Protein AF-0000000068012328 (afdb_homodimer)

Foldseek 3Di:
DDDDDPDDLLLVLLVLLLVCLLVLDDQVRSLVVLVVVCVVNVHNSDDNHSVVSCVSPDFQWDKFKWKAFPPPRHTPGRDDDDQQDAHPDPVGRTDDMDTWMFTQPLSLVLQLCVVCVVQLVVVVVVVVPFACFFQCNFPLVVVVPVVDDFAAWEKEWEWDWDDLDDDDAQWTKIWIWMFTRSHDLLVRLDLLSIDTGIMGTGHDDHQQLSRCVVVLVSLLVQQFQSDRPHGGYGYAYEAYFYAQVVLCSQLQFAGLQAQLHALFFLQGFDDDPPRGTFGAQDDGGTDFQVVSQVQQPVLQVVQHHDSGHNHHGSCVSRPSYRSRLRYAHACLCLPQVNPLVLLVCCQAPPVNVVALQHQVVVVVQLQVQQLQFFAFPVQPDGRDGPVCVVVDHSSRSLCCLQPRVCVSCPVRGDPLSVVLSVLSSQLLVQLQAPRHHLVSLVVSLVSLSVSLNVCCVRRHRVSRGSSSVSSNCSSVSCNRRRRSLRSHCLSVVVSVVSLSSQADDPPPRSVSSVSSSSSSNVSPRCVSVDDPVSVVVSCCSNQPDDQPQDAFDPVQWDQDDPQEAEDPVDDFHIKGWDAWHDDPNGIAGAPVVCVPPSHHRQWKDADHWIWGFHIWIAGNVSFIKTWTFTWAWDDPGPFKIKTDTDPHIYIGTDDPRMFTKTKGWDDDDPDIIIMMGTDDPPNNSD/DDDDDPDDLLLVLLVLLLVCLLVLDDQVRSLVVLVVVCVVNVHNSDDNHSVVSCVSPDFQWDKFKWKAFPPPRHTPGRDDDDQQDAHPDPVGRTDDMDTWMFTQVLSLVLQLCVVCVPQLVVVVVVVVPFACFAQCSFPLVVVVPVVDPFAAWEKEWEWDWDDLDDDDAQWTKIWIWMFTRSHDLLVRLDLLSIDTGIMGTGHDDHQQLSRCVVVLVSLLVQQFQSDRPHGGYGYAYEAYFYAQVVLCSQLQFAGLQAQLHALFFLQGFDDDPPRGTFGAQDDGGTDFQVVSQVQQPVLQVVQHHDSGHNHHGSCVSRPSYRSRLRYAHACLCLPQVNPLVLLVCCQAPPVNVVALQHQVVVVVQLQVQQLQFFAFPVQPDGRDGPVCVVVDHSSRSLCCLQPRVCVSCPVRGDPLSVVLSVLSSQLLVQLQAPRHHLVSLVVSLVSLSVSLNVCCVRRHRVSRGPSSVSSNCSSVSCNRRRRSLRSHCLSVVVSVVSLSSQADDPPPRSVSSVSSSSSSNVSPRCVSVDDPVSVVVSCCSNQPDDQDQDAFDPVQWDQDDPQEAEDPVDDFHIKGWDAWHDDPNGIAGAPVVCVPPSHHRQWKDADHWIWGFHIWIAGNVSFIKTWTFTWAWDDPGPFKIKTDTDPHIYIGTDDPRMFTKTKGWDDDDPDIIIMMGTDDPSNNSD

Nearest PDB structures (foldseek):
  6oes-assembly1_A  TM=6.282E-01  e=2.162E-11  Mus musculus
  6dbx-assembly1_A  TM=6.025E-01  e=3.538E-10  Escherichia coli K-12
  6dbv-assembly1_A  TM=6.307E-01  e=1.190E-09  Escherichia coli K-12
  6dbo-assembly1_A  TM=6.033E-01  e=1.633E-09  Escherichia coli K-12
  6oes-assembly1_A  TM=6.282E-01  e=2.297E-11  Mus musculus

Secondary structure (DSSP, 8-state):
-EEE----HHHHHHHHHHHHHHTT--HHHHHHHHHHHHHHHTS--S-SSHHHHHHTS--SS--EEEEEETTT--EEESSPPPTT---SSTT-----EEEEEE--HHHHHHHHHHHTHHHHHHHHHHHHHS-S-SGGGSHHHHHHHHHS-SEEEEEEEEE--EE-SSSS---EEEEEEEEETTS-HHHHTSGGG-EEEEEEESSSPPPHHHHHHHHHHHHHHHTS-EEETTEEEEEEEEEE---TTTHHHHHTB--TTSTT--SSB-PPPEEETTTEEE--S---PBP-HHHHHHHHHHHHHHSS-BTTB-S--GGGGSTT--TTTTSPPPHIIIIIIIIIHHHHHHHH-GGGTTSTT--GGGHHHHHHHHHT----TTSSS----GGGGGG--HHHHHHIIIIIHHHHHTTTS-HHHHHHHHHHHHHHHHHT-TT--HHHHHHHHHHHHHHHHHHHHHH-GGG--HHHHHGGGHHHHHHHHSSGGGG-SHHHHHHHHHHHTT---SSSHHHHHHHHHHHHHHHT-GGG--SHHHHHHHHHHH-SS--------GGGEEPPPTT-EE-TT-----EEEESEEEETTEEEE-HHHHTTSSS---EEEETTEEEEEEEEEEETT--EEEEEEEEEEEEEETTEEEEEEEEEEEEEE--TTEEEEEEEEEEETTEEEEEEEEPPTTTT--/-EEE-S--HHHHHHHHHHHHHHTT--HHHHHHHHHHHHHHHTS--S-SSHHHHHHTS--SS--EEEEEETTT--EEESSPPPTT---SSTT-----EEEEEE--HHHHHHHHHHHTHHHHHHHHHHHHHS-S-SGGGSHHHHHHHHHS-SEEEEEEEEE--EE-SSSS---EEEEEEEEETTS-HHHHTSGGG-EEEEEEESSSPPPHHHHHHHHHHHHHHHTS-EEETTEEEEEEEEEE---TTTHHHHHTB--TTSTT--SSB-PPPEEETTTEEE--S---PBP-HHHHHHHHHHHHHHSS-BTTB-S--GGGGSTT--TTTTSPPPHIIIIIIIIIHHHHHHHH-GGGTTSTT--GGGHHHHHHHHHT----TTSSS----GGGGGG--HHHHHHIIIIIHHHHHTTTS-HHHHHHHHHHHHHHHHHT-TT--HHHHHHHHHHHHHHHHHHHHHH-GGG--HHHHHGGGHHHHHHHHSSGGGG-SHHHHHHHHHHHTT---SSSHHHHHHHHHHHHHHHT-GGG--SHHHHHHHHHHH-SS--------GGGEEPPPTT-EE-TT-----EEEESEEEETTEEEE-HHHHTTSSS---EEEETTEEEEEEEEEE-TT--EEEEEEEEEEEEEETTEEEEEEEEEEEEEE--TTEEEEEEEEEEETTEEEEEEEEPPTTTT--

Organism: Aedes aegypti (NCBI:txid7159)

Radius of gyration: 36.07 Å; Cα contacts (8 Å, |Δi|>4): 2491; chains: 2; bounding box: 78×104×90 Å

Sequence (1372 aa):
MKFESDLTAEEIRFMILNYYIRHRLTQRALVDLLKMINLMVGSKILPECFEAFKAYFPEPYEISRIYYCTECQCRMGKSTPVKGAVCSIPECSGNKFDFFITIPVAQQLRETMIKYRKQIADYEDLVRSEGISDINKGAIVQELSTKIDGKTITLSVNTDGAAAYRWSINKPCYPIFVVVNNLPPRIRFDKKNLLMAAIWLNKGEPNIPLFFQEFCEEMMRLSKDFIIQSDVYNVVVVQNCLDSVARPKLQNSTQFNGRFGCSVCNHEGKVVNGNQIRYPFKTTDNRDHSETRQLMIEAHNTGTSIKGIKGLSVFLSIPHFDIVRGFPPDYMHSVLLGVVKQLWELFTASSNHTKPYYIGTQMSEVETRMLNIRTPSLFSRYPGKIEDMKKNKASDWENMLFHYFYPIVIGILPKTYLDNFMLLSTCIFQLLDTNLTEKTIDMVDIQLKNFVRKFQKLYGEENMYFNVHVLTHLPSSAKNFGALWNSSLYPYENGNGMILGFRNGNNHPVVQIAHKFMLNRICHNDAYLNNSSIITWHSNLWSSKPVQRITFDRELIFELSETLQIDETITEREFSHHNKFTYDGVQYCTRESCKELGYDDSFIKIGSHFYHIEHVLVDRNDRAHIIGRKLNTTQIFNNMFSYKNSSEYHLKQITHNVRPCVSISIQKEKNTVHYISACKPNTQINMKFESDLTAEEIRFMILNYYIRHRLTQRALVDLLKMINLMVGSKILPECFEAFKAYFPEPYEISRIYYCTECQCRMGKSTPVKGAVCSIPECSGNKFDFFITIPVAQQLRETMIKYRKQIADYEDLVRSEGISDINKGAIVQELSTKIDGKTITLSVNTDGAAAYRWSINKPCYPIFVVVNNLPPRIRFDKKNLLMAAIWLNKGEPNIPLFFQEFCEEMMRLSKDFIIQSDVYNVVVVQNCLDSVARPKLQNSTQFNGRFGCSVCNHEGKVVNGNQIRYPFKTTDNRDHSETRQLMIEAHNTGTSIKGIKGLSVFLSIPHFDIVRGFPPDYMHSVLLGVVKQLWELFTASSNHTKPYYIGTQMSEVETRMLNIRTPSLFSRYPGKIEDMKKNKASDWENMLFHYFYPIVIGILPKTYLDNFMLLSTCIFQLLDTNLTEKTIDMVDIQLKNFVRKFQKLYGEENMYFNVHVLTHLPSSAKNFGALWNSSLYPYENGNGMILGFRNGNNHPVVQIAHKFMLNRICHNDAYLNNSSIITWHSNLWSSKPVQRITFDRELIFELSETLQIDETITEREFSHHNKFTYDGVQYCTRESCKELGYDDSFIKIGSHFYHIEHVLVDRNDRAHIIGRKLNTTQIFNNMFSYKNSSEYHLKQITHNVRPCVSISIQKEKNTVHYISACKPNTQIN

Structure (mmCIF, N/CA/C/O backbone):
data_AF-0000000068012328-model_v1
#
loop_
_entity.id
_entity.type
_entity.pdbx_description
1 polymer 'Uncharacterized protein'
#
loop_
_atom_site.group_PDB
_atom_site.id
_atom_site.type_symbol
_atom_site.label_atom_id
_atom_site.label_alt_id
_atom_site.label_comp_id
_atom_site.label_asym_id
_atom_site.label_entity_id
_atom_site.label_seq_id
_atom_site.pdbx_PDB_ins_code
_atom_site.Cartn_x
_atom_site.Cartn_y
_atom_site.Cartn_z
_atom_site.occupancy
_atom_site.B_iso_or_equiv
_atom_site.auth_seq_id
_atom_site.auth_comp_id
_atom_site.auth_asym_id
_atom_site.auth_atom_id
_atom_site.pdbx_PDB_model_num
ATOM 1 N N . MET A 1 1 ? 33.594 -3.629 22.984 1 80.44 1 MET A N 1
ATOM 2 C CA . MET A 1 1 ? 33.344 -5.027 22.641 1 80.44 1 MET A CA 1
ATOM 3 C C . MET A 1 1 ? 34.25 -5.469 21.5 1 80.44 1 MET A C 1
ATOM 5 O O . MET A 1 1 ? 34.5 -4.703 20.562 1 80.44 1 MET A O 1
ATOM 9 N N . LYS A 1 2 ? 34.906 -6.617 21.625 1 80.88 2 LYS A N 1
ATOM 10 C CA . LYS A 1 2 ? 35.75 -7.199 20.594 1 80.88 2 LYS A CA 1
ATOM 11 C C . LYS A 1 2 ? 35.094 -8.398 19.938 1 80.88 2 LYS A C 1
ATOM 13 O O . LYS A 1 2 ? 34.5 -9.242 20.609 1 80.88 2 LYS A O 1
ATOM 18 N N . PHE A 1 3 ? 34.938 -8.211 18.484 1 81.25 3 PHE A N 1
ATOM 19 C CA . PHE A 1 3 ? 34.281 -9.266 17.719 1 81.25 3 PHE A CA 1
ATOM 20 C C . PHE A 1 3 ? 35.25 -9.906 16.734 1 81.25 3 PHE A C 1
ATOM 22 O O . PHE A 1 3 ? 36.156 -9.242 16.234 1 81.25 3 PHE A O 1
ATOM 29 N N . GLU A 1 4 ? 35.219 -11.211 16.734 1 82.44 4 GLU A N 1
ATOM 30 C CA . GLU A 1 4 ? 36 -11.953 15.742 1 82.44 4 GLU A CA 1
ATOM 31 C C . GLU A 1 4 ? 35.094 -12.727 14.797 1 82.44 4 GLU A C 1
ATOM 33 O O . GLU A 1 4 ? 34.25 -13.508 15.242 1 82.44 4 GLU A O 1
ATOM 38 N N . SER A 1 5 ? 35.188 -12.344 13.547 1 84 5 SER A N 1
ATOM 39 C CA . SER A 1 5 ? 34.312 -12.984 12.547 1 84 5 SER A CA 1
ATOM 40 C C . SER A 1 5 ? 35.156 -13.68 11.477 1 84 5 SER A C 1
ATOM 42 O O . SER A 1 5 ? 36.25 -13.211 11.125 1 84 5 SER A O 1
ATOM 44 N N . ASP A 1 6 ? 34.719 -14.805 11.086 1 85.12 6 ASP A N 1
ATOM 45 C CA . ASP A 1 6 ? 35.375 -15.555 10.023 1 85.12 6 ASP A CA 1
ATOM 46 C C . ASP A 1 6 ? 34.906 -15.109 8.648 1 85.12 6 ASP A C 1
ATOM 48 O O . ASP A 1 6 ? 35.281 -15.68 7.629 1 85.12 6 ASP A O 1
ATOM 52 N N . LEU A 1 7 ? 34.188 -14.055 8.625 1 89.88 7 LEU A N 1
ATOM 53 C CA . LEU A 1 7 ? 33.625 -13.586 7.367 1 89.88 7 LEU A CA 1
ATOM 54 C C . LEU A 1 7 ? 34.5 -12.5 6.75 1 89.88 7 LEU A C 1
ATOM 56 O O . LEU A 1 7 ? 35.156 -11.727 7.469 1 89.88 7 LEU A O 1
ATOM 60 N N . THR A 1 8 ? 34.531 -12.484 5.438 1 89.69 8 THR A N 1
ATOM 61 C CA . THR A 1 8 ? 35.219 -11.43 4.707 1 89.69 8 THR A CA 1
ATOM 62 C C . THR A 1 8 ? 34.312 -10.234 4.473 1 89.69 8 THR A C 1
ATOM 64 O O . THR A 1 8 ? 33.094 -10.336 4.664 1 89.69 8 THR A O 1
ATOM 67 N N . ALA A 1 9 ? 34.875 -9.125 4.066 1 89.5 9 ALA A N 1
ATOM 68 C CA . ALA A 1 9 ? 34.094 -7.93 3.762 1 89.5 9 ALA A CA 1
ATOM 69 C C . ALA A 1 9 ? 33.125 -8.188 2.611 1 89.5 9 ALA A C 1
ATOM 71 O O . ALA A 1 9 ? 32 -7.66 2.598 1 89.5 9 ALA A O 1
ATOM 72 N N . GLU A 1 10 ? 33.594 -8.969 1.708 1 92.06 10 GLU A N 1
ATOM 73 C CA . GLU A 1 10 ? 32.75 -9.305 0.556 1 92.06 10 GLU A CA 1
ATOM 74 C C . GLU A 1 10 ? 31.547 -10.125 0.971 1 92.06 10 GLU A C 1
ATOM 76 O O . GLU A 1 10 ? 30.438 -9.914 0.463 1 92.06 10 GLU A O 1
ATOM 81 N N . GLU A 1 11 ? 31.812 -11 1.828 1 93.62 11 GLU A N 1
ATOM 82 C CA . GLU A 1 11 ? 30.734 -11.852 2.318 1 93.62 11 GLU A CA 1
ATOM 83 C C . GLU A 1 11 ? 29.703 -11.039 3.111 1 93.62 11 GLU A C 1
ATOM 85 O O . GLU A 1 11 ? 28.5 -11.266 3.004 1 93.62 11 GLU A O 1
ATOM 90 N N . ILE A 1 12 ? 30.172 -10.133 3.861 1 93.62 12 ILE A N 1
ATOM 91 C CA . ILE A 1 12 ? 29.297 -9.266 4.633 1 93.62 12 ILE A CA 1
ATOM 92 C C . ILE A 1 12 ? 28.438 -8.422 3.686 1 93.62 12 ILE A C 1
ATOM 94 O O . ILE A 1 12 ? 27.234 -8.289 3.883 1 93.62 12 ILE A O 1
ATOM 98 N N . ARG A 1 13 ? 29.062 -7.891 2.674 1 95.56 13 ARG A N 1
ATOM 99 C CA . ARG A 1 13 ? 28.328 -7.109 1.685 1 95.56 13 ARG A CA 1
ATOM 100 C C . ARG A 1 13 ? 27.266 -7.957 0.992 1 95.56 13 ARG A C 1
ATOM 102 O O . ARG A 1 13 ? 26.156 -7.484 0.727 1 95.56 13 ARG A O 1
ATOM 109 N N . PHE A 1 14 ? 27.625 -9.172 0.724 1 96.56 14 PHE A N 1
ATOM 110 C CA . PHE A 1 14 ? 26.688 -10.094 0.085 1 96.56 14 PHE A CA 1
ATOM 111 C C . PHE A 1 14 ? 25.484 -10.367 0.989 1 96.56 14 PHE A C 1
ATOM 113 O O . PHE A 1 14 ? 24.344 -10.406 0.523 1 96.56 14 PHE A O 1
ATOM 120 N N . MET A 1 15 ? 25.75 -10.555 2.25 1 96.44 15 MET A N 1
ATOM 121 C CA . MET A 1 15 ? 24.656 -10.773 3.207 1 96.44 15 MET A CA 1
ATOM 122 C C . MET A 1 15 ? 23.734 -9.57 3.254 1 96.44 15 MET A C 1
ATOM 124 O O . MET A 1 15 ? 22.5 -9.727 3.258 1 96.44 15 MET A O 1
ATOM 128 N N . ILE A 1 16 ? 24.25 -8.383 3.264 1 97.56 16 ILE A N 1
ATOM 129 C CA . ILE A 1 16 ? 23.469 -7.156 3.332 1 97.56 16 ILE A CA 1
ATOM 130 C C . ILE A 1 16 ? 22.625 -7.004 2.061 1 97.56 16 ILE A C 1
ATOM 132 O O . ILE A 1 16 ? 21.469 -6.59 2.117 1 97.56 16 ILE A O 1
ATOM 136 N N . LEU A 1 17 ? 23.25 -7.359 0.93 1 97.69 17 LEU A N 1
ATOM 137 C CA . LEU A 1 17 ? 22.516 -7.309 -0.33 1 97.69 17 LEU A CA 1
ATOM 138 C C . LEU A 1 17 ? 21.281 -8.203 -0.275 1 97.69 17 LEU A C 1
ATOM 140 O O . LEU A 1 17 ? 20.203 -7.793 -0.703 1 97.69 17 LEU A O 1
ATOM 144 N N . ASN A 1 18 ? 21.469 -9.43 0.228 1 97.69 18 ASN A N 1
ATOM 145 C CA . ASN A 1 18 ? 20.359 -10.359 0.34 1 97.69 18 ASN A CA 1
ATOM 146 C C . ASN A 1 18 ? 19.266 -9.812 1.252 1 97.69 18 ASN A C 1
ATOM 148 O O . ASN A 1 18 ? 18.078 -9.922 0.935 1 97.69 18 ASN A O 1
ATOM 152 N N . TYR A 1 19 ? 19.656 -9.234 2.346 1 97.56 19 TYR A N 1
ATOM 153 C CA . TYR A 1 19 ? 18.703 -8.641 3.279 1 97.56 19 TYR A CA 1
ATOM 154 C C . TYR A 1 19 ? 17.953 -7.492 2.629 1 97.56 19 TYR A C 1
ATOM 156 O O . TYR A 1 19 ? 16.734 -7.367 2.803 1 97.56 19 TYR A O 1
ATOM 164 N N . TYR A 1 20 ? 18.672 -6.68 1.857 1 97 20 TYR A N 1
ATOM 165 C CA . TYR A 1 20 ? 18.125 -5.527 1.148 1 97 20 TYR A CA 1
ATOM 166 C C . TYR A 1 20 ? 17.047 -5.953 0.171 1 97 20 TYR A C 1
ATOM 168 O O . TYR A 1 20 ? 15.961 -5.355 0.138 1 97 20 TYR A O 1
ATOM 176 N N . ILE A 1 21 ? 17.203 -6.984 -0.55 1 96.19 21 ILE A N 1
ATOM 177 C CA . ILE A 1 21 ? 16.297 -7.426 -1.604 1 96.19 21 ILE A CA 1
ATOM 178 C C . ILE A 1 21 ? 15.156 -8.242 -0.996 1 96.19 21 ILE A C 1
ATOM 180 O O . ILE A 1 21 ? 13.984 -8.016 -1.315 1 96.19 21 ILE A O 1
ATOM 184 N N . ARG A 1 22 ? 15.484 -9.133 -0.094 1 95.62 22 ARG A N 1
ATOM 185 C CA . ARG A 1 22 ? 14.5 -10.031 0.489 1 95.62 22 ARG A CA 1
ATOM 186 C C . ARG A 1 22 ? 13.406 -9.25 1.213 1 95.62 22 ARG A C 1
ATOM 188 O O . ARG A 1 22 ? 12.227 -9.617 1.146 1 95.62 22 ARG A O 1
ATOM 195 N N . HIS A 1 23 ? 13.805 -8.289 1.912 1 94.88 23 HIS A N 1
ATOM 196 C CA . HIS A 1 23 ? 12.852 -7.574 2.752 1 94.88 23 HIS A CA 1
ATOM 197 C C . HIS A 1 23 ? 12.43 -6.258 2.105 1 94.88 23 HIS A C 1
ATOM 199 O O . HIS A 1 23 ? 11.828 -5.406 2.762 1 94.88 23 HIS A O 1
ATOM 205 N N . ARG A 1 24 ? 12.828 -6.023 0.873 1 92.81 24 ARG A N 1
ATOM 206 C CA . ARG A 1 24 ? 12.359 -4.906 0.06 1 92.81 24 ARG A CA 1
ATOM 207 C C . ARG A 1 24 ? 12.641 -3.572 0.748 1 92.81 24 ARG A C 1
ATOM 209 O O . ARG A 1 24 ? 11.742 -2.732 0.869 1 92.81 24 ARG A O 1
ATOM 216 N N . LEU A 1 25 ? 13.836 -3.381 1.188 1 95.31 25 LEU A N 1
ATOM 217 C CA . LEU A 1 25 ? 14.211 -2.143 1.862 1 95.31 25 LEU A CA 1
ATOM 218 C C . LEU A 1 25 ? 14.297 -0.987 0.87 1 95.31 25 LEU A C 1
ATOM 220 O O . LEU A 1 25 ? 14.578 -1.197 -0.311 1 95.31 25 LEU A O 1
ATOM 224 N N . THR A 1 26 ? 14.047 0.171 1.336 1 92.62 26 THR A N 1
ATOM 225 C CA . THR A 1 26 ? 14.305 1.369 0.545 1 92.62 26 THR A CA 1
ATOM 226 C C . THR A 1 26 ? 15.805 1.66 0.479 1 92.62 26 THR A C 1
ATOM 228 O O . THR A 1 26 ? 16.594 1.092 1.243 1 92.62 26 THR A O 1
ATOM 231 N N . GLN A 1 27 ? 16.203 2.512 -0.413 1 92 27 GLN A N 1
ATOM 232 C CA . GLN A 1 27 ? 17.594 2.92 -0.506 1 92 27 GLN A CA 1
ATOM 233 C C . GLN A 1 27 ? 18.062 3.605 0.777 1 92 27 GLN A C 1
ATOM 235 O O . GLN A 1 27 ? 19.172 3.367 1.252 1 92 27 GLN A O 1
ATOM 240 N N . ARG A 1 28 ? 17.234 4.414 1.298 1 92.19 28 ARG A N 1
ATOM 241 C CA . ARG A 1 28 ? 17.562 5.09 2.551 1 92.19 28 ARG A CA 1
ATOM 242 C C . ARG A 1 28 ? 17.75 4.082 3.678 1 92.19 28 ARG A C 1
ATOM 244 O O . ARG A 1 28 ? 18.688 4.219 4.48 1 92.19 28 ARG A O 1
ATOM 251 N N . ALA A 1 29 ? 16.875 3.113 3.783 1 95.56 29 ALA A N 1
ATOM 252 C CA . ALA A 1 29 ? 17 2.086 4.812 1 95.56 29 ALA A CA 1
ATOM 253 C C . ALA A 1 29 ? 18.312 1.325 4.68 1 95.56 29 ALA A C 1
ATOM 255 O O . ALA A 1 29 ? 18.953 0.985 5.68 1 95.56 29 ALA A O 1
ATOM 256 N N . LEU A 1 30 ? 18.703 1.051 3.439 1 96.62 30 LEU A N 1
ATOM 257 C CA . LEU A 1 30 ? 19.969 0.359 3.213 1 96.62 30 LEU A CA 1
ATOM 258 C C . LEU A 1 30 ? 21.141 1.207 3.686 1 96.62 30 LEU A C 1
ATOM 260 O O . LEU A 1 30 ? 22.031 0.715 4.391 1 96.62 30 LEU A O 1
ATOM 264 N N . VAL A 1 31 ? 21.172 2.461 3.305 1 96.06 31 VAL A N 1
ATOM 265 C CA . VAL A 1 31 ? 22.25 3.354 3.686 1 96.06 31 VAL A CA 1
ATOM 266 C C . VAL A 1 31 ? 22.328 3.461 5.207 1 96.06 31 VAL A C 1
ATOM 268 O O . VAL A 1 31 ? 23.422 3.408 5.789 1 96.06 31 VAL A O 1
ATOM 271 N N . ASP A 1 32 ? 21.172 3.615 5.828 1 96.38 32 ASP A N 1
ATOM 272 C CA . ASP A 1 32 ? 21.125 3.686 7.285 1 96.38 32 ASP A CA 1
ATOM 273 C C . ASP A 1 32 ? 21.641 2.395 7.914 1 96.38 32 ASP A C 1
ATOM 275 O O . ASP A 1 32 ? 22.281 2.422 8.969 1 96.38 32 ASP A O 1
ATOM 279 N N . LEU A 1 33 ? 21.312 1.287 7.297 1 97.5 33 LEU A N 1
ATOM 280 C CA . LEU A 1 33 ? 21.812 -0.001 7.77 1 97.5 33 LEU A CA 1
ATOM 281 C C . LEU A 1 33 ? 23.328 -0.067 7.676 1 97.5 33 LEU A C 1
ATOM 283 O O . LEU A 1 33 ? 24 -0.515 8.617 1 97.5 33 LEU A O 1
ATOM 287 N N . LEU A 1 34 ? 23.891 0.387 6.539 1 97 34 LEU A N 1
ATOM 288 C CA . LEU A 1 34 ? 25.344 0.395 6.344 1 97 34 LEU A CA 1
ATOM 289 C C . LEU A 1 34 ? 26.031 1.25 7.402 1 97 34 LEU A C 1
ATOM 291 O O . LEU A 1 34 ? 27.016 0.822 8.008 1 97 34 LEU A O 1
ATOM 295 N N . LYS A 1 35 ? 25.484 2.408 7.656 1 95.44 35 LYS A N 1
ATOM 296 C CA . LYS A 1 35 ? 26.047 3.311 8.656 1 95.44 35 LYS A CA 1
ATOM 297 C C . LYS A 1 35 ? 25.953 2.703 10.055 1 95.44 35 LYS A C 1
ATOM 299 O O . LYS A 1 35 ? 26.859 2.865 10.867 1 95.44 35 LYS A O 1
ATOM 304 N N . MET A 1 36 ? 24.844 2.076 10.344 1 95.81 36 MET A N 1
ATOM 305 C CA . MET A 1 36 ? 24.641 1.438 11.641 1 95.81 36 MET A CA 1
ATOM 306 C C . MET A 1 36 ? 25.672 0.334 11.875 1 95.81 36 MET A C 1
ATOM 308 O O . MET A 1 36 ? 26.281 0.26 12.938 1 95.81 36 MET A O 1
ATOM 312 N N . ILE A 1 37 ? 25.906 -0.505 10.859 1 94.44 37 ILE A N 1
ATOM 313 C CA . ILE A 1 37 ? 26.859 -1.604 10.977 1 94.44 37 ILE A CA 1
ATOM 314 C C . ILE A 1 37 ? 28.266 -1.05 11.148 1 94.44 37 ILE A C 1
ATOM 316 O O . ILE A 1 37 ? 29.031 -1.539 11.977 1 94.44 37 ILE A O 1
ATOM 320 N N . ASN A 1 38 ? 28.641 -0.031 10.383 1 93.56 38 ASN A N 1
ATOM 321 C CA . ASN A 1 38 ? 29.953 0.601 10.523 1 93.56 38 ASN A CA 1
ATOM 322 C C . ASN A 1 38 ? 30.172 1.109 11.945 1 93.56 38 ASN A C 1
ATOM 324 O O . ASN A 1 38 ? 31.25 0.941 12.516 1 93.56 38 ASN A O 1
ATOM 328 N N . LEU A 1 39 ? 29.156 1.704 12.43 1 93 39 LEU A N 1
ATOM 329 C CA . LEU A 1 39 ? 29.266 2.223 13.789 1 93 39 LEU A CA 1
ATOM 330 C C . LEU A 1 39 ? 29.391 1.085 14.797 1 93 39 LEU A C 1
ATOM 332 O O . LEU A 1 39 ? 30.172 1.185 15.758 1 93 39 LEU A O 1
ATOM 336 N N . MET A 1 40 ? 28.703 0.024 14.633 1 90.44 40 MET A N 1
ATOM 337 C CA . MET A 1 40 ? 28.719 -1.134 15.523 1 90.44 40 MET A CA 1
ATOM 338 C C . MET A 1 40 ? 30.078 -1.794 15.539 1 90.44 40 MET A C 1
ATOM 340 O O . MET A 1 40 ? 30.562 -2.227 16.594 1 90.44 40 MET A O 1
ATOM 344 N N . VAL A 1 41 ? 30.656 -1.83 14.344 1 87.81 41 VAL A N 1
ATOM 345 C CA . VAL A 1 41 ? 31.938 -2.523 14.227 1 87.81 41 VAL A CA 1
ATOM 346 C C . VAL A 1 41 ? 33.062 -1.561 14.555 1 87.81 41 VAL A C 1
ATOM 348 O O . VAL A 1 41 ? 34.188 -1.989 14.828 1 87.81 41 VAL A O 1
ATOM 351 N N . GLY A 1 42 ? 32.812 -0.27 14.578 1 86 42 GLY A N 1
ATOM 352 C CA . GLY A 1 42 ? 33.812 0.731 14.953 1 86 42 GLY A CA 1
ATOM 353 C C . GLY A 1 42 ? 34.75 1.087 13.828 1 86 42 GLY A C 1
ATOM 354 O O . GLY A 1 42 ? 35.844 1.659 14.07 1 86 42 GLY A O 1
ATOM 355 N N . SER A 1 43 ? 34.469 0.573 12.656 1 85.81 43 SER A N 1
ATOM 356 C CA . SER A 1 43 ? 35.281 0.848 11.477 1 85.81 43 SER A CA 1
ATOM 357 C C . SER A 1 43 ? 34.438 0.983 10.227 1 85.81 43 SER A C 1
ATOM 359 O O . SER A 1 43 ? 33.344 0.414 10.148 1 85.81 43 SER A O 1
ATOM 361 N N . LYS A 1 44 ? 34.875 1.712 9.281 1 89.06 44 LYS A N 1
ATOM 362 C CA . LYS A 1 44 ? 34.156 1.912 8.023 1 89.06 44 LYS A CA 1
ATOM 363 C C . LYS A 1 44 ? 34.5 0.816 7.02 1 89.06 44 LYS A C 1
ATOM 365 O O . LYS A 1 44 ? 35.125 1.077 6 1 89.06 44 LYS A O 1
ATOM 370 N N . ILE A 1 45 ? 34 -0.319 7.266 1 89.12 45 ILE A N 1
ATOM 371 C CA . ILE A 1 45 ? 34.25 -1.455 6.387 1 89.12 45 ILE A CA 1
ATOM 372 C C . ILE A 1 45 ? 33.281 -1.435 5.219 1 89.12 45 ILE A C 1
ATOM 374 O O . ILE A 1 45 ? 33.5 -2.078 4.191 1 89.12 45 ILE A O 1
ATOM 378 N N . LEU A 1 46 ? 32.125 -0.751 5.414 1 94.62 46 LEU A N 1
ATOM 379 C CA . LEU A 1 46 ? 31.094 -0.688 4.395 1 94.62 46 LEU A CA 1
ATOM 380 C C . LEU A 1 46 ? 30.969 0.727 3.842 1 94.62 46 LEU A C 1
ATOM 382 O O . LEU A 1 46 ? 31.188 1.703 4.559 1 94.62 46 LEU A O 1
ATOM 386 N N . PRO A 1 47 ? 30.578 0.79 2.584 1 94.56 47 PRO A N 1
ATOM 387 C CA . PRO A 1 47 ? 30.344 2.125 2.029 1 94.56 47 PRO A CA 1
ATOM 388 C C . PRO A 1 47 ? 29.125 2.814 2.643 1 94.56 47 PRO A C 1
ATOM 390 O O . PRO A 1 47 ? 28.156 2.15 2.992 1 94.56 47 PRO A O 1
ATOM 393 N N . GLU A 1 48 ? 29.156 4.094 2.723 1 91.19 48 GLU A N 1
ATOM 394 C CA . GLU A 1 48 ? 28.062 4.82 3.369 1 91.19 48 GLU A CA 1
ATOM 395 C C . GLU A 1 48 ? 27.188 5.531 2.344 1 91.19 48 GLU A C 1
ATOM 397 O O . GLU A 1 48 ? 26.547 6.535 2.658 1 91.19 48 GLU A O 1
ATOM 402 N N . CYS A 1 49 ? 27.234 5.156 1.145 1 92.62 49 CYS A N 1
ATOM 403 C CA . CYS A 1 49 ? 26.312 5.617 0.113 1 92.62 49 CYS A CA 1
ATOM 404 C C . CYS A 1 49 ? 25.844 4.457 -0.761 1 92.62 49 CYS A C 1
ATOM 406 O O . CYS A 1 49 ? 26.531 3.443 -0.873 1 92.62 49 CYS A O 1
ATOM 408 N N . PHE A 1 50 ? 24.734 4.574 -1.324 1 92.81 50 PHE A N 1
ATOM 409 C CA . PHE A 1 50 ? 24.078 3.496 -2.053 1 92.81 50 PHE A CA 1
ATOM 410 C C . PHE A 1 50 ? 24.844 3.141 -3.312 1 92.81 50 PHE A C 1
ATOM 412 O O . PHE A 1 50 ? 25.047 1.962 -3.617 1 92.81 50 PHE A O 1
ATOM 419 N N . GLU A 1 51 ? 25.359 4.156 -4.039 1 92.25 51 GLU A N 1
ATOM 420 C CA . GLU A 1 51 ? 26.047 3.949 -5.301 1 92.25 51 GLU A CA 1
ATOM 421 C C . GLU A 1 51 ? 27.344 3.166 -5.098 1 92.25 51 GLU A C 1
ATOM 423 O O . GLU A 1 51 ? 27.672 2.285 -5.895 1 92.25 51 GLU A O 1
ATOM 428 N N . ALA A 1 52 ? 27.984 3.537 -4.039 1 95.31 52 ALA A N 1
ATOM 429 C CA . ALA A 1 52 ? 29.219 2.826 -3.732 1 95.31 52 ALA A CA 1
ATOM 430 C C . ALA A 1 52 ? 28.938 1.371 -3.369 1 95.31 52 ALA A C 1
ATOM 432 O O . ALA A 1 52 ? 29.703 0.477 -3.734 1 95.31 52 ALA A O 1
ATOM 433 N N . PHE A 1 53 ? 27.922 1.14 -2.623 1 96.38 53 PHE A N 1
ATOM 434 C CA . PHE A 1 53 ? 27.531 -0.22 -2.26 1 96.38 53 PHE A CA 1
ATOM 435 C C . PHE A 1 53 ? 27.156 -1.026 -3.496 1 96.38 53 PHE A C 1
ATOM 437 O O . PHE A 1 53 ? 27.609 -2.162 -3.664 1 96.38 53 PHE A O 1
ATOM 444 N N . LYS A 1 54 ? 26.359 -0.462 -4.367 1 93.75 54 LYS A N 1
ATOM 445 C CA . LYS A 1 54 ? 25.875 -1.111 -5.582 1 93.75 54 LYS A CA 1
ATOM 446 C C . LYS A 1 54 ? 27.031 -1.448 -6.52 1 93.75 54 LYS A C 1
ATOM 448 O O . LYS A 1 54 ? 26.984 -2.443 -7.242 1 93.75 54 LYS A O 1
ATOM 453 N N . ALA A 1 55 ? 28.078 -0.622 -6.48 1 94.62 55 ALA A N 1
ATOM 454 C CA . ALA A 1 55 ? 29.219 -0.777 -7.367 1 94.62 55 ALA A CA 1
ATOM 455 C C . ALA A 1 55 ? 29.938 -2.105 -7.125 1 94.62 55 ALA A C 1
ATOM 457 O O . ALA A 1 55 ? 30.609 -2.629 -8.008 1 94.62 55 ALA A O 1
ATOM 458 N N . TYR A 1 56 ? 29.781 -2.695 -5.977 1 94.94 56 TYR A N 1
ATOM 459 C CA . TYR A 1 56 ? 30.406 -3.975 -5.66 1 94.94 56 TYR A CA 1
ATOM 460 C C . TYR A 1 56 ? 29.688 -5.121 -6.363 1 94.94 56 TYR A C 1
ATOM 462 O O . TYR A 1 56 ? 30.203 -6.238 -6.426 1 94.94 56 TYR A O 1
ATOM 470 N N . PHE A 1 57 ? 28.484 -4.867 -6.871 1 94.75 57 PHE A N 1
ATOM 471 C CA . PHE A 1 57 ? 27.688 -5.887 -7.539 1 94.75 57 PHE A CA 1
ATOM 472 C C . PHE A 1 57 ? 27.359 -5.465 -8.969 1 94.75 57 PHE A C 1
ATOM 474 O O . PHE A 1 57 ? 26.234 -5.016 -9.242 1 94.75 57 PHE A O 1
ATOM 481 N N . PRO A 1 58 ? 28.219 -5.688 -9.766 1 90.69 58 PRO A N 1
ATOM 482 C CA . PRO A 1 58 ? 27.984 -5.281 -11.156 1 90.69 58 PRO A CA 1
ATOM 483 C C . PRO A 1 58 ? 26.766 -5.965 -11.773 1 90.69 58 PRO A C 1
ATOM 485 O O . PRO A 1 58 ? 26.516 -7.141 -11.5 1 90.69 58 PRO A O 1
ATOM 488 N N . GLU A 1 59 ? 26.109 -5.266 -12.609 1 88.94 59 GLU A N 1
ATOM 489 C CA . GLU A 1 59 ? 24.906 -5.789 -13.273 1 88.94 59 GLU A CA 1
ATOM 490 C C . GLU A 1 59 ? 25.266 -6.961 -14.188 1 88.94 59 GLU A C 1
ATOM 492 O O . GLU A 1 59 ? 26.141 -6.852 -15.039 1 88.94 59 GLU A O 1
ATOM 497 N N . PRO A 1 60 ? 24.562 -7.977 -13.984 1 91.44 60 PRO A N 1
ATOM 498 C CA . PRO A 1 60 ? 24.891 -9.188 -14.734 1 91.44 60 PRO A CA 1
ATOM 499 C C . PRO A 1 60 ? 24.453 -9.117 -16.188 1 91.44 60 PRO A C 1
ATOM 501 O O . PRO A 1 60 ? 24.969 -9.852 -17.031 1 91.44 60 PRO A O 1
ATOM 504 N N . TYR A 1 61 ? 23.516 -8.305 -16.484 1 94.19 61 TYR A N 1
ATOM 505 C CA . TYR A 1 61 ? 22.969 -8.227 -17.844 1 94.19 61 TYR A CA 1
ATOM 506 C C . TYR A 1 61 ? 23.031 -6.805 -18.375 1 94.19 61 TYR A C 1
ATOM 508 O O . TYR A 1 61 ? 23.031 -5.84 -17.609 1 94.19 61 TYR A O 1
ATOM 516 N N . GLU A 1 62 ? 23.109 -6.691 -19.656 1 92.25 62 GLU A N 1
ATOM 517 C CA . GLU A 1 62 ? 23.094 -5.383 -20.312 1 92.25 62 GLU A CA 1
ATOM 518 C C . GLU A 1 62 ? 21.672 -4.93 -20.594 1 92.25 62 GLU A C 1
ATOM 520 O O . GLU A 1 62 ? 21.047 -5.371 -21.562 1 92.25 62 GLU A O 1
ATOM 525 N N . ILE A 1 63 ? 21.203 -4.016 -19.859 1 93 63 ILE A N 1
ATOM 526 C CA . ILE A 1 63 ? 19.828 -3.545 -20.062 1 93 63 ILE A CA 1
ATOM 527 C C . ILE A 1 63 ? 19.828 -2.426 -21.094 1 93 63 ILE A C 1
ATOM 529 O O . ILE A 1 63 ? 20.828 -1.729 -21.281 1 93 63 ILE A O 1
ATOM 533 N N . SER A 1 64 ? 18.797 -2.355 -21.844 1 95.38 64 SER A N 1
ATOM 534 C CA . SER A 1 64 ? 18.625 -1.312 -22.844 1 95.38 64 SER A CA 1
ATOM 535 C C . SER A 1 64 ? 17.312 -0.557 -22.656 1 95.38 64 SER A C 1
ATOM 537 O O . SER A 1 64 ? 16.297 -1.15 -22.281 1 95.38 64 SER A O 1
ATOM 539 N N . ARG A 1 65 ? 17.391 0.741 -22.875 1 95.75 65 ARG A N 1
ATOM 540 C CA . ARG A 1 65 ? 16.188 1.568 -22.922 1 95.75 65 ARG A CA 1
ATOM 541 C C . ARG A 1 65 ? 15.664 1.709 -24.344 1 95.75 65 ARG A C 1
ATOM 543 O O . ARG A 1 65 ? 16.438 1.97 -25.266 1 95.75 65 ARG A O 1
ATOM 550 N N . ILE A 1 66 ? 14.453 1.422 -24.484 1 96.56 66 ILE A N 1
ATOM 551 C CA . ILE A 1 66 ? 13.805 1.636 -25.781 1 96.56 66 ILE A CA 1
ATOM 552 C C . ILE A 1 66 ? 12.875 2.842 -25.688 1 96.56 66 ILE A C 1
ATOM 554 O O . ILE A 1 66 ? 11.844 2.791 -25.016 1 96.56 66 ILE A O 1
ATOM 558 N N . TYR A 1 67 ? 13.195 3.859 -26.453 1 95.06 67 TYR A N 1
ATOM 559 C CA . TYR A 1 67 ? 12.414 5.094 -26.422 1 95.06 67 TYR A CA 1
ATOM 560 C C . TYR A 1 67 ? 11.289 5.059 -27.438 1 95.06 67 TYR A C 1
ATOM 562 O O . TYR A 1 67 ? 11.43 4.469 -28.516 1 95.06 67 TYR A O 1
ATOM 570 N N . TYR A 1 68 ? 10.148 5.633 -27.047 1 93.75 68 TYR A N 1
ATOM 571 C CA . TYR A 1 68 ? 8.984 5.699 -27.922 1 93.75 68 TYR A CA 1
ATOM 572 C C . TYR A 1 68 ? 8.234 7.008 -27.734 1 93.75 68 TYR A C 1
ATOM 574 O O . TYR A 1 68 ? 8.43 7.707 -26.734 1 93.75 68 TYR A O 1
ATOM 582 N N . CYS A 1 69 ? 7.457 7.32 -28.719 1 92.5 69 CYS A N 1
ATOM 583 C CA . CYS A 1 69 ? 6.605 8.5 -28.656 1 92.5 69 CYS A CA 1
ATOM 584 C C . CYS A 1 69 ? 5.406 8.266 -27.734 1 92.5 69 CYS A C 1
ATOM 586 O O . CYS A 1 69 ? 4.691 7.273 -27.891 1 92.5 69 CYS A O 1
ATOM 588 N N . THR A 1 70 ? 5.152 9.086 -26.797 1 87.81 70 THR A N 1
ATOM 589 C CA . THR A 1 70 ? 4.098 8.875 -25.812 1 87.81 70 THR A CA 1
ATOM 590 C C . THR A 1 70 ? 2.721 9.016 -26.453 1 87.81 70 THR A C 1
ATOM 592 O O . THR A 1 70 ? 1.732 8.492 -25.938 1 87.81 70 THR A O 1
ATOM 595 N N . GLU A 1 71 ? 2.652 9.672 -27.562 1 86 71 GLU A N 1
ATOM 596 C CA . GLU A 1 71 ? 1.374 9.906 -28.219 1 86 71 GLU A CA 1
ATOM 597 C C . GLU A 1 71 ? 0.986 8.734 -29.109 1 86 71 GLU A C 1
ATOM 599 O O . GLU A 1 71 ? -0.115 8.188 -28.984 1 86 71 GLU A O 1
ATOM 604 N N . CYS A 1 72 ? 1.84 8.336 -29.953 1 88.25 72 CYS A N 1
ATOM 605 C CA . CYS A 1 72 ? 1.497 7.289 -30.906 1 88.25 72 CYS A CA 1
ATOM 606 C C . CYS A 1 72 ? 2.209 5.984 -30.562 1 88.25 72 CYS A C 1
ATOM 608 O O . CYS A 1 72 ? 1.936 4.945 -31.172 1 88.25 72 CYS A O 1
ATOM 610 N N . GLN A 1 73 ? 3.182 5.938 -29.703 1 90.62 73 GLN A N 1
ATOM 611 C CA . GLN A 1 73 ? 3.965 4.789 -29.266 1 90.62 73 GLN A CA 1
ATOM 612 C C . GLN A 1 73 ? 4.809 4.227 -30.406 1 90.62 73 GLN A C 1
ATOM 614 O O . GLN A 1 73 ? 4.996 3.014 -30.516 1 90.62 73 GLN A O 1
ATOM 619 N N . CYS A 1 74 ? 5.168 5.188 -31.266 1 90.81 74 CYS A N 1
ATOM 620 C CA . CYS A 1 74 ? 6.121 4.801 -32.312 1 90.81 74 CYS A CA 1
ATOM 621 C C . CYS A 1 74 ? 7.52 4.645 -31.734 1 90.81 74 CYS A C 1
ATOM 623 O O . CYS A 1 74 ? 7.926 5.418 -30.859 1 90.81 74 CYS A O 1
ATOM 625 N N . ARG A 1 75 ? 8.25 3.676 -32.344 1 92.69 75 ARG A N 1
ATOM 626 C CA . ARG A 1 75 ? 9.602 3.393 -31.844 1 92.69 75 ARG A CA 1
ATOM 627 C C . ARG A 1 75 ? 10.57 4.492 -32.25 1 92.69 75 ARG A C 1
ATOM 629 O O . ARG A 1 75 ? 10.648 4.855 -33.438 1 92.69 75 ARG A O 1
ATOM 636 N N . MET A 1 76 ? 11.352 5.02 -31.266 1 91.06 76 MET A N 1
ATOM 637 C CA . MET A 1 76 ? 12.328 6.07 -31.531 1 91.06 76 MET A CA 1
ATOM 638 C C . MET A 1 76 ? 13.75 5.52 -31.453 1 91.06 76 MET A C 1
ATOM 640 O O . MET A 1 76 ? 14.711 6.203 -31.828 1 91.06 76 MET A O 1
ATOM 644 N N . GLY A 1 77 ? 13.898 4.312 -30.891 1 90.38 77 GLY A N 1
ATOM 645 C CA . GLY A 1 77 ? 15.211 3.682 -30.875 1 90.38 77 GLY A CA 1
ATOM 646 C C . GLY A 1 77 ? 15.789 3.562 -29.484 1 90.38 77 GLY A C 1
ATOM 647 O O . GLY A 1 77 ? 15.078 3.711 -28.484 1 90.38 77 GLY A O 1
ATOM 648 N N . LYS A 1 78 ? 17.078 3.217 -29.406 1 92.94 78 LYS A N 1
ATOM 649 C CA . LYS A 1 78 ? 17.75 2.928 -28.141 1 92.94 78 LYS A CA 1
ATOM 650 C C . LYS A 1 78 ? 18.5 4.148 -27.625 1 92.94 78 LYS A C 1
ATOM 652 O O . LYS A 1 78 ? 18.891 4.195 -26.453 1 92.94 78 LYS A O 1
ATOM 657 N N . SER A 1 79 ? 18.609 5.098 -28.422 1 90.38 79 SER A N 1
ATOM 658 C CA . SER A 1 79 ? 19.344 6.293 -28.031 1 90.38 79 SER A CA 1
ATOM 659 C C . SER A 1 79 ? 18.391 7.344 -27.438 1 90.38 79 SER A C 1
ATOM 661 O O . SER A 1 79 ? 17.266 7.496 -27.906 1 90.38 79 SER A O 1
ATOM 663 N N . THR A 1 80 ? 18.859 8.008 -26.438 1 89.31 80 THR A N 1
ATOM 664 C CA . THR A 1 80 ? 18.062 9.078 -25.844 1 89.31 80 THR A CA 1
ATOM 665 C C . THR A 1 80 ? 17.719 10.141 -26.875 1 89.31 80 THR A C 1
ATOM 667 O O . THR A 1 80 ? 18.594 10.656 -27.562 1 89.31 80 THR A O 1
ATOM 670 N N . PRO A 1 81 ? 16.453 10.352 -26.891 1 87.38 81 PRO A N 1
ATOM 671 C CA . PRO A 1 81 ? 16.062 11.383 -27.859 1 87.38 81 PRO A CA 1
ATOM 672 C C . PRO A 1 81 ? 16.656 12.75 -27.516 1 87.38 81 PRO A C 1
ATOM 674 O O . PRO A 1 81 ? 16.734 13.117 -26.344 1 87.38 81 PRO A O 1
ATOM 677 N N . VAL A 1 82 ? 17.016 13.5 -28.516 1 81.12 82 VAL A N 1
ATOM 678 C CA . VAL A 1 82 ? 17.594 14.828 -28.344 1 81.12 82 VAL A CA 1
ATOM 679 C C . VAL A 1 82 ? 16.516 15.828 -27.938 1 81.12 82 VAL A C 1
ATOM 681 O O . VAL A 1 82 ? 15.328 15.617 -28.234 1 81.12 82 VAL A O 1
ATOM 684 N N . LYS A 1 83 ? 17 16.859 -27.219 1 76.62 83 LYS A N 1
ATOM 685 C CA . LYS A 1 83 ? 16.062 17.906 -26.812 1 76.62 83 LYS A CA 1
ATOM 686 C C . LYS A 1 83 ? 15.391 18.547 -28.031 1 76.62 83 LYS A C 1
ATOM 688 O O . LYS A 1 83 ? 16.062 18.906 -29 1 76.62 83 LYS A O 1
ATOM 693 N N . GLY A 1 84 ? 14.062 18.562 -28.094 1 75.75 84 GLY A N 1
ATOM 694 C CA . GLY A 1 84 ? 13.312 19.125 -29.219 1 75.75 84 GLY A CA 1
ATOM 695 C C . GLY A 1 84 ? 13 18.109 -30.297 1 75.75 84 GLY A C 1
ATOM 696 O O . GLY A 1 84 ? 12.492 18.453 -31.359 1 75.75 84 GLY A O 1
ATOM 697 N N . ALA A 1 85 ? 13.367 16.906 -30.047 1 82 85 ALA A N 1
ATOM 698 C CA . ALA A 1 85 ? 13.086 15.859 -31.031 1 82 85 ALA A CA 1
ATOM 699 C C . ALA A 1 85 ? 11.586 15.719 -31.266 1 82 85 ALA A C 1
ATOM 701 O O . ALA A 1 85 ? 10.781 16.031 -30.391 1 82 85 ALA A O 1
ATOM 702 N N . VAL A 1 86 ? 11.227 15.477 -32.562 1 84.31 86 VAL A N 1
ATOM 703 C CA . VAL A 1 86 ? 9.828 15.258 -32.938 1 84.31 86 VAL A CA 1
ATOM 704 C C . VAL A 1 86 ? 9.625 13.812 -33.344 1 84.31 86 VAL A C 1
ATOM 706 O O . VAL A 1 86 ? 10.578 13.125 -33.75 1 84.31 86 VAL A O 1
ATOM 709 N N . CYS A 1 87 ? 8.461 13.367 -33.188 1 88.62 87 CYS A N 1
ATOM 710 C CA . CYS A 1 87 ? 8.102 11.992 -33.531 1 88.62 87 CYS A CA 1
ATOM 711 C C . CYS A 1 87 ? 8.414 11.711 -35 1 88.62 87 CYS A C 1
ATOM 713 O O . CYS A 1 87 ? 8.258 12.594 -35.844 1 88.62 87 CYS A O 1
ATOM 715 N N . SER A 1 88 ? 8.883 10.562 -35.344 1 79.75 88 SER A N 1
ATOM 716 C CA . SER A 1 88 ? 9.297 10.172 -36.688 1 79.75 88 SER A CA 1
ATOM 717 C C . SER A 1 88 ? 8.086 9.969 -37.594 1 79.75 88 SER A C 1
ATOM 719 O O . SER A 1 88 ? 8.227 9.969 -38.812 1 79.75 88 SER A O 1
ATOM 721 N N . ILE A 1 89 ? 6.922 9.781 -36.969 1 83.69 89 ILE A N 1
ATOM 722 C CA . ILE A 1 89 ? 5.711 9.594 -37.75 1 83.69 89 ILE A CA 1
ATOM 723 C C . ILE A 1 89 ? 5.148 10.953 -38.156 1 83.69 89 ILE A C 1
ATOM 725 O O . ILE A 1 89 ? 4.844 11.797 -37.312 1 83.69 89 ILE A O 1
ATOM 729 N N . PRO A 1 90 ? 5.051 11.242 -39.344 1 79.06 90 PRO A N 1
ATOM 730 C CA . PRO A 1 90 ? 4.625 12.555 -39.812 1 79.06 90 PRO A CA 1
ATOM 731 C C . PRO A 1 90 ? 3.26 12.977 -39.281 1 79.06 90 PRO A C 1
ATOM 733 O O . PRO A 1 90 ? 3.037 14.156 -39 1 79.06 90 PRO A O 1
ATOM 736 N N . GLU A 1 91 ? 2.424 12.008 -39.062 1 81.44 91 GLU A N 1
ATOM 737 C CA . GLU A 1 91 ? 1.067 12.32 -38.625 1 81.44 91 GLU A CA 1
ATOM 738 C C . GLU A 1 91 ? 1.026 12.609 -37.125 1 81.44 91 GLU A C 1
ATOM 740 O O . GLU A 1 91 ? 0.011 13.078 -36.594 1 81.44 91 GLU A O 1
ATOM 745 N N . CYS A 1 92 ? 2.184 12.328 -36.562 1 83.88 92 CYS A N 1
ATOM 746 C CA . CYS A 1 92 ? 2.205 12.5 -35.125 1 83.88 92 CYS A CA 1
ATOM 747 C C . CYS A 1 92 ? 2.996 13.742 -34.719 1 83.88 92 CYS A C 1
ATOM 749 O O . CYS A 1 92 ? 4.125 13.938 -35.188 1 83.88 92 CYS A O 1
ATOM 751 N N . SER A 1 93 ? 2.357 14.656 -34.062 1 77.06 93 SER A N 1
ATOM 752 C CA . SER A 1 93 ? 3.021 15.875 -33.594 1 77.06 93 SER A CA 1
ATOM 753 C C . SER A 1 93 ? 3.527 15.734 -32.188 1 77.06 93 SER A C 1
ATOM 755 O O . SER A 1 93 ? 3.729 16.734 -31.484 1 77.06 93 SER A O 1
ATOM 757 N N . GLY A 1 94 ? 3.684 14.43 -31.906 1 77.75 94 GLY A N 1
ATOM 758 C CA . GLY A 1 94 ? 4.133 14.227 -30.547 1 77.75 94 GLY A CA 1
ATOM 759 C C . GLY A 1 94 ? 5.566 14.664 -30.312 1 77.75 94 GLY A C 1
ATOM 760 O O . GLY A 1 94 ? 6.422 14.5 -31.188 1 77.75 94 GLY A O 1
ATOM 761 N N . ASN A 1 95 ? 5.879 15.328 -29.094 1 80.88 95 ASN A N 1
ATOM 762 C CA . ASN A 1 95 ? 7.223 15.781 -28.75 1 80.88 95 ASN A CA 1
ATOM 763 C C . ASN A 1 95 ? 7.652 15.273 -27.375 1 80.88 95 ASN A C 1
ATOM 765 O O . ASN A 1 95 ? 8.664 15.719 -26.828 1 80.88 95 ASN A O 1
ATOM 769 N N . LYS A 1 96 ? 6.902 14.398 -26.844 1 85.12 96 LYS A N 1
ATOM 770 C CA . LYS A 1 96 ? 7.246 13.781 -25.562 1 85.12 96 LYS A CA 1
ATOM 771 C C . LYS A 1 96 ? 7.586 12.305 -25.734 1 85.12 96 LYS A C 1
ATOM 773 O O . LYS A 1 96 ? 6.914 11.594 -26.484 1 85.12 96 LYS A O 1
ATOM 778 N N . PHE A 1 97 ? 8.688 11.922 -25.094 1 89.62 97 PHE A N 1
ATOM 779 C CA . PHE A 1 97 ? 9.164 10.555 -25.266 1 89.62 97 PHE A CA 1
ATOM 780 C C . PHE A 1 97 ? 9.344 9.883 -23.906 1 89.62 97 PHE A C 1
ATOM 782 O O . PHE A 1 97 ? 9.648 10.547 -22.906 1 89.62 97 PHE A O 1
ATOM 789 N N . ASP A 1 98 ? 9.023 8.656 -23.891 1 91.56 98 ASP A N 1
ATOM 790 C CA . ASP A 1 98 ? 9.25 7.797 -22.719 1 91.56 98 ASP A CA 1
ATOM 791 C C . ASP A 1 98 ? 9.969 6.508 -23.125 1 91.56 98 ASP A C 1
ATOM 793 O O . ASP A 1 98 ? 10.305 6.32 -24.297 1 91.56 98 ASP A O 1
ATOM 797 N N . PHE A 1 99 ? 10.273 5.727 -22.203 1 94.75 99 PHE A N 1
ATOM 798 C CA . PHE A 1 99 ? 11.023 4.523 -22.547 1 94.75 99 PHE A CA 1
ATOM 799 C C . PHE A 1 99 ? 10.562 3.344 -21.688 1 94.75 99 PHE A C 1
ATOM 801 O O . PHE A 1 99 ? 9.891 3.531 -20.672 1 94.75 99 PHE A O 1
ATOM 808 N N . PHE A 1 100 ? 10.727 2.16 -22.172 1 96 100 PHE A N 1
ATOM 809 C CA . PHE A 1 100 ? 10.648 0.924 -21.391 1 96 100 PHE A CA 1
ATOM 810 C C . PHE A 1 100 ? 11.969 0.167 -21.453 1 96 100 PHE A C 1
ATOM 812 O O . PHE A 1 100 ? 12.883 0.552 -22.203 1 96 100 PHE A O 1
ATOM 819 N N . ILE A 1 101 ? 12.133 -0.824 -20.609 1 97.31 101 ILE A N 1
ATOM 820 C CA . ILE A 1 101 ? 13.438 -1.465 -20.469 1 97.31 101 ILE A CA 1
ATOM 821 C C . ILE A 1 101 ? 13.375 -2.889 -21.016 1 97.31 101 ILE A C 1
ATOM 823 O O . ILE A 1 101 ? 12.398 -3.604 -20.781 1 97.31 101 ILE A O 1
ATOM 827 N N . THR A 1 102 ? 14.383 -3.277 -21.75 1 97.62 102 THR A N 1
ATOM 828 C CA . THR A 1 102 ? 14.547 -4.648 -22.203 1 97.62 102 THR A CA 1
ATOM 829 C C . THR A 1 102 ? 15.781 -5.289 -21.578 1 97.62 102 THR A C 1
ATOM 831 O O . THR A 1 102 ? 16.797 -4.617 -21.359 1 97.62 102 THR A O 1
ATOM 834 N N . ILE A 1 103 ? 15.703 -6.492 -21.25 1 97.44 103 ILE A N 1
ATOM 835 C CA . ILE A 1 103 ? 16.781 -7.305 -20.688 1 97.44 103 ILE A CA 1
ATOM 836 C C . ILE A 1 103 ? 17.031 -8.508 -21.594 1 97.44 103 ILE A C 1
ATOM 838 O O . ILE A 1 103 ? 16.109 -9.281 -21.891 1 97.44 103 ILE A O 1
ATOM 842 N N . PRO A 1 104 ? 18.234 -8.703 -22.016 1 97.12 104 PRO A N 1
ATOM 843 C CA . PRO A 1 104 ? 18.516 -9.805 -22.938 1 97.12 104 PRO A CA 1
ATOM 844 C C . PRO A 1 104 ? 18.219 -11.172 -22.328 1 97.12 104 PRO A C 1
ATOM 846 O O . PRO A 1 104 ? 18.797 -11.531 -21.297 1 97.12 104 PRO A O 1
ATOM 849 N N . VAL A 1 105 ? 17.438 -11.938 -23 1 97.75 105 VAL A N 1
ATOM 850 C CA . VAL A 1 105 ? 17.062 -13.266 -22.547 1 97.75 105 VAL A CA 1
ATOM 851 C C . VAL A 1 105 ? 18.234 -14.227 -22.703 1 97.75 105 VAL A C 1
ATOM 853 O O . VAL A 1 105 ? 18.422 -15.125 -21.875 1 97.75 105 VAL A O 1
ATOM 856 N N . ALA A 1 106 ? 19.047 -14.023 -23.703 1 97.38 106 ALA A N 1
ATOM 857 C CA . ALA A 1 106 ? 20.172 -14.898 -24.016 1 97.38 106 ALA A CA 1
ATOM 858 C C . ALA A 1 106 ? 21.125 -15.016 -22.828 1 97.38 106 ALA A C 1
ATOM 860 O O . ALA A 1 106 ? 21.562 -16.125 -22.484 1 97.38 106 ALA A O 1
ATOM 861 N N . GLN A 1 107 ? 21.406 -13.922 -22.281 1 96 107 GLN A N 1
ATOM 862 C CA . GLN A 1 107 ? 22.328 -13.906 -21.141 1 96 107 GLN A CA 1
ATOM 863 C C . GLN A 1 107 ? 21.734 -14.633 -19.938 1 96 107 GLN A C 1
ATOM 865 O O . GLN A 1 107 ? 22.422 -15.398 -19.266 1 96 107 GLN A O 1
ATOM 870 N N . GLN A 1 108 ? 20.5 -14.391 -19.672 1 96.88 108 GLN A N 1
ATOM 871 C CA . GLN A 1 108 ? 19.812 -15.031 -18.562 1 96.88 108 GLN A CA 1
ATOM 872 C C . GLN A 1 108 ? 19.703 -16.547 -18.766 1 96.88 108 GLN A C 1
ATOM 874 O O . GLN A 1 108 ? 19.906 -17.312 -17.828 1 96.88 108 GLN A O 1
ATOM 879 N N . LEU A 1 109 ? 19.406 -16.891 -19.984 1 97.12 109 LEU A N 1
ATOM 880 C CA . LEU A 1 109 ? 19.266 -18.281 -20.359 1 97.12 109 LEU A CA 1
ATOM 881 C C . LEU A 1 109 ? 20.578 -19.031 -20.172 1 97.12 109 LEU A C 1
ATOM 883 O O . LEU A 1 109 ? 20.594 -20.156 -19.641 1 97.12 109 LEU A O 1
ATOM 887 N N . ARG A 1 110 ? 21.656 -18.469 -20.594 1 95.88 110 ARG A N 1
ATOM 888 C CA . ARG A 1 110 ? 22.984 -19.078 -20.422 1 95.88 110 ARG A CA 1
ATOM 889 C C . ARG A 1 110 ? 23.281 -19.328 -18.953 1 95.88 110 ARG A C 1
ATOM 891 O O . ARG A 1 110 ? 23.719 -20.422 -18.578 1 95.88 110 ARG A O 1
ATOM 898 N N . GLU A 1 111 ? 23 -18.344 -18.188 1 94.38 111 GLU A N 1
ATOM 899 C CA . GLU A 1 111 ? 23.234 -18.469 -16.75 1 94.38 111 GLU A CA 1
ATOM 900 C C . GLU A 1 111 ? 22.391 -19.578 -16.141 1 94.38 111 GLU A C 1
ATOM 902 O O . GLU A 1 111 ? 22.906 -20.391 -15.352 1 94.38 111 GLU A O 1
ATOM 907 N N . THR A 1 112 ? 21.156 -19.656 -16.484 1 95.88 112 THR A N 1
ATOM 908 C CA . THR A 1 112 ? 20.219 -20.625 -15.93 1 95.88 112 THR A CA 1
ATOM 909 C C . THR A 1 112 ? 20.609 -22.047 -16.344 1 95.88 112 THR A C 1
ATOM 911 O O . THR A 1 112 ? 20.609 -22.969 -15.531 1 95.88 112 THR A O 1
ATOM 914 N N . MET A 1 113 ? 21 -22.219 -17.594 1 96.06 113 MET A N 1
ATOM 915 C CA . MET A 1 113 ? 21.344 -23.531 -18.141 1 96.06 113 MET A CA 1
ATOM 916 C C . MET A 1 113 ? 22.625 -24.062 -17.484 1 96.06 113 MET A C 1
ATOM 918 O O . MET A 1 113 ? 22.75 -25.25 -17.25 1 96.06 113 MET A O 1
ATOM 922 N N . ILE A 1 114 ? 23.484 -23.188 -17.234 1 94.69 114 ILE A N 1
ATOM 923 C CA . ILE A 1 114 ? 24.734 -23.578 -16.594 1 94.69 114 ILE A CA 1
ATOM 924 C C . ILE A 1 114 ? 24.484 -23.938 -15.133 1 94.69 114 ILE A C 1
ATOM 926 O O . ILE A 1 114 ? 24.953 -24.984 -14.648 1 94.69 114 ILE A O 1
ATOM 930 N N . LYS A 1 115 ? 23.734 -23.188 -14.453 1 93.88 115 LYS A N 1
ATOM 931 C CA . LYS A 1 115 ? 23.469 -23.359 -13.031 1 93.88 115 LYS A CA 1
ATOM 932 C C . LYS A 1 115 ? 22.766 -24.688 -12.758 1 93.88 115 LYS A C 1
ATOM 934 O O . LYS A 1 115 ? 23.094 -25.375 -11.789 1 93.88 115 LYS A O 1
ATOM 939 N N . TYR A 1 116 ? 21.828 -25.047 -13.602 1 95.38 116 TYR A N 1
ATOM 940 C CA . TYR A 1 116 ? 20.984 -26.203 -13.32 1 95.38 116 TYR A CA 1
ATOM 941 C C . TYR A 1 116 ? 21.312 -27.344 -14.266 1 95.38 116 TYR A C 1
ATOM 943 O O . TYR A 1 116 ? 20.438 -28.172 -14.578 1 95.38 116 TYR A O 1
ATOM 951 N N . ARG A 1 117 ? 22.469 -27.438 -14.75 1 94.44 117 ARG A N 1
ATOM 952 C CA . ARG A 1 117 ? 22.859 -28.438 -15.734 1 94.44 117 ARG A CA 1
ATOM 953 C C . ARG A 1 117 ? 22.594 -29.844 -15.227 1 94.44 117 ARG A C 1
ATOM 955 O O . ARG A 1 117 ? 22.031 -30.672 -15.938 1 94.44 117 ARG A O 1
ATOM 962 N N . LYS A 1 118 ? 22.938 -30.094 -14.031 1 94.19 118 LYS A N 1
ATOM 963 C CA . LYS A 1 118 ? 22.766 -31.422 -13.453 1 94.19 118 LYS A CA 1
ATOM 964 C C . LYS A 1 118 ? 21.297 -31.75 -13.281 1 94.19 118 LYS A C 1
ATOM 966 O O . LYS A 1 118 ? 20.844 -32.844 -13.617 1 94.19 118 LYS A O 1
ATOM 971 N N . GLN A 1 119 ? 20.562 -30.844 -12.797 1 93.31 119 GLN A N 1
ATOM 972 C CA . GLN A 1 119 ? 19.141 -31.047 -12.57 1 93.31 119 GLN A CA 1
ATOM 973 C C . GLN A 1 119 ? 18.391 -31.266 -13.883 1 93.31 119 GLN A C 1
ATOM 975 O O . GLN A 1 119 ? 17.438 -32.031 -13.945 1 93.31 119 GLN A O 1
ATOM 980 N N . ILE A 1 120 ? 18.812 -30.562 -14.914 1 95.12 120 ILE A N 1
ATOM 981 C CA . ILE A 1 120 ? 18.203 -30.688 -16.234 1 95.12 120 ILE A CA 1
ATOM 982 C C . ILE A 1 120 ? 18.469 -32.094 -16.781 1 95.12 120 ILE A C 1
ATOM 984 O O . ILE A 1 120 ? 17.547 -32.75 -17.281 1 95.12 120 ILE A O 1
ATOM 988 N N . ALA A 1 121 ? 19.656 -32.594 -16.609 1 93.12 121 ALA A N 1
ATOM 989 C CA . ALA A 1 121 ? 20.016 -33.906 -17.078 1 93.12 121 ALA A CA 1
ATOM 990 C C . ALA A 1 121 ? 19.219 -35 -16.344 1 93.12 121 ALA A C 1
ATOM 992 O O . ALA A 1 121 ? 18.672 -35.906 -16.953 1 93.12 121 ALA A O 1
ATOM 993 N N . ASP A 1 122 ? 19.141 -34.812 -15.086 1 92.44 122 ASP A N 1
ATOM 994 C CA . ASP A 1 122 ? 18.406 -35.75 -14.258 1 92.44 122 ASP A CA 1
ATOM 995 C C . ASP A 1 122 ? 16.922 -35.75 -14.625 1 92.44 122 ASP A C 1
ATOM 997 O O . ASP A 1 122 ? 16.281 -36.812 -14.664 1 92.44 122 ASP A O 1
ATOM 1001 N N . TYR A 1 123 ? 16.453 -34.688 -14.883 1 91.44 123 TYR A N 1
ATOM 1002 C CA . TYR A 1 123 ? 15.031 -34.531 -15.164 1 91.44 123 TYR A CA 1
ATOM 1003 C C . TYR A 1 123 ? 14.695 -35.062 -16.547 1 91.44 123 TYR A C 1
ATOM 1005 O O . TYR A 1 123 ? 13.625 -35.656 -16.75 1 91.44 123 TYR A O 1
ATOM 1013 N N . GLU A 1 124 ? 15.516 -34.844 -17.469 1 90.19 124 GLU A N 1
ATOM 1014 C CA . GLU A 1 124 ? 15.32 -35.406 -18.797 1 90.19 124 GLU A CA 1
ATOM 1015 C C . GLU A 1 124 ? 15.203 -36.938 -18.766 1 90.19 124 GLU A C 1
ATOM 1017 O O . GLU A 1 124 ? 14.383 -37.5 -19.484 1 90.19 124 GLU A O 1
ATOM 1022 N N . ASP A 1 125 ? 15.906 -37.5 -17.938 1 88.94 125 ASP A N 1
ATOM 1023 C CA . ASP A 1 125 ? 15.859 -38.938 -17.797 1 88.94 125 ASP A CA 1
ATOM 1024 C C . ASP A 1 125 ? 14.547 -39.375 -17.141 1 88.94 125 ASP A C 1
ATOM 1026 O O . ASP A 1 125 ? 13.969 -40.406 -17.547 1 88.94 125 ASP A O 1
ATOM 1030 N N . LEU A 1 126 ? 14.18 -38.594 -16.312 1 84.5 126 LEU A N 1
ATOM 1031 C CA . LEU A 1 126 ? 12.938 -38.906 -15.602 1 84.5 126 LEU A CA 1
ATOM 1032 C C . LEU A 1 126 ? 11.734 -38.781 -16.531 1 84.5 126 LEU A C 1
ATOM 1034 O O . LEU A 1 126 ? 10.852 -39.625 -16.531 1 84.5 126 LEU A O 1
ATOM 1038 N N . VAL A 1 127 ? 11.648 -37.75 -17.234 1 85.5 127 VAL A N 1
ATOM 1039 C CA . VAL A 1 127 ? 10.523 -37.438 -18.109 1 85.5 127 VAL A CA 1
ATOM 1040 C C . VAL A 1 127 ? 10.422 -38.5 -19.203 1 85.5 127 VAL A C 1
ATOM 1042 O O . VAL A 1 127 ? 9.32 -38.844 -19.656 1 85.5 127 VAL A O 1
ATOM 1045 N N . ARG A 1 128 ? 11.461 -39.094 -19.656 1 82 128 ARG A N 1
ATOM 1046 C CA . ARG A 1 128 ? 11.461 -40.125 -20.703 1 82 128 ARG A CA 1
ATOM 1047 C C . ARG A 1 128 ? 10.672 -41.344 -20.266 1 82 128 ARG A C 1
ATOM 1049 O O . ARG A 1 128 ? 10.047 -42 -21.094 1 82 128 ARG A O 1
ATOM 1056 N N . SER A 1 129 ? 10.539 -41.5 -19 1 78.38 129 SER A N 1
ATOM 1057 C CA . SER A 1 129 ? 9.906 -42.719 -18.484 1 78.38 129 SER A CA 1
ATOM 1058 C C . SER A 1 129 ? 8.492 -42.438 -17.984 1 78.38 129 SER A C 1
ATOM 1060 O O . SER A 1 129 ? 7.734 -43.375 -17.688 1 78.38 129 SER A O 1
ATOM 1062 N N . GLU A 1 130 ? 8.109 -41.25 -18 1 76.69 130 GLU A N 1
ATOM 1063 C CA . GLU A 1 130 ? 6.836 -40.875 -17.391 1 76.69 130 GLU A CA 1
ATOM 1064 C C . GLU A 1 130 ? 5.781 -40.594 -18.469 1 76.69 130 GLU A C 1
ATOM 1066 O O . GLU A 1 130 ? 6.051 -40.719 -19.656 1 76.69 130 GLU A O 1
ATOM 1071 N N . GLY A 1 131 ? 4.605 -40.312 -18.016 1 81.44 131 GLY A N 1
ATOM 1072 C CA . GLY A 1 131 ? 3.473 -40 -18.875 1 81.44 131 GLY A CA 1
ATOM 1073 C C . GLY A 1 131 ? 3.607 -38.688 -19.594 1 81.44 131 GLY A C 1
ATOM 1074 O O . GLY A 1 131 ? 4.711 -38.156 -19.719 1 81.44 131 GLY A O 1
ATOM 1075 N N . ILE A 1 132 ? 2.604 -38.156 -20.219 1 91.88 132 ILE A N 1
ATOM 1076 C CA . ILE A 1 132 ? 2.645 -36.969 -21.094 1 91.88 132 ILE A CA 1
ATOM 1077 C C . ILE A 1 132 ? 2.314 -35.719 -20.297 1 91.88 132 ILE A C 1
ATOM 1079 O O . ILE A 1 132 ? 1.793 -34.75 -20.844 1 91.88 132 ILE A O 1
ATOM 1083 N N . SER A 1 133 ? 2.582 -35.719 -19 1 91.69 133 SER A N 1
ATOM 1084 C CA . SER A 1 133 ? 2.176 -34.594 -18.141 1 91.69 133 SER A CA 1
ATOM 1085 C C . SER A 1 133 ? 3.066 -33.375 -18.344 1 91.69 133 SER A C 1
ATOM 1087 O O . SER A 1 133 ? 2.602 -32.25 -18.25 1 91.69 133 SER A O 1
ATOM 1089 N N . ASP A 1 134 ? 4.273 -33.594 -18.625 1 93.62 134 ASP A N 1
ATOM 1090 C CA . ASP A 1 134 ? 5.203 -32.469 -18.781 1 93.62 134 ASP A CA 1
ATOM 1091 C C . ASP A 1 134 ? 5.156 -31.906 -20.188 1 93.62 134 ASP A C 1
ATOM 1093 O O . ASP A 1 134 ? 4.867 -32.625 -21.141 1 93.62 134 ASP A O 1
ATOM 1097 N N . ILE A 1 135 ? 5.465 -30.688 -20.312 1 95.25 135 ILE A N 1
ATOM 1098 C CA . ILE A 1 135 ? 5.379 -29.953 -21.578 1 95.25 135 ILE A CA 1
ATOM 1099 C C . ILE A 1 135 ? 6.332 -30.578 -22.594 1 95.25 135 ILE A C 1
ATOM 1101 O O . ILE A 1 135 ? 6.059 -30.578 -23.797 1 95.25 135 ILE A O 1
ATOM 1105 N N . ASN A 1 136 ? 7.43 -31.109 -22.188 1 92.94 136 ASN A N 1
ATOM 1106 C CA . ASN A 1 136 ? 8.422 -31.703 -23.078 1 92.94 136 ASN A CA 1
ATOM 1107 C C . ASN A 1 136 ? 7.91 -32.969 -23.734 1 92.94 136 ASN A C 1
ATOM 1109 O O . ASN A 1 136 ? 8.477 -33.469 -24.719 1 92.94 136 ASN A O 1
ATOM 1113 N N . LYS A 1 137 ? 6.891 -33.469 -23.234 1 93.44 137 LYS A N 1
ATOM 1114 C CA . LYS A 1 137 ? 6.285 -34.656 -23.781 1 93.44 137 LYS A CA 1
ATOM 1115 C C . LYS A 1 137 ? 5.016 -34.344 -24.562 1 93.44 137 LYS A C 1
ATOM 1117 O O . LYS A 1 137 ? 4.359 -35.219 -25.109 1 93.44 137 LYS A O 1
ATOM 1122 N N . GLY A 1 138 ? 4.699 -33.125 -24.578 1 93.75 138 GLY A N 1
ATOM 1123 C CA . GLY A 1 138 ? 3.541 -32.688 -25.344 1 93.75 138 GLY A CA 1
ATOM 1124 C C . GLY A 1 138 ? 3.721 -32.875 -26.828 1 93.75 138 GLY A C 1
ATOM 1125 O O . GLY A 1 138 ? 4.848 -32.969 -27.328 1 93.75 138 GLY A O 1
ATOM 1126 N N . ALA A 1 139 ? 2.662 -32.812 -27.5 1 94.94 139 ALA A N 1
ATOM 1127 C CA . ALA A 1 139 ? 2.664 -33.062 -28.938 1 94.94 139 ALA A CA 1
ATOM 1128 C C . ALA A 1 139 ? 3.475 -32 -29.672 1 94.94 139 ALA A C 1
ATOM 1130 O O . ALA A 1 139 ? 4.195 -32.312 -30.625 1 94.94 139 ALA A O 1
ATOM 1131 N N . ILE A 1 140 ? 3.393 -30.812 -29.281 1 95.31 140 ILE A N 1
ATOM 1132 C CA . ILE A 1 140 ? 4.055 -29.719 -29.984 1 95.31 140 ILE A CA 1
ATOM 1133 C C . ILE A 1 140 ? 5.57 -29.891 -29.875 1 95.31 140 ILE A C 1
ATOM 1135 O O . ILE A 1 140 ? 6.277 -29.812 -30.891 1 95.31 140 ILE A O 1
ATOM 1139 N N . VAL A 1 141 ? 6.031 -30.125 -28.703 1 94.88 141 VAL A N 1
ATOM 1140 C CA . VAL A 1 141 ? 7.469 -30.266 -28.516 1 94.88 141 VAL A CA 1
ATOM 1141 C C . VAL A 1 141 ? 7.965 -31.516 -29.219 1 94.88 141 VAL A C 1
ATOM 1143 O O . VAL A 1 141 ? 9.055 -31.531 -29.797 1 94.88 141 VAL A O 1
ATOM 1146 N N . GLN A 1 142 ? 7.176 -32.562 -29.234 1 92.94 142 GLN A N 1
ATOM 1147 C CA . GLN A 1 142 ? 7.551 -33.781 -29.922 1 92.94 142 GLN A CA 1
ATOM 1148 C C . GLN A 1 142 ? 7.641 -33.562 -31.422 1 92.94 142 GLN A C 1
ATOM 1150 O O . GLN A 1 142 ? 8.547 -34.094 -32.094 1 92.94 142 GLN A O 1
ATOM 1155 N N . GLU A 1 143 ? 6.727 -32.812 -31.922 1 94.44 143 GLU A N 1
ATOM 1156 C CA . GLU A 1 143 ? 6.754 -32.5 -33.344 1 94.44 143 GLU A CA 1
ATOM 1157 C C . GLU A 1 143 ? 7.992 -31.672 -33.688 1 94.44 143 GLU A C 1
ATOM 1159 O O . GLU A 1 143 ? 8.617 -31.891 -34.719 1 94.44 143 GLU A O 1
ATOM 1164 N N . LEU A 1 144 ? 8.312 -30.812 -32.875 1 93.38 144 LEU A N 1
ATOM 1165 C CA . LEU A 1 144 ? 9.453 -29.938 -33.094 1 93.38 144 LEU A CA 1
ATOM 1166 C C . LEU A 1 144 ? 10.766 -30.719 -33 1 93.38 144 LEU A C 1
ATOM 1168 O O . LEU A 1 144 ? 11.719 -30.438 -33.719 1 93.38 144 LEU A O 1
ATOM 1172 N N . SER A 1 145 ? 10.805 -31.672 -32.094 1 89.62 145 SER A N 1
ATOM 1173 C CA . SER A 1 145 ? 12.008 -32.469 -31.891 1 89.62 145 SER A CA 1
ATOM 1174 C C . SER A 1 145 ? 12.336 -33.281 -33.156 1 89.62 145 SER A C 1
ATOM 1176 O O . SER A 1 145 ? 13.492 -33.594 -33.406 1 89.62 145 SER A O 1
ATOM 1178 N N . THR A 1 146 ? 11.359 -33.531 -33.906 1 90.5 146 THR A N 1
ATOM 1179 C CA . THR A 1 146 ? 11.562 -34.281 -35.125 1 90.5 146 THR A CA 1
ATOM 1180 C C . THR A 1 146 ? 12 -33.344 -36.25 1 90.5 146 THR A C 1
ATOM 1182 O O . THR A 1 146 ? 12.727 -33.75 -37.156 1 90.5 146 THR A O 1
ATOM 1185 N N . LYS A 1 147 ? 11.617 -32.188 -36.125 1 89.88 147 LYS A N 1
ATOM 1186 C CA . LYS A 1 147 ? 11.875 -31.219 -37.188 1 89.88 147 LYS A CA 1
ATOM 1187 C C . LYS A 1 147 ? 13.227 -30.547 -37 1 89.88 147 LYS A C 1
ATOM 1189 O O . LYS A 1 147 ? 13.812 -30.047 -37.969 1 89.88 147 LYS A O 1
ATOM 1194 N N . ILE A 1 148 ? 13.547 -30.391 -35.812 1 91.38 148 ILE A N 1
ATOM 1195 C CA . ILE A 1 148 ? 14.758 -29.641 -35.5 1 91.38 148 ILE A CA 1
ATOM 1196 C C . ILE A 1 148 ? 15.867 -30.609 -35.094 1 91.38 148 ILE A C 1
ATOM 1198 O O . ILE A 1 148 ? 15.68 -31.422 -34.188 1 91.38 148 ILE A O 1
ATOM 1202 N N . ASP A 1 149 ? 17 -30.469 -35.719 1 87.94 149 ASP A N 1
ATOM 1203 C CA . ASP A 1 149 ? 18.141 -31.328 -35.406 1 87.94 149 ASP A CA 1
ATOM 1204 C C . ASP A 1 149 ? 18.953 -30.734 -34.25 1 87.94 149 ASP A C 1
ATOM 1206 O O . ASP A 1 149 ? 19.125 -29.516 -34.156 1 87.94 149 ASP A O 1
ATOM 1210 N N . GLY A 1 150 ? 19.297 -31.578 -33.344 1 88.25 150 GLY A N 1
ATOM 1211 C CA . GLY A 1 150 ? 20.156 -31.141 -32.281 1 88.25 150 GLY A CA 1
ATOM 1212 C C . GLY A 1 150 ? 19.422 -30.938 -30.953 1 88.25 150 GLY A C 1
ATOM 1213 O O . GLY A 1 150 ? 18.219 -31.203 -30.859 1 88.25 150 GLY A O 1
ATOM 1214 N N . LYS A 1 151 ? 20.141 -30.375 -29.938 1 91.69 151 LYS A N 1
ATOM 1215 C CA . LYS A 1 151 ? 19.562 -30.094 -28.625 1 91.69 151 LYS A CA 1
ATOM 1216 C C . LYS A 1 151 ? 18.672 -28.859 -28.672 1 91.69 151 LYS A C 1
ATOM 1218 O O . LYS A 1 151 ? 18.969 -27.891 -29.375 1 91.69 151 LYS A O 1
ATOM 1223 N N . THR A 1 152 ? 17.609 -28.953 -28 1 94.44 152 THR A N 1
ATOM 1224 C CA . THR A 1 152 ? 16.656 -27.859 -28.047 1 94.44 152 THR A CA 1
ATOM 1225 C C . THR A 1 152 ? 16.344 -27.328 -26.641 1 94.44 152 THR A C 1
ATOM 1227 O O . THR A 1 152 ? 16.25 -28.109 -25.688 1 94.44 152 THR A O 1
ATOM 1230 N N . ILE A 1 153 ? 16.281 -26.047 -26.484 1 96.12 153 ILE A N 1
ATOM 1231 C CA . ILE A 1 153 ? 15.758 -25.375 -25.312 1 96.12 153 ILE A CA 1
ATOM 1232 C C . ILE A 1 153 ? 14.375 -24.812 -25.609 1 96.12 153 ILE A C 1
ATOM 1234 O O . ILE A 1 153 ? 14.219 -24 -26.531 1 96.12 153 ILE A O 1
ATOM 1238 N N . THR A 1 154 ? 13.398 -25.281 -24.906 1 97 154 THR A N 1
ATOM 1239 C CA . THR A 1 154 ? 12.039 -24.797 -25.141 1 97 154 THR A CA 1
ATOM 1240 C C . THR A 1 154 ? 11.648 -23.75 -24.109 1 97 154 THR A C 1
ATOM 1242 O O . THR A 1 154 ? 12 -23.859 -22.938 1 97 154 THR A O 1
ATOM 1245 N N . LEU A 1 155 ? 10.922 -22.688 -24.578 1 98.06 155 LEU A N 1
ATOM 1246 C CA . LEU A 1 155 ? 10.555 -21.578 -23.734 1 98.06 155 LEU A CA 1
ATOM 1247 C C . LEU A 1 155 ? 9.047 -21.344 -23.734 1 98.06 155 LEU A C 1
ATOM 1249 O O . LEU A 1 155 ? 8.391 -21.578 -24.75 1 98.06 155 LEU A O 1
ATOM 1253 N N . SER A 1 156 ? 8.531 -20.938 -22.641 1 97.94 156 SER A N 1
ATOM 1254 C CA . SER A 1 156 ? 7.188 -20.375 -22.516 1 97.94 156 SER A CA 1
ATOM 1255 C C . SER A 1 156 ? 7.242 -18.891 -22.156 1 97.94 156 SER A C 1
ATOM 1257 O O . SER A 1 156 ? 8.109 -18.469 -21.391 1 97.94 156 SER A O 1
ATOM 1259 N N . VAL A 1 157 ? 6.312 -18.125 -22.703 1 98 157 VAL A N 1
ATOM 1260 C CA . VAL A 1 157 ? 6.34 -16.672 -22.531 1 98 157 VAL A CA 1
ATOM 1261 C C . VAL A 1 157 ? 5.004 -16.203 -21.953 1 98 157 VAL A C 1
ATOM 1263 O O . VAL A 1 157 ? 3.977 -16.859 -22.141 1 98 157 VAL A O 1
ATOM 1266 N N . ASN A 1 158 ? 5.055 -15.117 -21.234 1 97 158 ASN A N 1
ATOM 1267 C CA . ASN A 1 158 ? 3.854 -14.531 -20.656 1 97 158 ASN A CA 1
ATOM 1268 C C . ASN A 1 158 ? 3.996 -13.016 -20.484 1 97 158 ASN A C 1
ATOM 1270 O O . ASN A 1 158 ? 5.094 -12.516 -20.25 1 97 158 ASN A O 1
ATOM 1274 N N . THR A 1 159 ? 2.879 -12.289 -20.688 1 95.81 159 THR A N 1
ATOM 1275 C CA . THR A 1 159 ? 2.793 -10.875 -20.328 1 95.81 159 THR A CA 1
ATOM 1276 C C . THR A 1 159 ? 1.417 -10.547 -19.766 1 95.81 159 THR A C 1
ATOM 1278 O O . THR A 1 159 ? 0.401 -11.055 -20.25 1 95.81 159 THR A O 1
ATOM 1281 N N . ASP A 1 160 ? 1.468 -9.914 -18.688 1 90.12 160 ASP A N 1
ATOM 1282 C CA . ASP A 1 160 ? 0.22 -9.484 -18.047 1 90.12 160 ASP A CA 1
ATOM 1283 C C . ASP A 1 160 ? 0.416 -8.188 -17.266 1 90.12 160 ASP A C 1
ATOM 1285 O O . ASP A 1 160 ? 1.484 -7.957 -16.703 1 90.12 160 ASP A O 1
ATOM 1289 N N . GLY A 1 161 ? -0.684 -7.375 -17.344 1 85.81 161 GLY A N 1
ATOM 1290 C CA . GLY A 1 161 ? -0.615 -6.102 -16.656 1 85.81 161 GLY A CA 1
ATOM 1291 C C . GLY A 1 161 ? -0.872 -6.223 -15.156 1 85.81 161 GLY A C 1
ATOM 1292 O O . GLY A 1 161 ? -1.73 -7 -14.734 1 85.81 161 GLY A O 1
ATOM 1293 N N . ALA A 1 162 ? -0.06 -5.562 -14.398 1 84.31 162 ALA A N 1
ATOM 1294 C CA . ALA A 1 162 ? -0.27 -5.48 -12.953 1 84.31 162 ALA A CA 1
ATOM 1295 C C . ALA A 1 162 ? -0.386 -4.031 -12.492 1 84.31 162 ALA A C 1
ATOM 1297 O O . ALA A 1 162 ? 0.314 -3.154 -13.008 1 84.31 162 ALA A O 1
ATOM 1298 N N . ALA A 1 163 ? -1.366 -3.805 -11.617 1 73.94 163 ALA A N 1
ATOM 1299 C CA . ALA A 1 163 ? -1.542 -2.455 -11.086 1 73.94 163 ALA A CA 1
ATOM 1300 C C . ALA A 1 163 ? -0.377 -2.068 -10.18 1 73.94 163 ALA A C 1
ATOM 1302 O O . ALA A 1 163 ? -0.164 -2.688 -9.133 1 73.94 163 ALA A O 1
ATOM 1303 N N . ALA A 1 164 ? 0.335 -1.146 -10.594 1 70.06 164 ALA A N 1
ATOM 1304 C CA . ALA A 1 164 ? 1.496 -0.714 -9.82 1 70.06 164 ALA A CA 1
ATOM 1305 C C . ALA A 1 164 ? 1.095 0.289 -8.742 1 70.06 164 ALA A C 1
ATOM 1307 O O . ALA A 1 164 ? 1.769 0.411 -7.715 1 70.06 164 ALA A O 1
ATOM 1308 N N . TYR A 1 165 ? 0.05 1.054 -9.031 1 57.38 165 TYR A N 1
ATOM 1309 C CA . TYR A 1 165 ? -0.364 2.092 -8.094 1 57.38 165 TYR A CA 1
ATOM 1310 C C . TYR A 1 165 ? -1.812 1.894 -7.668 1 57.38 165 TYR A C 1
ATOM 1312 O O . TYR A 1 165 ? -2.611 1.313 -8.406 1 57.38 165 TYR A O 1
ATOM 1320 N N . ARG A 1 166 ? -2.035 1.986 -6.43 1 54.06 166 ARG A N 1
ATOM 1321 C CA . ARG A 1 166 ? -3.373 1.793 -5.879 1 54.06 166 ARG A CA 1
ATOM 1322 C C . ARG A 1 166 ? -4.391 2.67 -6.598 1 54.06 166 ARG A C 1
ATOM 1324 O O . ARG A 1 166 ? -5.516 2.236 -6.863 1 54.06 166 ARG A O 1
ATOM 1331 N N . TRP A 1 167 ? -4.242 3.873 -6.48 1 49.94 167 TRP A N 1
ATOM 1332 C CA . TRP A 1 167 ? -5.352 4.754 -6.832 1 49.94 167 TRP A CA 1
ATOM 1333 C C . TRP A 1 167 ? -5.207 5.27 -8.258 1 49.94 167 TRP A C 1
ATOM 1335 O O . TRP A 1 167 ? -4.844 4.516 -9.164 1 49.94 167 TRP A O 1
ATOM 1345 N N . SER A 1 168 ? -5.02 6.473 -8.414 1 50.41 168 SER A N 1
ATOM 1346 C CA . SER A 1 168 ? -5.398 7.52 -9.359 1 50.41 168 SER A CA 1
ATOM 1347 C C . SER A 1 168 ? -4.531 7.469 -10.609 1 50.41 168 SER A C 1
ATOM 1349 O O . SER A 1 168 ? -4.863 8.094 -11.625 1 50.41 168 SER A O 1
ATOM 1351 N N . ILE A 1 169 ? -3.371 6.754 -10.508 1 58.62 169 ILE A N 1
ATOM 1352 C CA . ILE A 1 169 ? -2.523 6.926 -11.68 1 58.62 169 ILE A CA 1
ATOM 1353 C C . ILE A 1 169 ? -2.543 5.652 -12.523 1 58.62 169 ILE A C 1
ATOM 1355 O O . ILE A 1 169 ? -2.244 4.566 -12.023 1 58.62 169 ILE A O 1
ATOM 1359 N N . ASN A 1 170 ? -3.205 5.578 -13.508 1 67.31 170 ASN A N 1
ATOM 1360 C CA . ASN A 1 170 ? -3.281 4.449 -14.43 1 67.31 170 ASN A CA 1
ATOM 1361 C C . ASN A 1 170 ? -1.93 4.16 -15.078 1 67.31 170 ASN A C 1
ATOM 1363 O O . ASN A 1 170 ? -1.744 4.398 -16.266 1 67.31 170 ASN A O 1
ATOM 1367 N N . LYS A 1 171 ? -0.96 3.695 -14.328 1 81.38 171 LYS A N 1
ATOM 1368 C CA . LYS A 1 171 ? 0.346 3.27 -14.82 1 81.38 171 LYS A CA 1
ATOM 1369 C C . LYS A 1 171 ? 0.575 1.784 -14.555 1 81.38 171 LYS A C 1
ATOM 1371 O O . LYS A 1 171 ? 1.285 1.416 -13.617 1 81.38 171 LYS A O 1
ATOM 1376 N N . PRO A 1 172 ? 0.028 0.969 -15.484 1 88 172 PRO A N 1
ATOM 1377 C CA . PRO A 1 172 ? 0.203 -0.473 -15.297 1 88 172 PRO A CA 1
ATOM 1378 C C . PRO A 1 172 ? 1.633 -0.935 -15.57 1 88 172 PRO A C 1
ATOM 1380 O O . PRO A 1 172 ? 2.352 -0.302 -16.344 1 88 172 PRO A O 1
ATOM 1383 N N . CYS A 1 173 ? 2.031 -1.981 -14.922 1 92.81 173 CYS A N 1
ATOM 1384 C CA . CYS A 1 173 ? 3.32 -2.633 -15.125 1 92.81 173 CYS A CA 1
ATOM 1385 C C . CYS A 1 173 ? 3.168 -3.912 -15.938 1 92.81 173 CYS A C 1
ATOM 1387 O O . CYS A 1 173 ? 2.402 -4.801 -15.57 1 92.81 173 CYS A O 1
ATOM 1389 N N . TYR A 1 174 ? 3.836 -3.957 -17.078 1 94.69 174 TYR A N 1
ATOM 1390 C CA . TYR A 1 174 ? 3.811 -5.133 -17.953 1 94.69 174 TYR A CA 1
ATOM 1391 C C . TYR A 1 174 ? 5.199 -5.746 -18.062 1 94.69 174 TYR A C 1
ATOM 1393 O O . TYR A 1 174 ? 6.082 -5.176 -18.719 1 94.69 174 TYR A O 1
ATOM 1401 N N . PRO A 1 175 ? 5.395 -6.875 -17.484 1 96.62 175 PRO A N 1
ATOM 1402 C CA . PRO A 1 175 ? 6.625 -7.621 -17.766 1 96.62 175 PRO A CA 1
ATOM 1403 C C . PRO A 1 175 ? 6.445 -8.664 -18.859 1 96.62 175 PRO A C 1
ATOM 1405 O O . PRO A 1 175 ? 5.32 -9.078 -19.156 1 96.62 175 PRO A O 1
ATOM 1408 N N . ILE A 1 176 ? 7.48 -8.961 -19.562 1 98 176 ILE A N 1
ATOM 1409 C CA . ILE A 1 176 ? 7.547 -10.164 -20.375 1 98 176 ILE A CA 1
ATOM 1410 C C . ILE A 1 176 ? 8.367 -11.234 -19.656 1 98 176 ILE A C 1
ATOM 1412 O O . ILE A 1 176 ? 9.594 -11.141 -19.594 1 98 176 ILE A O 1
ATOM 1416 N N . PHE A 1 177 ? 7.652 -12.211 -19.188 1 97.88 177 PHE A N 1
ATOM 1417 C CA . PHE A 1 177 ? 8.328 -13.297 -18.484 1 97.88 177 PHE A CA 1
ATOM 1418 C C . PHE A 1 177 ? 8.617 -14.453 -19.422 1 97.88 177 PHE A C 1
ATOM 1420 O O . PHE A 1 177 ? 7.867 -14.688 -20.375 1 97.88 177 PHE A O 1
ATOM 1427 N N . VAL A 1 178 ? 9.688 -15.102 -19.141 1 98.38 178 VAL A N 1
ATOM 1428 C CA . VAL A 1 178 ? 10.094 -16.281 -19.906 1 98.38 178 VAL A CA 1
ATOM 1429 C C . VAL A 1 178 ? 10.445 -17.422 -18.953 1 98.38 178 VAL A C 1
ATOM 1431 O O . VAL A 1 178 ? 11.141 -17.203 -17.953 1 98.38 178 VAL A O 1
ATOM 1434 N N . VAL A 1 179 ? 9.93 -18.547 -19.266 1 97.5 179 VAL A N 1
ATOM 1435 C CA . VAL A 1 179 ? 10.203 -19.734 -18.469 1 97.5 179 VAL A CA 1
ATOM 1436 C C . VAL A 1 179 ? 10.938 -20.766 -19.312 1 97.5 179 VAL A C 1
ATOM 1438 O O . VAL A 1 179 ? 10.633 -20.953 -20.5 1 97.5 179 VAL A O 1
ATOM 1441 N N . VAL A 1 180 ? 11.914 -21.406 -18.672 1 98 180 VAL A N 1
ATOM 1442 C CA . VAL A 1 180 ? 12.68 -22.453 -19.344 1 98 180 VAL A CA 1
ATOM 1443 C C . VAL A 1 180 ? 12.055 -23.812 -19.047 1 98 180 VAL A C 1
ATOM 1445 O O . VAL A 1 180 ? 12.164 -24.328 -17.922 1 98 180 VAL A O 1
ATOM 1448 N N . ASN A 1 181 ? 11.578 -24.469 -20.062 1 96.88 181 ASN A N 1
ATOM 1449 C CA . ASN A 1 181 ? 10.773 -25.672 -19.875 1 96.88 181 ASN A CA 1
ATOM 1450 C C . ASN A 1 181 ? 11.641 -26.891 -19.609 1 96.88 181 ASN A C 1
ATOM 1452 O O . ASN A 1 181 ? 11.141 -27.938 -19.172 1 96.88 181 ASN A O 1
ATOM 1456 N N . ASN A 1 182 ? 12.922 -26.797 -19.875 1 95.75 182 ASN A N 1
ATOM 1457 C CA . ASN A 1 182 ? 13.828 -27.906 -19.641 1 95.75 182 ASN A CA 1
ATOM 1458 C C . ASN A 1 182 ? 14.031 -28.156 -18.141 1 95.75 182 ASN A C 1
ATOM 1460 O O . ASN A 1 182 ? 14.484 -29.234 -17.75 1 95.75 182 ASN A O 1
ATOM 1464 N N . LEU A 1 183 ? 13.703 -27.188 -17.375 1 95.88 183 LEU A N 1
ATOM 1465 C CA . LEU A 1 183 ? 13.844 -27.312 -15.922 1 95.88 183 LEU A CA 1
ATOM 1466 C C . LEU A 1 183 ? 12.688 -28.109 -15.328 1 95.88 183 LEU A C 1
ATOM 1468 O O . LEU A 1 183 ? 11.586 -28.109 -15.867 1 95.88 183 LEU A O 1
ATOM 1472 N N . PRO A 1 184 ? 12.984 -28.812 -14.211 1 92.25 184 PRO A N 1
ATOM 1473 C CA . PRO A 1 184 ? 11.859 -29.422 -13.5 1 92.25 184 PRO A CA 1
ATOM 1474 C C . PRO A 1 184 ? 10.82 -28.391 -13.055 1 92.25 184 PRO A C 1
ATOM 1476 O O . PRO A 1 184 ? 11.164 -27.25 -12.734 1 92.25 184 PRO A O 1
ATOM 1479 N N . PRO A 1 185 ? 9.586 -28.797 -13 1 89.69 185 PRO A N 1
ATOM 1480 C CA . PRO A 1 185 ? 8.5 -27.844 -12.75 1 89.69 185 PRO A CA 1
ATOM 1481 C C . PRO A 1 185 ? 8.703 -27.047 -11.461 1 89.69 185 PRO A C 1
ATOM 1483 O O . PRO A 1 185 ? 8.461 -25.844 -11.43 1 89.69 185 PRO A O 1
ATOM 1486 N N . ARG A 1 186 ? 9.164 -27.641 -10.414 1 83.88 186 ARG A N 1
ATOM 1487 C CA . ARG A 1 186 ? 9.344 -26.953 -9.133 1 83.88 186 ARG A CA 1
ATOM 1488 C C . ARG A 1 186 ? 10.383 -25.844 -9.258 1 83.88 186 ARG A C 1
ATOM 1490 O O . ARG A 1 186 ? 10.266 -24.812 -8.594 1 83.88 186 ARG A O 1
ATOM 1497 N N . ILE A 1 187 ? 11.391 -26.078 -10.125 1 91.12 187 ILE A N 1
ATOM 1498 C CA . ILE A 1 187 ? 12.469 -25.109 -10.312 1 91.12 187 ILE A CA 1
ATOM 1499 C C . ILE A 1 187 ? 12.062 -24.078 -11.375 1 91.12 187 ILE A C 1
ATOM 1501 O O . ILE A 1 187 ? 12.281 -22.891 -11.195 1 91.12 187 ILE A O 1
ATOM 1505 N N . ARG A 1 188 ? 11.43 -24.594 -12.398 1 93.19 188 ARG A N 1
ATOM 1506 C CA . ARG A 1 188 ? 11.141 -23.75 -13.547 1 93.19 188 ARG A CA 1
ATOM 1507 C C . ARG A 1 188 ? 10.18 -22.625 -13.172 1 93.19 188 ARG A C 1
ATOM 1509 O O . ARG A 1 188 ? 10.289 -21.5 -13.688 1 93.19 188 ARG A O 1
ATOM 1516 N N . PHE A 1 189 ? 9.211 -22.938 -12.234 1 92.62 189 PHE A N 1
ATOM 1517 C CA . PHE A 1 189 ? 8.156 -21.969 -11.953 1 92.62 189 PHE A CA 1
ATOM 1518 C C . PHE A 1 189 ? 8.477 -21.172 -10.695 1 92.62 189 PHE A C 1
ATOM 1520 O O . PHE A 1 189 ? 7.699 -20.297 -10.289 1 92.62 189 PHE A O 1
ATOM 1527 N N . ASP A 1 190 ? 9.633 -21.391 -10.164 1 90.75 190 ASP A N 1
ATOM 1528 C CA . ASP A 1 190 ? 10.062 -20.578 -9.031 1 90.75 190 ASP A CA 1
ATOM 1529 C C . ASP A 1 190 ? 10.305 -19.125 -9.461 1 90.75 190 ASP A C 1
ATOM 1531 O O . ASP A 1 190 ? 10.867 -18.875 -10.523 1 90.75 190 ASP A O 1
ATOM 1535 N N . LYS A 1 191 ? 9.969 -18.25 -8.648 1 90.88 191 LYS A N 1
ATOM 1536 C CA . LYS A 1 191 ? 10.07 -16.828 -8.961 1 90.88 191 LYS A CA 1
ATOM 1537 C C . LYS A 1 191 ? 11.508 -16.438 -9.273 1 90.88 191 LYS A C 1
ATOM 1539 O O . LYS A 1 191 ? 11.75 -15.57 -10.109 1 90.88 191 LYS A O 1
ATOM 1544 N N . LYS A 1 192 ? 12.445 -17.094 -8.625 1 91.75 192 LYS A N 1
ATOM 1545 C CA . LYS A 1 192 ? 13.844 -16.719 -8.797 1 91.75 192 LYS A CA 1
ATOM 1546 C C . LYS A 1 192 ? 14.375 -17.172 -10.148 1 91.75 192 LYS A C 1
ATOM 1548 O O . LYS A 1 192 ? 15.43 -16.719 -10.602 1 91.75 192 LYS A O 1
ATOM 1553 N N . ASN A 1 193 ? 13.633 -18.047 -10.789 1 94.75 193 ASN A N 1
ATOM 1554 C CA . ASN A 1 193 ? 14.125 -18.594 -12.047 1 94.75 193 ASN A CA 1
ATOM 1555 C C . ASN A 1 193 ? 13.32 -18.062 -13.234 1 94.75 193 ASN A C 1
ATOM 1557 O O . ASN A 1 193 ? 13.555 -18.469 -14.375 1 94.75 193 ASN A O 1
ATOM 1561 N N . LEU A 1 194 ? 12.359 -17.203 -12.969 1 96.44 194 LEU A N 1
ATOM 1562 C CA . LEU A 1 194 ? 11.664 -16.531 -14.062 1 96.44 194 LEU A CA 1
ATOM 1563 C C . LEU A 1 194 ? 12.594 -15.539 -14.766 1 96.44 194 LEU A C 1
ATOM 1565 O O . LEU A 1 194 ? 13.234 -14.719 -14.109 1 96.44 194 LEU A O 1
ATOM 1569 N N . LEU A 1 195 ? 12.672 -15.695 -16.016 1 98.06 195 LEU A N 1
ATOM 1570 C CA . LEU A 1 195 ? 13.414 -14.711 -16.797 1 98.06 195 LEU A CA 1
ATOM 1571 C C . LEU A 1 195 ? 12.523 -13.523 -17.172 1 98.06 195 LEU A C 1
ATOM 1573 O O . LEU A 1 195 ? 11.297 -13.648 -17.172 1 98.06 195 LEU A O 1
ATOM 1577 N N . MET A 1 196 ? 13.125 -12.422 -17.359 1 97.81 196 MET A N 1
ATOM 1578 C CA . MET A 1 196 ? 12.391 -11.234 -17.781 1 97.81 196 MET A CA 1
ATOM 1579 C C . MET A 1 196 ? 13.008 -10.617 -19.031 1 97.81 196 MET A C 1
ATOM 1581 O O . MET A 1 196 ? 14.195 -10.281 -19.047 1 97.81 196 MET A O 1
ATOM 1585 N N . ALA A 1 197 ? 12.234 -10.438 -20.016 1 98.31 197 ALA A N 1
ATOM 1586 C CA . ALA A 1 197 ? 12.734 -9.938 -21.297 1 98.31 197 ALA A CA 1
ATOM 1587 C C . ALA A 1 197 ? 12.555 -8.43 -21.391 1 98.31 197 ALA A C 1
ATOM 1589 O O . ALA A 1 197 ? 13.328 -7.746 -22.078 1 98.31 197 ALA A O 1
ATOM 1590 N N . ALA A 1 198 ? 11.508 -7.965 -20.781 1 98 198 ALA A N 1
ATOM 1591 C CA . ALA A 1 198 ? 11.203 -6.539 -20.844 1 98 198 ALA A CA 1
ATOM 1592 C C . ALA A 1 198 ? 10.266 -6.133 -19.703 1 98 198 ALA A C 1
ATOM 1594 O O . ALA A 1 198 ? 9.633 -6.984 -19.078 1 98 198 ALA A O 1
ATOM 1595 N N . ILE A 1 199 ? 10.234 -4.859 -19.453 1 96.81 199 ILE A N 1
ATOM 1596 C CA . ILE A 1 199 ? 9.32 -4.34 -18.438 1 96.81 199 ILE A CA 1
ATOM 1597 C C . ILE A 1 199 ? 8.812 -2.961 -18.859 1 96.81 199 ILE A C 1
ATOM 1599 O O . ILE A 1 199 ? 9.602 -2.086 -19.219 1 96.81 199 ILE A O 1
ATOM 1603 N N . TRP A 1 200 ? 7.504 -2.846 -18.891 1 95.44 200 TRP A N 1
ATOM 1604 C CA . TRP A 1 200 ? 6.793 -1.611 -19.203 1 95.44 200 TRP A CA 1
ATOM 1605 C C . TRP A 1 200 ? 6.121 -1.044 -17.969 1 95.44 200 TRP A C 1
ATOM 1607 O O . TRP A 1 200 ? 5.445 -1.77 -17.234 1 95.44 200 TRP A O 1
ATOM 1617 N N . LEU A 1 201 ? 6.363 0.167 -17.656 1 91.5 201 LEU A N 1
ATOM 1618 C CA . LEU A 1 201 ? 5.664 0.864 -16.578 1 91.5 201 LEU A CA 1
ATOM 1619 C C . LEU A 1 201 ? 5.387 2.312 -16.969 1 91.5 201 LEU A C 1
ATOM 1621 O O . LEU A 1 201 ? 6.164 3.209 -16.641 1 91.5 201 LEU A O 1
ATOM 1625 N N . ASN A 1 202 ? 4.344 2.557 -17.531 1 87.31 202 ASN A N 1
ATOM 1626 C CA . ASN A 1 202 ? 3.959 3.881 -18 1 87.31 202 ASN A CA 1
ATOM 1627 C C . ASN A 1 202 ? 2.441 4.027 -18.094 1 87.31 202 ASN A C 1
ATOM 1629 O O . ASN A 1 202 ? 1.705 3.096 -17.766 1 87.31 202 ASN A O 1
ATOM 1633 N N . LYS A 1 203 ? 2.107 5.215 -18.531 1 81.31 203 LYS A N 1
ATOM 1634 C CA . LYS A 1 203 ? 0.675 5.469 -18.656 1 81.31 203 LYS A CA 1
ATOM 1635 C C . LYS A 1 203 ? 0.066 4.637 -19.781 1 81.31 203 LYS A C 1
ATOM 1637 O O . LYS A 1 203 ? 0.58 4.629 -20.906 1 81.31 203 LYS A O 1
ATOM 1642 N N . GLY A 1 204 ? -0.907 3.93 -19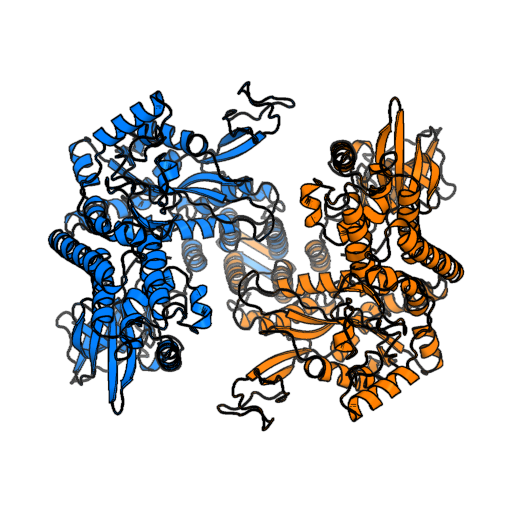.469 1 83.75 204 GLY A N 1
ATOM 1643 C CA . GLY A 1 204 ? -1.626 3.15 -20.453 1 83.75 204 GLY A CA 1
ATOM 1644 C C . GLY A 1 204 ? -0.955 1.829 -20.781 1 83.75 204 GLY A C 1
ATOM 1645 O O . GLY A 1 204 ? 0.151 1.557 -20.312 1 83.75 204 GLY A O 1
ATOM 1646 N N . GLU A 1 205 ? -1.534 1.061 -21.641 1 88.88 205 GLU A N 1
ATOM 1647 C CA . GLU A 1 205 ? -1.031 -0.24 -22.078 1 88.88 205 GLU A CA 1
ATOM 1648 C C . GLU A 1 205 ? -0.026 -0.092 -23.203 1 88.88 205 GLU A C 1
ATOM 1650 O O . GLU A 1 205 ? -0.157 0.803 -24.047 1 88.88 205 GLU A O 1
ATOM 1655 N N . PRO A 1 206 ? 0.931 -0.943 -23.203 1 92.31 206 PRO A N 1
ATOM 1656 C CA . PRO A 1 206 ? 1.906 -0.88 -24.297 1 92.31 206 PRO A CA 1
ATOM 1657 C C . PRO A 1 206 ? 1.343 -1.387 -25.625 1 92.31 206 PRO A C 1
ATOM 1659 O O . PRO A 1 206 ? 0.525 -2.311 -25.641 1 92.31 206 PRO A O 1
ATOM 1662 N N . ASN A 1 207 ? 1.86 -0.714 -26.641 1 92.44 207 ASN A N 1
ATOM 1663 C CA . ASN A 1 207 ? 1.665 -1.284 -27.969 1 92.44 207 ASN A CA 1
ATOM 1664 C C . ASN A 1 207 ? 2.393 -2.617 -28.125 1 92.44 207 ASN A C 1
ATOM 1666 O O . ASN A 1 207 ? 3.615 -2.682 -27.969 1 92.44 207 ASN A O 1
ATOM 1670 N N . ILE A 1 208 ? 1.673 -3.658 -28.5 1 92.75 208 ILE A N 1
ATOM 1671 C CA . ILE A 1 208 ? 2.176 -5.027 -28.438 1 92.75 208 ILE A CA 1
ATOM 1672 C C . ILE A 1 208 ? 3.314 -5.203 -29.438 1 92.75 208 ILE A C 1
ATOM 1674 O O . ILE A 1 208 ? 4.375 -5.727 -29.094 1 92.75 208 ILE A O 1
ATOM 1678 N N . PRO A 1 209 ? 3.164 -4.734 -30.656 1 92.06 209 PRO A N 1
ATOM 1679 C CA . PRO A 1 209 ? 4.266 -4.891 -31.609 1 92.06 209 PRO A CA 1
ATOM 1680 C C . PRO A 1 209 ? 5.539 -4.172 -31.156 1 92.06 209 PRO A C 1
ATOM 1682 O O . PRO A 1 209 ? 6.641 -4.707 -31.297 1 92.06 209 PRO A O 1
ATOM 1685 N N . LEU A 1 210 ? 5.328 -3.041 -30.578 1 93.94 210 LEU A N 1
ATOM 1686 C CA . LEU A 1 210 ? 6.473 -2.301 -30.047 1 93.94 210 LEU A CA 1
ATOM 1687 C C . LEU A 1 210 ? 7.102 -3.029 -28.875 1 93.94 210 LEU A C 1
ATOM 1689 O O . LEU A 1 210 ? 8.32 -3.191 -28.812 1 93.94 210 LEU A O 1
ATOM 1693 N N . PHE A 1 211 ? 6.32 -3.459 -28.031 1 95.94 211 PHE A N 1
ATOM 1694 C CA . PHE A 1 211 ? 6.75 -4.012 -26.75 1 95.94 211 PHE A CA 1
ATOM 1695 C C . PHE A 1 211 ? 7.465 -5.34 -26.953 1 95.94 211 PHE A C 1
ATOM 1697 O O . PHE A 1 211 ? 8.398 -5.664 -26.203 1 95.94 211 PHE A O 1
ATOM 1704 N N . PHE A 1 212 ? 7.117 -6.121 -28.031 1 97.12 212 PHE A N 1
ATOM 1705 C CA . PHE A 1 212 ? 7.645 -7.469 -28.219 1 97.12 212 PHE A CA 1
ATOM 1706 C C . PHE A 1 212 ? 8.703 -7.484 -29.312 1 97.12 212 PHE A C 1
ATOM 1708 O O . PHE A 1 212 ? 9.305 -8.523 -29.578 1 97.12 212 PHE A O 1
ATOM 1715 N N . GLN A 1 213 ? 8.953 -6.418 -29.875 1 95.12 213 GLN A N 1
ATOM 1716 C CA . GLN A 1 213 ? 9.836 -6.379 -31.047 1 95.12 213 GLN A CA 1
ATOM 1717 C C . GLN A 1 213 ? 11.227 -6.906 -30.688 1 95.12 213 GLN A C 1
ATOM 1719 O O . GLN A 1 213 ? 11.75 -7.797 -31.359 1 95.12 213 GLN A O 1
ATOM 1724 N N . GLU A 1 214 ? 11.797 -6.348 -29.672 1 95.5 214 GLU A N 1
ATOM 1725 C CA . GLU A 1 214 ? 13.141 -6.754 -29.281 1 95.5 214 GLU A CA 1
ATOM 1726 C C . GLU A 1 214 ? 13.18 -8.234 -28.891 1 95.5 214 GLU A C 1
ATOM 1728 O O . GLU A 1 214 ? 14.156 -8.93 -29.172 1 95.5 214 GLU A O 1
ATOM 1733 N N . PHE A 1 215 ? 12.203 -8.664 -28.234 1 97.25 215 PHE A N 1
ATOM 1734 C CA . PHE A 1 215 ? 12.117 -10.055 -27.812 1 97.25 215 PHE A CA 1
ATOM 1735 C C . PHE A 1 215 ? 12.07 -10.984 -29.016 1 97.25 215 PHE A C 1
ATOM 1737 O O . PHE A 1 215 ? 12.805 -11.977 -29.078 1 97.25 215 PHE A O 1
ATOM 1744 N N . CYS A 1 216 ? 11.211 -10.672 -29.984 1 97.25 216 CYS A N 1
ATOM 1745 C CA . CYS A 1 216 ? 11.039 -11.508 -31.172 1 97.25 216 CYS A CA 1
ATOM 1746 C C . CYS A 1 216 ? 12.328 -11.555 -31.984 1 97.25 216 CYS A C 1
ATOM 1748 O O . CYS A 1 216 ? 12.711 -12.617 -32.5 1 97.25 216 CYS A O 1
ATOM 1750 N N . GLU A 1 217 ? 12.984 -10.445 -32.094 1 96 217 GLU A N 1
ATOM 1751 C CA . GLU A 1 217 ? 14.25 -10.398 -32.812 1 96 217 GLU A CA 1
ATOM 1752 C C . GLU A 1 217 ? 15.305 -11.258 -32.125 1 96 217 GLU A C 1
ATOM 1754 O O . GLU A 1 217 ? 16.078 -11.961 -32.781 1 96 217 GLU A O 1
ATOM 1759 N N . GLU A 1 218 ? 15.297 -11.188 -30.859 1 96.88 218 GLU A N 1
ATOM 1760 C CA . GLU A 1 218 ? 16.25 -12 -30.109 1 96.88 218 GLU A CA 1
ATOM 1761 C C . GLU A 1 218 ? 15.953 -13.484 -30.266 1 96.88 218 GLU A C 1
ATOM 1763 O O . GLU A 1 218 ? 16.875 -14.289 -30.422 1 96.88 218 GLU A O 1
ATOM 1768 N N . MET A 1 219 ? 14.711 -13.852 -30.234 1 97.31 219 MET A N 1
ATOM 1769 C CA . MET A 1 219 ? 14.336 -15.258 -30.375 1 97.31 219 MET A CA 1
ATOM 1770 C C . MET A 1 219 ? 14.688 -15.773 -31.766 1 97.31 219 MET A C 1
ATOM 1772 O O . MET A 1 219 ? 15.055 -16.938 -31.922 1 97.31 219 MET A O 1
ATOM 1776 N N . MET A 1 220 ? 14.547 -14.914 -32.719 1 96.81 220 MET A N 1
ATOM 1777 C CA . MET A 1 220 ? 14.945 -15.281 -34.094 1 96.81 220 MET A CA 1
ATOM 1778 C C . MET A 1 220 ? 16.438 -15.578 -34.156 1 96.81 220 MET A C 1
ATOM 1780 O O . MET A 1 220 ? 16.844 -16.562 -34.75 1 96.81 220 MET A O 1
ATOM 1784 N N . ARG A 1 221 ? 17.188 -14.82 -33.5 1 95.81 221 ARG A N 1
ATOM 1785 C CA . ARG A 1 221 ? 18.641 -14.992 -33.469 1 95.81 221 ARG A CA 1
ATOM 1786 C C . ARG A 1 221 ? 19.031 -16.25 -32.719 1 95.81 221 ARG A C 1
ATOM 1788 O O . ARG A 1 221 ? 19.969 -16.953 -33.125 1 95.81 221 ARG A O 1
ATOM 1795 N N . LEU A 1 222 ? 18.328 -16.594 -31.688 1 96.69 222 LEU A N 1
ATOM 1796 C CA . LEU A 1 222 ? 18.688 -17.703 -30.812 1 96.69 222 LEU A CA 1
ATOM 1797 C C . LEU A 1 222 ? 18.141 -19.016 -31.359 1 96.69 222 LEU A C 1
ATOM 1799 O O . LEU A 1 222 ? 18.469 -20.094 -30.828 1 96.69 222 LEU A O 1
ATOM 1803 N N . SER A 1 223 ? 17.391 -18.984 -32.438 1 95.12 223 SER A N 1
ATOM 1804 C CA . SER A 1 223 ? 16.703 -20.156 -32.938 1 95.12 223 SER A CA 1
ATOM 1805 C C . SER A 1 223 ? 17.703 -21.172 -33.5 1 95.12 223 SER A C 1
ATOM 1807 O O . SER A 1 223 ? 17.391 -22.359 -33.656 1 95.12 223 SER A O 1
ATOM 1809 N N . LYS A 1 224 ? 18.891 -20.656 -33.812 1 92.44 224 LYS A N 1
ATOM 1810 C CA . LYS A 1 224 ? 19.922 -21.547 -34.312 1 92.44 224 LYS A CA 1
ATOM 1811 C C . LYS A 1 224 ? 21.281 -21.219 -33.688 1 92.44 224 LYS A C 1
ATOM 1813 O O . LYS A 1 224 ? 21.609 -20.062 -33.469 1 92.44 224 LYS A O 1
ATOM 1818 N N . ASP A 1 225 ? 22.031 -22.266 -33.344 1 90.62 225 ASP A N 1
ATOM 1819 C CA . ASP A 1 225 ? 23.438 -22.219 -33 1 90.62 225 ASP A CA 1
ATOM 1820 C C . ASP A 1 225 ? 23.656 -21.359 -31.75 1 90.62 225 ASP A C 1
ATOM 1822 O O . ASP A 1 225 ? 24.516 -20.484 -31.734 1 90.62 225 ASP A O 1
ATOM 1826 N N . PHE A 1 226 ? 22.797 -21.531 -30.781 1 95.69 226 PHE A N 1
ATOM 1827 C CA . PHE A 1 226 ? 23.016 -20.891 -29.484 1 95.69 226 PHE A CA 1
ATOM 1828 C C . PHE A 1 226 ? 24.016 -21.672 -28.656 1 95.69 226 PHE A C 1
ATOM 1830 O O . PHE A 1 226 ? 23.734 -22.797 -28.234 1 95.69 226 PHE A O 1
ATOM 1837 N N . ILE A 1 227 ? 25.141 -21.031 -28.438 1 95 227 ILE A N 1
ATOM 1838 C CA . ILE A 1 227 ? 26.25 -21.766 -27.828 1 95 227 ILE A CA 1
ATOM 1839 C C . ILE A 1 227 ? 26.281 -21.5 -26.312 1 95 227 ILE A C 1
ATOM 1841 O O . ILE A 1 227 ? 26.297 -20.344 -25.891 1 95 227 ILE A O 1
ATOM 1845 N N . ILE A 1 228 ? 26.219 -22.5 -25.562 1 94.81 228 ILE A N 1
ATOM 1846 C CA . ILE A 1 228 ? 26.438 -22.453 -24.109 1 94.81 228 ILE A CA 1
ATOM 1847 C C . ILE A 1 228 ? 27.609 -23.359 -23.734 1 94.81 228 ILE A C 1
ATOM 1849 O O . ILE A 1 228 ? 27.484 -24.594 -23.781 1 94.81 228 ILE A O 1
ATOM 1853 N N . GLN A 1 229 ? 28.688 -22.703 -23.391 1 91.75 229 GLN A N 1
ATOM 1854 C CA . GLN A 1 229 ? 29.922 -23.438 -23.125 1 91.75 229 GLN A CA 1
ATOM 1855 C C . GLN A 1 229 ? 30.328 -24.281 -24.328 1 91.75 229 GLN A C 1
ATOM 1857 O O . GLN A 1 229 ? 30.594 -23.75 -25.406 1 91.75 229 GLN A O 1
ATOM 1862 N N . SER A 1 230 ? 30.172 -25.641 -24.234 1 89.62 230 SER A N 1
ATOM 1863 C CA . SER A 1 230 ? 30.625 -26.5 -25.328 1 89.62 230 SER A CA 1
ATOM 1864 C C . SER A 1 230 ? 29.438 -27.078 -26.109 1 89.62 230 SER A C 1
ATOM 1866 O O . SER A 1 230 ? 29.625 -27.703 -27.156 1 89.62 230 SER A O 1
ATOM 1868 N N . ASP A 1 231 ? 28.328 -26.734 -25.719 1 93 231 ASP A N 1
ATOM 1869 C CA . ASP A 1 231 ? 27.141 -27.312 -26.344 1 93 231 ASP A CA 1
ATOM 1870 C C . ASP A 1 231 ? 26.438 -26.297 -27.234 1 93 231 ASP A C 1
ATOM 1872 O O . ASP A 1 231 ? 26.516 -25.094 -26.984 1 93 231 ASP A O 1
ATOM 1876 N N . VAL A 1 232 ? 25.844 -26.828 -28.297 1 95 232 VAL A N 1
ATOM 1877 C CA . VAL A 1 232 ? 25.078 -26 -29.203 1 95 232 VAL A CA 1
ATOM 1878 C C . VAL A 1 232 ? 23.594 -26.328 -29.078 1 95 232 VAL A C 1
ATOM 1880 O O . VAL A 1 232 ? 23.188 -27.484 -29.141 1 95 232 VAL A O 1
ATOM 1883 N N . TYR A 1 233 ? 22.797 -25.281 -28.938 1 95.62 233 TYR A N 1
ATOM 1884 C CA . TYR A 1 233 ? 21.359 -25.469 -28.734 1 95.62 233 TYR A CA 1
ATOM 1885 C C . TYR A 1 233 ? 20.547 -24.688 -29.766 1 95.62 233 TYR A C 1
ATOM 1887 O O . TYR A 1 233 ? 21.047 -23.703 -30.328 1 95.62 233 TYR A O 1
ATOM 1895 N N . ASN A 1 234 ? 19.344 -25.172 -30.031 1 95.81 234 ASN A N 1
ATOM 1896 C CA . ASN A 1 234 ? 18.297 -24.422 -30.688 1 95.81 234 ASN A CA 1
ATOM 1897 C C . ASN A 1 234 ? 17.234 -23.938 -29.688 1 95.81 234 ASN A C 1
ATOM 1899 O O . ASN A 1 234 ? 16.641 -24.75 -28.984 1 95.81 234 ASN A O 1
ATOM 1903 N N . VAL A 1 235 ? 17.031 -22.672 -29.641 1 97.44 235 VAL A N 1
ATOM 1904 C CA . VAL A 1 235 ? 16.047 -22.125 -28.719 1 97.44 235 VAL A CA 1
ATOM 1905 C C . VAL A 1 235 ? 14.695 -21.969 -29.422 1 97.44 235 VAL A C 1
ATOM 1907 O O . VAL A 1 235 ? 14.617 -21.344 -30.484 1 97.44 235 VAL A O 1
ATOM 1910 N N . VAL A 1 236 ? 13.641 -22.531 -28.844 1 96.94 236 VAL A N 1
ATOM 1911 C CA . VAL A 1 236 ? 12.328 -22.516 -29.469 1 96.94 236 VAL A CA 1
ATOM 1912 C C . VAL A 1 236 ? 11.273 -22.047 -28.469 1 96.94 236 VAL A C 1
ATOM 1914 O O . VAL A 1 236 ? 11.219 -22.547 -27.344 1 96.94 236 VAL A O 1
ATOM 1917 N N . VAL A 1 237 ? 10.461 -21.094 -28.875 1 97.62 237 VAL A N 1
ATOM 1918 C CA . VAL A 1 237 ? 9.297 -20.688 -28.094 1 97.62 237 VAL A CA 1
ATOM 1919 C C . VAL A 1 237 ? 8.102 -21.578 -28.453 1 97.62 237 VAL A C 1
ATOM 1921 O O . VAL A 1 237 ? 7.691 -21.641 -29.609 1 97.62 237 VAL A O 1
ATOM 1924 N N . VAL A 1 238 ? 7.516 -22.172 -27.438 1 97.31 238 VAL A N 1
ATOM 1925 C CA . VAL A 1 238 ? 6.504 -23.172 -27.75 1 97.31 238 VAL A CA 1
ATOM 1926 C C . VAL A 1 238 ? 5.117 -22.641 -27.391 1 97.31 238 VAL A C 1
ATOM 1928 O O . VAL A 1 238 ? 4.121 -23.031 -28.016 1 97.31 238 VAL A O 1
ATOM 1931 N N . GLN A 1 239 ? 5.094 -21.828 -26.391 1 97.25 239 GLN A N 1
ATOM 1932 C CA . GLN A 1 239 ? 3.77 -21.344 -26.016 1 97.25 239 GLN A CA 1
ATOM 1933 C C . GLN A 1 239 ? 3.846 -19.953 -25.391 1 97.25 239 GLN A C 1
ATOM 1935 O O . GLN A 1 239 ? 4.891 -19.562 -24.859 1 97.25 239 GLN A O 1
ATOM 1940 N N . ASN A 1 240 ? 2.785 -19.234 -25.484 1 97.25 240 ASN A N 1
ATOM 1941 C CA . ASN A 1 240 ? 2.518 -17.969 -24.797 1 97.25 240 ASN A CA 1
ATOM 1942 C C . ASN A 1 240 ? 1.283 -18.078 -23.906 1 97.25 240 ASN A C 1
ATOM 1944 O O . ASN A 1 240 ? 0.161 -18.188 -24.406 1 97.25 240 ASN A O 1
ATOM 1948 N N . CYS A 1 241 ? 1.503 -18.062 -22.625 1 96.38 241 CYS A N 1
ATOM 1949 C CA . CYS A 1 241 ? 0.436 -18.234 -21.656 1 96.38 241 CYS A CA 1
ATOM 1950 C C . CYS A 1 241 ? -0.219 -16.891 -21.312 1 96.38 241 CYS A C 1
ATOM 1952 O O . CYS A 1 241 ? 0.379 -16.062 -20.641 1 96.38 241 CYS A O 1
ATOM 1954 N N . LEU A 1 242 ? -1.469 -16.766 -21.719 1 95.75 242 LEU A N 1
ATOM 1955 C CA . LEU A 1 242 ? -2.168 -15.492 -21.547 1 95.75 242 LEU A CA 1
ATOM 1956 C C . LEU A 1 242 ? -3.611 -15.719 -21.109 1 95.75 242 LEU A C 1
ATOM 1958 O O . LEU A 1 242 ? -4.16 -16.797 -21.312 1 95.75 242 LEU A O 1
ATOM 1962 N N . ASP A 1 243 ? -4.137 -14.711 -20.531 1 92.06 243 ASP A N 1
ATOM 1963 C CA . ASP A 1 243 ? -5.57 -14.766 -20.25 1 92.06 243 ASP A CA 1
ATOM 1964 C C . ASP A 1 243 ? -6.391 -14.43 -21.484 1 92.06 243 ASP A C 1
ATOM 1966 O O . ASP A 1 243 ? -5.828 -14.133 -22.547 1 92.06 243 ASP A O 1
ATOM 1970 N N . SER A 1 244 ? -7.633 -14.43 -21.391 1 91.38 244 SER A N 1
ATOM 1971 C CA . SER A 1 244 ? -8.508 -14.281 -22.547 1 91.38 244 SER A CA 1
ATOM 1972 C C . SER A 1 244 ? -8.562 -12.836 -23.016 1 91.38 244 SER A C 1
ATOM 1974 O O . SER A 1 244 ? -8.961 -12.562 -24.156 1 91.38 244 SER A O 1
ATOM 1976 N N . VAL A 1 245 ? -8.18 -11.945 -22.219 1 88.5 245 VAL A N 1
ATOM 1977 C CA . VAL A 1 245 ? -8.195 -10.539 -22.594 1 88.5 245 VAL A CA 1
ATOM 1978 C C . VAL A 1 245 ? -6.902 -10.18 -23.312 1 88.5 245 VAL A C 1
ATOM 1980 O O . VAL A 1 245 ? -6.918 -9.43 -24.297 1 88.5 245 VAL A O 1
ATOM 1983 N N . ALA A 1 246 ? -5.828 -10.75 -22.922 1 90.31 246 ALA A N 1
ATOM 1984 C CA . ALA A 1 246 ? -4.516 -10.438 -23.469 1 90.31 246 ALA A CA 1
ATOM 1985 C C . ALA A 1 246 ? -4.25 -11.242 -24.75 1 90.31 246 ALA A C 1
ATOM 1987 O O . ALA A 1 246 ? -3.561 -10.773 -25.656 1 90.31 246 ALA A O 1
ATOM 1988 N N . ARG A 1 247 ? -4.77 -12.375 -24.844 1 92.81 247 ARG A N 1
ATOM 1989 C CA . ARG A 1 247 ? -4.48 -13.32 -25.922 1 92.81 247 ARG A CA 1
ATOM 1990 C C . ARG A 1 247 ? -4.828 -12.727 -27.281 1 92.81 247 ARG A C 1
ATOM 1992 O O . ARG A 1 247 ? -3.994 -12.703 -28.188 1 92.81 247 ARG A O 1
ATOM 1999 N N . PRO A 1 248 ? -6.012 -12.141 -27.406 1 92.38 248 PRO A N 1
ATOM 2000 C CA . PRO A 1 248 ? -6.359 -11.586 -28.719 1 92.38 248 PRO A CA 1
ATOM 2001 C C . PRO A 1 248 ? -5.469 -10.414 -29.125 1 92.38 248 PRO A C 1
ATOM 2003 O O . PRO A 1 248 ? -5.242 -10.188 -30.312 1 92.38 248 PRO A O 1
ATOM 2006 N N . LYS A 1 249 ? -4.973 -9.75 -28.188 1 91.56 249 LYS A N 1
ATOM 2007 C CA . LYS A 1 249 ? -4.09 -8.625 -28.484 1 91.56 249 LYS A CA 1
ATOM 2008 C C . LYS A 1 249 ? -2.779 -9.109 -29.109 1 91.56 249 LYS A C 1
ATOM 2010 O O . LYS A 1 249 ? -2.268 -8.492 -30.047 1 91.56 249 LYS A O 1
ATOM 2015 N N . LEU A 1 250 ? -2.301 -10.164 -28.609 1 93.69 250 LEU A N 1
ATOM 2016 C CA . LEU A 1 250 ? -1.042 -10.695 -29.109 1 93.69 250 LEU A CA 1
ATOM 2017 C C . LEU A 1 250 ? -1.256 -11.422 -30.438 1 93.69 250 LEU A C 1
ATOM 2019 O O . LEU A 1 250 ? -0.366 -11.445 -31.297 1 93.69 250 LEU A O 1
ATOM 2023 N N . GLN A 1 251 ? -2.406 -11.961 -30.547 1 93.75 251 GLN A N 1
ATOM 2024 C CA . GLN A 1 251 ? -2.734 -12.664 -31.781 1 93.75 251 GLN A CA 1
ATOM 2025 C C . GLN A 1 251 ? -3.279 -11.703 -32.844 1 93.75 251 GLN A C 1
ATOM 2027 O O . GLN A 1 251 ? -3.41 -12.062 -34 1 93.75 251 GLN A O 1
ATOM 2032 N N . ASN A 1 252 ? -3.564 -10.5 -32.406 1 93.75 252 ASN A N 1
ATOM 2033 C CA . ASN A 1 252 ? -4.191 -9.5 -33.281 1 93.75 252 ASN A CA 1
ATOM 2034 C C . ASN A 1 252 ? -5.52 -9.992 -33.844 1 93.75 252 ASN A C 1
ATOM 2036 O O . ASN A 1 252 ? -5.723 -9.992 -35.062 1 93.75 252 ASN A O 1
ATOM 2040 N N . SER A 1 253 ? -6.367 -10.477 -32.938 1 93.69 253 SER A N 1
ATOM 2041 C CA . SER A 1 253 ? -7.684 -11.016 -33.25 1 93.69 253 SER A CA 1
ATOM 2042 C C . SER A 1 253 ? -8.773 -10.336 -32.438 1 93.69 253 SER A C 1
ATOM 2044 O O . SER A 1 253 ? -8.484 -9.484 -31.594 1 93.69 253 SER A O 1
ATOM 2046 N N . THR A 1 254 ? -9.977 -10.734 -32.719 1 91.44 254 THR A N 1
ATOM 2047 C CA . THR A 1 254 ? -11.117 -10.164 -32.031 1 91.44 254 THR A CA 1
ATOM 2048 C C . THR A 1 254 ? -11.234 -10.773 -30.625 1 91.44 254 THR A C 1
ATOM 2050 O O . THR A 1 254 ? -10.93 -11.945 -30.422 1 91.44 254 THR A O 1
ATOM 2053 N N . GLN A 1 255 ? -11.719 -9.969 -29.766 1 87.5 255 GLN A N 1
ATOM 2054 C CA . GLN A 1 255 ? -11.883 -10.391 -28.375 1 87.5 255 GLN A CA 1
ATOM 2055 C C . GLN A 1 255 ? -13.102 -11.297 -28.219 1 87.5 255 GLN A C 1
ATOM 2057 O O . GLN A 1 255 ? -13.883 -11.469 -29.156 1 87.5 255 GLN A O 1
ATOM 2062 N N . PHE A 1 256 ? -13.273 -11.883 -27.094 1 79.69 256 PHE A N 1
ATOM 2063 C CA . PHE A 1 256 ? -14.281 -12.898 -26.797 1 79.69 256 PHE A CA 1
ATOM 2064 C C . PHE A 1 256 ? -15.688 -12.352 -27 1 79.69 256 PHE A C 1
ATOM 2066 O O . PHE A 1 256 ? -16.641 -13.109 -27.141 1 79.69 256 PHE A O 1
ATOM 2073 N N . ASN A 1 257 ? -15.836 -11.047 -27.078 1 78.62 257 ASN A N 1
ATOM 2074 C CA . ASN A 1 257 ? -17.156 -10.438 -27.281 1 78.62 257 ASN A CA 1
ATOM 2075 C C . ASN A 1 257 ? -17.484 -10.289 -28.75 1 78.62 257 ASN A C 1
ATOM 2077 O O . ASN A 1 257 ? -18.562 -9.797 -29.109 1 78.62 257 ASN A O 1
ATOM 2081 N N . GLY A 1 258 ? -16.641 -10.812 -29.625 1 81.31 258 GLY A N 1
ATOM 2082 C CA . GLY A 1 258 ? -16.906 -10.789 -31.062 1 81.31 258 GLY A CA 1
ATOM 2083 C C . GLY A 1 258 ? -17.484 -12.086 -31.578 1 81.31 258 GLY A C 1
ATOM 2084 O O . GLY A 1 258 ? -17.5 -13.094 -30.875 1 81.31 258 GLY A O 1
ATOM 2085 N N . ARG A 1 259 ? -17.938 -12.062 -32.812 1 86.31 259 ARG A N 1
ATOM 2086 C CA . ARG A 1 259 ? -18.578 -13.219 -33.438 1 86.31 259 ARG A CA 1
ATOM 2087 C C . ARG A 1 259 ? -17.594 -14.383 -33.562 1 86.31 259 ARG A C 1
ATOM 2089 O O . ARG A 1 259 ? -17.953 -15.531 -33.281 1 86.31 259 ARG A O 1
ATOM 2096 N N . PHE A 1 260 ? -16.406 -14.102 -33.906 1 92.06 260 PHE A N 1
ATOM 2097 C CA . PHE A 1 260 ? -15.352 -15.102 -33.969 1 92.06 260 PHE A CA 1
ATOM 2098 C C . PHE A 1 260 ? -14.289 -14.844 -32.938 1 92.06 260 PHE A C 1
ATOM 2100 O O . PHE A 1 260 ? -13.109 -14.68 -33.25 1 92.06 260 PHE A O 1
ATOM 2107 N N . GLY A 1 261 ? -14.75 -14.961 -31.703 1 91.25 261 GLY A N 1
ATOM 2108 C CA . GLY A 1 261 ? -13.891 -14.562 -30.609 1 91.25 261 GLY A CA 1
ATOM 2109 C C . GLY A 1 261 ? -12.984 -15.68 -30.125 1 91.25 261 GLY A C 1
ATOM 2110 O O . GLY A 1 261 ? -12 -15.422 -29.422 1 91.25 261 GLY A O 1
ATOM 2111 N N . CYS A 1 262 ? -13.203 -16.891 -30.5 1 92.94 262 CYS A N 1
ATOM 2112 C CA . CYS A 1 262 ? -12.359 -18 -30.078 1 92.94 262 CYS A CA 1
ATOM 2113 C C . CYS A 1 262 ? -11.133 -18.141 -30.969 1 92.94 262 CYS A C 1
ATOM 2115 O O . CYS A 1 262 ? -11.25 -18.219 -32.188 1 92.94 262 CYS A O 1
ATOM 2117 N N . SER A 1 263 ? -10 -18.156 -30.391 1 91 263 SER A N 1
ATOM 2118 C CA . SER A 1 263 ? -8.75 -18.234 -31.141 1 91 263 SER A CA 1
ATOM 2119 C C . SER A 1 263 ? -8.414 -19.688 -31.5 1 91 263 SER A C 1
ATOM 2121 O O . SER A 1 263 ? -7.523 -19.922 -32.312 1 91 263 SER A O 1
ATOM 2123 N N . VAL A 1 264 ? -9.148 -20.688 -31.016 1 93.56 264 VAL A N 1
ATOM 2124 C CA . VAL A 1 264 ? -8.805 -22.094 -31.203 1 93.56 264 VAL A CA 1
ATOM 2125 C C . VAL A 1 264 ? -9.656 -22.688 -32.312 1 93.56 264 VAL A C 1
ATOM 2127 O O . VAL A 1 264 ? -9.195 -23.562 -33.062 1 93.56 264 VAL A O 1
ATOM 2130 N N . CYS A 1 265 ? -10.867 -22.203 -32.375 1 94.56 265 CYS A N 1
ATOM 2131 C CA . CYS A 1 265 ? -11.75 -22.797 -33.375 1 94.56 265 CYS A CA 1
ATOM 2132 C C . CYS A 1 265 ? -12.531 -21.734 -34.125 1 94.56 265 CYS A C 1
ATOM 2134 O O . CYS A 1 265 ? -12.398 -20.531 -33.844 1 94.56 265 CYS A O 1
ATOM 2136 N N . ASN A 1 266 ? -13.359 -22.203 -35.094 1 93.62 266 ASN A N 1
ATOM 2137 C CA . ASN A 1 266 ? -14.102 -21.297 -35.938 1 93.62 266 ASN A CA 1
ATOM 2138 C C . ASN A 1 266 ? -15.547 -21.141 -35.5 1 93.62 266 ASN A C 1
ATOM 2140 O O . ASN A 1 266 ? -16.422 -20.766 -36.281 1 93.62 266 ASN A O 1
ATOM 2144 N N . HIS A 1 267 ? -15.797 -21.422 -34.281 1 93.56 267 HIS A N 1
ATOM 2145 C CA . HIS A 1 267 ? -17.156 -21.312 -33.75 1 93.56 267 HIS A CA 1
ATOM 2146 C C . HIS A 1 267 ? -17.625 -19.859 -33.75 1 93.56 267 HIS A C 1
ATOM 2148 O O . HIS A 1 267 ? -17.062 -19.016 -33.062 1 93.56 267 HIS A O 1
ATOM 2154 N N . GLU A 1 268 ? -18.719 -19.594 -34.438 1 92.44 268 GLU A N 1
ATOM 2155 C CA . GLU A 1 268 ? -19.297 -18.266 -34.5 1 92.44 268 GLU A CA 1
ATOM 2156 C C . GLU A 1 268 ? -20.25 -18.031 -33.312 1 92.44 268 GLU A C 1
ATOM 2158 O O . GLU A 1 268 ? -21.203 -18.797 -33.125 1 92.44 268 GLU A O 1
ATOM 2163 N N . GLY A 1 269 ? -19.969 -17.047 -32.594 1 91.25 269 GLY A N 1
ATOM 2164 C CA . GLY A 1 269 ? -20.844 -16.703 -31.484 1 91.25 269 GLY A CA 1
ATOM 2165 C C . GLY A 1 269 ? -22.203 -16.219 -31.938 1 91.25 269 GLY A C 1
ATOM 2166 O O . GLY A 1 269 ? -22.344 -15.633 -33 1 91.25 269 GLY A O 1
ATOM 2167 N N . LYS A 1 270 ? -23.203 -16.453 -31.094 1 91.31 270 LYS A N 1
ATOM 2168 C CA . LYS A 1 270 ? -24.562 -16.031 -31.359 1 91.31 270 LYS A CA 1
ATOM 2169 C C . LYS A 1 270 ? -24.953 -14.867 -30.453 1 91.31 270 LYS A C 1
ATOM 2171 O O . LYS A 1 270 ? -24.609 -14.836 -29.281 1 91.31 270 LYS A O 1
ATOM 2176 N N . VAL A 1 271 ? -25.641 -13.953 -31.062 1 91.06 271 VAL A N 1
ATOM 2177 C CA . VAL A 1 271 ? -26.141 -12.836 -30.266 1 91.06 271 VAL A CA 1
ATOM 2178 C C . VAL A 1 271 ? -27.391 -13.273 -29.5 1 91.06 271 VAL A C 1
ATOM 2180 O O . VAL A 1 271 ? -28.359 -13.773 -30.078 1 91.06 271 VAL A O 1
ATOM 2183 N N . VAL A 1 272 ? -27.172 -13.195 -28.312 1 86.06 272 VAL A N 1
ATOM 2184 C CA . VAL A 1 272 ? -28.297 -13.531 -27.438 1 86.06 272 VAL A CA 1
ATOM 2185 C C . VAL A 1 272 ? -28.719 -12.297 -26.641 1 86.06 272 VAL A C 1
ATOM 2187 O O . VAL A 1 272 ? -27.859 -11.5 -26.234 1 86.06 272 VAL A O 1
ATOM 2190 N N . ASN A 1 273 ? -30.016 -12.102 -26.281 1 79.69 273 ASN A N 1
ATOM 2191 C CA . ASN A 1 273 ? -30.594 -11.039 -25.469 1 79.69 273 ASN A CA 1
ATOM 2192 C C . ASN A 1 273 ? -30.109 -9.664 -25.906 1 79.69 273 ASN A C 1
ATOM 2194 O O . ASN A 1 273 ? -29.656 -8.867 -25.094 1 79.69 273 ASN A O 1
ATOM 2198 N N . GLY A 1 274 ? -30 -9.391 -27.297 1 69.38 274 GLY A N 1
ATOM 2199 C CA . GLY A 1 274 ? -29.797 -8.078 -27.891 1 69.38 274 GLY A CA 1
ATOM 2200 C C . GLY A 1 274 ? -28.328 -7.758 -28.141 1 69.38 274 GLY A C 1
ATOM 2201 O O . GLY A 1 274 ? -27.953 -7.461 -29.281 1 69.38 274 GLY A O 1
ATOM 2202 N N . ASN A 1 275 ? -27.484 -7.773 -27.094 1 80.88 275 ASN A N 1
ATOM 2203 C CA . ASN A 1 275 ? -26.156 -7.254 -27.391 1 80.88 275 ASN A CA 1
ATOM 2204 C C . ASN A 1 275 ? -25.062 -8.148 -26.828 1 80.88 275 ASN A C 1
ATOM 2206 O O . ASN A 1 275 ? -23.891 -7.789 -26.844 1 80.88 275 ASN A O 1
ATOM 2210 N N . GLN A 1 276 ? -25.453 -9.375 -26.406 1 87.69 276 GLN A N 1
ATOM 2211 C CA . GLN A 1 276 ? -24.422 -10.211 -25.781 1 87.69 276 GLN A CA 1
ATOM 2212 C C . GLN A 1 276 ? -24.109 -11.43 -26.641 1 87.69 276 GLN A C 1
ATOM 2214 O O . GLN A 1 276 ? -25.031 -12.078 -27.172 1 87.69 276 GLN A O 1
ATOM 2219 N N . ILE A 1 277 ? -22.859 -11.75 -26.844 1 92.44 277 ILE A N 1
ATOM 2220 C CA . ILE A 1 277 ? -22.438 -12.898 -27.641 1 92.44 277 ILE A CA 1
ATOM 2221 C C . ILE A 1 277 ? -22.281 -14.117 -26.734 1 92.44 277 ILE A C 1
ATOM 2223 O O . ILE A 1 277 ? -21.641 -14.039 -25.672 1 92.44 277 ILE A O 1
ATOM 2227 N N . ARG A 1 278 ? -22.938 -15.195 -27.094 1 94.56 278 ARG A N 1
ATOM 2228 C CA . ARG A 1 278 ? -22.828 -16.484 -26.422 1 94.56 278 ARG A CA 1
ATOM 2229 C C . ARG A 1 278 ? -22.359 -17.578 -27.375 1 94.56 278 ARG A C 1
ATOM 2231 O O . ARG A 1 278 ? -22.391 -17.391 -28.594 1 94.56 278 ARG A O 1
ATOM 2238 N N . TYR A 1 279 ? -21.859 -18.672 -26.859 1 94.5 279 TYR A N 1
ATOM 2239 C CA . TYR A 1 279 ? -21.344 -19.766 -27.656 1 94.5 279 TYR A CA 1
ATOM 2240 C C . TYR A 1 279 ? -22.109 -21.062 -27.375 1 94.5 279 TYR A C 1
ATOM 2242 O O . TYR A 1 279 ? -21.625 -21.922 -26.641 1 94.5 279 TYR A O 1
ATOM 2250 N N . PRO A 1 280 ? -23.219 -21.188 -27.984 1 94.56 280 PRO A N 1
ATOM 2251 C CA . PRO A 1 280 ? -23.953 -22.453 -27.797 1 94.56 280 PRO A CA 1
ATOM 2252 C C . PRO A 1 280 ? -23.156 -23.672 -28.266 1 94.56 280 PRO A C 1
ATOM 2254 O O . PRO A 1 280 ? -22.312 -23.562 -29.141 1 94.56 280 PRO A O 1
ATOM 2257 N N . PHE A 1 281 ? -23.531 -24.812 -27.656 1 94.38 281 PHE A N 1
ATOM 2258 C CA . PHE A 1 281 ? -22.766 -26.016 -27.938 1 94.38 281 PHE A CA 1
ATOM 2259 C C . PHE A 1 281 ? -22.891 -26.422 -29.406 1 94.38 281 PHE A C 1
ATOM 2261 O O . PHE A 1 281 ? -24.016 -26.562 -29.906 1 94.38 281 PHE A O 1
ATOM 2268 N N . LYS A 1 282 ? -21.703 -26.422 -29.984 1 90.5 282 LYS A N 1
ATOM 2269 C CA . LYS A 1 282 ? -21.594 -26.859 -31.375 1 90.5 282 LYS A CA 1
ATOM 2270 C C . LYS A 1 282 ? -20.203 -27.438 -31.656 1 90.5 282 LYS A C 1
ATOM 2272 O O . LYS A 1 282 ? -19.203 -26.984 -31.109 1 90.5 282 LYS A O 1
ATOM 2277 N N . THR A 1 283 ? -20.188 -28.453 -32.375 1 85.88 283 THR A N 1
ATOM 2278 C CA . THR A 1 283 ? -18.906 -28.984 -32.812 1 85.88 283 THR A CA 1
ATOM 2279 C C . THR A 1 283 ? -18.406 -28.281 -34.062 1 85.88 283 THR A C 1
ATOM 2281 O O . THR A 1 283 ? -19.109 -28.219 -35.062 1 85.88 283 THR A O 1
ATOM 2284 N N . THR A 1 284 ? -17.391 -27.609 -33.906 1 87.75 284 THR A N 1
ATOM 2285 C CA . THR A 1 284 ? -16.812 -26.891 -35.031 1 87.75 284 THR A CA 1
ATOM 2286 C C . THR A 1 284 ? -15.352 -27.281 -35.219 1 87.75 284 THR A C 1
ATOM 2288 O O . THR A 1 284 ? -14.719 -27.828 -34.312 1 87.75 284 THR A O 1
ATOM 2291 N N . ASP A 1 285 ? -14.883 -26.922 -36.438 1 90.81 285 ASP A N 1
ATOM 2292 C CA . ASP A 1 285 ? -13.492 -27.25 -36.75 1 90.81 285 ASP A CA 1
ATOM 2293 C C . ASP A 1 285 ? -12.531 -26.266 -36.062 1 90.81 285 ASP A C 1
ATOM 2295 O O . ASP A 1 285 ? -12.828 -25.078 -35.938 1 90.81 285 ASP A O 1
ATOM 2299 N N . ASN A 1 286 ? -11.391 -26.875 -35.812 1 93.31 286 ASN A N 1
ATOM 2300 C CA . ASN A 1 286 ? -10.352 -26.047 -35.188 1 93.31 286 ASN A CA 1
ATOM 2301 C C . ASN A 1 286 ? -9.617 -25.219 -36.25 1 93.31 286 ASN A C 1
ATOM 2303 O O . ASN A 1 286 ? -9.586 -25.578 -37.438 1 93.31 286 ASN A O 1
ATOM 2307 N N . ARG A 1 287 ? -9.148 -24.172 -35.781 1 94.75 287 ARG A N 1
ATOM 2308 C CA . ARG A 1 287 ? -8.281 -23.375 -36.656 1 94.75 287 ARG A CA 1
ATOM 2309 C C . ARG A 1 287 ? -6.945 -24.062 -36.875 1 94.75 287 ARG A C 1
ATOM 2311 O O . ARG A 1 287 ? -6.508 -24.875 -36.062 1 94.75 287 ARG A O 1
ATOM 2318 N N . ASP A 1 288 ? -6.418 -23.719 -38.031 1 94.38 288 ASP A N 1
ATOM 2319 C CA . ASP A 1 288 ? -5.109 -24.25 -38.406 1 94.38 288 ASP A CA 1
ATOM 2320 C C . ASP A 1 288 ? -4.086 -23.125 -38.562 1 94.38 288 ASP A C 1
ATOM 2322 O O . ASP A 1 288 ? -4.43 -22.031 -39.031 1 94.38 288 ASP A O 1
ATOM 2326 N N . HIS A 1 289 ? -2.818 -23.531 -38.25 1 95.25 289 HIS A N 1
ATOM 2327 C CA . HIS A 1 289 ? -1.746 -22.547 -38.312 1 95.25 289 HIS A CA 1
ATOM 2328 C C . HIS A 1 289 ? -1.621 -21.938 -39.719 1 95.25 289 HIS A C 1
ATOM 2330 O O . HIS A 1 289 ? -1.589 -20.719 -39.875 1 95.25 289 HIS A O 1
ATOM 2336 N N . SER A 1 290 ? -1.548 -22.766 -40.719 1 95.31 290 SER A N 1
ATOM 2337 C CA . SER A 1 290 ? -1.323 -22.312 -42.062 1 95.31 290 SER A CA 1
ATOM 2338 C C . SER A 1 290 ? -2.49 -21.484 -42.594 1 95.31 290 SER A C 1
ATOM 2340 O O . SER A 1 290 ? -2.285 -20.438 -43.219 1 95.31 290 SER A O 1
ATOM 2342 N N . GLU A 1 291 ? -3.619 -21.938 -42.312 1 95.19 291 GLU A N 1
ATOM 2343 C CA . GLU A 1 291 ? -4.809 -21.203 -42.719 1 95.19 291 GLU A CA 1
ATOM 2344 C C . GLU A 1 291 ? -4.902 -19.859 -42 1 95.19 291 GLU A C 1
ATOM 2346 O O . GLU A 1 291 ? -5.25 -18.859 -42.625 1 95.19 291 GLU A O 1
ATOM 2351 N N . THR A 1 292 ? -4.648 -19.891 -40.781 1 95.81 292 THR A N 1
ATOM 2352 C CA . THR A 1 292 ? -4.727 -18.672 -39.969 1 95.81 292 THR A CA 1
ATOM 2353 C C . THR A 1 292 ? -3.688 -17.656 -40.469 1 95.81 292 THR A C 1
ATOM 2355 O O . THR A 1 292 ? -3.961 -16.453 -40.5 1 95.81 292 THR A O 1
ATOM 2358 N N . ARG A 1 293 ? -2.518 -18.141 -40.781 1 95.81 293 ARG A N 1
ATOM 2359 C CA . ARG A 1 293 ? -1.473 -17.266 -41.312 1 95.81 293 ARG A CA 1
ATOM 2360 C C . ARG A 1 293 ? -1.929 -16.594 -42.594 1 95.81 293 ARG A C 1
ATOM 2362 O O . ARG A 1 293 ? -1.691 -15.398 -42.781 1 95.81 293 ARG A O 1
ATOM 2369 N N . GLN A 1 294 ? -2.576 -17.312 -43.406 1 96 294 GLN A N 1
ATOM 2370 C CA . GLN A 1 294 ? -3.09 -16.766 -44.656 1 96 294 GLN A CA 1
ATOM 2371 C C . GLN A 1 294 ? -4.172 -15.719 -44.406 1 96 294 GLN A C 1
ATOM 2373 O O . GLN A 1 294 ? -4.207 -14.68 -45.062 1 96 294 GLN A O 1
ATOM 2378 N N . LEU A 1 295 ? -4.984 -16.047 -43.5 1 96 295 LEU A N 1
ATOM 2379 C CA . LEU A 1 295 ? -6.035 -15.102 -43.125 1 96 295 LEU A CA 1
ATOM 2380 C C . LEU A 1 295 ? -5.434 -13.812 -42.594 1 96 295 LEU A C 1
ATOM 2382 O O . LEU A 1 295 ? -5.957 -12.719 -42.812 1 96 295 LEU A O 1
ATOM 2386 N N . MET A 1 296 ? -4.379 -13.93 -41.844 1 96.44 296 MET A N 1
ATOM 2387 C CA . MET A 1 296 ? -3.705 -12.766 -41.281 1 96.44 296 MET A CA 1
ATOM 2388 C C . MET A 1 296 ? -3.139 -11.867 -42.375 1 96.44 296 MET A C 1
ATOM 2390 O O . MET A 1 296 ? -3.268 -10.648 -42.312 1 96.44 296 MET A O 1
ATOM 2394 N N . ILE A 1 297 ? -2.521 -12.5 -43.344 1 95.75 297 ILE A N 1
ATOM 2395 C CA . ILE A 1 297 ? -1.946 -11.766 -44.438 1 95.75 297 ILE A CA 1
ATOM 2396 C C . ILE A 1 297 ? -3.055 -11.062 -45.219 1 95.75 297 ILE A C 1
ATOM 2398 O O . ILE A 1 297 ? -2.93 -9.883 -45.562 1 95.75 297 ILE A O 1
ATOM 2402 N N . GLU A 1 298 ? -4.113 -11.75 -45.438 1 96.06 298 GLU A N 1
ATOM 2403 C CA . GLU A 1 298 ? -5.242 -11.188 -46.188 1 96.06 298 GLU A CA 1
ATOM 2404 C C . GLU A 1 298 ? -5.859 -10.016 -45.406 1 96.06 298 GLU A C 1
ATOM 2406 O O . GLU A 1 298 ? -6.16 -8.977 -46 1 96.06 298 GLU A O 1
ATOM 2411 N N . ALA A 1 299 ? -6.09 -10.219 -44.188 1 96.25 299 ALA A N 1
ATOM 2412 C CA . ALA A 1 299 ? -6.668 -9.172 -43.344 1 96.25 299 ALA A CA 1
ATOM 2413 C C . ALA A 1 299 ? -5.766 -7.938 -43.312 1 96.25 299 ALA A C 1
ATOM 2415 O O . ALA A 1 299 ? -6.254 -6.805 -43.312 1 96.25 299 ALA A O 1
ATOM 2416 N N . HIS A 1 300 ? -4.492 -8.195 -43.188 1 94.31 300 HIS A N 1
ATOM 2417 C CA . HIS A 1 300 ? -3.518 -7.113 -43.156 1 94.31 300 HIS A CA 1
ATOM 2418 C C . HIS A 1 300 ? -3.562 -6.32 -44.469 1 94.31 300 HIS A C 1
ATOM 2420 O O . HIS A 1 300 ? -3.504 -5.09 -44.469 1 94.31 300 HIS A O 1
ATOM 2426 N N . ASN A 1 301 ? -3.715 -6.98 -45.562 1 94.5 301 ASN A N 1
ATOM 2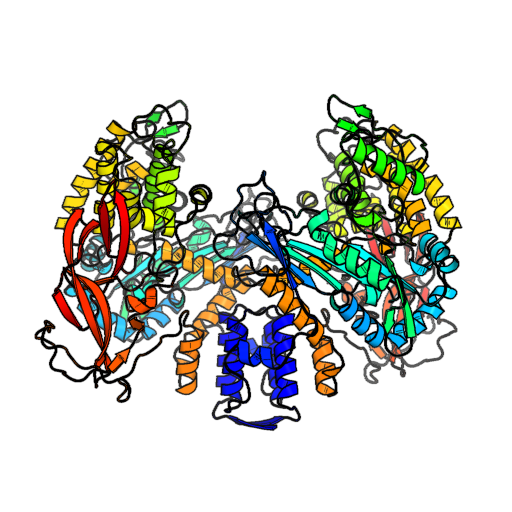427 C CA . ASN A 1 301 ? -3.709 -6.359 -46.875 1 94.5 301 ASN A CA 1
ATOM 2428 C C . ASN A 1 301 ? -5.016 -5.621 -47.156 1 94.5 301 ASN A C 1
ATOM 2430 O O . ASN A 1 301 ? -5.016 -4.562 -47.781 1 94.5 301 ASN A O 1
ATOM 2434 N N . THR A 1 302 ? -6.086 -6.141 -46.719 1 93.94 302 THR A N 1
ATOM 2435 C CA . THR A 1 302 ? -7.395 -5.566 -47 1 93.94 302 THR A CA 1
ATOM 2436 C C . THR A 1 302 ? -7.77 -4.52 -45.969 1 93.94 302 THR A C 1
ATOM 2438 O O . THR A 1 302 ? -8.633 -3.674 -46.219 1 93.94 302 THR A O 1
ATOM 2441 N N . GLY A 1 303 ? -7.23 -4.66 -44.812 1 91.38 303 GLY A N 1
ATOM 2442 C CA . GLY A 1 303 ? -7.543 -3.732 -43.719 1 91.38 303 GLY A CA 1
ATOM 2443 C C . GLY A 1 303 ? -8.844 -4.055 -43.031 1 91.38 303 GLY A C 1
ATOM 2444 O O . GLY A 1 303 ? -9.367 -3.234 -42.25 1 91.38 303 GLY A O 1
ATOM 2445 N N . THR A 1 304 ? -9.398 -5.188 -43.312 1 92.69 304 THR A N 1
ATOM 2446 C CA . THR A 1 304 ? -10.656 -5.605 -42.719 1 92.69 304 THR A CA 1
ATOM 2447 C C . THR A 1 304 ? -10.484 -6.93 -41.969 1 92.69 304 THR A C 1
ATOM 2449 O O . THR A 1 304 ? -9.711 -7.785 -42.406 1 92.69 304 THR A O 1
ATOM 2452 N N . SER A 1 305 ? -11.195 -7.059 -40.969 1 92.75 305 SER A N 1
ATOM 2453 C CA . SER A 1 305 ? -11.141 -8.289 -40.188 1 92.75 305 SER A CA 1
ATOM 2454 C C . SER A 1 305 ? -11.805 -9.445 -40.906 1 92.75 305 SER A C 1
ATOM 2456 O O . SER A 1 305 ? -12.859 -9.266 -41.531 1 92.75 305 SER A O 1
ATOM 2458 N N . ILE A 1 306 ? -11.195 -10.609 -40.906 1 94.31 306 ILE A N 1
ATOM 2459 C CA . ILE A 1 306 ? -11.727 -11.812 -41.562 1 94.31 306 ILE A CA 1
ATOM 2460 C C . ILE A 1 306 ? -11.812 -12.938 -40.531 1 94.31 306 ILE A C 1
ATOM 2462 O O . ILE A 1 306 ? -10.789 -13.406 -40 1 94.31 306 ILE A O 1
ATOM 2466 N N . LYS A 1 307 ? -12.953 -13.43 -40.219 1 92.94 307 LYS A N 1
ATOM 2467 C CA . LYS A 1 307 ? -13.211 -14.492 -39.25 1 92.94 307 LYS A CA 1
ATOM 2468 C C . LYS A 1 307 ? -12.562 -14.172 -37.906 1 92.94 307 LYS A C 1
ATOM 2470 O O . LYS A 1 307 ? -11.906 -15.023 -37.312 1 92.94 307 LYS A O 1
ATOM 2475 N N . GLY A 1 308 ? -12.586 -12.922 -37.594 1 93.44 308 GLY A N 1
ATOM 2476 C CA . GLY A 1 308 ? -12.109 -12.484 -36.281 1 93.44 308 GLY A CA 1
ATOM 2477 C C . GLY A 1 308 ? -10.641 -12.102 -36.312 1 93.44 308 GLY A C 1
ATOM 2478 O O . GLY A 1 308 ? -10.117 -11.602 -35.312 1 93.44 308 GLY A O 1
ATOM 2479 N N . ILE A 1 309 ? -9.906 -12.32 -37.375 1 95.31 309 ILE A N 1
ATOM 2480 C CA . ILE A 1 309 ? -8.492 -11.984 -37.5 1 95.31 309 ILE A CA 1
ATOM 2481 C C . ILE A 1 309 ? -8.352 -10.562 -38.031 1 95.31 309 ILE A C 1
ATOM 2483 O O . ILE A 1 309 ? -8.906 -10.227 -39.094 1 95.31 309 ILE A O 1
ATOM 2487 N N . LYS A 1 310 ? -7.555 -9.75 -37.406 1 94.25 310 LYS A N 1
ATOM 2488 C CA . LYS A 1 310 ? -7.488 -8.328 -37.719 1 94.25 310 LYS A CA 1
ATOM 2489 C C . LYS A 1 310 ? -6.234 -8 -38.531 1 94.25 310 LYS A C 1
ATOM 2491 O O . LYS A 1 310 ? -6.18 -6.98 -39.219 1 94.25 310 LYS A O 1
ATOM 2496 N N . GLY A 1 311 ? -5.211 -8.828 -38.406 1 95.19 311 GLY A N 1
ATOM 2497 C CA . GLY A 1 311 ? -3.953 -8.578 -39.094 1 95.19 311 GLY A CA 1
ATOM 2498 C C . GLY A 1 311 ? -2.828 -9.484 -38.625 1 95.19 311 GLY A C 1
ATOM 2499 O O . GLY A 1 311 ? -3.076 -10.57 -38.094 1 95.19 311 GLY A O 1
ATOM 2500 N N . LEU A 1 312 ? -1.619 -9.008 -38.844 1 94.94 312 LEU A N 1
ATOM 2501 C CA . LEU A 1 312 ? -0.449 -9.828 -38.562 1 94.94 312 LEU A CA 1
ATOM 2502 C C . LEU A 1 312 ? -0.12 -9.781 -37.062 1 94.94 312 LEU A C 1
ATOM 2504 O O . LEU A 1 312 ? -0.219 -8.734 -36.438 1 94.94 312 LEU A O 1
ATOM 2508 N N . SER A 1 313 ? 0.19 -10.93 -36.562 1 95.06 313 SER A N 1
ATOM 2509 C CA . SER A 1 313 ? 0.709 -11.023 -35.188 1 95.06 313 SER A CA 1
ATOM 2510 C C . SER A 1 313 ? 2.225 -10.852 -35.156 1 95.06 313 SER A C 1
ATOM 2512 O O . SER A 1 313 ? 2.92 -11.289 -36.094 1 95.06 313 SER A O 1
ATOM 2514 N N . VAL A 1 314 ? 2.734 -10.258 -34.094 1 93.69 314 VAL A N 1
ATOM 2515 C CA . VAL A 1 314 ? 4.172 -10.078 -33.938 1 93.69 314 VAL A CA 1
ATOM 2516 C C . VAL A 1 314 ? 4.848 -11.43 -33.75 1 93.69 314 VAL A C 1
ATOM 2518 O O . VAL A 1 314 ? 6.027 -11.594 -34.062 1 93.69 314 VAL A O 1
ATOM 2521 N N . PHE A 1 315 ? 4.145 -12.484 -33.438 1 95.5 315 PHE A N 1
ATOM 2522 C CA . PHE A 1 315 ? 4.703 -13.797 -33.125 1 95.5 315 PHE A CA 1
ATOM 2523 C C . PHE A 1 315 ? 4.938 -14.594 -34.406 1 95.5 315 PHE A C 1
ATOM 2525 O O . PHE A 1 315 ? 5.578 -15.648 -34.375 1 95.5 315 PHE A O 1
ATOM 2532 N N . LEU A 1 316 ? 4.473 -14.07 -35.469 1 94.69 316 LEU A N 1
ATOM 2533 C CA . LEU A 1 316 ? 4.727 -14.742 -36.75 1 94.69 316 LEU A CA 1
ATOM 2534 C C . LEU A 1 316 ? 6.211 -14.727 -37.094 1 94.69 316 LEU A C 1
ATOM 2536 O O . LEU A 1 316 ? 6.684 -15.547 -37.875 1 94.69 316 LEU A O 1
ATOM 2540 N N . SER A 1 317 ? 6.898 -13.797 -36.469 1 93.25 317 SER A N 1
ATOM 2541 C CA . SER A 1 317 ? 8.32 -13.664 -36.75 1 93.25 317 SER A CA 1
ATOM 2542 C C . SER A 1 317 ? 9.141 -14.703 -35.969 1 93.25 317 SER A C 1
ATOM 2544 O O . SER A 1 317 ? 10.312 -14.93 -36.281 1 93.25 317 SER A O 1
ATOM 2546 N N . ILE A 1 318 ? 8.594 -15.359 -35.031 1 95.38 318 ILE A N 1
ATOM 2547 C CA . ILE A 1 318 ? 9.305 -16.359 -34.219 1 95.38 318 ILE A CA 1
ATOM 2548 C C . ILE A 1 318 ? 9.312 -17.688 -34.969 1 95.38 318 ILE A C 1
ATOM 2550 O O . ILE A 1 318 ? 8.258 -18.25 -35.25 1 95.38 318 ILE A O 1
ATOM 2554 N N . PRO A 1 319 ? 10.469 -18.234 -35.156 1 94.44 319 PRO A N 1
ATOM 2555 C CA . PRO A 1 319 ? 10.547 -19.484 -35.906 1 94.44 319 PRO A CA 1
ATOM 2556 C C . PRO A 1 319 ? 9.836 -20.641 -35.188 1 94.44 319 PRO A C 1
ATOM 2558 O O . PRO A 1 319 ? 9.914 -20.766 -33.969 1 94.44 319 PRO A O 1
ATOM 2561 N N . HIS A 1 320 ? 9.086 -21.422 -35.969 1 93.75 320 HIS A N 1
ATOM 2562 C CA . HIS A 1 320 ? 8.484 -22.688 -35.562 1 93.75 320 HIS A CA 1
ATOM 2563 C C . HIS A 1 320 ? 7.32 -22.453 -34.594 1 93.75 320 HIS A C 1
ATOM 2565 O O . HIS A 1 320 ? 6.75 -23.406 -34.062 1 93.75 320 HIS A O 1
ATOM 2571 N N . PHE A 1 321 ? 6.965 -21.203 -34.344 1 96.44 321 PHE A N 1
ATOM 2572 C CA . PHE A 1 321 ? 5.863 -20.938 -33.438 1 96.44 321 PHE A CA 1
ATOM 2573 C C . PHE A 1 321 ? 4.52 -21.125 -34.125 1 96.44 321 PHE A C 1
ATOM 2575 O O . PHE A 1 321 ? 4.297 -20.594 -35.219 1 96.44 321 PHE A O 1
ATOM 2582 N N . ASP A 1 322 ? 3.65 -21.875 -33.5 1 96.44 322 ASP A N 1
ATOM 2583 C CA . ASP A 1 322 ? 2.295 -22.078 -34.031 1 96.44 322 ASP A CA 1
ATOM 2584 C C . ASP A 1 322 ? 1.363 -20.969 -33.531 1 96.44 322 ASP A C 1
ATOM 2586 O O . ASP A 1 322 ? 1.104 -20.859 -32.344 1 96.44 322 ASP A O 1
ATOM 2590 N N . ILE A 1 323 ? 0.733 -20.234 -34.375 1 96.06 323 ILE A N 1
ATOM 2591 C CA . ILE A 1 323 ? 0.002 -19.031 -34.031 1 96.06 323 ILE A CA 1
ATOM 2592 C C . ILE A 1 323 ? -1.362 -19.391 -33.469 1 96.06 323 ILE A C 1
ATOM 2594 O O . ILE A 1 323 ? -2.035 -18.562 -32.844 1 96.06 323 ILE A O 1
ATOM 2598 N N . VAL A 1 324 ? -1.795 -20.625 -33.594 1 95.88 324 VAL A N 1
ATOM 2599 C CA . VAL A 1 324 ? -3.078 -21.062 -33.062 1 95.88 324 VAL A CA 1
ATOM 2600 C C . VAL A 1 324 ? -2.854 -21.859 -31.781 1 95.88 324 VAL A C 1
ATOM 2602 O O . VAL A 1 324 ? -3.186 -21.406 -30.688 1 95.88 324 VAL A O 1
ATOM 2605 N N . ARG A 1 325 ? -2.062 -22.953 -31.891 1 96.12 325 ARG A N 1
ATOM 2606 C CA . ARG A 1 325 ? -1.856 -23.844 -30.766 1 96.12 325 ARG A CA 1
ATOM 2607 C C . ARG A 1 325 ? -0.928 -23.219 -29.734 1 96.12 325 ARG A C 1
ATOM 2609 O O . ARG A 1 325 ? -0.965 -23.594 -28.562 1 96.12 325 ARG A O 1
ATOM 2616 N N . GLY A 1 326 ? -0.169 -22.297 -30.125 1 96.75 326 GLY A N 1
ATOM 2617 C CA . GLY A 1 326 ? 0.824 -21.703 -29.234 1 96.75 326 GLY A CA 1
ATOM 2618 C C . GLY A 1 326 ? 0.223 -20.766 -28.203 1 96.75 326 GLY A C 1
ATOM 2619 O O . GLY A 1 326 ? 0.929 -20.281 -27.328 1 96.75 326 GLY A O 1
ATOM 2620 N N . PHE A 1 327 ? -1.059 -20.547 -28.281 1 96.56 327 PHE A N 1
ATOM 2621 C CA . PHE A 1 327 ? -1.787 -19.734 -27.312 1 96.56 327 PHE A CA 1
ATOM 2622 C C . PHE A 1 327 ? -2.854 -20.547 -26.594 1 96.56 327 PHE A C 1
ATOM 2624 O O . PHE A 1 327 ? -4.051 -20.359 -26.828 1 96.56 327 PHE A O 1
ATOM 2631 N N . PRO A 1 328 ? -2.428 -21.359 -25.641 1 96.25 328 PRO A N 1
ATOM 2632 C CA . PRO A 1 328 ? -3.387 -22.234 -24.969 1 96.25 328 PRO A CA 1
ATOM 2633 C C . PRO A 1 328 ? -4.316 -21.469 -24.031 1 96.25 328 PRO A C 1
ATOM 2635 O O . PRO A 1 328 ? -3.934 -20.438 -23.484 1 96.25 328 PRO A O 1
ATOM 2638 N N . PRO A 1 329 ? -5.535 -21.984 -23.844 1 94.62 329 PRO A N 1
ATOM 2639 C CA . PRO A 1 329 ? -6.383 -21.422 -22.797 1 94.62 329 PRO A CA 1
ATOM 2640 C C . PRO A 1 329 ? -5.859 -21.719 -21.391 1 94.62 329 PRO A C 1
ATOM 2642 O O . PRO A 1 329 ? -5.32 -22.797 -21.141 1 94.62 329 PRO A O 1
ATOM 2645 N N . ASP A 1 330 ? -5.988 -20.844 -20.531 1 92.62 330 ASP A N 1
ATOM 2646 C CA . ASP A 1 330 ? -5.504 -21.016 -19.156 1 92.62 330 ASP A CA 1
ATOM 2647 C C . ASP A 1 330 ? -6.633 -21.484 -18.234 1 92.62 330 ASP A C 1
ATOM 2649 O O . ASP A 1 330 ? -7.766 -21 -18.344 1 92.62 330 ASP A O 1
ATOM 2653 N N . TYR A 1 331 ? -6.332 -22.359 -17.438 1 92.56 331 TYR A N 1
ATOM 2654 C CA . TYR A 1 331 ? -7.375 -22.922 -16.594 1 92.56 331 TYR A CA 1
ATOM 2655 C C . TYR A 1 331 ? -7.711 -21.984 -15.438 1 92.56 331 TYR A C 1
ATOM 2657 O O . TYR A 1 331 ? -8.852 -21.953 -14.969 1 92.56 331 TYR A O 1
ATOM 2665 N N . MET A 1 332 ? -6.75 -21.172 -14.977 1 93.81 332 MET A N 1
ATOM 2666 C CA . MET A 1 332 ? -6.984 -20.266 -13.859 1 93.81 332 MET A CA 1
ATOM 2667 C C . MET A 1 332 ? -8.125 -19.312 -14.172 1 93.81 332 MET A C 1
ATOM 2669 O O . MET A 1 332 ? -9.07 -19.188 -13.383 1 93.81 332 MET A O 1
ATOM 2673 N N . HIS A 1 333 ? -8.125 -18.703 -15.305 1 94.31 333 HIS A N 1
ATOM 2674 C CA . HIS A 1 333 ? -9.117 -17.688 -15.648 1 94.31 333 HIS A CA 1
ATOM 2675 C C . HIS A 1 333 ? -10.336 -18.312 -16.297 1 94.31 333 HIS A C 1
ATOM 2677 O O . HIS A 1 333 ? -11.461 -17.828 -16.141 1 94.31 333 HIS A O 1
ATOM 2683 N N . SER A 1 334 ? -10.18 -19.359 -17.016 1 95.56 334 SER A N 1
ATOM 2684 C CA . SER A 1 334 ? -11.297 -19.953 -17.75 1 95.56 334 SER A CA 1
ATOM 2685 C C . SER A 1 334 ? -12.148 -20.844 -16.844 1 95.56 334 SER A C 1
ATOM 2687 O O . SER A 1 334 ? -13.375 -20.844 -16.938 1 95.56 334 SER A O 1
ATOM 2689 N N . VAL A 1 335 ? -11.469 -21.5 -15.945 1 97.38 335 VAL A N 1
ATOM 2690 C CA . VAL A 1 335 ? -12.195 -22.453 -15.117 1 97.38 335 VAL A CA 1
ATOM 2691 C C . VAL A 1 335 ? -12.484 -21.844 -13.742 1 97.38 335 VAL A C 1
ATOM 2693 O O . VAL A 1 335 ? -13.641 -21.656 -13.375 1 97.38 335 VAL A O 1
ATOM 2696 N N . LEU A 1 336 ? -11.445 -21.453 -13.086 1 96.69 336 LEU A N 1
ATOM 2697 C CA . LEU A 1 336 ? -11.57 -21.062 -11.688 1 96.69 336 LEU A CA 1
ATOM 2698 C C . LEU A 1 336 ? -12.273 -19.719 -11.555 1 96.69 336 LEU A C 1
ATOM 2700 O O . LEU A 1 336 ? -13.328 -19.609 -10.922 1 96.69 336 LEU A O 1
ATOM 2704 N N . LEU A 1 337 ? -11.781 -18.75 -12.242 1 96.06 337 LEU A N 1
ATOM 2705 C CA . LEU A 1 337 ? -12.375 -17.422 -12.188 1 96.06 337 LEU A CA 1
ATOM 2706 C C . LEU A 1 337 ? -13.477 -17.266 -13.234 1 96.06 337 LEU A C 1
ATOM 2708 O O . LEU A 1 337 ? -14.148 -16.25 -13.289 1 96.06 337 LEU A O 1
ATOM 2712 N N . GLY A 1 338 ? -13.656 -18.312 -13.992 1 96.5 338 GLY A N 1
ATOM 2713 C CA . GLY A 1 338 ? -14.656 -18.312 -15.047 1 96.5 338 GLY A CA 1
ATOM 2714 C C . GLY A 1 338 ? -15.883 -19.141 -14.703 1 96.5 338 GLY A C 1
ATOM 2715 O O . GLY A 1 338 ? -16.797 -18.672 -14.031 1 96.5 338 GLY A O 1
ATOM 2716 N N . VAL A 1 339 ? -15.805 -20.375 -15.039 1 98.19 339 VAL A N 1
ATOM 2717 C CA . VAL A 1 339 ? -16.984 -21.25 -15.008 1 98.19 339 VAL A CA 1
ATOM 2718 C C . VAL A 1 339 ? -17.359 -21.547 -13.562 1 98.19 339 VAL A C 1
ATOM 2720 O O . VAL A 1 339 ? -18.547 -21.531 -13.211 1 98.19 339 VAL A O 1
ATOM 2723 N N . VAL A 1 340 ? -16.438 -21.844 -12.711 1 98.12 340 VAL A N 1
ATOM 2724 C CA . VAL A 1 340 ? -16.734 -22.172 -11.32 1 98.12 340 VAL A CA 1
ATOM 2725 C C . VAL A 1 340 ? -17.422 -20.984 -10.648 1 98.12 340 VAL A C 1
ATOM 2727 O O . VAL A 1 340 ? -18.453 -21.156 -9.992 1 98.12 340 VAL A O 1
ATOM 2730 N N . LYS A 1 341 ? -16.844 -19.891 -10.797 1 97.31 341 LYS A N 1
ATOM 2731 C CA . LYS A 1 341 ? -17.438 -18.688 -10.242 1 97.31 341 LYS A CA 1
ATOM 2732 C C . LYS A 1 341 ? -18.828 -18.438 -10.82 1 97.31 341 LYS A C 1
ATOM 2734 O O . LYS A 1 341 ? -19.75 -18.078 -10.094 1 97.31 341 LYS A O 1
ATOM 2739 N N . GLN A 1 342 ? -18.984 -18.625 -12.109 1 97.44 342 GLN A N 1
ATOM 2740 C CA . GLN A 1 342 ? -20.266 -18.469 -12.773 1 97.44 342 GLN A CA 1
ATOM 2741 C C . GLN A 1 342 ? -21.312 -19.406 -12.172 1 97.44 342 GLN A C 1
ATOM 2743 O O . GLN A 1 342 ? -22.453 -18.984 -11.93 1 97.44 342 GLN A O 1
ATOM 2748 N N . LEU A 1 343 ? -20.938 -20.594 -12 1 98.19 343 LEU A N 1
ATOM 2749 C CA . LEU A 1 343 ? -21.859 -21.578 -11.445 1 98.19 343 LEU A CA 1
ATOM 2750 C C . LEU A 1 343 ? -22.281 -21.188 -10.031 1 98.19 343 LEU A C 1
ATOM 2752 O O . LEU A 1 343 ? -23.469 -21.266 -9.68 1 98.19 343 LEU A O 1
ATOM 2756 N N . TRP A 1 344 ? -21.344 -20.766 -9.273 1 97.06 344 TRP A N 1
ATOM 2757 C CA . TRP A 1 344 ? -21.672 -20.312 -7.926 1 97.06 344 TRP A CA 1
ATOM 2758 C C . TRP A 1 344 ? -22.688 -19.172 -7.973 1 97.06 344 TRP A C 1
ATOM 2760 O O . TRP A 1 344 ? -23.656 -19.156 -7.207 1 97.06 344 TRP A O 1
ATOM 2770 N N . GLU A 1 345 ? -22.484 -18.297 -8.852 1 96.5 345 GLU A N 1
ATOM 2771 C CA . GLU A 1 345 ? -23.391 -17.156 -8.992 1 96.5 345 GLU A CA 1
ATOM 2772 C C . GLU A 1 345 ? -24.781 -17.609 -9.438 1 96.5 345 GLU A C 1
ATOM 2774 O O . GLU A 1 345 ? -25.781 -17.094 -8.969 1 96.5 345 GLU A O 1
ATOM 2779 N N . LEU A 1 346 ? -24.812 -18.531 -10.344 1 97.31 346 LEU A N 1
ATOM 2780 C CA . LEU A 1 346 ? -26.078 -19.078 -10.797 1 97.31 346 LEU A CA 1
ATOM 2781 C C . LEU A 1 346 ? -26.859 -19.672 -9.625 1 97.31 346 LEU A C 1
ATOM 2783 O O . LEU A 1 346 ? -28.062 -19.453 -9.5 1 97.31 346 LEU A O 1
ATOM 2787 N N . PHE A 1 347 ? -26.172 -20.312 -8.742 1 97.19 347 PHE A N 1
ATOM 2788 C CA . PHE A 1 347 ? -26.797 -21.031 -7.645 1 97.19 347 PHE A CA 1
ATOM 2789 C C . PHE A 1 347 ? -27.25 -20.062 -6.551 1 97.19 347 PHE A C 1
ATOM 2791 O O . PHE A 1 347 ? -28.141 -20.375 -5.766 1 97.19 347 PHE A O 1
ATOM 2798 N N . THR A 1 348 ? -26.625 -18.859 -6.453 1 95.25 348 THR A N 1
ATOM 2799 C CA . THR A 1 348 ? -26.812 -18.094 -5.219 1 95.25 348 THR A CA 1
ATOM 2800 C C . THR A 1 348 ? -27.406 -16.719 -5.516 1 95.25 348 THR A C 1
ATOM 2802 O O . THR A 1 348 ? -27.938 -16.062 -4.617 1 95.25 348 THR A O 1
ATOM 2805 N N . ALA A 1 349 ? -27.312 -16.328 -6.734 1 93.94 349 ALA A N 1
ATOM 2806 C CA . ALA A 1 349 ? -27.797 -15 -7.059 1 93.94 349 ALA A CA 1
ATOM 2807 C C . ALA A 1 349 ? -29.312 -14.922 -6.918 1 93.94 349 ALA A C 1
ATOM 2809 O O . ALA A 1 349 ? -30.031 -15.789 -7.406 1 93.94 349 ALA A O 1
ATOM 2810 N N . SER A 1 350 ? -29.766 -13.812 -6.426 1 92.94 350 SER A N 1
ATOM 2811 C CA . SER A 1 350 ? -31.188 -13.633 -6.164 1 92.94 350 SER A CA 1
ATOM 2812 C C . SER A 1 350 ? -31.984 -13.531 -7.465 1 92.94 350 SER A C 1
ATOM 2814 O O . SER A 1 350 ? -33.156 -13.875 -7.504 1 92.94 350 SER A O 1
ATOM 2816 N N . SER A 1 351 ? -31.359 -13.109 -8.477 1 92.56 351 SER A N 1
ATOM 2817 C CA . SER A 1 351 ? -32 -13.008 -9.773 1 92.56 351 SER A CA 1
ATOM 2818 C C . SER A 1 351 ? -32.469 -14.367 -10.273 1 92.56 351 SER A C 1
ATOM 2820 O O . SER A 1 351 ? -33.375 -14.461 -11.125 1 92.56 351 SER A O 1
ATOM 2822 N N . ASN A 1 352 ? -31.953 -15.438 -9.711 1 94.88 352 ASN A N 1
ATOM 2823 C CA . ASN A 1 352 ? -32.281 -16.797 -10.148 1 94.88 352 ASN A CA 1
ATOM 2824 C C . ASN A 1 352 ? -33.188 -17.5 -9.133 1 94.88 352 ASN A C 1
ATOM 2826 O O . ASN A 1 352 ? -33.219 -18.734 -9.094 1 94.88 352 ASN A O 1
ATOM 2830 N N . HIS A 1 353 ? -33.906 -16.797 -8.398 1 94.19 353 HIS A N 1
ATOM 2831 C CA . HIS A 1 353 ? -34.688 -17.359 -7.293 1 94.19 353 HIS A CA 1
ATOM 2832 C C . HIS A 1 353 ? -35.781 -18.281 -7.805 1 94.19 353 HIS A C 1
ATOM 2834 O O . HIS A 1 353 ? -36.25 -19.141 -7.062 1 94.19 353 HIS A O 1
ATOM 2840 N N . THR A 1 354 ? -36.125 -18.172 -9.109 1 94.44 354 THR A N 1
ATOM 2841 C CA . THR A 1 354 ? -37.188 -19 -9.656 1 94.44 354 THR A CA 1
ATOM 2842 C C . THR A 1 354 ? -36.625 -20.234 -10.344 1 94.44 354 THR A C 1
ATOM 2844 O O . THR A 1 354 ? -37.375 -21.109 -10.766 1 94.44 354 THR A O 1
ATOM 2847 N N . LYS A 1 355 ? -35.344 -20.297 -10.453 1 96.25 355 LYS A N 1
ATOM 2848 C CA . LYS A 1 355 ? -34.719 -21.406 -11.156 1 96.25 355 LYS A CA 1
ATOM 2849 C C . LYS A 1 355 ? -34.562 -22.625 -10.25 1 96.25 355 LYS A C 1
ATOM 2851 O O . LYS A 1 355 ? -34.406 -22.484 -9.039 1 96.25 355 LYS A O 1
ATOM 2856 N N . PRO A 1 356 ? -34.531 -23.781 -10.828 1 95.31 356 PRO A N 1
ATOM 2857 C CA . PRO A 1 356 ? -34.469 -25 -10.031 1 95.31 356 PRO A CA 1
ATOM 2858 C C . PRO A 1 356 ? -33.125 -25.203 -9.344 1 95.31 356 PRO A C 1
ATOM 2860 O O . PRO A 1 356 ? -33.031 -25.938 -8.352 1 95.31 356 PRO A O 1
ATOM 2863 N N . TYR A 1 357 ? -32.219 -24.516 -9.82 1 96.75 357 TYR A N 1
ATOM 2864 C CA . TYR A 1 357 ? -30.891 -24.734 -9.258 1 96.75 357 TYR A CA 1
ATOM 2865 C C . TYR A 1 357 ? -30.594 -23.703 -8.18 1 96.75 357 TYR A C 1
ATOM 2867 O O . TYR A 1 357 ? -29.5 -23.703 -7.594 1 96.75 357 TYR A O 1
ATOM 2875 N N . TYR A 1 358 ? -31.5 -22.875 -7.875 1 96.81 358 TYR A N 1
ATOM 2876 C CA . TYR A 1 358 ? -31.281 -21.812 -6.906 1 96.81 358 TYR A CA 1
ATOM 2877 C C . TYR A 1 358 ? -31.266 -22.359 -5.484 1 96.81 358 TYR A C 1
ATOM 2879 O O . TYR A 1 358 ? -32.219 -23.016 -5.059 1 96.81 358 TYR A O 1
ATOM 2887 N N . ILE A 1 359 ? -30.219 -21.984 -4.723 1 95.62 359 ILE A N 1
ATOM 2888 C CA . ILE A 1 359 ? -30.125 -22.516 -3.363 1 95.62 359 ILE A CA 1
ATOM 2889 C C . ILE A 1 359 ? -30.031 -21.359 -2.373 1 95.62 359 ILE A C 1
ATOM 2891 O O . ILE A 1 359 ? -29.641 -21.547 -1.219 1 95.62 359 ILE A O 1
ATOM 2895 N N . GLY A 1 360 ? -30.266 -20.172 -2.746 1 92.19 360 GLY A N 1
ATOM 2896 C CA . GLY A 1 360 ? -30.141 -18.984 -1.922 1 92.19 360 GLY A CA 1
ATOM 2897 C C . GLY A 1 360 ? -30.953 -19.062 -0.637 1 92.19 360 GLY A C 1
ATOM 2898 O O . GLY A 1 360 ? -30.578 -18.438 0.367 1 92.19 360 GLY A O 1
ATOM 2899 N N . THR A 1 361 ? -31.922 -19.828 -0.617 1 91.38 361 THR A N 1
ATOM 2900 C CA . THR A 1 361 ? -32.812 -19.922 0.541 1 91.38 361 THR A CA 1
ATOM 2901 C C . THR A 1 361 ? -32.188 -20.766 1.638 1 91.38 361 THR A C 1
ATOM 2903 O O . THR A 1 361 ? -32.594 -20.719 2.797 1 91.38 361 THR A O 1
ATOM 2906 N N . GLN A 1 362 ? -31.234 -21.562 1.332 1 93.69 362 GLN A N 1
ATOM 2907 C CA . GLN A 1 362 ? -30.594 -22.453 2.303 1 93.69 362 GLN A CA 1
ATOM 2908 C C . GLN A 1 362 ? -29.141 -22.062 2.516 1 93.69 362 GLN A C 1
ATOM 2910 O O . GLN A 1 362 ? -28.297 -22.922 2.809 1 93.69 362 GLN A O 1
ATOM 2915 N N . MET A 1 363 ? -28.891 -20.844 2.354 1 92.88 363 MET A N 1
ATOM 2916 C CA . MET A 1 363 ? -27.516 -20.359 2.395 1 92.88 363 MET A CA 1
ATOM 2917 C C . MET A 1 363 ? -26.969 -20.422 3.816 1 92.88 363 MET A C 1
ATOM 2919 O O . MET A 1 363 ? -25.75 -20.547 4.012 1 92.88 363 MET A O 1
ATOM 2923 N N . SER A 1 364 ? -27.797 -20.375 4.781 1 92.06 364 SER A N 1
ATOM 2924 C CA . SER A 1 364 ? -27.344 -20.453 6.168 1 92.06 364 SER A CA 1
ATOM 2925 C C . SER A 1 364 ? -26.703 -21.812 6.457 1 92.06 364 SER A C 1
ATOM 2927 O O . SER A 1 364 ? -25.672 -21.875 7.141 1 92.06 364 SER A O 1
ATOM 2929 N N . GLU A 1 365 ? -27.297 -22.812 5.941 1 92.75 365 GLU A N 1
ATOM 2930 C CA . GLU A 1 365 ? -26.75 -24.156 6.113 1 92.75 365 GLU A CA 1
ATOM 2931 C C . GLU A 1 365 ? -25.422 -24.297 5.363 1 92.75 365 GLU A C 1
ATOM 2933 O O . GLU A 1 365 ? -24.469 -24.875 5.887 1 92.75 365 GLU A O 1
ATOM 2938 N N . VAL A 1 366 ? -25.422 -23.797 4.199 1 94.81 366 VAL A N 1
ATOM 2939 C CA . VAL A 1 366 ? -24.203 -23.859 3.381 1 94.81 366 VAL A CA 1
ATOM 2940 C C . VAL A 1 366 ? -23.062 -23.141 4.094 1 94.81 366 VAL A C 1
ATOM 2942 O O . VAL A 1 366 ? -21.938 -23.625 4.137 1 94.81 366 VAL A O 1
ATOM 2945 N N . GLU A 1 367 ? -23.344 -22 4.586 1 93.62 367 GLU A N 1
ATOM 2946 C CA . GLU A 1 367 ? -22.328 -21.219 5.277 1 93.62 367 GLU A CA 1
ATOM 2947 C C . GLU A 1 367 ? -21.828 -21.938 6.52 1 93.62 367 GLU A C 1
ATOM 2949 O O . GLU A 1 367 ? -20.625 -21.922 6.805 1 93.62 367 GLU A O 1
ATOM 2954 N N . THR A 1 368 ? -22.734 -22.516 7.266 1 91.12 368 THR A N 1
ATOM 2955 C CA . THR A 1 368 ? -22.344 -23.266 8.453 1 91.12 368 THR A CA 1
ATOM 2956 C C . THR A 1 368 ? -21.391 -24.406 8.094 1 91.12 368 THR A C 1
ATOM 2958 O O . THR A 1 368 ? -20.375 -24.609 8.766 1 91.12 368 THR A O 1
ATOM 2961 N N . ARG A 1 369 ? -21.656 -25.094 7.055 1 93.44 369 ARG A N 1
ATOM 2962 C CA . ARG A 1 369 ? -20.797 -26.172 6.594 1 93.44 369 ARG A CA 1
ATOM 2963 C C . ARG A 1 369 ? -19.422 -25.641 6.18 1 93.44 369 ARG A C 1
ATOM 2965 O O . ARG A 1 369 ? -18.391 -26.234 6.504 1 93.44 369 ARG A O 1
ATOM 2972 N N . MET A 1 370 ? -19.484 -24.578 5.492 1 93.19 370 MET A N 1
ATOM 2973 C CA . MET A 1 370 ? -18.25 -23.969 4.984 1 93.19 370 MET A CA 1
ATOM 2974 C C . MET A 1 370 ? -17.359 -23.516 6.133 1 93.19 370 MET A C 1
ATOM 2976 O O . MET A 1 370 ? -16.141 -23.734 6.098 1 93.19 370 MET A O 1
ATOM 2980 N N . LEU A 1 371 ? -17.906 -22.906 7.137 1 89.06 371 LEU A N 1
ATOM 2981 C CA . LEU A 1 371 ? -17.156 -22.359 8.258 1 89.06 371 LEU A CA 1
ATOM 2982 C C . LEU A 1 371 ? -16.562 -23.469 9.117 1 89.06 371 LEU A C 1
ATOM 2984 O O . LEU A 1 371 ? -15.617 -23.234 9.867 1 89.06 371 LEU A O 1
ATOM 2988 N N . ASN A 1 372 ? -17.062 -24.656 8.969 1 88.69 372 ASN A N 1
ATOM 2989 C CA . ASN A 1 372 ? -16.594 -25.766 9.781 1 88.69 372 ASN A CA 1
ATOM 2990 C C . ASN A 1 372 ? -15.477 -26.531 9.078 1 88.69 372 ASN A C 1
ATOM 2992 O O . ASN A 1 372 ? -14.922 -27.484 9.633 1 88.69 372 ASN A O 1
ATOM 2996 N N . ILE A 1 373 ? -15.125 -26.141 7.949 1 92.25 373 ILE A N 1
ATOM 2997 C CA . ILE A 1 373 ? -14.07 -26.812 7.199 1 92.25 373 ILE A CA 1
ATOM 2998 C C . ILE A 1 373 ? -12.711 -26.422 7.758 1 92.25 373 ILE A C 1
ATOM 3000 O O . ILE A 1 373 ? -12.414 -25.234 7.914 1 92.25 373 ILE A O 1
ATOM 3004 N N . ARG A 1 374 ? -11.891 -27.391 8.086 1 90 374 ARG A N 1
ATOM 3005 C CA . ARG A 1 374 ? -10.484 -27.188 8.445 1 90 374 ARG A CA 1
ATOM 3006 C C . ARG A 1 374 ? -9.562 -27.578 7.293 1 90 374 ARG A C 1
ATOM 3008 O O . ARG A 1 374 ? -9.539 -28.734 6.871 1 90 374 ARG A O 1
ATOM 3015 N N . THR A 1 375 ? -8.883 -26.688 6.773 1 91.25 375 THR A N 1
ATOM 3016 C CA . THR A 1 375 ? -8.023 -26.906 5.613 1 91.25 375 THR A CA 1
ATOM 3017 C C . THR A 1 375 ? -6.594 -27.203 6.047 1 91.25 375 THR A C 1
ATOM 3019 O O . THR A 1 375 ? -6.199 -26.891 7.168 1 91.25 375 THR A O 1
ATOM 3022 N N . PRO A 1 376 ? -5.879 -27.875 5.18 1 90.19 376 PRO A N 1
ATOM 3023 C CA . PRO A 1 376 ? -4.441 -27.984 5.445 1 90.19 376 PRO A CA 1
ATOM 3024 C C . PRO A 1 376 ? -3.734 -26.625 5.449 1 90.19 376 PRO A C 1
ATOM 3026 O O . PRO A 1 376 ? -4.199 -25.688 4.812 1 90.19 376 PRO A O 1
ATOM 3029 N N . SER A 1 377 ? -2.594 -26.594 6.168 1 86.38 377 SER A N 1
ATOM 3030 C CA . SER A 1 377 ? -1.818 -25.359 6.27 1 86.38 377 SER A CA 1
ATOM 3031 C C . SER A 1 377 ? -1.211 -24.969 4.922 1 86.38 377 SER A C 1
ATOM 3033 O O . SER A 1 377 ? -0.751 -23.844 4.742 1 86.38 377 SER A O 1
ATOM 3035 N N . LEU A 1 378 ? -1.302 -25.891 4.023 1 82.56 378 LEU A N 1
ATOM 3036 C CA . LEU A 1 378 ? -0.833 -25.656 2.66 1 82.56 378 LEU A CA 1
ATOM 3037 C C . LEU A 1 378 ? -1.633 -24.547 1.99 1 82.56 378 LEU A C 1
ATOM 3039 O O . LEU A 1 378 ? -1.114 -23.844 1.123 1 82.56 378 LEU A O 1
ATOM 3043 N N . PHE A 1 379 ? -2.916 -24.453 2.414 1 86.25 379 PHE A N 1
ATOM 3044 C CA . PHE A 1 379 ? -3.787 -23.453 1.822 1 86.25 379 PHE A CA 1
ATOM 3045 C C . PHE A 1 379 ? -3.516 -22.078 2.428 1 86.25 379 PHE A C 1
ATOM 3047 O O . PHE A 1 379 ? -3.289 -21.953 3.633 1 86.25 379 PHE A O 1
ATOM 3054 N N . SER A 1 380 ? -3.52 -21.094 1.602 1 75.94 380 SER A N 1
ATOM 3055 C CA . SER A 1 380 ? -3.18 -19.75 2.049 1 75.94 380 SER A CA 1
ATOM 3056 C C . SER A 1 380 ? -4.34 -19.094 2.799 1 75.94 380 SER A C 1
ATOM 3058 O O . SER A 1 380 ? -4.133 -18.234 3.646 1 75.94 380 SER A O 1
ATOM 3060 N N . ARG A 1 381 ? -5.562 -19.484 2.508 1 79.44 381 ARG A N 1
ATOM 3061 C CA . ARG A 1 381 ? -6.73 -18.859 3.117 1 79.44 381 ARG A CA 1
ATOM 3062 C C . ARG A 1 381 ? -7.742 -19.906 3.568 1 79.44 381 ARG A C 1
ATOM 3064 O O . ARG A 1 381 ? -7.898 -20.938 2.922 1 79.44 381 ARG A O 1
ATOM 3071 N N . TYR A 1 382 ? -8.398 -19.547 4.555 1 83.88 382 TYR A N 1
ATOM 3072 C CA . TYR A 1 382 ? -9.5 -20.375 5.055 1 83.88 382 TYR A CA 1
ATOM 3073 C C . TYR A 1 382 ? -10.82 -19.953 4.43 1 83.88 382 TYR A C 1
ATOM 3075 O O . TYR A 1 382 ? -10.984 -18.812 4.008 1 83.88 382 TYR A O 1
ATOM 3083 N N . PRO A 1 383 ? -11.633 -21.016 4.391 1 86.31 383 PRO A N 1
ATOM 3084 C CA . PRO A 1 383 ? -12.953 -20.609 3.912 1 86.31 383 PRO A CA 1
ATOM 3085 C C . PRO A 1 383 ? -13.617 -19.578 4.809 1 86.31 383 PRO A C 1
ATOM 3087 O O . PRO A 1 383 ? -13.484 -19.625 6.035 1 86.31 383 PRO A O 1
ATOM 3090 N N . GLY A 1 384 ? -14.18 -18.594 4.258 1 77.81 384 GLY A N 1
ATOM 3091 C CA . GLY A 1 384 ? -14.805 -17.516 5.012 1 77.81 384 GLY A CA 1
ATOM 3092 C C . GLY A 1 384 ? -16.312 -17.453 4.82 1 77.81 384 GLY A C 1
ATOM 3093 O O . GLY A 1 384 ? -16.938 -18.422 4.395 1 77.81 384 GLY A O 1
ATOM 3094 N N . LYS A 1 385 ? -16.828 -16.328 5.184 1 82.69 385 LYS A N 1
ATOM 3095 C CA . LYS A 1 385 ? -18.266 -16.078 5.059 1 82.69 385 LYS A CA 1
ATOM 3096 C C . LYS A 1 385 ? -18.672 -15.938 3.594 1 82.69 385 LYS A C 1
ATOM 3098 O O . LYS A 1 385 ? -17.859 -15.555 2.752 1 82.69 385 LYS A O 1
ATOM 3103 N N . ILE A 1 386 ? -19.859 -16.297 3.369 1 86.81 386 ILE A N 1
ATOM 3104 C CA . ILE A 1 386 ? -20.391 -16.25 2.014 1 86.81 386 ILE A CA 1
ATOM 3105 C C . ILE A 1 386 ? -20.344 -14.828 1.478 1 86.81 386 ILE A C 1
ATOM 3107 O O . ILE A 1 386 ? -20.109 -14.609 0.288 1 86.81 386 ILE A O 1
ATOM 3111 N N . GLU A 1 387 ? -20.516 -13.852 2.34 1 81.12 387 GLU A N 1
ATOM 3112 C CA . GLU A 1 387 ? -20.516 -12.453 1.941 1 81.12 387 GLU A CA 1
ATOM 3113 C C . GLU A 1 387 ? -19.156 -12.055 1.361 1 81.12 387 GLU A C 1
ATOM 3115 O O . GLU A 1 387 ? -19.062 -11.141 0.538 1 81.12 387 GLU A O 1
ATOM 3120 N N . ASP A 1 388 ? -18.156 -12.805 1.703 1 81.25 388 ASP A N 1
ATOM 3121 C CA . ASP A 1 388 ? -16.797 -12.461 1.297 1 81.25 388 ASP A CA 1
ATOM 3122 C C . ASP A 1 388 ? -16.375 -13.227 0.045 1 81.25 388 ASP A C 1
ATOM 3124 O O . ASP A 1 388 ? -15.281 -13.039 -0.475 1 81.25 388 ASP A O 1
ATOM 3128 N N . MET A 1 389 ? -17.234 -13.992 -0.473 1 87.38 389 MET A N 1
ATOM 3129 C CA . MET A 1 389 ? -16.891 -14.859 -1.6 1 87.38 389 MET A CA 1
ATOM 3130 C C . MET A 1 389 ? -16.578 -14.039 -2.844 1 87.38 389 MET A C 1
ATOM 3132 O O . MET A 1 389 ? -15.836 -14.492 -3.721 1 87.38 389 MET A O 1
ATOM 3136 N N . LYS A 1 390 ? -17.172 -12.844 -2.854 1 82.94 390 LYS A N 1
ATOM 3137 C CA . LYS A 1 390 ? -16.906 -11.969 -3.99 1 82.94 390 LYS A CA 1
ATOM 3138 C C . LYS A 1 390 ? -15.438 -11.578 -4.062 1 82.94 390 LYS A C 1
ATOM 3140 O O . LYS A 1 390 ? -14.93 -11.242 -5.133 1 82.94 390 LYS A O 1
ATOM 3145 N N . LYS A 1 391 ? -14.742 -11.758 -3.051 1 83.31 391 LYS A N 1
ATOM 3146 C CA . LYS A 1 391 ? -13.344 -11.359 -2.971 1 83.31 391 LYS A CA 1
ATOM 3147 C C . LYS A 1 391 ? -12.414 -12.555 -3.156 1 83.31 391 LYS A C 1
ATOM 3149 O O . LYS A 1 391 ? -11.188 -12.414 -3.111 1 83.31 391 LYS A O 1
ATOM 3154 N N . ASN A 1 392 ? -12.938 -13.664 -3.449 1 89.88 392 ASN A N 1
ATOM 3155 C CA . ASN A 1 392 ? -12.141 -14.875 -3.588 1 89.88 392 ASN A CA 1
ATOM 3156 C C . ASN A 1 392 ? -11.164 -14.773 -4.758 1 89.88 392 ASN A C 1
ATOM 3158 O O . ASN A 1 392 ? -11.5 -14.211 -5.805 1 89.88 392 ASN A O 1
ATOM 3162 N N . LYS A 1 393 ? -10.031 -15.297 -4.527 1 89.5 393 LYS A N 1
ATOM 3163 C CA . LYS A 1 393 ? -9.016 -15.406 -5.574 1 89.5 393 LYS A CA 1
ATOM 3164 C C . LYS A 1 393 ? -9.117 -16.75 -6.293 1 89.5 393 LYS A C 1
ATOM 3166 O O . LYS A 1 393 ? -9.961 -17.578 -5.953 1 89.5 393 LYS A O 1
ATOM 3171 N N . ALA A 1 394 ? -8.328 -16.922 -7.293 1 92.81 394 ALA A N 1
ATOM 3172 C CA . ALA A 1 394 ? -8.352 -18.141 -8.078 1 92.81 394 ALA A CA 1
ATOM 3173 C C . ALA A 1 394 ? -8.055 -19.359 -7.207 1 92.81 394 ALA A C 1
ATOM 3175 O O . ALA A 1 394 ? -8.695 -20.406 -7.359 1 92.81 394 ALA A O 1
ATOM 3176 N N . SER A 1 395 ? -7.176 -19.203 -6.273 1 91.62 395 SER A N 1
ATOM 3177 C CA . SER A 1 395 ? -6.812 -20.312 -5.406 1 91.62 395 SER A CA 1
ATOM 3178 C C . SER A 1 395 ? -7.988 -20.75 -4.535 1 91.62 395 SER A C 1
ATOM 3180 O O . SER A 1 395 ? -8.156 -21.938 -4.25 1 91.62 395 SER A O 1
ATOM 3182 N N . ASP A 1 396 ? -8.82 -19.828 -4.117 1 92.25 396 ASP A N 1
ATOM 3183 C CA . ASP A 1 396 ? -10.008 -20.141 -3.332 1 92.25 396 ASP A CA 1
ATOM 3184 C C . ASP A 1 396 ? -11.023 -20.922 -4.16 1 92.25 396 ASP A C 1
ATOM 3186 O O . ASP A 1 396 ? -11.617 -21.875 -3.67 1 92.25 396 ASP A O 1
ATOM 3190 N N . TRP A 1 397 ? -11.094 -20.5 -5.367 1 95 397 TRP A N 1
ATOM 3191 C CA . TRP A 1 397 ? -12.047 -21.188 -6.242 1 95 397 TRP A CA 1
ATOM 3192 C C . TRP A 1 397 ? -11.555 -22.578 -6.605 1 95 397 TRP A C 1
ATOM 3194 O O . TRP A 1 397 ? -12.359 -23.484 -6.848 1 95 397 TRP A O 1
ATOM 3204 N N . GLU A 1 398 ? -10.281 -22.719 -6.645 1 95.12 398 GLU A N 1
ATOM 3205 C CA . GLU A 1 398 ? -9.734 -24.062 -6.867 1 95.12 398 GLU A CA 1
ATOM 3206 C C . GLU A 1 398 ? -10.109 -25 -5.727 1 95.12 398 GLU A C 1
ATOM 3208 O O . GLU A 1 398 ? -10.516 -26.141 -5.965 1 95.12 398 GLU A O 1
ATOM 3213 N N . ASN A 1 399 ? -9.969 -24.484 -4.551 1 93.81 399 ASN A N 1
ATOM 3214 C CA . ASN A 1 399 ? -10.352 -25.281 -3.393 1 93.81 399 ASN A CA 1
ATOM 3215 C C . ASN A 1 399 ? -11.852 -25.594 -3.393 1 93.81 399 ASN A C 1
ATOM 3217 O O . ASN A 1 399 ? -12.266 -26.688 -3.01 1 93.81 399 ASN A O 1
ATOM 3221 N N . MET A 1 400 ? -12.578 -24.641 -3.828 1 95.06 400 MET A N 1
ATOM 3222 C CA . MET A 1 400 ? -14.023 -24.844 -3.957 1 95.06 400 MET A CA 1
ATOM 3223 C C . MET A 1 400 ? -14.328 -25.938 -4.973 1 95.06 400 MET A C 1
ATOM 3225 O O . MET A 1 400 ? -15.148 -26.828 -4.707 1 95.06 400 MET A O 1
ATOM 3229 N N . LEU A 1 401 ? -13.656 -25.922 -6.02 1 96.81 401 LEU A N 1
ATOM 3230 C CA . LEU A 1 401 ? -13.891 -26.844 -7.117 1 96.81 401 LEU A CA 1
ATOM 3231 C C . LEU A 1 401 ? -13.57 -28.281 -6.703 1 96.81 401 LEU A C 1
ATOM 3233 O O . LEU A 1 401 ? -14.375 -29.188 -6.93 1 96.81 401 LEU A O 1
ATOM 3237 N N . PHE A 1 402 ? -12.539 -28.422 -6.008 1 95.94 402 PHE A N 1
ATOM 3238 C CA . PHE A 1 402 ? -12.016 -29.766 -5.84 1 95.94 402 PHE A CA 1
ATOM 3239 C C . PHE A 1 402 ? -12.438 -30.344 -4.492 1 95.94 402 PHE A C 1
ATOM 3241 O O . PHE A 1 402 ? -12.578 -31.562 -4.348 1 95.94 402 PHE A O 1
ATOM 3248 N N . HIS A 1 403 ? -12.609 -29.453 -3.506 1 95.38 403 HIS A N 1
ATOM 3249 C CA . HIS A 1 403 ? -12.656 -30 -2.158 1 95.38 403 HIS A CA 1
ATOM 3250 C C . HIS A 1 403 ? -13.938 -29.594 -1.438 1 95.38 403 HIS A C 1
ATOM 3252 O O . HIS A 1 403 ? -14.523 -30.391 -0.703 1 95.38 403 HIS A O 1
ATOM 3258 N N . TYR A 1 404 ? -14.406 -28.438 -1.608 1 95.94 404 TYR A N 1
ATOM 3259 C CA . TYR A 1 404 ? -15.422 -27.875 -0.718 1 95.94 404 TYR A CA 1
ATOM 3260 C C . TYR A 1 404 ? -16.828 -28.109 -1.276 1 95.94 404 TYR A C 1
ATOM 3262 O O . TYR A 1 404 ? -17.766 -28.391 -0.525 1 95.94 404 TYR A O 1
ATOM 3270 N N . PHE A 1 405 ? -16.953 -28.016 -2.568 1 96.94 405 PHE A N 1
ATOM 3271 C CA . PHE A 1 405 ? -18.281 -27.797 -3.158 1 96.94 405 PHE A CA 1
ATOM 3272 C C . PHE A 1 405 ? -19.219 -28.969 -2.826 1 96.94 405 PHE A C 1
ATOM 3274 O O . PHE A 1 405 ? -20.312 -28.75 -2.312 1 96.94 405 PHE A O 1
ATOM 3281 N N . TYR A 1 406 ? -18.844 -30.141 -3.041 1 97.25 406 TYR A N 1
ATOM 3282 C CA . TYR A 1 406 ? -19.703 -31.312 -2.869 1 97.25 406 TYR A CA 1
ATOM 3283 C C . TYR A 1 406 ? -20.188 -31.422 -1.427 1 97.25 406 TYR A C 1
ATOM 3285 O O . TYR A 1 406 ? -21.391 -31.469 -1.17 1 97.25 406 TYR A O 1
ATOM 3293 N N . PRO A 1 407 ? -19.266 -31.359 -0.489 1 96.31 407 PRO A N 1
ATOM 3294 C CA . PRO A 1 407 ? -19.719 -31.516 0.898 1 96.31 407 PRO A CA 1
ATOM 3295 C C . PRO A 1 407 ? -20.641 -30.375 1.351 1 96.31 407 PRO A C 1
ATOM 3297 O O . PRO A 1 407 ? -21.547 -30.594 2.164 1 96.31 407 PRO A O 1
ATOM 3300 N N . ILE A 1 408 ? -20.531 -29.266 0.833 1 95.81 408 ILE A N 1
ATOM 3301 C CA . ILE A 1 408 ? -21.266 -28.141 1.402 1 95.81 408 ILE A CA 1
ATOM 3302 C C . ILE A 1 408 ? -22.656 -28.062 0.779 1 95.81 408 ILE A C 1
ATOM 3304 O O . ILE A 1 408 ? -23.562 -27.438 1.345 1 95.81 408 ILE A O 1
ATOM 3308 N N . VAL A 1 409 ? -22.859 -28.734 -0.413 1 96.44 409 VAL A N 1
ATOM 3309 C CA . VAL A 1 409 ? -24.141 -28.516 -1.087 1 96.44 409 VAL A CA 1
ATOM 3310 C C . VAL A 1 409 ? -24.906 -29.828 -1.179 1 96.44 409 VAL A C 1
ATOM 3312 O O . VAL A 1 409 ? -26.047 -29.859 -1.648 1 96.44 409 VAL A O 1
ATOM 3315 N N . ILE A 1 410 ? -24.297 -30.891 -0.781 1 95.56 410 ILE A N 1
ATOM 3316 C CA . ILE A 1 410 ? -24.984 -32.188 -0.861 1 95.56 410 ILE A CA 1
ATOM 3317 C C . ILE A 1 410 ? -26.281 -32.125 -0.06 1 95.56 410 ILE A C 1
ATOM 3319 O O . ILE A 1 410 ? -26.297 -31.625 1.062 1 95.56 410 ILE A O 1
ATOM 3323 N N . GLY A 1 411 ? -27.359 -32.562 -0.677 1 92.88 411 GLY A N 1
ATOM 3324 C CA . GLY A 1 411 ? -28.672 -32.562 -0.034 1 92.88 411 GLY A CA 1
ATOM 3325 C C . GLY A 1 411 ? -29.391 -31.234 -0.216 1 92.88 411 GLY A C 1
ATOM 3326 O O . GLY A 1 411 ? -30.578 -31.125 0.114 1 92.88 411 GLY A O 1
ATOM 3327 N N . ILE A 1 412 ? -28.75 -30.266 -0.746 1 95.5 412 ILE A N 1
ATOM 3328 C CA . ILE A 1 412 ? -29.328 -28.953 -0.941 1 95.5 412 ILE A CA 1
ATOM 3329 C C . ILE A 1 412 ? -29.516 -28.688 -2.434 1 95.5 412 ILE A C 1
ATOM 3331 O O . ILE A 1 412 ? -30.625 -28.375 -2.883 1 95.5 412 ILE A O 1
ATOM 3335 N N . LEU A 1 413 ? -28.469 -28.891 -3.168 1 97.19 413 LEU A N 1
ATOM 3336 C CA . LEU A 1 413 ? -28.531 -28.75 -4.617 1 97.19 413 LEU A CA 1
ATOM 3337 C C . LEU A 1 413 ? -29.062 -30.016 -5.266 1 97.19 413 LEU A C 1
ATOM 3339 O O . LEU A 1 413 ? -28.609 -31.125 -4.949 1 97.19 413 LEU A O 1
ATOM 3343 N N . PRO A 1 414 ? -30 -29.844 -6.156 1 97.12 414 PRO A N 1
ATOM 3344 C CA . PRO A 1 414 ? -30.516 -31.031 -6.828 1 97.12 414 PRO A CA 1
ATOM 3345 C C . PRO A 1 414 ? -29.422 -31.844 -7.516 1 97.12 414 PRO A C 1
ATOM 3347 O O . PRO A 1 414 ? -28.484 -31.266 -8.07 1 97.12 414 PRO A O 1
ATOM 3350 N N . LYS A 1 415 ? -29.594 -33.094 -7.555 1 96.94 415 LYS A N 1
ATOM 3351 C CA . LYS A 1 415 ? -28.594 -34.062 -7.988 1 96.94 415 LYS A CA 1
ATOM 3352 C C . LYS A 1 415 ? -28.141 -33.781 -9.422 1 96.94 415 LYS A C 1
ATOM 3354 O O . LYS A 1 415 ? -26.953 -33.906 -9.742 1 96.94 415 LYS A O 1
ATOM 3359 N N . THR A 1 416 ? -29.062 -33.438 -10.211 1 97.38 416 THR A N 1
ATOM 3360 C CA . THR A 1 416 ? -28.75 -33.188 -11.617 1 97.38 416 THR A CA 1
ATOM 3361 C C . THR A 1 416 ? -27.703 -32.094 -11.758 1 97.38 416 THR A C 1
ATOM 3363 O O . THR A 1 416 ? -26.781 -32.219 -12.562 1 97.38 416 THR A O 1
ATOM 3366 N N . TYR A 1 417 ? -27.859 -31.078 -11 1 98.12 417 TYR A N 1
ATOM 3367 C CA . TYR A 1 417 ? -26.953 -29.938 -11.062 1 98.12 417 TYR A CA 1
ATOM 3368 C C . TYR A 1 417 ? -25.641 -30.25 -10.336 1 98.12 417 TYR A C 1
ATOM 3370 O O . TYR A 1 417 ? -24.562 -29.844 -10.781 1 98.12 417 TYR A O 1
ATOM 3378 N N . LEU A 1 418 ? -25.75 -30.969 -9.281 1 97.88 418 LEU A N 1
ATOM 3379 C CA . LEU A 1 418 ? -24.578 -31.406 -8.547 1 97.88 418 LEU A CA 1
ATOM 3380 C C . LEU A 1 418 ? -23.703 -32.312 -9.406 1 97.88 418 LEU A C 1
ATOM 3382 O O . LEU A 1 418 ? -22.469 -32.156 -9.43 1 97.88 418 LEU A O 1
ATOM 3386 N N . ASP A 1 419 ? -24.297 -33.156 -10.055 1 97.44 419 ASP A N 1
ATOM 3387 C CA . ASP A 1 419 ? -23.578 -34.094 -10.922 1 97.44 419 ASP A CA 1
ATOM 3388 C C . ASP A 1 419 ? -22.875 -33.344 -12.055 1 97.44 419 ASP A C 1
ATOM 3390 O O . ASP A 1 419 ? -21.766 -33.688 -12.445 1 97.44 419 ASP A O 1
ATOM 3394 N N . ASN A 1 420 ? -23.547 -32.406 -12.539 1 98.25 420 ASN A N 1
ATOM 3395 C CA . ASN A 1 420 ? -22.938 -31.609 -13.594 1 98.25 420 ASN A CA 1
ATOM 3396 C C . ASN A 1 420 ? -21.688 -30.875 -13.086 1 98.25 420 ASN A C 1
ATOM 3398 O O . ASN A 1 420 ? -20.656 -30.859 -13.75 1 98.25 420 ASN A O 1
ATOM 3402 N N . PHE A 1 421 ? -21.828 -30.281 -11.938 1 98.44 421 PHE A N 1
ATOM 3403 C CA . PHE A 1 421 ? -20.703 -29.594 -11.344 1 98.44 421 PHE A CA 1
ATOM 3404 C C . PHE A 1 421 ? -19.547 -30.562 -11.086 1 98.44 421 PHE A C 1
ATOM 3406 O O . PHE A 1 421 ? -18.391 -30.25 -11.375 1 98.44 421 PHE A O 1
ATOM 3413 N N . MET A 1 422 ? -19.844 -31.656 -10.594 1 98.06 422 MET A N 1
ATOM 3414 C CA . MET A 1 422 ? -18.812 -32.625 -10.219 1 98.06 422 MET A CA 1
ATOM 3415 C C . MET A 1 422 ? -18.156 -33.25 -11.453 1 98.06 422 MET A C 1
ATOM 3417 O O . MET A 1 422 ? -17.016 -33.656 -11.406 1 98.06 422 MET A O 1
ATOM 3421 N N . LEU A 1 423 ? -18.922 -33.281 -12.5 1 98.12 423 LEU A N 1
ATOM 3422 C CA . LEU A 1 423 ? -18.312 -33.688 -13.758 1 98.12 423 LEU A CA 1
ATOM 3423 C C . LEU A 1 423 ? -17.172 -32.75 -14.156 1 98.12 423 LEU A C 1
ATOM 3425 O O . LEU A 1 423 ? -16.094 -33.219 -14.547 1 98.12 423 LEU A O 1
ATOM 3429 N N . LEU A 1 424 ? -17.469 -31.5 -14.078 1 98.44 424 LEU A N 1
ATOM 3430 C CA . LEU A 1 424 ? -16.422 -30.516 -14.336 1 98.44 424 LEU A CA 1
ATOM 3431 C C . LEU A 1 424 ? -15.258 -30.703 -13.375 1 98.44 424 LEU A C 1
ATOM 3433 O O . LEU A 1 424 ? -14.102 -30.734 -13.805 1 98.44 424 LEU A O 1
ATOM 3437 N N . SER A 1 425 ? -15.57 -30.844 -12.125 1 97.75 425 SER A N 1
ATOM 3438 C CA . SER A 1 425 ? -14.57 -30.984 -11.07 1 97.75 425 SER A CA 1
ATOM 3439 C C . SER A 1 425 ? -13.648 -32.156 -11.352 1 97.75 425 SER A C 1
ATOM 3441 O O . SER A 1 425 ? -12.422 -32.031 -11.305 1 97.75 425 SER A O 1
ATOM 3443 N N . THR A 1 426 ? -14.195 -33.25 -11.727 1 96.94 426 THR A N 1
ATOM 3444 C CA . THR A 1 426 ? -13.453 -34.469 -11.969 1 96.94 426 THR A CA 1
ATOM 3445 C C . THR A 1 426 ? -12.594 -34.344 -13.219 1 96.94 426 THR A C 1
ATOM 3447 O O . THR A 1 426 ? -11.445 -34.812 -13.25 1 96.94 426 THR A O 1
ATOM 3450 N N . CYS A 1 427 ? -13.133 -33.75 -14.203 1 97.69 427 CYS A N 1
ATOM 3451 C CA . CYS A 1 427 ? -12.406 -33.594 -15.453 1 97.69 427 CYS A CA 1
ATOM 3452 C C . CYS A 1 427 ? -11.164 -32.75 -15.266 1 97.69 427 CYS A C 1
ATOM 3454 O O . CYS A 1 427 ? -10.07 -33.125 -15.68 1 97.69 427 CYS A O 1
ATOM 3456 N N . ILE A 1 428 ? -11.359 -31.625 -14.641 1 97.06 428 ILE A N 1
ATOM 3457 C CA . ILE A 1 428 ? -10.242 -30.703 -14.445 1 97.06 428 ILE A CA 1
ATOM 3458 C C . ILE A 1 428 ? -9.211 -31.344 -13.516 1 97.06 428 ILE A C 1
ATOM 3460 O O . ILE A 1 428 ? -8 -31.203 -13.727 1 97.06 428 ILE A O 1
ATOM 3464 N N . PHE A 1 429 ? -9.695 -32.031 -12.555 1 95.75 429 PHE A N 1
ATOM 3465 C CA . PHE A 1 429 ? -8.82 -32.719 -11.617 1 95.75 429 PHE A CA 1
ATOM 3466 C C . PHE A 1 429 ? -7.91 -33.719 -12.352 1 95.75 429 PHE A C 1
ATOM 3468 O O . PHE A 1 429 ? -6.715 -33.781 -12.055 1 95.75 429 PHE A O 1
ATOM 3475 N N . GLN A 1 430 ? -8.398 -34.344 -13.266 1 94.75 430 GLN A N 1
ATOM 3476 C CA . GLN A 1 430 ? -7.641 -35.344 -14.031 1 94.75 430 GLN A CA 1
ATOM 3477 C C . GLN A 1 430 ? -6.648 -34.656 -14.969 1 94.75 430 GLN A C 1
ATOM 3479 O O . GLN A 1 430 ? -5.527 -35.125 -15.148 1 94.75 430 GLN A O 1
ATOM 3484 N N . LEU A 1 431 ? -7.035 -33.594 -15.508 1 95.81 431 LEU A N 1
ATOM 3485 C CA . LEU A 1 431 ? -6.176 -32.875 -16.453 1 95.81 431 LEU A CA 1
ATOM 3486 C C . LEU A 1 431 ? -5.004 -32.219 -15.734 1 95.81 431 LEU A C 1
ATOM 3488 O O . LEU A 1 431 ? -4.051 -31.766 -16.375 1 95.81 431 LEU A O 1
ATOM 3492 N N . LEU A 1 432 ? -5.07 -32.188 -14.438 1 93.81 432 LEU A N 1
ATOM 3493 C CA . LEU A 1 432 ? -4.004 -31.578 -13.648 1 93.81 432 LEU A CA 1
ATOM 3494 C C . LEU A 1 432 ? -3.102 -32.656 -13.039 1 93.81 432 LEU A C 1
ATOM 3496 O O . LEU A 1 432 ? -2.195 -32.344 -12.266 1 93.81 432 LEU A O 1
ATOM 3500 N N . ASP A 1 433 ? -3.285 -33.812 -13.398 1 89.69 433 ASP A N 1
ATOM 3501 C CA . ASP A 1 433 ? -2.559 -34.938 -12.805 1 89.69 433 ASP A CA 1
ATOM 3502 C C . ASP A 1 433 ? -1.103 -34.969 -13.258 1 89.69 433 ASP A C 1
ATOM 3504 O O . ASP A 1 433 ? -0.804 -34.625 -14.406 1 89.69 433 ASP A O 1
ATOM 3508 N N . THR A 1 434 ? -0.224 -35.438 -12.43 1 85.5 434 THR A N 1
ATOM 3509 C CA . THR A 1 434 ? 1.195 -35.562 -12.75 1 85.5 434 THR A CA 1
ATOM 3510 C C . THR A 1 434 ? 1.475 -36.781 -13.602 1 85.5 434 THR A C 1
ATOM 3512 O O . THR A 1 434 ? 2.545 -36.906 -14.203 1 85.5 434 THR A O 1
ATOM 3515 N N . ASN A 1 435 ? 0.503 -37.625 -13.641 1 85.12 435 ASN A N 1
ATOM 3516 C CA . ASN A 1 435 ? 0.621 -38.812 -14.477 1 85.12 435 ASN A CA 1
ATOM 3517 C C . ASN A 1 435 ? -0.509 -38.906 -15.5 1 85.12 435 ASN A C 1
ATOM 3519 O O . ASN A 1 435 ? -1.229 -39.906 -15.555 1 85.12 435 ASN A O 1
ATOM 3523 N N . LEU A 1 436 ? -0.499 -38 -16.297 1 91.81 436 LEU A N 1
ATOM 3524 C CA . LEU A 1 436 ? -1.521 -37.906 -17.328 1 91.81 436 LEU A CA 1
ATOM 3525 C C . LEU A 1 436 ? -1.205 -38.844 -18.5 1 91.81 436 LEU A C 1
ATOM 3527 O O . LEU A 1 436 ? -0.049 -38.938 -18.922 1 91.81 436 LEU A O 1
ATOM 3531 N N . THR A 1 437 ? -2.236 -39.531 -18.969 1 93.06 437 THR A N 1
ATOM 3532 C CA . THR A 1 437 ? -2.088 -40.375 -20.141 1 93.06 437 THR A CA 1
ATOM 3533 C C . THR A 1 437 ? -2.986 -39.906 -21.266 1 93.06 437 THR A C 1
ATOM 3535 O O . THR A 1 437 ? -3.959 -39.188 -21.047 1 93.06 437 THR A O 1
ATOM 3538 N N . GLU A 1 438 ? -2.662 -40.344 -22.438 1 94.25 438 GLU A N 1
ATOM 3539 C CA . GLU A 1 438 ? -3.473 -39.969 -23.609 1 94.25 438 GLU A CA 1
ATOM 3540 C C . GLU A 1 438 ? -4.891 -40.531 -23.484 1 94.25 438 GLU A C 1
ATOM 3542 O O . GLU A 1 438 ? -5.852 -39.875 -23.891 1 94.25 438 GLU A O 1
ATOM 3547 N N . LYS A 1 439 ? -4.949 -41.594 -22.922 1 95.19 439 LYS A N 1
ATOM 3548 C CA . LYS A 1 439 ? -6.254 -42.219 -22.719 1 95.19 439 LYS A CA 1
ATOM 3549 C C . LYS A 1 439 ? -7.137 -41.375 -21.812 1 95.19 439 LYS A C 1
ATOM 3551 O O . LYS A 1 439 ? -8.32 -41.188 -22.078 1 95.19 439 LYS A O 1
ATOM 3556 N N . THR A 1 440 ? -6.52 -41.031 -20.781 1 95.62 440 THR A N 1
ATOM 3557 C CA . THR A 1 440 ? -7.262 -40.188 -19.844 1 95.62 440 THR A CA 1
ATOM 3558 C C . THR A 1 440 ? -7.723 -38.906 -20.531 1 95.62 440 THR A C 1
ATOM 3560 O O . THR A 1 440 ? -8.844 -38.438 -20.312 1 95.62 440 THR A O 1
ATOM 3563 N N . ILE A 1 441 ? -6.906 -38.312 -21.359 1 97.69 441 ILE A N 1
ATOM 3564 C CA . ILE A 1 441 ? -7.227 -37.062 -22.047 1 97.69 441 ILE A CA 1
ATOM 3565 C C . ILE A 1 441 ? -8.406 -37.312 -23 1 97.69 441 ILE A C 1
ATOM 3567 O O . ILE A 1 441 ? -9.328 -36.469 -23.047 1 97.69 441 ILE A O 1
ATOM 3571 N N . ASP A 1 442 ? -8.383 -38.375 -23.656 1 97.31 442 ASP A N 1
ATOM 3572 C CA . ASP A 1 442 ? -9.453 -38.688 -24.594 1 97.31 442 ASP A CA 1
ATOM 3573 C C . ASP A 1 442 ? -10.781 -38.875 -23.859 1 97.31 442 ASP A C 1
ATOM 3575 O O . ASP A 1 442 ? -11.828 -38.438 -24.328 1 97.31 442 ASP A O 1
ATOM 3579 N N . MET A 1 443 ? -10.672 -39.531 -22.812 1 97.62 443 MET A N 1
ATOM 3580 C CA . MET A 1 443 ? -11.867 -39.719 -22.016 1 97.62 443 MET A CA 1
ATOM 3581 C C . MET A 1 443 ? -12.422 -38.406 -21.5 1 97.62 443 MET A C 1
ATOM 3583 O O . MET A 1 443 ? -13.633 -38.156 -21.547 1 97.62 443 MET A O 1
ATOM 3587 N N . VAL A 1 444 ? -11.562 -37.625 -21.016 1 98.06 444 VAL A N 1
ATOM 3588 C CA . VAL A 1 444 ? -11.969 -36.312 -20.469 1 98.06 444 VAL A CA 1
ATOM 3589 C C . VAL A 1 444 ? -12.531 -35.438 -21.594 1 98.06 444 VAL A C 1
ATOM 3591 O O . VAL A 1 444 ? -13.445 -34.656 -21.359 1 98.06 444 VAL A O 1
ATOM 3594 N N . ASP A 1 445 ? -12 -35.562 -22.781 1 97.81 445 ASP A N 1
ATOM 3595 C CA . ASP A 1 445 ? -12.508 -34.812 -23.922 1 97.81 445 ASP A CA 1
ATOM 3596 C C . ASP A 1 445 ? -13.992 -35.094 -24.141 1 97.81 445 ASP A C 1
ATOM 3598 O O . ASP A 1 445 ? -14.781 -34.156 -24.328 1 97.81 445 ASP A O 1
ATOM 3602 N N . ILE A 1 446 ? -14.328 -36.312 -24.031 1 97.62 446 ILE A N 1
ATOM 3603 C CA . ILE A 1 446 ? -15.719 -36.719 -24.188 1 97.62 446 ILE A CA 1
ATOM 3604 C C . ILE A 1 446 ? -16.547 -36.188 -23.031 1 97.62 446 ILE A C 1
ATOM 3606 O O . ILE A 1 446 ? -17.641 -35.656 -23.234 1 97.62 446 ILE A O 1
ATOM 3610 N N . GLN A 1 447 ? -16.016 -36.312 -21.938 1 98 447 GLN A N 1
ATOM 3611 C CA . GLN A 1 447 ? -16.75 -35.938 -20.734 1 98 447 GLN A CA 1
ATOM 3612 C C . GLN A 1 447 ? -16.969 -34.438 -20.688 1 98 447 GLN A C 1
ATOM 3614 O O . GLN A 1 447 ? -18.047 -33.969 -20.281 1 98 447 GLN A O 1
ATOM 3619 N N . LEU A 1 448 ? -15.992 -33.656 -21.047 1 97.62 448 LEU A N 1
ATOM 3620 C CA . LEU A 1 448 ? -16.125 -32.219 -21.016 1 97.62 448 LEU A CA 1
ATOM 3621 C C . LEU A 1 448 ? -17.109 -31.734 -22.078 1 97.62 448 LEU A C 1
ATOM 3623 O O . LEU A 1 448 ? -17.859 -30.766 -21.859 1 97.62 448 LEU A O 1
ATOM 3627 N N . LYS A 1 449 ? -17.125 -32.344 -23.172 1 97.19 449 LYS A N 1
ATOM 3628 C CA . LYS A 1 449 ? -18.125 -32.031 -24.188 1 97.19 449 LYS A CA 1
ATOM 3629 C C . LYS A 1 449 ? -19.531 -32.344 -23.688 1 97.19 449 LYS A C 1
ATOM 3631 O O . LYS A 1 449 ? -20.469 -31.562 -23.906 1 97.19 449 LYS A O 1
ATOM 3636 N N . ASN A 1 450 ? -19.625 -33.438 -23 1 97.38 450 ASN A N 1
ATOM 3637 C CA . ASN A 1 450 ? -20.891 -33.781 -22.391 1 97.38 450 ASN A CA 1
ATOM 3638 C C . ASN A 1 450 ? -21.281 -32.75 -21.312 1 97.38 450 ASN A C 1
ATOM 3640 O O . ASN A 1 450 ? -22.469 -32.406 -21.188 1 97.38 450 ASN A O 1
ATOM 3644 N N . PHE A 1 451 ? -20.344 -32.375 -20.578 1 98.06 451 PHE A N 1
ATOM 3645 C CA . PHE A 1 451 ? -20.609 -31.359 -19.578 1 98.06 451 PHE A CA 1
ATOM 3646 C C . PHE A 1 451 ? -21.188 -30.109 -20.219 1 98.06 451 PHE A C 1
ATOM 3648 O O . PHE A 1 451 ? -22.188 -29.562 -19.734 1 98.06 451 PHE A O 1
ATOM 3655 N N . VAL A 1 452 ? -20.547 -29.594 -21.266 1 98.19 452 VAL A N 1
ATOM 3656 C CA . VAL A 1 452 ? -20.953 -28.344 -21.906 1 98.19 452 VAL A CA 1
ATOM 3657 C C . VAL A 1 452 ? -22.344 -28.5 -22.531 1 98.19 452 VAL A C 1
ATOM 3659 O O . VAL A 1 452 ? -23.172 -27.594 -22.438 1 98.19 452 VAL A O 1
ATOM 3662 N N . ARG A 1 453 ? -22.547 -29.625 -23.094 1 97.5 453 ARG A N 1
ATOM 3663 C CA . ARG A 1 453 ? -23.859 -29.906 -23.656 1 97.5 453 ARG A CA 1
ATOM 3664 C C . ARG A 1 453 ? -24.938 -29.875 -22.578 1 97.5 453 ARG A C 1
ATOM 3666 O O . ARG A 1 453 ? -25.984 -29.25 -22.75 1 97.5 453 ARG A O 1
ATOM 3673 N N . LYS A 1 454 ? -24.703 -30.547 -21.562 1 98.06 454 LYS A N 1
ATOM 3674 C CA . LYS A 1 454 ? -25.656 -30.609 -20.453 1 98.06 454 LYS A CA 1
ATOM 3675 C C . LYS A 1 454 ? -25.797 -29.234 -19.797 1 98.06 454 LYS A C 1
ATOM 3677 O O . LYS A 1 454 ? -26.891 -28.875 -19.328 1 98.06 454 LYS A O 1
ATOM 3682 N N . PHE A 1 455 ? -24.734 -28.531 -19.734 1 98.56 455 PHE A N 1
ATOM 3683 C CA . PHE A 1 455 ? -24.75 -27.188 -19.172 1 98.56 455 PHE A CA 1
ATOM 3684 C C . PHE A 1 455 ? -25.781 -26.312 -19.891 1 98.56 455 PHE A C 1
ATOM 3686 O O . PHE A 1 455 ? -26.578 -25.625 -19.25 1 98.56 455 PHE A O 1
ATOM 3693 N N . GLN A 1 456 ? -25.734 -26.359 -21.156 1 97.44 456 GLN A N 1
ATOM 3694 C CA . GLN A 1 456 ? -26.672 -25.578 -21.953 1 97.44 456 GLN A CA 1
ATOM 3695 C C . GLN A 1 456 ? -28.125 -25.969 -21.656 1 97.44 456 GLN A C 1
ATOM 3697 O O . GLN A 1 456 ? -29 -25.109 -21.547 1 97.44 456 GLN A O 1
ATOM 3702 N N . LYS A 1 457 ? -28.344 -27.234 -21.5 1 97.44 457 LYS A N 1
ATOM 3703 C CA . LYS A 1 457 ? -29.672 -27.734 -21.203 1 97.44 457 LYS A CA 1
ATOM 3704 C C . LYS A 1 457 ? -30.141 -27.328 -19.812 1 97.44 457 LYS A C 1
ATOM 3706 O O . LYS A 1 457 ? -31.297 -26.969 -19.609 1 97.44 457 LYS A O 1
ATOM 3711 N N . LEU A 1 458 ? -29.25 -27.375 -18.953 1 98.06 458 LEU A N 1
ATOM 3712 C CA . LEU A 1 458 ? -29.594 -27.188 -17.547 1 98.06 458 LEU A CA 1
ATOM 3713 C C . LEU A 1 458 ? -29.719 -25.703 -17.203 1 98.06 458 LEU A C 1
ATOM 3715 O O . LEU A 1 458 ? -30.578 -25.312 -16.422 1 98.06 458 LEU A O 1
ATOM 3719 N N . TYR A 1 459 ? -28.859 -24.875 -17.766 1 97.69 459 TYR A N 1
ATOM 3720 C CA . TYR A 1 459 ? -28.766 -23.5 -17.297 1 97.69 459 TYR A CA 1
ATOM 3721 C C . TYR A 1 459 ? -29.219 -22.516 -18.375 1 97.69 459 TYR A C 1
ATOM 3723 O O . TYR A 1 459 ? -29.344 -21.328 -18.109 1 97.69 459 TYR A O 1
ATOM 3731 N N . GLY A 1 460 ? -29.312 -22.938 -19.594 1 95.06 460 GLY A N 1
ATOM 3732 C CA . GLY A 1 460 ? -29.828 -22.094 -20.641 1 95.06 460 GLY A CA 1
ATOM 3733 C C . GLY A 1 460 ? -28.766 -21.547 -21.562 1 95.06 460 GLY A C 1
ATOM 3734 O O . GLY A 1 460 ? -27.609 -21.359 -21.141 1 95.06 460 GLY A O 1
ATOM 3735 N N . GLU A 1 461 ? -29.141 -21.172 -22.688 1 93.94 461 GLU A N 1
ATOM 3736 C CA . GLU A 1 461 ? -28.234 -20.656 -23.719 1 93.94 461 GLU A CA 1
ATOM 3737 C C . GLU A 1 461 ? -27.688 -19.297 -23.344 1 93.94 461 GLU A C 1
ATOM 3739 O O . GLU A 1 461 ? -26.578 -18.922 -23.75 1 93.94 461 GLU A O 1
ATOM 3744 N N . GLU A 1 462 ? -28.375 -18.594 -22.578 1 93.12 462 GLU A N 1
ATOM 3745 C CA . GLU A 1 462 ? -27.969 -17.25 -22.172 1 93.12 462 GLU A CA 1
ATOM 3746 C C . GLU A 1 462 ? -26.75 -17.297 -21.266 1 93.12 462 GLU A C 1
ATOM 3748 O O . GLU A 1 462 ? -26.047 -16.297 -21.109 1 93.12 462 GLU A O 1
ATOM 3753 N N . ASN A 1 463 ? -26.516 -18.484 -20.719 1 95.94 463 ASN A N 1
ATOM 3754 C CA . ASN A 1 463 ? -25.406 -18.609 -19.766 1 95.94 463 ASN A CA 1
ATOM 3755 C C . ASN A 1 463 ? -24.188 -19.266 -20.406 1 95.94 463 ASN A C 1
ATOM 3757 O O . ASN A 1 463 ? -23.203 -19.562 -19.734 1 95.94 463 ASN A O 1
ATOM 3761 N N . MET A 1 464 ? -24.266 -19.453 -21.734 1 96.19 464 MET A N 1
ATOM 3762 C CA . MET A 1 464 ? -23.156 -20.062 -22.469 1 96.19 464 MET A CA 1
ATOM 3763 C C . MET A 1 464 ? -22.078 -19.031 -22.797 1 96.19 464 MET A C 1
ATOM 3765 O O . MET A 1 464 ? -21.797 -18.797 -23.969 1 96.19 464 MET A O 1
ATOM 3769 N N . TYR A 1 465 ? -21.469 -18.562 -21.719 1 94.75 465 TYR A N 1
ATOM 3770 C CA . TYR A 1 465 ? -20.406 -17.594 -21.859 1 94.75 465 TYR A CA 1
ATOM 3771 C C . TYR A 1 465 ? -19.203 -18.203 -22.578 1 94.75 465 TYR A C 1
ATOM 3773 O O . TYR A 1 465 ? -19.109 -19.422 -22.703 1 94.75 465 TYR A O 1
ATOM 3781 N N . PHE A 1 466 ? -18.281 -17.391 -22.969 1 95 466 PHE A N 1
ATOM 3782 C CA . PHE A 1 466 ? -17.062 -17.781 -23.672 1 95 466 PHE A CA 1
ATOM 3783 C C . PHE A 1 466 ? -16.297 -18.812 -22.875 1 95 466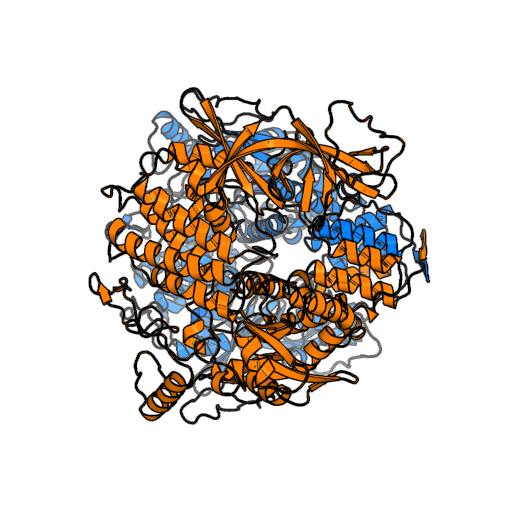 PHE A C 1
ATOM 3785 O O . PHE A 1 466 ? -15.789 -19.797 -23.438 1 95 466 PHE A O 1
ATOM 3792 N N . ASN A 1 467 ? -16.203 -18.688 -21.594 1 96 467 ASN A N 1
ATOM 3793 C CA . ASN A 1 467 ? -15.438 -19.578 -20.75 1 96 467 ASN A CA 1
ATOM 3794 C C . ASN A 1 467 ? -16.016 -21 -20.734 1 96 467 ASN A C 1
ATOM 3796 O O . ASN A 1 467 ? -15.281 -21.969 -20.594 1 96 467 ASN A O 1
ATOM 3800 N N . VAL A 1 468 ? -17.281 -21.109 -20.922 1 97.44 468 VAL A N 1
ATOM 3801 C CA . VAL A 1 468 ? -17.906 -22.422 -21 1 97.44 468 VAL A CA 1
ATOM 3802 C C . VAL A 1 468 ? -17.469 -23.125 -22.281 1 97.44 468 VAL A C 1
ATOM 3804 O O . VAL A 1 468 ? -17.109 -24.312 -22.266 1 97.44 468 VAL A O 1
ATOM 3807 N N . HIS A 1 469 ? -17.469 -22.359 -23.281 1 95.44 469 HIS A N 1
ATOM 3808 C CA . HIS A 1 469 ? -17.047 -22.875 -24.578 1 95.44 469 HIS A CA 1
ATOM 3809 C C . HIS A 1 469 ? -15.602 -23.344 -24.547 1 95.44 469 HIS A C 1
ATOM 3811 O O . HIS A 1 469 ? -15.281 -24.422 -25.062 1 95.44 469 HIS A O 1
ATOM 3817 N N . VAL A 1 470 ? -14.773 -22.609 -23.922 1 95.56 470 VAL A N 1
ATOM 3818 C CA . VAL A 1 470 ? -13.336 -22.812 -23.906 1 95.56 470 VAL A CA 1
ATOM 3819 C C . VAL A 1 470 ? -13.023 -24.156 -23.234 1 95.56 470 VAL A C 1
ATOM 3821 O O . VAL A 1 470 ? -11.977 -24.766 -23.5 1 95.56 470 VAL A O 1
ATOM 3824 N N . LEU A 1 471 ? -13.906 -24.688 -22.438 1 97.25 471 LEU A N 1
ATOM 3825 C CA . LEU A 1 471 ? -13.695 -25.953 -21.75 1 97.25 471 LEU A CA 1
ATOM 3826 C C . LEU A 1 471 ? -13.469 -27.078 -22.734 1 97.25 471 LEU A C 1
ATOM 3828 O O . LEU A 1 471 ? -12.727 -28.031 -22.453 1 97.25 471 LEU A O 1
ATOM 3832 N N . THR A 1 472 ? -14.047 -26.953 -23.844 1 96.44 472 THR A N 1
ATOM 3833 C CA . THR A 1 472 ? -13.969 -28.016 -24.859 1 96.44 472 THR A CA 1
ATOM 3834 C C . THR A 1 472 ? -12.578 -28.062 -25.469 1 96.44 472 THR A C 1
ATOM 3836 O O . THR A 1 472 ? -12.234 -29.031 -26.156 1 96.44 472 THR A O 1
ATOM 3839 N N . HIS A 1 473 ? -11.812 -27.078 -25.203 1 96.38 473 HIS A N 1
ATOM 3840 C CA . HIS A 1 473 ? -10.492 -27.016 -25.828 1 96.38 473 HIS A CA 1
ATOM 3841 C C . HIS A 1 473 ? -9.398 -27.391 -24.828 1 96.38 473 HIS A C 1
ATOM 3843 O O . HIS A 1 473 ? -8.234 -27.547 -25.203 1 96.38 473 HIS A O 1
ATOM 3849 N N . LEU A 1 474 ? -9.711 -27.594 -23.562 1 97.38 474 LEU A N 1
ATOM 3850 C CA . LEU A 1 474 ? -8.711 -27.875 -22.531 1 97.38 474 LEU A CA 1
ATOM 3851 C C . LEU A 1 474 ? -8.039 -29.219 -22.781 1 97.38 474 LEU A C 1
ATOM 3853 O O . LEU A 1 474 ? -6.82 -29.344 -22.641 1 97.38 474 LEU A O 1
ATOM 3857 N N . PRO A 1 475 ? -8.789 -30.234 -23.172 1 97.38 475 PRO A N 1
ATOM 3858 C CA . PRO A 1 475 ? -8.125 -31.516 -23.422 1 97.38 475 PRO A CA 1
ATOM 3859 C C . PRO A 1 475 ? -7.109 -31.438 -24.562 1 97.38 475 PRO A C 1
ATOM 3861 O O . PRO A 1 475 ? -6.02 -32 -24.469 1 97.38 475 PRO A O 1
ATOM 3864 N N . SER A 1 476 ? -7.48 -30.719 -25.594 1 95.94 476 SER A N 1
ATOM 3865 C CA . SER A 1 476 ? -6.539 -30.547 -26.703 1 95.94 476 SER A CA 1
ATOM 3866 C C . SER A 1 476 ? -5.293 -29.797 -26.25 1 95.94 476 SER A C 1
ATOM 3868 O O . SER A 1 476 ? -4.184 -30.094 -26.703 1 95.94 476 SER A O 1
ATOM 3870 N N . SER A 1 477 ? -5.484 -28.859 -25.469 1 96.12 477 SER A N 1
ATOM 3871 C CA . SER A 1 477 ? -4.352 -28.125 -24.906 1 96.12 477 SER A CA 1
ATOM 3872 C C . SER A 1 477 ? -3.459 -29.047 -24.094 1 96.12 477 SER A C 1
ATOM 3874 O O . SER A 1 477 ? -2.23 -28.969 -24.156 1 96.12 477 SER A O 1
ATOM 3876 N N . ALA A 1 478 ? -4.066 -29.906 -23.312 1 96.88 478 ALA A N 1
ATOM 3877 C CA . ALA A 1 478 ? -3.311 -30.859 -22.516 1 96.88 478 ALA A CA 1
ATOM 3878 C C . ALA A 1 478 ? -2.533 -31.828 -23.406 1 96.88 478 ALA A C 1
ATOM 3880 O O . ALA A 1 478 ? -1.42 -32.219 -23.062 1 96.88 478 ALA A O 1
ATOM 3881 N N . LYS A 1 479 ? -3.113 -32.156 -24.453 1 96.44 479 LYS A N 1
ATOM 3882 C CA . LYS A 1 479 ? -2.414 -33.031 -25.406 1 96.44 479 LYS A CA 1
ATOM 3883 C C . LYS A 1 479 ? -1.19 -32.312 -25.984 1 96.44 479 LYS A C 1
ATOM 3885 O O . LYS A 1 479 ? -0.139 -32.938 -26.172 1 96.44 479 LYS A O 1
ATOM 3890 N N . ASN A 1 480 ? -1.359 -31.125 -26.234 1 96.75 480 ASN A N 1
ATOM 3891 C CA . ASN A 1 480 ? -0.312 -30.328 -26.875 1 96.75 480 ASN A CA 1
ATOM 3892 C C . ASN A 1 480 ? 0.81 -29.984 -25.891 1 96.75 480 ASN A C 1
ATOM 3894 O O . ASN A 1 480 ? 1.98 -29.953 -26.281 1 96.75 480 ASN A O 1
ATOM 3898 N N . PHE A 1 481 ? 0.518 -29.75 -24.641 1 96.69 481 PHE A N 1
ATOM 3899 C CA . PHE A 1 481 ? 1.507 -29.125 -23.75 1 96.69 481 PHE A CA 1
ATOM 3900 C C . PHE A 1 481 ? 1.64 -29.922 -22.453 1 96.69 481 PHE A C 1
ATOM 3902 O O . PHE A 1 481 ? 2.424 -29.547 -21.578 1 96.69 481 PHE A O 1
ATOM 3909 N N . GLY A 1 482 ? 0.918 -30.969 -22.312 1 95 482 GLY A N 1
ATOM 3910 C CA . GLY A 1 482 ? 0.894 -31.688 -21.047 1 95 482 GLY A CA 1
ATOM 3911 C C . GLY A 1 482 ? -0.163 -31.188 -20.094 1 95 482 GLY A C 1
ATOM 3912 O O . GLY A 1 482 ? -1.069 -30.453 -20.484 1 95 482 GLY A O 1
ATOM 3913 N N . ALA A 1 483 ? -0.058 -31.562 -18.875 1 94.44 483 ALA A N 1
ATOM 3914 C CA . ALA A 1 483 ? -1.068 -31.219 -17.875 1 94.44 483 ALA A CA 1
ATOM 3915 C C . ALA A 1 483 ? -1.312 -29.719 -17.844 1 94.44 483 ALA A C 1
ATOM 3917 O O . ALA A 1 483 ? -0.445 -28.938 -18.234 1 94.44 483 ALA A O 1
ATOM 3918 N N . LEU A 1 484 ? -2.408 -29.297 -17.281 1 95.12 484 LEU A N 1
ATOM 3919 C CA . LEU A 1 484 ? -2.867 -27.922 -17.375 1 95.12 484 LEU A CA 1
ATOM 3920 C C . LEU A 1 484 ? -1.975 -26.984 -16.547 1 95.12 484 LEU A C 1
ATOM 3922 O O . LEU A 1 484 ? -1.972 -25.781 -16.766 1 95.12 484 LEU A O 1
ATOM 3926 N N . TRP A 1 485 ? -1.238 -27.516 -15.625 1 92.62 485 TRP A N 1
ATOM 3927 C CA . TRP A 1 485 ? -0.394 -26.656 -14.805 1 92.62 485 TRP A CA 1
ATOM 3928 C C . TRP A 1 485 ? 0.774 -26.109 -15.617 1 92.62 485 TRP A C 1
ATOM 3930 O O . TRP A 1 485 ? 1.407 -25.125 -15.227 1 92.62 485 TRP A O 1
ATOM 3940 N N . ASN A 1 486 ? 1.083 -26.656 -16.781 1 94.25 486 ASN A N 1
ATOM 3941 C CA . ASN A 1 486 ? 2.146 -26.156 -17.641 1 94.25 486 ASN A CA 1
ATOM 3942 C C . ASN A 1 486 ? 1.788 -24.797 -18.25 1 94.25 486 ASN A C 1
ATOM 3944 O O . ASN A 1 486 ? 2.674 -24.016 -18.578 1 94.25 486 ASN A O 1
ATOM 3948 N N . SER A 1 487 ? 0.495 -24.562 -18.391 1 93.94 487 SER A N 1
ATOM 3949 C CA . SER A 1 487 ? 0.037 -23.312 -19 1 93.94 487 SER A CA 1
ATOM 3950 C C . SER A 1 487 ? -0.677 -22.438 -17.984 1 93.94 487 SER A C 1
ATOM 3952 O O . SER A 1 487 ? -1.412 -21.516 -18.359 1 93.94 487 SER A O 1
ATOM 3954 N N . SER A 1 488 ? -0.437 -22.781 -16.766 1 91.5 488 SER A N 1
ATOM 3955 C CA . SER A 1 488 ? -1.088 -22.031 -15.711 1 91.5 488 SER A CA 1
ATOM 3956 C C . SER A 1 488 ? -0.466 -20.641 -15.562 1 91.5 488 SER A C 1
ATOM 3958 O O . SER A 1 488 ? 0.738 -20.469 -15.758 1 91.5 488 SER A O 1
ATOM 3960 N N . LEU A 1 489 ? -1.253 -19.703 -15.141 1 94.56 489 LEU A N 1
ATOM 3961 C CA . LEU A 1 489 ? -0.756 -18.328 -15.023 1 94.56 489 LEU A CA 1
ATOM 3962 C C . LEU A 1 489 ? -0.313 -18.031 -13.602 1 94.56 489 LEU A C 1
ATOM 3964 O O . LEU A 1 489 ? 0.182 -16.938 -13.32 1 94.56 489 LEU A O 1
ATOM 3968 N N . TYR A 1 490 ? -0.354 -18.969 -12.672 1 92.12 490 TYR A N 1
ATOM 3969 C CA . TYR A 1 490 ? 0.013 -18.781 -11.273 1 92.12 490 TYR A CA 1
ATOM 3970 C C . TYR A 1 490 ? 1.458 -18.312 -11.148 1 92.12 490 TYR A C 1
ATOM 3972 O O . TYR A 1 490 ? 1.743 -17.328 -10.453 1 92.12 490 TYR A O 1
ATOM 3980 N N . PRO A 1 491 ? 2.379 -18.984 -11.891 1 92.62 491 PRO A N 1
ATOM 3981 C CA . PRO A 1 491 ? 3.779 -18.578 -11.758 1 92.62 491 PRO A CA 1
ATOM 3982 C C . PRO A 1 491 ? 4.008 -17.125 -12.18 1 92.62 491 PRO A C 1
ATOM 3984 O O . PRO A 1 491 ? 4.805 -16.406 -11.555 1 92.62 491 PRO A O 1
ATOM 3987 N N . TYR A 1 492 ? 3.291 -16.719 -13.164 1 94.56 492 TYR A N 1
ATOM 3988 C CA . TYR A 1 492 ? 3.5 -15.383 -13.703 1 94.56 492 TYR A CA 1
ATOM 3989 C C . TYR A 1 492 ? 2.871 -14.328 -12.805 1 94.56 492 TYR A C 1
ATOM 3991 O O . TYR A 1 492 ? 3.396 -13.219 -12.68 1 94.56 492 TYR A O 1
ATOM 3999 N N . GLU A 1 493 ? 1.744 -14.703 -12.211 1 91.62 493 GLU A N 1
ATOM 4000 C CA . GLU A 1 493 ? 1.16 -13.812 -11.211 1 91.62 493 GLU A CA 1
ATOM 4001 C C . GLU A 1 493 ? 2.094 -13.633 -10.016 1 91.62 493 GLU A C 1
ATOM 4003 O O . GLU A 1 493 ? 2.199 -12.539 -9.461 1 91.62 493 GLU A O 1
ATOM 4008 N N . ASN A 1 494 ? 2.699 -14.703 -9.672 1 91.06 494 ASN A N 1
ATOM 4009 C CA . ASN A 1 494 ? 3.707 -14.625 -8.617 1 91.06 494 ASN A CA 1
ATOM 4010 C C . ASN A 1 494 ? 4.883 -13.742 -9.031 1 91.06 494 ASN A C 1
ATOM 4012 O O . ASN A 1 494 ? 5.422 -13 -8.211 1 91.06 494 ASN A O 1
ATOM 4016 N N . GLY A 1 495 ? 5.281 -13.906 -10.227 1 93.75 495 GLY A N 1
ATOM 4017 C CA . GLY A 1 495 ? 6.32 -13.047 -10.758 1 93.75 495 GLY A CA 1
ATOM 4018 C C . GLY A 1 495 ? 5.961 -11.57 -10.703 1 93.75 495 GLY A C 1
ATOM 4019 O O . GLY A 1 495 ? 6.801 -10.734 -10.359 1 93.75 495 GLY A O 1
ATOM 4020 N N . ASN A 1 496 ? 4.691 -11.305 -11.016 1 93.69 496 ASN A N 1
ATOM 4021 C CA . ASN A 1 496 ? 4.203 -9.93 -10.922 1 93.69 496 ASN A CA 1
ATOM 4022 C C . ASN A 1 496 ? 4.289 -9.398 -9.492 1 93.69 496 ASN A C 1
ATOM 4024 O O . ASN A 1 496 ? 4.699 -8.258 -9.273 1 93.69 496 ASN A O 1
ATOM 4028 N N . GLY A 1 497 ? 3.871 -10.25 -8.578 1 91.44 497 GLY A N 1
ATOM 4029 C CA . GLY A 1 497 ? 3.992 -9.867 -7.184 1 91.44 497 GLY A CA 1
ATOM 4030 C C . GLY A 1 497 ? 5.418 -9.539 -6.777 1 91.44 497 GLY A C 1
ATOM 4031 O O . GLY A 1 497 ? 5.652 -8.562 -6.055 1 91.44 497 GLY A O 1
ATOM 4032 N N . MET A 1 498 ? 6.293 -10.273 -7.277 1 92.31 498 MET A N 1
ATOM 4033 C CA . MET A 1 498 ? 7.707 -10.078 -6.969 1 92.31 498 MET A CA 1
ATOM 4034 C C . MET A 1 498 ? 8.211 -8.75 -7.52 1 92.31 498 MET A C 1
ATOM 4036 O O . MET A 1 498 ? 8.812 -7.961 -6.789 1 92.31 498 MET A O 1
ATOM 4040 N N . ILE A 1 499 ? 7.953 -8.516 -8.773 1 93.44 499 ILE A N 1
ATOM 4041 C CA . ILE A 1 499 ? 8.531 -7.34 -9.414 1 93.44 499 ILE A CA 1
ATOM 4042 C C . ILE A 1 499 ? 7.895 -6.074 -8.844 1 93.44 499 ILE A C 1
ATOM 4044 O O . ILE A 1 499 ? 8.547 -5.035 -8.734 1 93.44 499 ILE A O 1
ATOM 4048 N N . LEU A 1 500 ? 6.629 -6.137 -8.516 1 91.12 500 LEU A N 1
ATOM 4049 C CA . LEU A 1 500 ? 5.977 -4.984 -7.902 1 91.12 500 LEU A CA 1
ATOM 4050 C C . LEU A 1 500 ? 6.59 -4.676 -6.539 1 91.12 500 LEU A C 1
ATOM 4052 O O . LEU A 1 500 ? 6.609 -3.52 -6.109 1 91.12 500 LEU A O 1
ATOM 4056 N N . GLY A 1 501 ? 7.047 -5.695 -5.887 1 90.5 501 GLY A N 1
ATOM 4057 C CA . GLY A 1 501 ? 7.719 -5.516 -4.609 1 90.5 501 GLY A CA 1
ATOM 4058 C C . GLY A 1 501 ? 9.047 -4.797 -4.734 1 90.5 501 GLY A C 1
ATOM 4059 O O . GLY A 1 501 ? 9.586 -4.305 -3.74 1 90.5 501 GLY A O 1
ATOM 4060 N N . PHE A 1 502 ? 9.531 -4.719 -5.941 1 92.69 502 PHE A N 1
ATOM 4061 C CA . PHE A 1 502 ? 10.828 -4.094 -6.176 1 92.69 502 PHE A CA 1
ATOM 4062 C C . PHE A 1 502 ? 10.68 -2.584 -6.324 1 92.69 502 PHE A C 1
ATOM 4064 O O . PHE A 1 502 ? 11.68 -1.861 -6.363 1 92.69 502 PHE A O 1
ATOM 4071 N N . ARG A 1 503 ? 9.484 -2.129 -6.273 1 88.25 503 ARG A N 1
ATOM 4072 C CA . ARG A 1 503 ? 9.234 -0.696 -6.383 1 88.25 503 ARG A CA 1
ATOM 4073 C C . ARG A 1 503 ? 9.148 -0.049 -5.004 1 88.25 503 ARG A C 1
ATOM 4075 O O . ARG A 1 503 ? 8.328 -0.446 -4.176 1 88.25 503 ARG A O 1
ATOM 4082 N N . ASN A 1 504 ? 9.922 0.921 -4.66 1 80.81 504 ASN A N 1
ATOM 4083 C CA . ASN A 1 504 ? 9.859 1.619 -3.381 1 80.81 504 ASN A CA 1
ATOM 4084 C C . ASN A 1 504 ? 9.523 3.098 -3.562 1 80.81 504 ASN A C 1
ATOM 4086 O O . ASN A 1 504 ? 9.078 3.756 -2.625 1 80.81 504 ASN A O 1
ATOM 4090 N N . GLY A 1 505 ? 9.898 3.666 -4.715 1 73.62 505 GLY A N 1
ATOM 4091 C CA . GLY A 1 505 ? 9.672 5.09 -4.898 1 73.62 505 GLY A CA 1
ATOM 4092 C C . GLY A 1 505 ? 9.023 5.422 -6.23 1 73.62 505 GLY A C 1
ATOM 4093 O O . GLY A 1 505 ? 8.82 4.539 -7.066 1 73.62 505 GLY A O 1
ATOM 4094 N N . ASN A 1 506 ? 8.703 6.617 -6.285 1 69.62 506 ASN A N 1
ATOM 4095 C CA . ASN A 1 506 ? 7.988 7.066 -7.477 1 69.62 506 ASN A CA 1
ATOM 4096 C C . ASN A 1 506 ? 8.953 7.559 -8.555 1 69.62 506 ASN A C 1
ATOM 4098 O O . ASN A 1 506 ? 8.555 7.75 -9.703 1 69.62 506 ASN A O 1
ATOM 4102 N N . ASN A 1 507 ? 10.219 7.598 -8.094 1 73.12 507 ASN A N 1
ATOM 4103 C CA . ASN A 1 507 ? 11.188 8.094 -9.062 1 73.12 507 ASN A CA 1
ATOM 4104 C C . ASN A 1 507 ? 11.695 6.977 -9.977 1 73.12 507 ASN A C 1
ATOM 4106 O O . ASN A 1 507 ? 12.375 6.059 -9.516 1 73.12 507 ASN A O 1
ATOM 4110 N N . HIS A 1 508 ? 11.406 7.078 -11.195 1 82.31 508 HIS A N 1
ATOM 4111 C CA . HIS A 1 508 ? 11.805 6.121 -12.219 1 82.31 508 HIS A CA 1
ATOM 4112 C C . HIS A 1 508 ? 11.57 4.688 -11.75 1 82.31 508 HIS A C 1
ATOM 4114 O O . HIS A 1 508 ? 12.508 3.891 -11.68 1 82.31 508 HIS A O 1
ATOM 4120 N N . PRO A 1 509 ? 10.422 4.387 -11.562 1 87.62 509 PRO A N 1
ATOM 4121 C CA . PRO A 1 509 ? 10.094 3.08 -10.977 1 87.62 509 PRO A CA 1
ATOM 4122 C C . PRO A 1 509 ? 10.508 1.915 -11.875 1 87.62 509 PRO A C 1
ATOM 4124 O O . PRO A 1 509 ? 10.898 0.855 -11.383 1 87.62 509 PRO A O 1
ATOM 4127 N N . VAL A 1 510 ? 10.484 2.104 -13.18 1 92.81 510 VAL A N 1
ATOM 4128 C CA . VAL A 1 510 ? 10.805 1.018 -14.102 1 92.81 510 VAL A CA 1
ATOM 4129 C C . VAL A 1 510 ? 12.281 0.658 -13.977 1 92.81 510 VAL A C 1
ATOM 4131 O O . VAL A 1 510 ? 12.648 -0.519 -14.031 1 92.81 510 VAL A O 1
ATOM 4134 N N . VAL A 1 511 ? 13.102 1.632 -13.82 1 92.5 511 VAL A N 1
ATOM 4135 C CA . VAL A 1 511 ? 14.539 1.427 -13.672 1 92.5 511 VAL A CA 1
ATOM 4136 C C . VAL A 1 511 ? 14.828 0.737 -12.344 1 92.5 511 VAL A C 1
ATOM 4138 O O . VAL A 1 511 ? 15.664 -0.162 -12.273 1 92.5 511 VAL A O 1
ATOM 4141 N N . GLN A 1 512 ? 14.109 1.165 -11.32 1 91.38 512 GLN A N 1
ATOM 4142 C CA . GLN A 1 512 ? 14.258 0.542 -10.008 1 91.38 512 GLN A CA 1
ATOM 4143 C C . GLN A 1 512 ? 13.945 -0.949 -10.07 1 91.38 512 GLN A C 1
ATOM 4145 O O . GLN A 1 512 ? 14.688 -1.77 -9.531 1 91.38 512 GLN A O 1
ATOM 4150 N N . ILE A 1 513 ? 12.891 -1.272 -10.75 1 94.12 513 ILE A N 1
ATOM 4151 C CA . ILE A 1 513 ? 12.445 -2.658 -10.852 1 94.12 513 ILE A CA 1
ATOM 4152 C C . ILE A 1 513 ? 13.484 -3.479 -11.617 1 94.12 513 ILE A C 1
ATOM 4154 O O . ILE A 1 513 ? 13.867 -4.562 -11.18 1 94.12 513 ILE A O 1
ATOM 4158 N N . ALA A 1 514 ? 13.938 -2.91 -12.703 1 94.94 514 ALA A N 1
ATOM 4159 C CA . ALA A 1 514 ? 14.922 -3.615 -13.516 1 94.94 514 ALA A CA 1
ATOM 4160 C C . ALA A 1 514 ? 16.203 -3.859 -12.719 1 94.94 514 ALA A C 1
ATOM 4162 O O . ALA A 1 514 ? 16.75 -4.965 -12.742 1 94.94 514 ALA A O 1
ATOM 4163 N N . HIS A 1 515 ? 16.609 -2.916 -12.031 1 93.38 515 HIS A N 1
ATOM 4164 C CA . HIS A 1 515 ? 17.844 -3.029 -11.25 1 93.38 515 HIS A CA 1
ATOM 4165 C C . HIS A 1 515 ? 17.688 -4.039 -10.117 1 93.38 515 HIS A C 1
ATOM 4167 O O . HIS A 1 515 ? 18.578 -4.855 -9.883 1 93.38 515 HIS A O 1
ATOM 4173 N N . LYS A 1 516 ? 16.641 -3.947 -9.43 1 94.44 516 LYS A N 1
ATOM 4174 C CA . LYS A 1 516 ? 16.406 -4.871 -8.32 1 94.44 516 LYS A CA 1
ATOM 4175 C C . LYS A 1 516 ? 16.219 -6.301 -8.828 1 94.44 516 LYS A C 1
ATOM 4177 O O . LYS A 1 516 ? 16.594 -7.258 -8.148 1 94.44 516 LYS A O 1
ATOM 4182 N N . PHE A 1 517 ? 15.617 -6.406 -9.969 1 96 517 PHE A N 1
ATOM 4183 C CA . PHE A 1 517 ? 15.523 -7.723 -10.586 1 96 517 PHE A CA 1
ATOM 4184 C C . PHE A 1 517 ? 16.922 -8.32 -10.789 1 96 517 PHE A C 1
ATOM 4186 O O . PHE A 1 517 ? 17.141 -9.492 -10.469 1 96 517 PHE A O 1
ATOM 4193 N N . MET A 1 518 ? 17.844 -7.516 -11.297 1 95.31 518 MET A N 1
ATOM 4194 C CA . MET A 1 518 ? 19.219 -7.965 -11.523 1 95.31 518 MET A CA 1
ATOM 4195 C C . MET A 1 518 ? 19.906 -8.289 -10.203 1 95.31 518 MET A C 1
ATOM 4197 O O . MET A 1 518 ? 20.625 -9.297 -10.102 1 95.31 518 MET A O 1
ATOM 4201 N N . LEU A 1 519 ? 19.672 -7.457 -9.227 1 95.75 519 LEU A N 1
ATOM 4202 C CA . LEU A 1 519 ? 20.25 -7.719 -7.914 1 95.75 519 LEU A CA 1
ATOM 4203 C C . LEU A 1 519 ? 19.703 -9.008 -7.324 1 95.75 519 LEU A C 1
ATOM 4205 O O . LEU A 1 519 ? 20.422 -9.75 -6.656 1 95.75 519 LEU A O 1
ATOM 4209 N N . ASN A 1 520 ? 18.422 -9.227 -7.531 1 95.94 520 ASN A N 1
ATOM 4210 C CA . ASN A 1 520 ? 17.812 -10.469 -7.074 1 95.94 520 ASN A CA 1
ATOM 4211 C C . ASN A 1 520 ? 18.469 -11.695 -7.703 1 95.94 520 ASN A C 1
ATOM 4213 O O . ASN A 1 520 ? 18.641 -12.727 -7.051 1 95.94 520 ASN A O 1
ATOM 4217 N N . ARG A 1 521 ? 18.828 -11.547 -8.953 1 94.38 521 ARG A N 1
ATOM 4218 C CA . ARG A 1 521 ? 19.531 -12.633 -9.625 1 94.38 521 ARG A CA 1
ATOM 4219 C C . ARG A 1 521 ? 20.891 -12.883 -8.984 1 94.38 521 ARG A C 1
ATOM 4221 O O . ARG A 1 521 ? 21.328 -14.039 -8.852 1 94.38 521 ARG A O 1
ATOM 4228 N N . ILE A 1 522 ? 21.547 -11.867 -8.586 1 94.75 522 ILE A N 1
ATOM 4229 C CA . ILE A 1 522 ? 22.859 -11.977 -7.941 1 94.75 522 ILE A CA 1
ATOM 4230 C C . ILE A 1 522 ? 22.703 -12.672 -6.59 1 94.75 522 ILE A C 1
ATOM 4232 O O . ILE A 1 522 ? 23.547 -13.492 -6.215 1 94.75 522 ILE A O 1
ATOM 4236 N N . CYS A 1 523 ? 21.625 -12.391 -5.867 1 95.5 523 CYS A N 1
ATOM 4237 C CA . CYS A 1 523 ? 21.391 -12.992 -4.562 1 95.5 523 CYS A CA 1
ATOM 4238 C C . CYS A 1 523 ? 21.344 -14.508 -4.664 1 95.5 523 CYS A C 1
ATOM 4240 O O . CYS A 1 523 ? 21.703 -15.211 -3.719 1 95.5 523 CYS A O 1
ATOM 4242 N N . HIS A 1 524 ? 20.969 -14.977 -5.801 1 92.56 524 HIS A N 1
ATOM 4243 C CA . HIS A 1 524 ? 20.766 -16.422 -5.934 1 92.56 524 HIS A CA 1
ATOM 4244 C C . HIS A 1 524 ? 21.859 -17.047 -6.809 1 92.56 524 HIS A C 1
ATOM 4246 O O . HIS A 1 524 ? 21.688 -18.156 -7.297 1 92.56 524 HIS A O 1
ATOM 4252 N N . ASN A 1 525 ? 22.875 -16.297 -7.031 1 90 525 ASN A N 1
ATOM 4253 C CA . ASN A 1 525 ? 24.031 -16.797 -7.762 1 90 525 ASN A CA 1
ATOM 4254 C C . ASN A 1 525 ? 24.953 -17.609 -6.859 1 90 525 ASN A C 1
ATOM 4256 O O . ASN A 1 525 ? 25.453 -17.094 -5.859 1 90 525 ASN A O 1
ATOM 4260 N N . ASP A 1 526 ? 25.312 -18.734 -7.223 1 87.38 526 ASP A N 1
ATOM 4261 C CA . ASP A 1 526 ? 26.094 -19.672 -6.422 1 87.38 526 ASP A CA 1
ATOM 4262 C C . ASP A 1 526 ? 27.547 -19.203 -6.281 1 87.38 526 ASP A C 1
ATOM 4264 O O . ASP A 1 526 ? 28.25 -19.625 -5.367 1 87.38 526 ASP A O 1
ATOM 4268 N N . ALA A 1 527 ? 27.922 -18.359 -7.156 1 84.19 527 ALA A N 1
ATOM 4269 C CA . ALA A 1 527 ? 29.297 -17.875 -7.133 1 84.19 527 ALA A CA 1
ATOM 4270 C C . ALA A 1 527 ? 29.594 -17.141 -5.828 1 84.19 527 ALA A C 1
ATOM 4272 O O . ALA A 1 527 ? 30.75 -17.078 -5.398 1 84.19 527 ALA A O 1
ATOM 4273 N N . TYR A 1 528 ? 28.562 -16.703 -5.152 1 86.31 528 TYR A N 1
ATOM 4274 C CA . TYR A 1 528 ? 28.75 -15.922 -3.932 1 86.31 528 TYR A CA 1
ATOM 4275 C C . TYR A 1 528 ? 28.562 -16.797 -2.697 1 86.31 528 TYR A C 1
ATOM 4277 O O . TYR A 1 528 ? 28.703 -16.328 -1.567 1 86.31 528 TYR A O 1
ATOM 4285 N N . LEU A 1 529 ? 28.281 -18.031 -2.887 1 88.06 529 LEU A N 1
ATOM 4286 C CA . LEU A 1 529 ? 27.953 -18.938 -1.789 1 88.06 529 LEU A CA 1
ATOM 4287 C C . LEU A 1 529 ? 29.062 -19.953 -1.572 1 88.06 529 LEU A C 1
ATOM 4289 O O . LEU A 1 529 ? 28.875 -21.156 -1.825 1 88.06 529 LEU A O 1
ATOM 4293 N N . ASN A 1 530 ? 30.141 -19.578 -1.043 1 84.62 530 ASN A N 1
ATOM 4294 C CA . ASN A 1 530 ? 31.297 -20.453 -0.851 1 84.62 530 ASN A CA 1
ATOM 4295 C C . ASN A 1 530 ? 31.453 -20.859 0.612 1 84.62 530 ASN A C 1
ATOM 4297 O O . ASN A 1 530 ? 31.969 -21.938 0.912 1 84.62 530 ASN A O 1
ATOM 4301 N N . ASN A 1 531 ? 31.062 -20.031 1.535 1 89.69 531 ASN A N 1
ATOM 4302 C CA . ASN A 1 531 ? 31.172 -20.234 2.975 1 89.69 531 ASN A CA 1
ATOM 4303 C C . ASN A 1 531 ? 29.953 -20.984 3.52 1 89.69 531 ASN A C 1
ATOM 4305 O O . ASN A 1 531 ? 28.812 -20.594 3.252 1 89.69 531 ASN A O 1
ATOM 4309 N N . SER A 1 532 ? 30.203 -22.062 4.23 1 89 532 SER A N 1
ATOM 4310 C CA . SER A 1 532 ? 29.141 -22.922 4.723 1 89 532 SER A CA 1
ATOM 4311 C C . SER A 1 532 ? 28.172 -22.156 5.621 1 89 532 SER A C 1
ATOM 4313 O O . SER A 1 532 ? 26.953 -22.391 5.574 1 89 532 SER A O 1
ATOM 4315 N N . SER A 1 533 ? 28.672 -21.328 6.449 1 88.75 533 SER A N 1
ATOM 4316 C CA . SER A 1 533 ? 27.812 -20.547 7.336 1 88.75 533 SER A CA 1
ATOM 4317 C C . SER A 1 533 ? 26.891 -19.625 6.547 1 88.75 533 SER A C 1
ATOM 4319 O O . SER A 1 533 ? 25.734 -19.438 6.914 1 88.75 533 SER A O 1
ATOM 4321 N N . ILE A 1 534 ? 27.422 -19.156 5.477 1 91.81 534 ILE A N 1
ATOM 4322 C CA . ILE A 1 534 ? 26.641 -18.219 4.652 1 91.81 534 ILE A CA 1
ATOM 4323 C C . ILE A 1 534 ? 25.578 -19 3.877 1 91.81 534 ILE A C 1
ATOM 4325 O O . ILE A 1 534 ? 24.469 -18.5 3.688 1 91.81 534 ILE A O 1
ATOM 4329 N N . ILE A 1 535 ? 25.984 -20.156 3.461 1 92.56 535 ILE A N 1
ATOM 4330 C CA . ILE A 1 535 ? 25.047 -20.984 2.717 1 92.56 535 ILE A CA 1
ATOM 4331 C C . ILE A 1 535 ? 23.844 -21.312 3.594 1 92.56 535 ILE A C 1
ATOM 4333 O O . ILE A 1 535 ? 22.688 -21.188 3.152 1 92.56 535 ILE A O 1
ATOM 4337 N N . THR A 1 536 ? 24.062 -21.672 4.777 1 88.44 536 THR A N 1
ATOM 4338 C CA . THR A 1 536 ? 22.984 -22 5.711 1 88.44 536 THR A CA 1
ATOM 4339 C C . THR A 1 536 ? 22.141 -20.766 6.004 1 88.44 536 THR A C 1
ATOM 4341 O O . THR A 1 536 ? 20.906 -20.844 6.016 1 88.44 536 THR A O 1
ATOM 4344 N N . TRP A 1 537 ? 22.797 -19.719 6.238 1 92.44 537 TRP A N 1
ATOM 4345 C CA . TRP A 1 537 ? 22.094 -18.469 6.52 1 92.44 537 TRP A CA 1
ATOM 4346 C C . TRP A 1 537 ? 21.234 -18.047 5.336 1 92.44 537 TRP A C 1
ATOM 4348 O O . TRP A 1 537 ? 20.078 -17.656 5.516 1 92.44 537 TRP A O 1
ATOM 4358 N N . HIS A 1 538 ? 21.828 -18.156 4.176 1 94.06 538 HIS A N 1
ATOM 4359 C CA . HIS A 1 538 ? 21.141 -17.797 2.945 1 94.06 538 HIS A CA 1
ATOM 4360 C C . HIS A 1 538 ? 19.875 -18.641 2.754 1 94.06 538 HIS A C 1
ATOM 4362 O O . HIS A 1 538 ? 18.812 -18.094 2.426 1 94.06 538 HIS A O 1
ATOM 4368 N N . SER A 1 539 ? 19.969 -19.844 2.965 1 88.5 539 SER A N 1
ATOM 4369 C CA . SER A 1 539 ? 18.844 -20.766 2.82 1 88.5 539 SER A CA 1
ATOM 4370 C C . SER A 1 539 ? 17.734 -20.422 3.807 1 88.5 539 SER A C 1
ATOM 4372 O O . SER A 1 539 ? 16.547 -20.438 3.447 1 88.5 539 SER A O 1
ATOM 4374 N N . ASN A 1 540 ? 18.109 -20.094 4.977 1 87.12 540 ASN A N 1
ATOM 4375 C CA . ASN A 1 540 ? 17.125 -19.75 6.004 1 87.12 540 ASN A CA 1
ATOM 4376 C C . ASN A 1 540 ? 16.438 -18.422 5.695 1 87.12 540 ASN A C 1
ATOM 4378 O O . ASN A 1 540 ? 15.258 -18.25 5.988 1 87.12 540 ASN A O 1
ATOM 4382 N N . LEU A 1 541 ? 17.188 -17.516 5.176 1 92.75 541 LEU A N 1
ATOM 4383 C CA . LEU A 1 541 ? 16.656 -16.188 4.859 1 92.75 541 LEU A CA 1
ATOM 4384 C C . LEU A 1 541 ? 15.555 -16.281 3.812 1 92.75 541 LEU A C 1
ATOM 4386 O O . LEU A 1 541 ? 14.508 -15.648 3.947 1 92.75 541 LEU A O 1
ATOM 4390 N N . TRP A 1 542 ? 15.758 -17.078 2.807 1 90.06 542 TRP A N 1
ATOM 4391 C CA . TRP A 1 542 ? 14.852 -17.109 1.657 1 90.06 542 TRP A CA 1
ATOM 4392 C C . TRP A 1 542 ? 13.797 -18.188 1.814 1 90.06 542 TRP A C 1
ATOM 4394 O O . TRP A 1 542 ? 12.875 -18.297 0.997 1 90.06 542 TRP A O 1
ATOM 4404 N N . SER A 1 543 ? 13.867 -18.844 2.91 1 81.44 543 SER A N 1
ATOM 4405 C CA . SER A 1 543 ? 12.844 -19.859 3.146 1 81.44 543 SER A CA 1
ATOM 4406 C C . SER A 1 543 ? 11.617 -19.266 3.816 1 81.44 543 SER A C 1
ATOM 4408 O O . SER A 1 543 ? 11.727 -18.359 4.648 1 81.44 543 SER A O 1
ATOM 4410 N N . SER A 1 544 ? 10.383 -19.484 3.332 1 66.12 544 SER A N 1
ATOM 4411 C CA . SER A 1 544 ? 9.148 -18.969 3.914 1 66.12 544 SER A CA 1
ATOM 4412 C C . SER A 1 544 ? 8.852 -19.641 5.254 1 66.12 544 SER A C 1
ATOM 4414 O O . SER A 1 544 ? 8.336 -19 6.172 1 66.12 544 SER A O 1
ATOM 4416 N N . LYS A 1 545 ? 8.891 -21.031 5.359 1 61.72 545 LYS A N 1
ATOM 4417 C CA . LYS A 1 545 ? 8.586 -21.75 6.594 1 61.72 545 LYS A CA 1
ATOM 4418 C C . LYS A 1 545 ? 9.836 -22.438 7.152 1 61.72 545 LYS A C 1
ATOM 4420 O O . LYS A 1 545 ? 10.688 -22.906 6.395 1 61.72 545 LYS A O 1
ATOM 4425 N N . PRO A 1 546 ? 9.969 -22.156 8.438 1 56.28 546 PRO A N 1
ATOM 4426 C CA . PRO A 1 546 ? 11.125 -22.844 9 1 56.28 546 PRO A CA 1
ATOM 4427 C C . PRO A 1 546 ? 11.094 -24.359 8.734 1 56.28 546 PRO A C 1
ATOM 4429 O O . PRO A 1 546 ? 10.062 -25 8.945 1 56.28 546 PRO A O 1
ATOM 4432 N N . VAL A 1 547 ? 11.93 -24.891 7.852 1 57.28 547 VAL A N 1
ATOM 4433 C CA . VAL A 1 547 ? 12.062 -26.328 7.609 1 57.28 547 VAL A CA 1
ATOM 4434 C C . VAL A 1 547 ? 12.555 -27.031 8.867 1 57.28 547 VAL A C 1
ATOM 4436 O O . VAL A 1 547 ? 13.656 -26.75 9.344 1 57.28 547 VAL A O 1
ATOM 4439 N N . GLN A 1 548 ? 11.531 -27.469 9.656 1 60.44 548 GLN A N 1
ATOM 4440 C CA . GLN A 1 548 ? 12 -28.219 10.812 1 60.44 548 GLN A CA 1
ATOM 4441 C C . GLN A 1 548 ? 12.492 -29.609 10.398 1 60.44 548 GLN A C 1
ATOM 4443 O O . GLN A 1 548 ? 11.695 -30.469 10.016 1 60.44 548 GLN A O 1
ATOM 4448 N N . ARG A 1 549 ? 13.773 -29.797 10.156 1 66.44 549 ARG A N 1
ATOM 4449 C CA . ARG A 1 549 ? 14.328 -31.141 9.945 1 66.44 549 ARG A CA 1
ATOM 4450 C C . ARG A 1 549 ? 14.305 -31.953 11.242 1 66.44 549 ARG A C 1
ATOM 4452 O O . ARG A 1 549 ? 14.789 -31.484 12.273 1 66.44 549 ARG A O 1
ATOM 4459 N N . ILE A 1 550 ? 13.344 -32.969 11.18 1 79.25 550 ILE A N 1
ATOM 4460 C CA . ILE A 1 550 ? 13.297 -33.812 12.359 1 79.25 550 ILE A CA 1
ATOM 4461 C C . ILE A 1 550 ? 14.383 -34.906 12.266 1 79.25 550 ILE A C 1
ATOM 4463 O O . ILE A 1 550 ? 14.672 -35.406 11.18 1 79.25 550 ILE A O 1
ATOM 4467 N N . THR A 1 551 ? 15.133 -35 13.336 1 86.81 551 THR A N 1
ATOM 4468 C CA . THR A 1 551 ? 16.172 -36.031 13.438 1 86.81 551 THR A CA 1
ATOM 4469 C C . THR A 1 551 ? 15.859 -37 14.555 1 86.81 551 THR A C 1
ATOM 4471 O O . THR A 1 551 ? 15.07 -36.719 15.453 1 86.81 551 THR A O 1
ATOM 4474 N N . PHE A 1 552 ? 16.453 -38.188 14.328 1 91.06 552 PHE A N 1
ATOM 4475 C CA . PHE A 1 552 ? 16.281 -39.25 15.336 1 91.06 552 PHE A CA 1
ATOM 4476 C C . PHE A 1 552 ? 16.781 -38.781 16.688 1 91.06 552 PHE A C 1
ATOM 4478 O O . PHE A 1 552 ? 17.875 -38.219 16.797 1 91.06 552 PHE A O 1
ATOM 4485 N N . ASP A 1 553 ? 15.945 -38.938 17.688 1 90.56 553 ASP A N 1
ATOM 4486 C CA . ASP A 1 553 ? 16.281 -38.562 19.062 1 90.56 553 ASP A CA 1
ATOM 4487 C C . ASP A 1 553 ? 16.141 -39.75 20 1 90.56 553 ASP A C 1
ATOM 4489 O O . ASP A 1 553 ? 15.031 -40.25 20.234 1 90.56 553 ASP A O 1
ATOM 4493 N N . ARG A 1 554 ? 17.156 -40.156 20.688 1 88.5 554 ARG A N 1
ATOM 4494 C CA . ARG A 1 554 ? 17.188 -41.344 21.547 1 88.5 554 ARG A CA 1
ATOM 4495 C C . ARG A 1 554 ? 16.344 -41.125 22.812 1 88.5 554 ARG A C 1
ATOM 4497 O O . ARG A 1 554 ? 15.914 -42.094 23.438 1 88.5 554 ARG A O 1
ATOM 4504 N N . GLU A 1 555 ? 16.062 -39.875 23.109 1 89.38 555 GLU A N 1
ATOM 4505 C CA . GLU A 1 555 ? 15.289 -39.594 24.312 1 89.38 555 GLU A CA 1
ATOM 4506 C C . GLU A 1 555 ? 13.797 -39.75 24.062 1 89.38 555 GLU A C 1
ATOM 4508 O O . GLU A 1 555 ? 13.008 -39.844 25 1 89.38 555 GLU A O 1
ATOM 4513 N N . LEU A 1 556 ? 13.406 -39.844 22.859 1 92.25 556 LEU A N 1
ATOM 4514 C CA . LEU A 1 556 ? 11.992 -39.938 22.5 1 92.25 556 LEU A CA 1
ATOM 4515 C C . LEU A 1 556 ? 11.68 -41.25 21.812 1 92.25 556 LEU A C 1
ATOM 4517 O O . LEU A 1 556 ? 11 -41.281 20.781 1 92.25 556 LEU A O 1
ATOM 4521 N N . ILE A 1 557 ? 12.211 -42.312 22.359 1 92.06 557 ILE A N 1
ATOM 4522 C CA . ILE A 1 557 ? 12.055 -43.625 21.75 1 92.06 557 ILE A CA 1
ATOM 4523 C C . ILE A 1 557 ? 10.586 -44.031 21.797 1 92.06 557 ILE A C 1
ATOM 4525 O O . ILE A 1 557 ? 9.922 -43.875 22.828 1 92.06 557 ILE A O 1
ATOM 4529 N N . PHE A 1 558 ? 10.109 -44.531 20.656 1 92.56 558 PHE A N 1
ATOM 4530 C CA . PHE A 1 558 ? 8.734 -45 20.516 1 92.56 558 PHE A CA 1
ATOM 4531 C C . PHE A 1 558 ? 8.672 -46.531 20.484 1 92.56 558 PHE A C 1
ATOM 4533 O O . PHE A 1 558 ? 9.422 -47.156 19.734 1 92.56 558 PHE A O 1
ATOM 4540 N N . GLU A 1 559 ? 7.766 -47.094 21.234 1 88.31 559 GLU A N 1
ATOM 4541 C CA . GLU A 1 559 ? 7.578 -48.531 21.266 1 88.31 559 GLU A CA 1
ATOM 4542 C C . GLU A 1 559 ? 6.477 -48.969 20.312 1 88.31 559 GLU A C 1
ATOM 4544 O O . GLU A 1 559 ? 5.328 -48.531 20.438 1 88.31 559 GLU A O 1
ATOM 4549 N N . LEU A 1 560 ? 6.855 -49.844 19.344 1 88.56 560 LEU A N 1
ATOM 4550 C CA . LEU A 1 560 ? 5.898 -50.312 18.359 1 88.56 560 LEU A CA 1
ATOM 4551 C C . LEU A 1 560 ? 4.914 -51.312 18.969 1 88.56 560 LEU A C 1
ATOM 4553 O O . LEU A 1 560 ? 5.305 -52.156 19.766 1 88.56 560 LEU A O 1
ATOM 4557 N N . SER A 1 561 ? 3.668 -51.062 18.688 1 82.31 561 SER A N 1
ATOM 4558 C CA . SER A 1 561 ? 2.641 -52 19.156 1 82.31 561 SER A CA 1
ATOM 4559 C C . SER A 1 561 ? 2.605 -53.25 18.281 1 82.31 561 SER A C 1
ATOM 4561 O O . SER A 1 561 ? 2.916 -53.188 17.094 1 82.31 561 SER A O 1
ATOM 4563 N N . GLU A 1 562 ? 2.125 -54.312 18.875 1 75.56 562 GLU A N 1
ATOM 4564 C CA . GLU A 1 562 ? 2.029 -55.594 18.188 1 75.56 562 GLU A CA 1
ATOM 4565 C C . GLU A 1 562 ? 0.899 -55.594 17.156 1 75.56 562 GLU A C 1
ATOM 4567 O O . GLU A 1 562 ? 0.919 -56.375 16.203 1 75.56 562 GLU A O 1
ATOM 4572 N N . THR A 1 563 ? -0.038 -54.75 17.266 1 81.88 563 THR A N 1
ATOM 4573 C CA . THR A 1 563 ? -1.216 -54.75 16.406 1 81.88 563 THR A CA 1
ATOM 4574 C C . THR A 1 563 ? -0.98 -53.875 15.172 1 81.88 563 THR A C 1
ATOM 4576 O O . THR A 1 563 ? -1.845 -53.781 14.297 1 81.88 563 THR A O 1
ATOM 4579 N N . LEU A 1 564 ? 0.157 -53.375 15.07 1 88.25 564 LEU A N 1
ATOM 4580 C CA . LEU A 1 564 ? 0.507 -52.469 13.977 1 88.25 564 LEU A CA 1
ATOM 4581 C C . LEU A 1 564 ? 0.869 -53.25 12.719 1 88.25 564 LEU A C 1
ATOM 4583 O O . LEU A 1 564 ? 1.607 -54.25 12.789 1 88.25 564 LEU A O 1
ATOM 4587 N N . GLN A 1 565 ? 0.242 -52.938 11.625 1 90.06 565 GLN A N 1
ATOM 4588 C CA . GLN A 1 565 ? 0.647 -53.5 10.336 1 90.06 565 GLN A CA 1
ATOM 4589 C C . GLN A 1 565 ? 1.836 -52.75 9.758 1 90.06 565 GLN A C 1
ATOM 4591 O O . GLN A 1 565 ? 1.749 -51.531 9.508 1 90.06 565 GLN A O 1
ATOM 4596 N N . ILE A 1 566 ? 2.842 -53.438 9.562 1 88.88 566 ILE A N 1
ATOM 4597 C CA . ILE A 1 566 ? 4.078 -52.781 9.117 1 88.88 566 ILE A CA 1
ATOM 4598 C C . ILE A 1 566 ? 4.332 -53.125 7.652 1 88.88 566 ILE A C 1
ATOM 4600 O O . ILE A 1 566 ? 4.258 -54.281 7.254 1 88.88 566 ILE A O 1
ATOM 4604 N N . ASP A 1 567 ? 4.551 -52.094 6.895 1 85.06 567 ASP A N 1
ATOM 4605 C CA . ASP A 1 567 ? 4.914 -52.281 5.492 1 85.06 567 ASP A CA 1
ATOM 4606 C C . ASP A 1 567 ? 6.168 -53.156 5.355 1 85.06 567 ASP A C 1
ATOM 4608 O O . ASP A 1 567 ? 7.105 -53 6.145 1 85.06 567 ASP A O 1
ATOM 4612 N N . GLU A 1 568 ? 6.215 -53.906 4.402 1 80.38 568 GLU A N 1
ATOM 4613 C CA . GLU A 1 568 ? 7.293 -54.875 4.203 1 80.38 568 GLU A CA 1
ATOM 4614 C C . GLU A 1 568 ? 8.617 -54.188 3.938 1 80.38 568 GLU A C 1
ATOM 4616 O O . GLU A 1 568 ? 9.688 -54.719 4.219 1 80.38 568 GLU A O 1
ATOM 4621 N N . THR A 1 569 ? 8.547 -53 3.463 1 83.12 569 THR A N 1
ATOM 4622 C CA . THR A 1 569 ? 9.758 -52.312 3.07 1 83.12 569 THR A CA 1
ATOM 4623 C C . THR A 1 569 ? 10.453 -51.688 4.289 1 83.12 569 THR A C 1
ATOM 4625 O O . THR A 1 569 ? 11.602 -51.25 4.203 1 83.12 569 THR A O 1
ATOM 4628 N N . ILE A 1 570 ? 9.836 -51.781 5.387 1 89.88 570 ILE A N 1
ATOM 4629 C CA . ILE A 1 570 ? 10.391 -51.156 6.586 1 89.88 570 ILE A CA 1
ATOM 4630 C C . ILE A 1 570 ? 11.117 -52.188 7.422 1 89.88 570 ILE A C 1
ATOM 4632 O O . ILE A 1 570 ? 10.492 -53.094 7.988 1 89.88 570 ILE A O 1
ATOM 4636 N N . THR A 1 571 ? 12.398 -52.031 7.555 1 86.06 571 THR A N 1
ATOM 4637 C CA . THR A 1 571 ? 13.227 -53 8.289 1 86.06 571 THR A CA 1
ATOM 4638 C C . THR A 1 571 ? 13.586 -52.438 9.672 1 86.06 571 THR A C 1
ATOM 4640 O O . THR A 1 571 ? 13.914 -53.219 10.578 1 86.06 571 THR A O 1
ATOM 4643 N N . GLU A 1 572 ? 13.555 -51.188 9.758 1 85.25 572 GLU A N 1
ATOM 4644 C CA . GLU A 1 572 ? 13.914 -50.562 11.023 1 85.25 572 GLU A CA 1
ATOM 4645 C C . GLU A 1 572 ? 12.867 -50.875 12.102 1 85.25 572 GLU A C 1
ATOM 4647 O O . GLU A 1 572 ? 11.68 -50.969 11.797 1 85.25 572 GLU A O 1
ATOM 4652 N N . ARG A 1 573 ? 13.438 -50.969 13.328 1 86.56 573 ARG A N 1
ATOM 4653 C CA . ARG A 1 573 ? 12.508 -51.281 14.398 1 86.56 573 ARG A CA 1
ATOM 4654 C C . ARG A 1 573 ? 12.625 -50.281 15.539 1 86.56 573 ARG A C 1
ATOM 4656 O O . ARG A 1 573 ? 11.859 -50.312 16.5 1 86.56 573 ARG A O 1
ATOM 4663 N N . GLU A 1 574 ? 13.539 -49.312 15.445 1 91.69 574 GLU A N 1
ATOM 4664 C CA . GLU A 1 574 ? 13.68 -48.25 16.438 1 91.69 574 GLU A CA 1
ATOM 4665 C C . GLU A 1 574 ? 13.336 -46.875 15.852 1 91.69 574 GLU A C 1
ATOM 4667 O O . GLU A 1 574 ? 13.906 -46.5 14.836 1 91.69 574 GLU A O 1
ATOM 4672 N N . PHE A 1 575 ? 12.398 -46.25 16.562 1 94.81 575 PHE A N 1
ATOM 4673 C CA . PHE A 1 575 ? 11.922 -44.969 16.078 1 94.81 575 PHE A CA 1
ATOM 4674 C C . PHE A 1 575 ? 11.844 -43.969 17.219 1 94.81 575 PHE A C 1
ATOM 4676 O O . PHE A 1 575 ? 11.719 -44.344 18.375 1 94.81 575 PHE A O 1
ATOM 4683 N N . SER A 1 576 ? 12.07 -42.75 16.875 1 95.31 576 SER A N 1
ATOM 4684 C CA . SER A 1 576 ? 11.742 -41.656 17.781 1 95.31 576 SER A CA 1
ATOM 4685 C C . SER A 1 576 ? 10.414 -41 17.422 1 95.31 576 SER A C 1
ATOM 4687 O O . SER A 1 576 ? 10.047 -40.969 16.25 1 95.31 576 SER A O 1
ATOM 4689 N N . HIS A 1 577 ? 9.703 -40.5 18.422 1 94.25 577 HIS A N 1
ATOM 4690 C CA . HIS A 1 577 ? 8.375 -39.938 18.234 1 94.25 577 HIS A CA 1
ATOM 4691 C C . HIS A 1 577 ? 8.438 -38.406 18.109 1 94.25 577 HIS A C 1
ATOM 4693 O O . HIS A 1 577 ? 9.18 -37.75 18.844 1 94.25 577 HIS A O 1
ATOM 4699 N N . HIS A 1 578 ? 7.648 -37.906 17.109 1 92.62 578 HIS A N 1
ATOM 4700 C CA . HIS A 1 578 ? 7.512 -36.469 16.875 1 92.62 578 HIS A CA 1
ATOM 4701 C C . HIS A 1 578 ? 6.062 -36.094 16.594 1 92.62 578 HIS A C 1
ATOM 4703 O O . HIS A 1 578 ? 5.242 -36.938 16.281 1 92.62 578 HIS A O 1
ATOM 4709 N N . ASN A 1 579 ? 5.727 -34.781 16.75 1 91 579 ASN A N 1
ATOM 4710 C CA . ASN A 1 579 ? 4.352 -34.344 16.562 1 91 579 ASN A CA 1
ATOM 4711 C C . ASN A 1 579 ? 4.148 -33.719 15.172 1 91 579 ASN A C 1
ATOM 4713 O O . ASN A 1 579 ? 3.029 -33.719 14.656 1 91 579 ASN A O 1
ATOM 4717 N N . LYS A 1 580 ? 5.203 -33.156 14.672 1 89.56 580 LYS A N 1
ATOM 4718 C CA . LYS A 1 580 ? 5.109 -32.469 13.391 1 89.56 580 LYS A CA 1
ATOM 4719 C C . LYS A 1 580 ? 6.395 -32.625 12.586 1 89.56 580 LYS A C 1
ATOM 4721 O O . LYS A 1 580 ? 7.469 -32.844 13.148 1 89.56 580 LYS A O 1
ATOM 4726 N N . PHE A 1 581 ? 6.262 -32.594 11.281 1 86.88 581 PHE A N 1
ATOM 4727 C CA . PHE A 1 581 ? 7.43 -32.625 10.414 1 86.88 581 PHE A CA 1
ATOM 4728 C C . PHE A 1 581 ? 7.105 -31.984 9.062 1 86.88 581 PHE A C 1
ATOM 4730 O O . PHE A 1 581 ? 5.934 -31.812 8.719 1 86.88 581 PHE A O 1
ATOM 4737 N N . THR A 1 582 ? 8.148 -31.609 8.359 1 83.44 582 THR A N 1
ATOM 4738 C CA . THR A 1 582 ? 7.992 -31.047 7.02 1 83.44 582 THR A CA 1
ATOM 4739 C C . THR A 1 582 ? 8.656 -31.938 5.977 1 83.44 582 THR A C 1
ATOM 4741 O O . THR A 1 582 ? 9.75 -32.469 6.203 1 83.44 582 THR A O 1
ATOM 4744 N N . TYR A 1 583 ? 7.953 -32.188 5.004 1 81.06 583 TYR A N 1
ATOM 4745 C CA . TYR A 1 583 ? 8.477 -32.938 3.875 1 81.06 583 TYR A CA 1
ATOM 4746 C C . TYR A 1 583 ? 8.203 -32.25 2.561 1 81.06 583 TYR A C 1
ATOM 4748 O O . TYR A 1 583 ? 7.043 -31.953 2.23 1 81.06 583 TYR A O 1
ATOM 4756 N N . ASP A 1 584 ? 9.219 -31.938 1.817 1 73.56 584 ASP A N 1
ATOM 4757 C CA . ASP A 1 584 ? 9.125 -31.25 0.533 1 73.56 584 ASP A CA 1
ATOM 4758 C C . ASP A 1 584 ? 8.336 -29.953 0.664 1 73.56 584 ASP A C 1
ATOM 4760 O O . ASP A 1 584 ? 7.434 -29.672 -0.13 1 73.56 584 ASP A O 1
ATOM 4764 N N . GLY A 1 585 ? 8.547 -29.312 1.713 1 73.19 585 GLY A N 1
ATOM 4765 C CA . GLY A 1 585 ? 7.969 -28 1.917 1 73.19 585 GLY A CA 1
ATOM 4766 C C . GLY A 1 585 ? 6.559 -28.047 2.471 1 73.19 585 GLY A C 1
ATOM 4767 O O . GLY A 1 585 ? 5.938 -27 2.688 1 73.19 585 GLY A O 1
ATOM 4768 N N . VAL A 1 586 ? 6.051 -29.266 2.691 1 81.19 586 VAL A N 1
ATOM 4769 C CA . VAL A 1 586 ? 4.691 -29.406 3.205 1 81.19 586 VAL A CA 1
ATOM 4770 C C . VAL A 1 586 ? 4.734 -29.891 4.652 1 81.19 586 VAL A C 1
ATOM 4772 O O . VAL A 1 586 ? 5.523 -30.766 4.996 1 81.19 586 VAL A O 1
ATOM 4775 N N . GLN A 1 587 ? 3.902 -29.297 5.41 1 85.75 587 GLN A N 1
ATOM 4776 C CA . GLN A 1 587 ? 3.838 -29.641 6.828 1 85.75 587 GLN A CA 1
ATOM 4777 C C . GLN A 1 587 ? 2.836 -30.766 7.07 1 85.75 587 GLN A C 1
ATOM 4779 O O . GLN A 1 587 ? 1.75 -30.781 6.488 1 85.75 587 GLN A O 1
ATOM 4784 N N . TYR A 1 588 ? 3.225 -31.703 7.914 1 90.06 588 TYR A N 1
ATOM 4785 C CA . TYR A 1 588 ? 2.367 -32.781 8.383 1 90.06 588 TYR A CA 1
ATOM 4786 C C . TYR A 1 588 ? 2.383 -32.875 9.906 1 90.06 588 TYR A C 1
ATOM 4788 O O . TYR A 1 588 ? 3.389 -32.562 10.539 1 90.06 588 TYR A O 1
ATOM 4796 N N . CYS A 1 589 ? 1.258 -33.25 10.469 1 93.19 589 CYS A N 1
ATOM 4797 C CA . CYS A 1 589 ? 1.174 -33.312 11.922 1 93.19 589 CYS A CA 1
ATOM 4798 C C . CYS A 1 589 ? 0.264 -34.469 12.352 1 93.19 589 CYS A C 1
ATOM 4800 O O . CYS A 1 589 ? -0.464 -35.031 11.523 1 93.19 589 CYS A O 1
ATOM 4802 N N . THR A 1 590 ? 0.393 -34.812 13.617 1 95.38 590 THR A N 1
ATOM 4803 C CA . THR A 1 590 ? -0.456 -35.875 14.18 1 95.38 590 THR A CA 1
ATOM 4804 C C . THR A 1 590 ? -1.859 -35.344 14.453 1 95.38 590 THR A C 1
ATOM 4806 O O . THR A 1 590 ? -2.057 -34.125 14.586 1 95.38 590 THR A O 1
ATOM 4809 N N . ARG A 1 591 ? -2.75 -36.25 14.539 1 94.81 591 ARG A N 1
ATOM 4810 C CA . ARG A 1 591 ? -4.137 -35.906 14.859 1 94.81 591 ARG A CA 1
ATOM 4811 C C . ARG A 1 591 ? -4.227 -35.125 16.156 1 94.81 591 ARG A C 1
ATOM 4813 O O . ARG A 1 591 ? -4.93 -34.125 16.234 1 94.81 591 ARG A O 1
ATOM 4820 N N . GLU A 1 592 ? -3.488 -35.469 17.109 1 92.94 592 GLU A N 1
ATOM 4821 C CA . GLU A 1 592 ? -3.541 -34.844 18.422 1 92.94 592 GLU A CA 1
ATOM 4822 C C . GLU A 1 592 ? -2.984 -33.438 18.391 1 92.94 592 GLU A C 1
ATOM 4824 O O . GLU A 1 592 ? -3.51 -32.531 19.062 1 92.94 592 GLU A O 1
ATOM 4829 N N . SER A 1 593 ? -1.949 -33.344 17.625 1 91.69 593 SER A N 1
ATOM 4830 C CA . SER A 1 593 ? -1.292 -32.031 17.594 1 91.69 593 SER A CA 1
ATOM 4831 C C . SER A 1 593 ? -2.137 -31.016 16.828 1 91.69 593 SER A C 1
ATOM 4833 O O . SER A 1 593 ? -1.996 -29.812 17.047 1 91.69 593 SER A O 1
ATOM 4835 N N . CYS A 1 594 ? -3.002 -31.438 15.93 1 91.31 594 CYS A N 1
ATOM 4836 C CA . CYS A 1 594 ? -3.793 -30.531 15.102 1 91.31 594 CYS A CA 1
ATOM 4837 C C . CYS A 1 594 ? -5.137 -30.234 15.758 1 91.31 594 CYS A C 1
ATOM 4839 O O . CYS A 1 594 ? -5.891 -29.391 15.273 1 91.31 594 CYS A O 1
ATOM 4841 N N . LYS A 1 595 ? -5.426 -30.812 16.797 1 87.38 595 LYS A N 1
ATOM 4842 C CA . LYS A 1 595 ? -6.762 -30.781 17.375 1 87.38 595 LYS A CA 1
ATOM 4843 C C . LYS A 1 595 ? -7.164 -29.359 17.734 1 87.38 595 LYS A C 1
ATOM 4845 O O . LYS A 1 595 ? -8.312 -28.953 17.547 1 87.38 595 LYS A O 1
ATOM 4850 N N . GLU A 1 596 ? -6.234 -28.562 18.188 1 82.75 596 GLU A N 1
ATOM 4851 C CA . GLU A 1 596 ? -6.586 -27.234 18.688 1 82.75 596 GLU A CA 1
ATOM 4852 C C . GLU A 1 596 ? -6.195 -26.156 17.672 1 82.75 596 GLU A C 1
ATOM 4854 O O . GLU A 1 596 ? -6.309 -24.969 17.969 1 82.75 596 GLU A O 1
ATOM 4859 N N . LEU A 1 597 ? -5.863 -26.656 16.484 1 84.56 597 LEU A N 1
ATOM 4860 C CA . LEU A 1 597 ? -5.418 -25.688 15.5 1 84.56 597 LEU A CA 1
ATOM 4861 C C . LEU A 1 597 ? -6.523 -25.391 14.492 1 84.56 597 LEU A C 1
ATOM 4863 O O . LEU A 1 597 ? -7.488 -26.141 14.383 1 84.56 597 LEU A O 1
ATOM 4867 N N . GLY A 1 598 ? -6.465 -24.25 13.812 1 82.06 598 GLY A N 1
ATOM 4868 C CA . GLY A 1 598 ? -7.418 -23.875 12.781 1 82.06 598 GLY A CA 1
ATOM 4869 C C . GLY A 1 598 ? -7.238 -24.656 11.492 1 82.06 598 GLY A C 1
ATOM 4870 O O . GLY A 1 598 ? -8.148 -24.719 10.664 1 82.06 598 GLY A O 1
ATOM 4871 N N . TYR A 1 599 ? -6.039 -25.281 11.344 1 89.5 599 TYR A N 1
ATOM 4872 C CA . TYR A 1 599 ? -5.766 -26.109 10.18 1 89.5 599 TYR A CA 1
ATOM 4873 C C . TYR A 1 599 ? -5.621 -27.578 10.586 1 89.5 599 TYR A C 1
ATOM 4875 O O . TYR A 1 599 ? -5.523 -27.891 11.773 1 89.5 599 TYR A O 1
ATOM 4883 N N . ASP A 1 600 ? -5.719 -28.469 9.617 1 93.69 600 ASP A N 1
ATOM 4884 C CA . ASP A 1 600 ? -5.562 -29.891 9.875 1 93.69 600 ASP A CA 1
ATOM 4885 C C . ASP A 1 600 ? -4.625 -30.547 8.859 1 93.69 600 ASP A C 1
ATOM 4887 O O . ASP A 1 600 ? -5.035 -30.844 7.734 1 93.69 600 ASP A O 1
ATOM 4891 N N . ASP A 1 601 ? -3.449 -30.844 9.25 1 93.38 601 ASP A N 1
ATOM 4892 C CA . ASP A 1 601 ? -2.432 -31.453 8.398 1 93.38 601 ASP A CA 1
ATOM 4893 C C . ASP A 1 601 ? -2.295 -32.938 8.688 1 93.38 601 ASP A C 1
ATOM 4895 O O . ASP A 1 601 ? -1.276 -33.562 8.367 1 93.38 601 ASP A O 1
ATOM 4899 N N . SER A 1 602 ? -3.291 -33.562 9.32 1 96.19 602 SER A N 1
ATOM 4900 C CA . SER A 1 602 ? -3.152 -34.906 9.828 1 96.19 602 SER A CA 1
ATOM 4901 C C . SER A 1 602 ? -3.688 -35.938 8.828 1 96.19 602 SER A C 1
ATOM 4903 O O . SER A 1 602 ? -3.547 -37.156 9.023 1 96.19 602 SER A O 1
ATOM 4905 N N . PHE A 1 603 ? -4.344 -35.531 7.781 1 96.5 603 PHE A N 1
ATOM 4906 C CA . PHE A 1 603 ? -4.883 -36.438 6.789 1 96.5 603 PHE A CA 1
ATOM 4907 C C . PHE A 1 603 ? -3.982 -36.5 5.562 1 96.5 603 PHE A C 1
ATOM 4909 O O . PHE A 1 603 ? -3.615 -35.469 5.004 1 96.5 603 PHE A O 1
ATOM 4916 N N . ILE A 1 604 ? -3.701 -37.781 5.141 1 95.5 604 ILE A N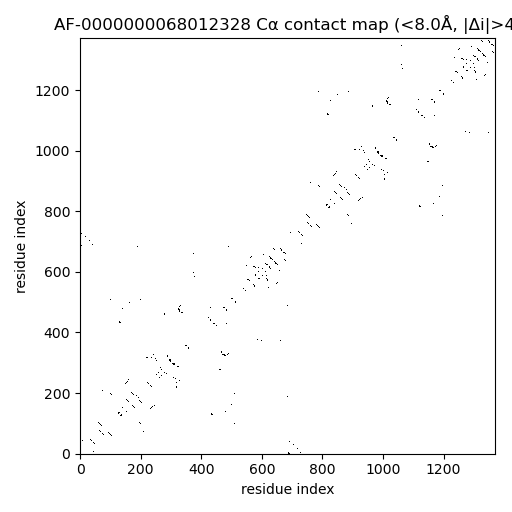 1
ATOM 4917 C CA . ILE A 1 604 ? -2.779 -37.906 4.02 1 95.5 604 ILE A CA 1
ATOM 4918 C C . ILE A 1 604 ? -3.227 -39.062 3.125 1 95.5 604 ILE A C 1
ATOM 4920 O O . ILE A 1 604 ? -4.074 -39.875 3.518 1 95.5 604 ILE A O 1
ATOM 4924 N N . LYS A 1 605 ? -2.744 -39.031 1.972 1 95.06 605 LYS A N 1
ATOM 4925 C CA . LYS A 1 605 ? -2.898 -40.125 1.031 1 95.06 605 LYS A CA 1
ATOM 4926 C C . LYS A 1 605 ? -1.542 -40.688 0.601 1 95.06 605 LYS A C 1
ATOM 4928 O O . LYS A 1 605 ? -0.649 -39.906 0.223 1 95.06 605 LYS A O 1
ATOM 4933 N N . ILE A 1 606 ? -1.343 -41.938 0.741 1 92.44 606 ILE A N 1
ATOM 4934 C CA . ILE A 1 606 ? -0.16 -42.625 0.261 1 92.44 606 ILE A CA 1
ATOM 4935 C C . ILE A 1 606 ? -0.577 -43.75 -0.687 1 92.44 606 ILE A C 1
ATOM 4937 O O . ILE A 1 606 ? -1.278 -44.688 -0.284 1 92.44 606 ILE A O 1
ATOM 4941 N N . GLY A 1 607 ? -0.139 -43.625 -1.854 1 87.44 607 GLY A N 1
ATOM 4942 C CA . GLY A 1 607 ? -0.613 -44.562 -2.832 1 87.44 607 GLY A CA 1
ATOM 4943 C C . GLY A 1 607 ? -2.105 -44.5 -3.086 1 87.44 607 GLY A C 1
ATOM 4944 O O . GLY A 1 607 ? -2.619 -43.406 -3.422 1 87.44 607 GLY A O 1
ATOM 4945 N N . SER A 1 608 ? -2.781 -45.594 -2.82 1 89.31 608 SER A N 1
ATOM 4946 C CA . SER A 1 608 ? -4.211 -45.625 -3.104 1 89.31 608 SER A CA 1
ATOM 4947 C C . SER A 1 608 ? -5.031 -45.5 -1.823 1 89.31 608 SER A C 1
ATOM 4949 O O . SER A 1 608 ? -6.262 -45.469 -1.868 1 89.31 608 SER A O 1
ATOM 4951 N N . HIS A 1 609 ? -4.328 -45.312 -0.735 1 93.88 609 HIS A N 1
ATOM 4952 C CA . HIS A 1 609 ? -5.059 -45.344 0.527 1 93.88 609 HIS A CA 1
ATOM 4953 C C . HIS A 1 609 ? -4.922 -44.031 1.268 1 93.88 609 HIS A C 1
ATOM 4955 O O . HIS A 1 609 ? -3.918 -43.312 1.118 1 93.88 609 HIS A O 1
ATOM 4961 N N . PHE A 1 610 ? -5.988 -43.75 2.02 1 96.75 610 PHE A N 1
ATOM 4962 C CA . PHE A 1 610 ? -6.008 -42.594 2.877 1 96.75 610 PHE A CA 1
ATOM 4963 C C . PHE A 1 610 ? -5.707 -42.969 4.324 1 96.75 610 PHE A C 1
ATOM 4965 O O . PHE A 1 610 ? -6.109 -44.031 4.789 1 96.75 610 PHE A O 1
ATOM 4972 N N . TYR A 1 611 ? -4.953 -42.094 4.992 1 96.5 611 TYR A N 1
ATOM 4973 C CA . TYR A 1 611 ? -4.586 -42.344 6.383 1 96.5 611 TYR A CA 1
ATOM 4974 C C . TYR A 1 611 ? -4.809 -41.094 7.242 1 96.5 611 TYR A C 1
ATOM 4976 O O . TYR A 1 611 ? -4.707 -39.969 6.754 1 96.5 611 TYR A O 1
ATOM 4984 N N . HIS A 1 612 ? -5.184 -41.344 8.438 1 97 612 HIS A N 1
ATOM 4985 C CA . HIS A 1 612 ? -5.18 -40.344 9.5 1 97 612 HIS A CA 1
ATOM 4986 C C . HIS A 1 612 ? -3.971 -40.531 10.414 1 97 612 HIS A C 1
ATOM 4988 O O . HIS A 1 612 ? -3.852 -41.531 11.109 1 97 612 HIS A O 1
ATOM 4994 N N . ILE A 1 613 ? -3.109 -39.531 10.484 1 96.56 613 ILE A N 1
ATOM 4995 C CA . ILE A 1 613 ? -1.821 -39.688 11.156 1 96.56 613 ILE A CA 1
ATOM 4996 C C . ILE A 1 613 ? -2.027 -39.688 12.664 1 96.56 613 ILE A C 1
ATOM 4998 O O . ILE A 1 613 ? -2.512 -38.719 13.242 1 96.56 613 ILE A O 1
ATOM 5002 N N . GLU A 1 614 ? -1.548 -40.719 13.289 1 95.06 614 GLU A N 1
ATOM 5003 C CA . GLU A 1 614 ? -1.598 -40.812 14.742 1 95.06 614 GLU A CA 1
ATOM 5004 C C . GLU A 1 614 ? -0.244 -40.469 15.367 1 95.06 614 GLU A C 1
ATOM 5006 O O . GLU A 1 614 ? -0.178 -39.875 16.438 1 95.06 614 GLU A O 1
ATOM 5011 N N . HIS A 1 615 ? 0.777 -40.969 14.68 1 94.56 615 HIS A N 1
ATOM 5012 C CA . HIS A 1 615 ? 2.133 -40.75 15.156 1 94.56 615 HIS A CA 1
ATOM 5013 C C . HIS A 1 615 ? 3.078 -40.438 14 1 94.56 615 HIS A C 1
ATOM 5015 O O . HIS A 1 615 ? 2.91 -40.938 12.898 1 94.56 615 HIS A O 1
ATOM 5021 N N . VAL A 1 616 ? 3.979 -39.594 14.305 1 94.69 616 VAL A N 1
ATOM 5022 C CA . VAL A 1 616 ? 5.09 -39.312 13.398 1 94.69 616 VAL A CA 1
ATOM 5023 C C . VAL A 1 616 ? 6.383 -39.875 13.977 1 94.69 616 VAL A C 1
ATOM 5025 O O . VAL A 1 616 ? 6.758 -39.562 15.102 1 94.69 616 VAL A O 1
ATOM 5028 N N . LEU A 1 617 ? 7.016 -40.719 13.203 1 94.31 617 LEU A N 1
ATOM 5029 C CA . LEU A 1 617 ? 8.195 -41.406 13.688 1 94.31 617 LEU A CA 1
ATOM 5030 C C . LEU A 1 617 ? 9.398 -41.125 12.789 1 94.31 617 LEU A C 1
ATOM 5032 O O . LEU A 1 617 ? 9.242 -40.875 11.602 1 94.31 617 LEU A O 1
ATOM 5036 N N . VAL A 1 618 ? 10.516 -41.188 13.406 1 94.56 618 VAL A N 1
ATOM 5037 C CA . VAL A 1 618 ? 11.781 -41.062 12.688 1 94.56 618 VAL A CA 1
ATOM 5038 C C . VAL A 1 618 ? 12.695 -42.219 13.055 1 94.56 618 VAL A C 1
ATOM 5040 O O . VAL A 1 618 ? 12.844 -42.562 14.227 1 94.56 618 VAL A O 1
ATOM 5043 N N . ASP A 1 619 ? 13.297 -42.75 12.062 1 93 619 ASP A N 1
ATOM 5044 C CA . ASP A 1 619 ? 14.172 -43.906 12.32 1 93 619 ASP A CA 1
ATOM 5045 C C . ASP A 1 619 ? 15.617 -43.438 12.531 1 93 619 ASP A C 1
ATOM 5047 O O . ASP A 1 619 ? 15.891 -42.25 12.547 1 93 619 ASP A O 1
ATOM 5051 N N . ARG A 1 620 ? 16.578 -44.312 12.641 1 91.12 620 ARG A N 1
ATOM 5052 C CA . ARG A 1 620 ? 17.969 -44 12.969 1 91.12 620 ARG A CA 1
ATOM 5053 C C . ARG A 1 620 ? 18.672 -43.344 11.781 1 91.12 620 ARG A C 1
ATOM 5055 O O . ARG A 1 620 ? 19.672 -42.656 11.961 1 91.12 620 ARG A O 1
ATOM 5062 N N . ASN A 1 621 ? 18.094 -43.594 10.594 1 89.62 621 ASN A N 1
ATOM 5063 C CA . ASN A 1 621 ? 18.656 -43 9.398 1 89.62 621 ASN A CA 1
ATOM 5064 C C . ASN A 1 621 ? 18 -41.656 9.086 1 89.62 621 ASN A C 1
ATOM 5066 O O . ASN A 1 621 ? 18.125 -41.125 7.977 1 89.62 621 ASN A O 1
ATOM 5070 N N . ASP A 1 622 ? 17.172 -41.219 9.938 1 89.31 622 ASP A N 1
ATOM 5071 C CA . ASP A 1 622 ? 16.484 -39.938 9.867 1 89.31 622 ASP A CA 1
ATOM 5072 C C . ASP A 1 622 ? 15.422 -39.938 8.766 1 89.31 622 ASP A C 1
ATOM 5074 O O . ASP A 1 622 ? 15.203 -38.906 8.102 1 89.31 622 ASP A O 1
ATOM 5078 N N . ARG A 1 623 ? 14.883 -41.062 8.438 1 89.38 623 ARG A N 1
ATOM 5079 C CA . ARG A 1 623 ? 13.742 -41.156 7.527 1 89.38 623 ARG A CA 1
ATOM 5080 C C . ARG A 1 623 ? 12.422 -41 8.273 1 89.38 623 ARG A C 1
ATOM 5082 O O . ARG A 1 623 ? 12.258 -41.594 9.359 1 89.38 623 ARG A O 1
ATOM 5089 N N . ALA A 1 624 ? 11.586 -40.375 7.664 1 92.06 624 ALA A N 1
ATOM 5090 C CA . ALA A 1 624 ? 10.305 -40.094 8.297 1 92.06 624 ALA A CA 1
ATOM 5091 C C . ALA A 1 624 ? 9.297 -41.188 8.016 1 92.06 624 ALA A C 1
ATOM 5093 O O . ALA A 1 624 ? 9.227 -41.719 6.902 1 92.06 624 ALA A O 1
ATOM 5094 N N . HIS A 1 625 ? 8.625 -41.625 9.07 1 93.12 625 HIS A N 1
ATOM 5095 C CA . HIS A 1 625 ? 7.551 -42.594 9.008 1 93.12 625 HIS A CA 1
ATOM 5096 C C . HIS A 1 625 ? 6.305 -42.094 9.734 1 93.12 625 HIS A C 1
ATOM 5098 O O . HIS A 1 625 ? 6.383 -41.188 10.539 1 93.12 625 HIS A O 1
ATOM 5104 N N . ILE A 1 626 ? 5.199 -42.688 9.383 1 94 626 ILE A N 1
ATOM 5105 C CA . ILE A 1 626 ? 3.98 -42.344 10.109 1 94 626 ILE A CA 1
ATOM 5106 C C . ILE A 1 626 ? 3.252 -43.625 10.523 1 94 626 ILE A C 1
ATOM 5108 O O . ILE A 1 626 ? 3.336 -44.656 9.836 1 94 626 ILE A O 1
ATOM 5112 N N . ILE A 1 627 ? 2.627 -43.594 11.672 1 93.94 627 ILE A N 1
ATOM 5113 C CA . ILE A 1 627 ? 1.559 -44.531 12 1 93.94 627 ILE A CA 1
ATOM 5114 C C . ILE A 1 627 ? 0.202 -43.875 11.734 1 93.94 627 ILE A C 1
ATOM 5116 O O . ILE A 1 627 ? -0.151 -42.906 12.367 1 93.94 627 ILE A O 1
ATOM 5120 N N . GLY A 1 628 ? -0.416 -44.438 10.742 1 94.94 628 GLY A N 1
ATOM 5121 C CA . GLY A 1 628 ? -1.701 -43.875 10.367 1 94.94 628 GLY A CA 1
ATOM 5122 C C . GLY A 1 628 ? -2.844 -44.875 10.461 1 94.94 628 GLY A C 1
ATOM 5123 O O . GLY A 1 628 ? -2.666 -46.062 10.172 1 94.94 628 GLY A O 1
ATOM 5124 N N . ARG A 1 629 ? -3.953 -44.375 10.945 1 95.94 629 ARG A N 1
ATOM 5125 C CA . ARG A 1 629 ? -5.188 -45.156 10.859 1 95.94 629 ARG A CA 1
ATOM 5126 C C . ARG A 1 629 ? -5.715 -45.188 9.43 1 95.94 629 ARG A C 1
ATOM 5128 O O . ARG A 1 629 ? -6.023 -44.156 8.852 1 95.94 629 ARG A O 1
ATOM 5135 N N . LYS A 1 630 ? -5.785 -46.344 8.906 1 96 630 LYS A N 1
ATOM 5136 C CA . LYS A 1 630 ? -6.297 -46.469 7.543 1 96 630 LYS A CA 1
ATOM 5137 C C . LYS A 1 630 ? -7.789 -46.156 7.484 1 96 630 LYS A C 1
ATOM 5139 O O . LYS A 1 630 ? -8.57 -46.625 8.312 1 96 630 LYS A O 1
ATOM 5144 N N . LEU A 1 631 ? -8.195 -45.406 6.52 1 97.19 631 LEU A N 1
ATOM 5145 C CA . LEU A 1 631 ? -9.594 -45.062 6.34 1 97.19 631 LEU A CA 1
ATOM 5146 C C . LEU A 1 631 ? -10.258 -45.969 5.324 1 97.19 631 LEU A C 1
ATOM 5148 O O . LEU A 1 631 ? -9.656 -46.344 4.309 1 97.19 631 LEU A O 1
ATOM 5152 N N . ASN A 1 632 ? -11.422 -46.406 5.668 1 96.81 632 ASN A N 1
ATOM 5153 C CA . ASN A 1 632 ? -12.234 -47.156 4.695 1 96.81 632 ASN A CA 1
ATOM 5154 C C . ASN A 1 632 ? -13.016 -46.188 3.795 1 96.81 632 ASN A C 1
ATOM 5156 O O . ASN A 1 632 ? -14.031 -45.625 4.207 1 96.81 632 ASN A O 1
ATOM 5160 N N . THR A 1 633 ? -12.492 -46.156 2.617 1 96.44 633 THR A N 1
ATOM 5161 C CA . THR A 1 633 ? -13.039 -45.094 1.765 1 96.44 633 THR A CA 1
ATOM 5162 C C . THR A 1 633 ? -13.906 -45.688 0.664 1 96.44 633 THR A C 1
ATOM 5164 O O . THR A 1 633 ? -13.703 -46.844 0.255 1 96.44 633 THR A O 1
ATOM 5167 N N . THR A 1 634 ? -14.922 -45 0.276 1 96.31 634 THR A N 1
ATOM 5168 C CA . THR A 1 634 ? -15.75 -45.281 -0.898 1 96.31 634 THR A CA 1
ATOM 5169 C C . THR A 1 634 ? -15.664 -44.125 -1.885 1 96.31 634 THR A C 1
ATOM 5171 O O . THR A 1 634 ? -15.961 -42.969 -1.532 1 96.31 634 THR A O 1
ATOM 5174 N N . GLN A 1 635 ? -15.305 -44.469 -3.072 1 96.25 635 GLN A N 1
ATOM 5175 C CA . GLN A 1 635 ? -15.141 -43.438 -4.086 1 96.25 635 GLN A CA 1
ATOM 5176 C C . GLN A 1 635 ? -16.484 -42.938 -4.598 1 96.25 635 GLN A C 1
ATOM 5178 O O . GLN A 1 635 ? -17.312 -43.75 -5.051 1 96.25 635 GLN A O 1
ATOM 5183 N N . ILE A 1 636 ? -16.766 -41.688 -4.492 1 95.81 636 ILE A N 1
ATOM 5184 C CA . ILE A 1 636 ? -17.953 -41.062 -5.055 1 95.81 636 ILE A CA 1
ATOM 5185 C C . ILE A 1 636 ? -17.641 -40.5 -6.438 1 95.81 636 ILE A C 1
ATOM 5187 O O . ILE A 1 636 ? -18.312 -40.812 -7.418 1 95.81 636 ILE A O 1
ATOM 5191 N N . PHE A 1 637 ? -16.672 -39.688 -6.477 1 95.12 637 PHE A N 1
ATOM 5192 C CA . PHE A 1 637 ? -16.078 -39.156 -7.691 1 95.12 637 PHE A CA 1
ATOM 5193 C C . PHE A 1 637 ? -14.562 -39.375 -7.703 1 95.12 637 PHE A C 1
ATOM 5195 O O . PHE A 1 637 ? -13.984 -39.781 -6.699 1 95.12 637 PHE A O 1
ATOM 5202 N N . ASN A 1 638 ? -13.906 -39.094 -8.781 1 89.62 638 ASN A N 1
ATOM 5203 C CA . ASN A 1 638 ? -12.469 -39.312 -8.891 1 89.62 638 ASN A CA 1
ATOM 5204 C C . ASN A 1 638 ? -11.703 -38.5 -7.828 1 89.62 638 ASN A C 1
ATOM 5206 O O . ASN A 1 638 ? -10.648 -38.938 -7.363 1 89.62 638 ASN A O 1
ATOM 5210 N N . ASN A 1 639 ? -12.234 -37.406 -7.453 1 92.38 639 ASN A N 1
ATOM 5211 C CA . ASN A 1 639 ? -11.508 -36.562 -6.52 1 92.38 639 ASN A CA 1
ATOM 5212 C C . ASN A 1 639 ? -12.227 -36.469 -5.176 1 92.38 639 ASN A C 1
ATOM 5214 O O . ASN A 1 639 ? -11.875 -35.625 -4.332 1 92.38 639 ASN A O 1
ATOM 5218 N N . MET A 1 640 ? -13.258 -37.219 -4.977 1 95.62 640 MET A N 1
ATOM 5219 C CA . MET A 1 640 ? -14.047 -37.156 -3.75 1 95.62 640 MET A CA 1
ATOM 5220 C C . MET A 1 640 ? -14.398 -38.531 -3.232 1 95.62 640 MET A C 1
ATOM 5222 O O . MET A 1 640 ? -14.914 -39.375 -3.984 1 95.62 640 MET A O 1
ATOM 5226 N N . PHE A 1 641 ? -14.141 -38.719 -1.901 1 97.25 641 PHE A N 1
ATOM 5227 C CA . PHE A 1 641 ? -14.414 -40 -1.25 1 97.25 641 PHE A CA 1
ATOM 5228 C C . PHE A 1 641 ? -15.188 -39.781 0.045 1 97.25 641 PHE A C 1
ATOM 5230 O O . PHE A 1 641 ? -15.047 -38.75 0.698 1 97.25 641 PHE A O 1
ATOM 5237 N N . SER A 1 642 ? -16 -40.688 0.33 1 96.75 642 SER A N 1
ATOM 5238 C CA . SER A 1 642 ? -16.516 -40.781 1.689 1 96.75 642 SER A CA 1
ATOM 5239 C C . SER A 1 642 ? -15.727 -41.812 2.502 1 96.75 642 SER A C 1
ATOM 5241 O O . SER A 1 642 ? -15.102 -42.719 1.938 1 96.75 642 SER A O 1
ATOM 5243 N N . TYR A 1 643 ? -15.648 -41.562 3.811 1 96.75 643 TYR A N 1
ATOM 5244 C CA . TYR A 1 643 ? -14.844 -42.531 4.543 1 96.75 643 TYR A CA 1
ATOM 5245 C C . TYR A 1 643 ? -15.445 -42.812 5.914 1 96.75 643 TYR A C 1
ATOM 5247 O O . TYR A 1 643 ? -16.266 -42.031 6.41 1 96.75 643 TYR A O 1
ATOM 5255 N N . LYS A 1 644 ? -15.102 -44 6.426 1 95.5 644 LYS A N 1
ATOM 5256 C CA . LYS A 1 644 ? -15.32 -44.406 7.805 1 95.5 644 LYS A CA 1
ATOM 5257 C C . LYS A 1 644 ? -14.008 -44.812 8.469 1 95.5 644 LYS A C 1
ATOM 5259 O O . LYS A 1 644 ? -13.078 -45.281 7.805 1 95.5 644 LYS A O 1
ATOM 5264 N N . ASN A 1 645 ? -13.969 -44.562 9.688 1 91.69 645 ASN A N 1
ATOM 5265 C CA . ASN A 1 645 ? -12.758 -44.906 10.422 1 91.69 645 ASN A CA 1
ATOM 5266 C C . ASN A 1 645 ? -12.625 -46.438 10.562 1 91.69 645 ASN A C 1
ATOM 5268 O O . ASN A 1 645 ? -13.617 -47.125 10.758 1 91.69 645 ASN A O 1
ATOM 5272 N N . SER A 1 646 ? -11.391 -46.781 10.352 1 92.31 646 SER A N 1
ATOM 5273 C CA . SER A 1 646 ? -11.102 -48.188 10.594 1 92.31 646 SER A CA 1
ATOM 5274 C C . SER A 1 646 ? -10.328 -48.375 11.891 1 92.31 646 SER A C 1
ATOM 5276 O O . SER A 1 646 ? -9.891 -47.406 12.516 1 92.31 646 SER A O 1
ATOM 5278 N N . SER A 1 647 ? -10.188 -49.719 12.297 1 90.31 647 SER A N 1
ATOM 5279 C CA . SER A 1 647 ? -9.398 -50.031 13.477 1 90.31 647 SER A CA 1
ATOM 5280 C C . SER A 1 647 ? -7.988 -50.469 13.102 1 90.31 647 SER A C 1
ATOM 5282 O O . SER A 1 647 ? -7.191 -50.844 13.969 1 90.31 647 SER A O 1
ATOM 5284 N N . GLU A 1 648 ? -7.715 -50.312 11.828 1 92.88 648 GLU A N 1
ATOM 5285 C CA . GLU A 1 648 ? -6.402 -50.75 11.352 1 92.88 648 GLU A CA 1
ATOM 5286 C C . GLU A 1 648 ? -5.398 -49.594 11.383 1 92.88 648 GLU A C 1
ATOM 5288 O O . GLU A 1 648 ? -5.676 -48.5 10.883 1 92.88 648 GLU A O 1
ATOM 5293 N N . TYR A 1 649 ? -4.289 -49.938 11.961 1 94.44 649 TYR A N 1
ATOM 5294 C CA . TYR A 1 649 ? -3.178 -49 11.992 1 94.44 649 TYR A CA 1
ATOM 5295 C C . TYR A 1 649 ? -2.002 -49.531 11.172 1 94.44 649 TYR A C 1
ATOM 5297 O O . TYR A 1 649 ? -1.652 -50.688 11.25 1 94.44 649 TYR A O 1
ATOM 5305 N N . HIS A 1 650 ? -1.45 -48.625 10.344 1 95 650 HIS A N 1
ATOM 5306 C CA . HIS A 1 650 ? -0.353 -49 9.461 1 95 650 HIS A CA 1
ATOM 5307 C C . HIS A 1 650 ? 0.876 -48.125 9.703 1 95 650 HIS A C 1
ATOM 5309 O O . HIS A 1 650 ? 0.754 -46.938 9.938 1 95 650 HIS A O 1
ATOM 5315 N N . LEU A 1 651 ? 1.989 -48.781 9.703 1 94.81 651 LEU A N 1
ATOM 5316 C CA . LEU A 1 651 ? 3.258 -48.062 9.664 1 94.81 651 LEU A CA 1
ATOM 5317 C C . LEU A 1 651 ? 3.742 -47.875 8.227 1 94.81 651 LEU A C 1
ATOM 5319 O O . LEU A 1 651 ? 3.969 -48.875 7.52 1 94.81 651 LEU A O 1
ATOM 5323 N N . LYS A 1 652 ? 3.805 -46.656 7.809 1 93.19 652 LYS A N 1
ATOM 5324 C CA . LYS A 1 652 ? 4.191 -46.344 6.434 1 93.19 652 LYS A CA 1
ATOM 5325 C C . LYS A 1 652 ? 5.375 -45.375 6.395 1 93.19 652 LYS A C 1
ATOM 5327 O O . LYS A 1 652 ? 5.457 -44.438 7.203 1 93.19 652 LYS A O 1
ATOM 5332 N N . GLN A 1 653 ? 6.234 -45.625 5.492 1 92.56 653 GLN A N 1
ATOM 5333 C CA . GLN A 1 653 ? 7.316 -44.688 5.25 1 92.56 653 GLN A CA 1
ATOM 5334 C C . GLN A 1 653 ? 6.859 -43.562 4.344 1 92.56 653 GLN A C 1
ATOM 5336 O O . GLN A 1 653 ? 6.121 -43.781 3.381 1 92.56 653 GLN A O 1
ATOM 5341 N N . ILE A 1 654 ? 7.219 -42.375 4.703 1 90.38 654 ILE A N 1
ATOM 5342 C CA . ILE A 1 654 ? 6.871 -41.219 3.893 1 90.38 654 ILE A CA 1
ATOM 5343 C C . ILE A 1 654 ? 7.82 -41.125 2.703 1 90.38 654 ILE A C 1
ATOM 5345 O O . ILE A 1 654 ? 9.039 -41.094 2.873 1 90.38 654 ILE A O 1
ATOM 5349 N N . THR A 1 655 ? 7.266 -41.156 1.562 1 83.62 655 THR A N 1
ATOM 5350 C CA . THR A 1 655 ? 8.016 -40.969 0.326 1 83.62 655 THR A CA 1
ATOM 5351 C C . THR A 1 655 ? 7.398 -39.875 -0.524 1 83.62 655 THR A C 1
ATOM 5353 O O . THR A 1 655 ? 6.48 -39.188 -0.08 1 83.62 655 THR A O 1
ATOM 5356 N N . HIS A 1 656 ? 7.93 -39.719 -1.739 1 76.19 656 HIS A N 1
ATOM 5357 C CA . HIS A 1 656 ? 7.535 -38.656 -2.633 1 76.19 656 HIS A CA 1
ATOM 5358 C C . HIS A 1 656 ? 6.074 -38.781 -3.045 1 76.19 656 HIS A C 1
ATOM 5360 O O . HIS A 1 656 ? 5.473 -37.812 -3.521 1 76.19 656 HIS A O 1
ATOM 5366 N N . ASN A 1 657 ? 5.473 -39.781 -2.631 1 78.44 657 ASN A N 1
ATOM 5367 C CA . ASN A 1 657 ? 4.109 -40.031 -3.084 1 78.44 657 ASN A CA 1
ATOM 5368 C C . ASN A 1 657 ? 3.086 -39.594 -2.045 1 78.44 657 ASN A C 1
ATOM 5370 O O . ASN A 1 657 ? 1.88 -39.719 -2.248 1 78.44 657 ASN A O 1
ATOM 5374 N N . VAL A 1 658 ? 3.545 -39 -1.012 1 88.94 658 VAL A N 1
ATOM 5375 C CA . VAL A 1 658 ? 2.619 -38.562 0.03 1 88.94 658 VAL A CA 1
ATOM 5376 C C . VAL A 1 658 ? 1.904 -37.281 -0.414 1 88.94 658 VAL A C 1
ATOM 5378 O O . VAL A 1 658 ? 2.514 -36.406 -1.025 1 88.94 658 VAL A O 1
ATOM 5381 N N . ARG A 1 659 ? 0.565 -37.219 -0.16 1 90.25 659 ARG A N 1
ATOM 5382 C CA . ARG A 1 659 ? -0.232 -36.031 -0.483 1 90.25 659 ARG A CA 1
ATOM 5383 C C . ARG A 1 659 ? -1.086 -35.594 0.707 1 90.25 659 ARG A C 1
ATOM 5385 O O . ARG A 1 659 ? -1.669 -36.438 1.393 1 90.25 659 ARG A O 1
ATOM 5392 N N . PRO A 1 660 ? -1.057 -34.312 0.942 1 92.38 660 PRO A N 1
ATOM 5393 C CA . PRO A 1 660 ? -2.002 -33.844 1.957 1 92.38 660 PRO A CA 1
ATOM 5394 C C . PRO A 1 660 ? -3.457 -33.969 1.511 1 92.38 660 PRO A C 1
ATOM 5396 O O . PRO A 1 660 ? -3.738 -34 0.31 1 92.38 660 PRO A O 1
ATOM 5399 N N . CYS A 1 661 ? -4.352 -34.062 2.463 1 95.06 661 CYS A N 1
ATOM 5400 C CA . CYS A 1 661 ? -5.762 -34.25 2.143 1 95.06 661 CYS A CA 1
ATOM 5401 C C . CYS A 1 661 ? -6.633 -33.25 2.904 1 95.06 661 CYS A C 1
ATOM 5403 O O . CYS A 1 661 ? -6.199 -32.688 3.906 1 95.06 661 CYS A O 1
ATOM 5405 N N . VAL A 1 662 ? -7.777 -33 2.373 1 95.12 662 VAL A N 1
ATOM 5406 C CA . VAL A 1 662 ? -8.812 -32.219 3.033 1 95.12 662 VAL A CA 1
ATOM 5407 C C . VAL A 1 662 ? -9.93 -33.156 3.52 1 95.12 662 VAL A C 1
ATOM 5409 O O . VAL A 1 662 ? -10.5 -33.906 2.734 1 95.12 662 VAL A O 1
ATOM 5412 N N . SER A 1 663 ? -10.164 -33.094 4.77 1 95.44 663 SER A N 1
ATOM 5413 C CA . SER A 1 663 ? -11.273 -33.844 5.355 1 95.44 663 SER A CA 1
ATOM 5414 C C . SER A 1 663 ? -12.391 -32.906 5.812 1 95.44 663 SER A C 1
ATOM 5416 O O . SER A 1 663 ? -12.133 -31.922 6.508 1 95.44 663 SER A O 1
ATOM 5418 N N . ILE A 1 664 ? -13.617 -33.219 5.383 1 95.69 664 ILE A N 1
ATOM 5419 C CA . ILE A 1 664 ? -14.758 -32.406 5.75 1 95.69 664 ILE A CA 1
ATOM 5420 C C . ILE A 1 664 ? -15.867 -33.281 6.328 1 95.69 664 ILE A C 1
ATOM 5422 O O . ILE A 1 664 ? -16.25 -34.281 5.711 1 95.69 664 ILE A O 1
ATOM 5426 N N . SER A 1 665 ? -16.328 -32.906 7.5 1 93.06 665 SER A N 1
ATOM 5427 C CA . SER A 1 665 ? -17.406 -33.656 8.156 1 93.06 665 SER A CA 1
ATOM 5428 C C . SER A 1 665 ? -18.703 -32.812 8.156 1 93.06 665 SER A C 1
ATOM 5430 O O . SER A 1 665 ? -18.688 -31.641 8.492 1 93.06 665 SER A O 1
ATOM 5432 N N . ILE A 1 666 ? -19.719 -33.5 7.742 1 91.44 666 ILE A N 1
ATOM 5433 C CA . ILE A 1 666 ? -21.031 -32.844 7.719 1 91.44 666 ILE A CA 1
ATOM 5434 C C . ILE A 1 666 ? -22.016 -33.625 8.578 1 91.44 666 ILE A C 1
ATOM 5436 O O . ILE A 1 666 ? -21.984 -34.844 8.609 1 91.44 666 ILE A O 1
ATOM 5440 N N . GLN A 1 667 ? -22.906 -32.812 9.266 1 85.62 667 GLN A N 1
ATOM 5441 C CA . GLN A 1 667 ? -23.953 -33.438 10.062 1 85.62 667 GLN A CA 1
ATOM 5442 C C . GLN A 1 667 ? -25.234 -33.625 9.25 1 85.62 667 GLN A C 1
ATOM 5444 O O . GLN A 1 667 ? -25.781 -32.688 8.711 1 85.62 667 GLN A O 1
ATOM 5449 N N . LYS A 1 668 ? -25.625 -34.812 8.922 1 78.56 668 LYS A N 1
ATOM 5450 C CA . LYS A 1 668 ? -26.875 -35.156 8.234 1 78.56 668 LYS A CA 1
ATOM 5451 C C . LYS A 1 668 ? -27.844 -35.844 9.172 1 78.56 668 LYS A C 1
ATOM 5453 O O . LYS A 1 668 ? -27.688 -37.031 9.453 1 78.56 668 LYS A O 1
ATOM 5458 N N . GLU A 1 669 ? -28.875 -35.062 9.594 1 74.31 669 GLU A N 1
ATOM 5459 C CA . GLU A 1 669 ? -29.859 -35.594 10.523 1 74.31 669 GLU A CA 1
ATOM 5460 C C . GLU A 1 669 ? -29.203 -36.094 11.797 1 74.31 669 GLU A C 1
ATOM 5462 O O . GLU A 1 669 ? -28.531 -35.344 12.5 1 74.31 669 GLU A O 1
ATOM 5467 N N . LYS A 1 670 ? -29.188 -37.594 11.945 1 68.5 670 LYS A N 1
ATOM 5468 C CA . LYS A 1 670 ? -28.688 -38.125 13.203 1 68.5 670 LYS A CA 1
ATOM 5469 C C . LYS A 1 670 ? -27.297 -38.719 13.039 1 68.5 670 LYS A C 1
ATOM 5471 O O . LYS A 1 670 ? -26.703 -39.188 14.008 1 68.5 670 LYS A O 1
ATOM 5476 N N . ASN A 1 671 ? -26.734 -38.5 11.75 1 85.12 671 ASN A N 1
ATOM 5477 C CA . ASN A 1 671 ? -25.422 -39.125 11.531 1 85.12 671 ASN A CA 1
ATOM 5478 C C . ASN A 1 671 ? -24.438 -38.125 10.922 1 85.12 671 ASN A C 1
ATOM 5480 O O . ASN A 1 671 ? -24.844 -37.219 10.195 1 85.12 671 ASN A O 1
ATOM 5484 N N . THR A 1 672 ? -23.156 -38.344 11.289 1 90.12 672 THR A N 1
ATOM 5485 C CA . THR A 1 672 ? -22.094 -37.562 10.703 1 90.12 672 THR A CA 1
ATOM 5486 C C . THR A 1 672 ? -21.453 -38.281 9.516 1 90.12 672 THR A C 1
ATOM 5488 O O . THR A 1 672 ? -21.078 -39.438 9.617 1 90.12 672 THR A O 1
ATOM 5491 N N . VAL A 1 673 ? -21.438 -37.656 8.375 1 93.31 673 VAL A N 1
ATOM 5492 C CA . VAL A 1 673 ? -20.797 -38.188 7.188 1 93.31 673 VAL A CA 1
ATOM 5493 C C . VAL A 1 673 ? -19.484 -37.469 6.934 1 93.31 673 VAL A C 1
ATOM 5495 O O . VAL A 1 673 ? -19.406 -36.25 7.051 1 93.31 673 VAL A O 1
ATOM 5498 N N . HIS A 1 674 ? -18.469 -38.344 6.57 1 96.06 674 HIS A N 1
ATOM 5499 C CA . HIS A 1 674 ? -17.141 -37.781 6.359 1 96.06 674 HIS A CA 1
ATOM 5500 C C . HIS A 1 674 ? -16.719 -37.875 4.895 1 96.06 674 HIS A C 1
ATOM 5502 O O . HIS A 1 674 ? -16.938 -38.906 4.254 1 96.06 674 HIS A O 1
ATOM 5508 N N . TYR A 1 675 ? -16.203 -36.781 4.406 1 97 675 TYR A N 1
ATOM 5509 C CA . TYR A 1 675 ? -15.664 -36.75 3.051 1 97 675 TYR A CA 1
ATOM 5510 C C . TYR A 1 675 ? -14.18 -36.406 3.062 1 97 675 TYR A C 1
ATOM 5512 O O . TYR A 1 675 ? -13.695 -35.719 3.973 1 97 675 TYR A O 1
ATOM 5520 N N . ILE A 1 676 ? -13.43 -36.938 2.049 1 96.94 676 ILE A N 1
ATOM 5521 C CA . ILE A 1 676 ? -11.992 -36.688 1.992 1 96.94 676 ILE A CA 1
ATOM 5522 C C . ILE A 1 676 ? -11.547 -36.562 0.536 1 96.94 676 ILE A C 1
ATOM 5524 O O . ILE A 1 676 ? -12.125 -37.188 -0.353 1 96.94 676 ILE A O 1
ATOM 5528 N N . SER A 1 677 ? -10.68 -35.688 0.284 1 95.31 677 SER A N 1
ATOM 5529 C CA . SER A 1 677 ? -10.086 -35.469 -1.032 1 95.31 677 SER A CA 1
ATOM 5530 C C . SER A 1 677 ? -8.586 -35.188 -0.929 1 95.31 677 SER A C 1
ATOM 5532 O O . SER A 1 677 ? -8.133 -34.562 0.023 1 95.31 677 SER A O 1
ATOM 5534 N N . ALA A 1 678 ? -7.883 -35.688 -1.888 1 93.25 678 ALA A N 1
ATOM 5535 C CA . ALA A 1 678 ? -6.438 -35.469 -1.919 1 93.25 678 ALA A CA 1
ATOM 5536 C C . ALA A 1 678 ? -6.09 -34.188 -2.635 1 93.25 678 ALA A C 1
ATOM 5538 O O . ALA A 1 678 ? -6.707 -33.844 -3.646 1 93.25 678 ALA A O 1
ATOM 5539 N N . CYS A 1 679 ? -5.125 -33.5 -2.137 1 90.06 679 CYS A N 1
ATOM 5540 C CA . CYS A 1 679 ? -4.68 -32.25 -2.762 1 90.06 679 CYS A CA 1
ATOM 5541 C C . CYS A 1 679 ? -3.736 -32.531 -3.922 1 90.06 679 CYS A C 1
ATOM 5543 O O . CYS A 1 679 ? -3.008 -33.531 -3.908 1 90.06 679 CYS A O 1
ATOM 5545 N N . LYS A 1 680 ? -3.889 -31.703 -4.949 1 81.19 680 LYS A N 1
ATOM 5546 C CA . LYS A 1 680 ? -2.979 -31.844 -6.082 1 81.19 680 LYS A CA 1
ATOM 5547 C C . LYS A 1 680 ? -1.695 -31.047 -5.859 1 81.19 680 LYS A C 1
ATOM 5549 O O . LYS A 1 680 ? -1.736 -29.922 -5.355 1 81.19 680 LYS A O 1
ATOM 5554 N N . PRO A 1 681 ? -0.652 -31.766 -6.258 1 66 681 PRO A N 1
ATOM 5555 C CA . PRO A 1 681 ? 0.622 -31.062 -6.117 1 66 681 PRO A CA 1
ATOM 5556 C C . PRO A 1 681 ? 0.814 -29.984 -7.176 1 66 681 PRO A C 1
ATOM 5558 O O . PRO A 1 681 ? 0.23 -30.062 -8.258 1 66 681 PRO A O 1
ATOM 5561 N N . ASN A 1 682 ? 1.485 -28.984 -7.035 1 56.47 682 ASN A N 1
ATOM 5562 C CA . ASN A 1 682 ? 2.059 -28.047 -7.992 1 56.47 682 ASN A CA 1
ATOM 5563 C C . ASN A 1 682 ? 0.997 -27.109 -8.57 1 56.47 682 ASN A C 1
ATOM 5565 O O . ASN A 1 682 ? 1.253 -26.391 -9.539 1 56.47 682 ASN A O 1
ATOM 5569 N N . THR A 1 683 ? -0.328 -27.375 -8.07 1 57.72 683 THR A N 1
ATOM 5570 C CA . THR A 1 683 ? -1.314 -26.562 -8.773 1 57.72 683 THR A CA 1
ATOM 5571 C C . THR A 1 683 ? -1.119 -25.078 -8.453 1 57.72 683 THR A C 1
ATOM 5573 O O . THR A 1 683 ? -1.365 -24.219 -9.305 1 57.72 683 THR A O 1
ATOM 5576 N N . GLN A 1 684 ? -0.794 -24.922 -7.172 1 53.69 684 GLN A N 1
ATOM 5577 C CA . GLN A 1 684 ? -0.669 -23.531 -6.746 1 53.69 684 GLN A CA 1
ATOM 5578 C C . GLN A 1 684 ? 0.789 -23.156 -6.48 1 53.69 684 GLN A C 1
ATOM 5580 O O . GLN A 1 684 ? 1.105 -22.562 -5.457 1 53.69 684 GLN A O 1
ATOM 5585 N N . ILE A 1 685 ? 1.655 -23.828 -7.059 1 46.81 685 ILE A N 1
ATOM 5586 C CA . ILE A 1 685 ? 3.062 -23.641 -6.727 1 46.81 685 ILE A CA 1
ATOM 5587 C C . ILE A 1 685 ? 3.363 -22.156 -6.578 1 46.81 685 ILE A C 1
ATOM 5589 O O . ILE A 1 685 ? 3.174 -21.375 -7.52 1 46.81 685 ILE A O 1
ATOM 5593 N N . ASN A 1 686 ? 3.154 -21.625 -5.312 1 47.16 686 ASN A N 1
ATOM 5594 C CA . ASN A 1 686 ? 3.611 -20.312 -4.852 1 47.16 686 ASN A CA 1
ATOM 5595 C C . ASN A 1 686 ? 5.133 -20.234 -4.809 1 47.16 686 ASN A C 1
ATOM 5597 O O . ASN A 1 686 ? 5.801 -21.203 -4.434 1 47.16 686 ASN A O 1
ATOM 5601 N N . MET B 1 1 ? 37.938 -11.391 10.352 1 79.19 1 MET B N 1
ATOM 5602 C CA . MET B 1 1 ? 37.969 -9.953 10.602 1 79.19 1 MET B CA 1
ATOM 5603 C C . MET B 1 1 ? 37.781 -9.648 12.078 1 79.19 1 MET B C 1
ATOM 5605 O O . MET B 1 1 ? 37.031 -10.32 12.758 1 79.19 1 MET B O 1
ATOM 5609 N N . LYS B 1 2 ? 38.594 -8.828 12.602 1 81.44 2 LYS B N 1
ATOM 5610 C CA . LYS B 1 2 ? 38.5 -8.406 13.992 1 81.44 2 LYS B CA 1
ATOM 5611 C C . LYS B 1 2 ? 37.938 -6.988 14.109 1 81.44 2 LYS B C 1
ATOM 5613 O O . LYS B 1 2 ? 38.375 -6.098 13.359 1 81.44 2 LYS B O 1
ATOM 5618 N N . PHE B 1 3 ? 36.781 -6.906 14.961 1 80.62 3 PHE B N 1
ATOM 5619 C CA . PHE B 1 3 ? 36.156 -5.609 15.141 1 80.62 3 PHE B CA 1
ATOM 5620 C C . PHE B 1 3 ? 36.25 -5.156 16.594 1 80.62 3 PHE B C 1
ATOM 5622 O O . PHE B 1 3 ? 36.219 -5.984 17.5 1 80.62 3 PHE B O 1
ATOM 5629 N N . GLU B 1 4 ? 36.625 -3.906 16.734 1 82.69 4 GLU B N 1
ATOM 5630 C CA . GLU B 1 4 ? 36.594 -3.297 18.062 1 82.69 4 GLU B CA 1
ATOM 5631 C C . GLU B 1 4 ? 35.625 -2.133 18.125 1 82.69 4 GLU B C 1
ATOM 5633 O O . GLU B 1 4 ? 35.688 -1.204 17.312 1 82.69 4 GLU B O 1
ATOM 5638 N N . SER B 1 5 ? 34.625 -2.34 18.953 1 83.19 5 SER B N 1
ATOM 5639 C CA . SER B 1 5 ? 33.594 -1.312 19.078 1 83.19 5 SER B CA 1
ATOM 5640 C C . SER B 1 5 ? 33.531 -0.76 20.484 1 83.19 5 SER B C 1
ATOM 5642 O O . SER B 1 5 ? 33.75 -1.491 21.453 1 83.19 5 SER B O 1
ATOM 5644 N N . ASP B 1 6 ? 33.312 0.517 20.594 1 84.94 6 ASP B N 1
ATOM 5645 C CA . ASP B 1 6 ? 33.156 1.166 21.891 1 84.94 6 ASP B CA 1
ATOM 5646 C C . ASP B 1 6 ? 31.703 1.118 22.359 1 84.94 6 ASP B C 1
ATOM 5648 O O . ASP B 1 6 ? 31.359 1.69 23.391 1 84.94 6 ASP B O 1
ATOM 5652 N N . LEU B 1 7 ? 30.922 0.346 21.719 1 89.88 7 LEU B N 1
ATOM 5653 C CA . LEU B 1 7 ? 29.5 0.287 22.031 1 89.88 7 LEU B CA 1
ATOM 5654 C C . LEU B 1 7 ? 29.203 -0.916 22.922 1 89.88 7 LEU B C 1
ATOM 5656 O O . LEU B 1 7 ? 29.875 -1.944 22.844 1 89.88 7 LEU B O 1
ATOM 5660 N N . THR B 1 8 ? 28.234 -0.738 23.797 1 89.69 8 THR B N 1
ATOM 5661 C CA . THR B 1 8 ? 27.75 -1.833 24.625 1 89.69 8 THR B CA 1
ATOM 5662 C C . THR B 1 8 ? 26.656 -2.617 23.906 1 89.69 8 THR B C 1
ATOM 5664 O O . THR B 1 8 ? 26.125 -2.166 22.891 1 89.69 8 THR B O 1
ATOM 5667 N N . ALA B 1 9 ? 26.328 -3.77 24.438 1 89.44 9 ALA B N 1
ATOM 5668 C CA . ALA B 1 9 ? 25.266 -4.59 23.859 1 89.44 9 ALA B CA 1
ATOM 5669 C C . ALA B 1 9 ? 23.922 -3.867 23.922 1 89.44 9 ALA B C 1
ATOM 5671 O O . ALA B 1 9 ? 23.094 -4.004 23.016 1 89.44 9 ALA B O 1
ATOM 5672 N N . GLU B 1 10 ? 23.766 -3.145 24.984 1 92 10 GLU B N 1
ATOM 5673 C CA . GLU B 1 10 ? 22.531 -2.396 25.156 1 92 10 GLU B CA 1
ATOM 5674 C C . GLU B 1 10 ? 22.391 -1.303 24.094 1 92 10 GLU B C 1
ATOM 5676 O O . GLU B 1 10 ? 21.297 -1.071 23.578 1 92 10 GLU B O 1
ATOM 5681 N N . GLU B 1 11 ? 23.469 -0.693 23.859 1 93.56 11 GLU B N 1
ATOM 5682 C CA . GLU B 1 11 ? 23.469 0.369 22.859 1 93.56 11 GLU B CA 1
ATOM 5683 C C . GLU B 1 11 ? 23.203 -0.188 21.469 1 93.56 11 GLU B C 1
ATOM 5685 O O . GLU B 1 11 ? 22.5 0.429 20.672 1 93.56 11 GLU B O 1
ATOM 5690 N N . ILE B 1 12 ? 23.766 -1.299 21.219 1 93.62 12 ILE B N 1
ATOM 5691 C CA . ILE B 1 12 ? 23.547 -1.954 19.922 1 93.62 12 ILE B CA 1
ATOM 5692 C C . ILE B 1 12 ? 22.078 -2.326 19.781 1 93.62 12 ILE B C 1
ATOM 5694 O O . ILE B 1 12 ? 21.484 -2.094 18.719 1 93.62 12 ILE B O 1
ATOM 5698 N N . ARG B 1 13 ? 21.5 -2.863 20.797 1 95.62 13 ARG B N 1
ATOM 5699 C CA . ARG B 1 13 ? 20.094 -3.215 20.781 1 95.62 13 ARG B CA 1
ATOM 5700 C C . ARG B 1 13 ? 19.219 -1.979 20.562 1 95.62 13 ARG B C 1
ATOM 5702 O O . ARG B 1 13 ? 18.219 -2.029 19.828 1 95.62 13 ARG B O 1
ATOM 5709 N N . PHE B 1 14 ? 19.609 -0.92 21.172 1 96.56 14 PHE B N 1
ATOM 5710 C CA . PHE B 1 14 ? 18.875 0.334 21.031 1 96.56 14 PHE B CA 1
ATOM 5711 C C . PHE B 1 14 ? 18.938 0.833 19.594 1 96.56 14 PHE B C 1
ATOM 5713 O O . PHE B 1 14 ? 17.938 1.301 19.047 1 96.56 14 PHE B O 1
ATOM 5720 N N . MET B 1 15 ? 20.094 0.733 19 1 96.44 15 MET B N 1
ATOM 5721 C CA . MET B 1 15 ? 20.25 1.136 17.609 1 96.44 15 MET B CA 1
ATOM 5722 C C . MET B 1 15 ? 19.359 0.301 16.688 1 96.44 15 MET B C 1
ATOM 5724 O O . MET B 1 15 ? 18.703 0.838 15.805 1 96.44 15 MET B O 1
ATOM 5728 N N . ILE B 1 16 ? 19.297 -0.971 16.906 1 97.56 16 ILE B N 1
ATOM 5729 C CA . ILE B 1 16 ? 18.5 -1.883 16.094 1 97.56 16 ILE B CA 1
ATOM 5730 C C . ILE B 1 16 ? 17.016 -1.57 16.266 1 97.56 16 ILE B C 1
ATOM 5732 O O . ILE B 1 16 ? 16.25 -1.596 15.305 1 97.56 16 ILE B O 1
ATOM 5736 N N . LEU B 1 17 ? 16.641 -1.265 17.516 1 97.69 17 LEU B N 1
ATOM 5737 C CA . LEU B 1 17 ? 15.258 -0.89 17.766 1 97.69 17 LEU B CA 1
ATOM 5738 C C . LEU B 1 17 ? 14.859 0.33 16.953 1 97.69 17 LEU B C 1
ATOM 5740 O O . LEU B 1 17 ? 13.781 0.357 16.359 1 97.69 17 LEU B O 1
ATOM 5744 N N . ASN B 1 18 ? 15.75 1.353 16.953 1 97.69 18 ASN B N 1
ATOM 5745 C CA . ASN B 1 18 ? 15.477 2.564 16.188 1 97.69 18 ASN B CA 1
ATOM 5746 C C . ASN B 1 18 ? 15.344 2.266 14.695 1 97.69 18 ASN B C 1
ATOM 5748 O O . ASN B 1 18 ? 14.445 2.787 14.031 1 97.69 18 ASN B O 1
ATOM 5752 N N . TYR B 1 19 ? 16.203 1.422 14.203 1 97.56 19 TYR B N 1
ATOM 5753 C CA . TYR B 1 19 ? 16.172 1.034 12.805 1 97.56 19 TYR B CA 1
ATOM 5754 C C . TYR B 1 19 ? 14.867 0.301 12.477 1 97.56 19 TYR B C 1
ATOM 5756 O O . TYR B 1 19 ? 14.258 0.541 11.438 1 97.56 19 TYR B O 1
ATOM 5764 N N . TYR B 1 20 ? 14.453 -0.569 13.375 1 97.06 20 TYR B N 1
ATOM 5765 C CA . TYR B 1 20 ? 13.242 -1.368 13.25 1 97.06 20 TYR B CA 1
ATOM 5766 C C . TYR B 1 20 ? 12.008 -0.478 13.133 1 97.06 20 TYR B C 1
ATOM 5768 O O . TYR B 1 20 ? 11.172 -0.683 12.25 1 97.06 20 TYR B O 1
ATOM 5776 N N . ILE B 1 21 ? 11.906 0.543 13.891 1 96.31 21 ILE B N 1
ATOM 5777 C CA . ILE B 1 21 ? 10.727 1.4 13.961 1 96.31 21 ILE B CA 1
ATOM 5778 C C . ILE B 1 21 ? 10.773 2.436 12.836 1 96.31 21 ILE B C 1
ATOM 5780 O O . ILE B 1 21 ? 9.781 2.646 12.141 1 96.31 21 ILE B O 1
ATOM 5784 N N . ARG B 1 22 ? 11.922 3.029 12.633 1 95.69 22 ARG B N 1
ATOM 5785 C CA . ARG B 1 22 ? 12.07 4.102 11.656 1 95.69 22 ARG B CA 1
ATOM 5786 C C . ARG B 1 22 ? 11.727 3.611 10.25 1 95.69 22 ARG B C 1
ATOM 5788 O O . ARG B 1 22 ? 11.102 4.336 9.477 1 95.69 22 ARG B O 1
ATOM 5795 N N . HIS B 1 23 ? 12.18 2.475 9.953 1 95 23 HIS B N 1
ATOM 5796 C CA . HIS B 1 23 ? 12.023 1.982 8.594 1 95 23 HIS B CA 1
ATOM 5797 C C . HIS B 1 23 ? 10.875 0.988 8.492 1 95 23 HIS B C 1
ATOM 5799 O O . HIS B 1 23 ? 10.734 0.284 7.492 1 95 23 HIS B O 1
ATOM 5805 N N . ARG B 1 24 ? 10.102 0.816 9.562 1 92.94 24 ARG B N 1
ATOM 5806 C CA . ARG B 1 24 ? 8.867 0.043 9.57 1 92.94 24 ARG B CA 1
ATOM 5807 C C . ARG B 1 24 ? 9.117 -1.396 9.133 1 92.94 24 ARG B C 1
ATOM 5809 O O . ARG B 1 24 ? 8.422 -1.917 8.258 1 92.94 24 ARG B O 1
ATOM 5816 N N . LEU B 1 25 ? 10.078 -2.021 9.711 1 95.31 25 LEU B N 1
ATOM 5817 C CA . LEU B 1 25 ? 10.406 -3.402 9.367 1 95.31 25 LEU B CA 1
ATOM 5818 C C . LEU B 1 25 ? 9.344 -4.359 9.898 1 95.31 25 LEU B C 1
ATOM 5820 O O . LEU B 1 25 ? 8.695 -4.074 10.906 1 95.31 25 LEU B O 1
ATOM 5824 N N . THR B 1 26 ? 9.203 -5.449 9.234 1 92.75 26 THR B N 1
ATOM 5825 C CA . THR B 1 26 ? 8.383 -6.539 9.758 1 92.75 26 THR B CA 1
ATOM 5826 C C . THR B 1 26 ? 9.109 -7.277 10.875 1 92.75 26 THR B C 1
ATOM 5828 O O . THR B 1 26 ? 10.32 -7.113 11.047 1 92.75 26 THR B O 1
ATOM 5831 N N . GLN B 1 27 ? 8.398 -8.062 11.625 1 92 27 GLN B N 1
ATOM 5832 C CA . GLN B 1 27 ? 9.016 -8.875 12.664 1 92 27 GLN B CA 1
ATOM 5833 C C . GLN B 1 27 ? 10.023 -9.859 12.078 1 92 27 GLN B C 1
ATOM 5835 O O . GLN B 1 27 ? 11.102 -10.062 12.641 1 92 27 GLN B O 1
ATOM 5840 N N . ARG B 1 28 ? 9.664 -10.43 10.992 1 92.25 28 ARG B N 1
ATOM 5841 C CA . ARG B 1 28 ? 10.578 -11.352 10.328 1 92.25 28 ARG B CA 1
ATOM 5842 C C . ARG B 1 28 ? 11.859 -10.648 9.898 1 92.25 28 ARG B C 1
ATOM 5844 O O . ARG B 1 28 ? 12.953 -11.195 10.047 1 92.25 28 ARG B O 1
ATOM 5851 N N . ALA B 1 29 ? 11.734 -9.484 9.32 1 95.62 29 ALA B N 1
ATOM 5852 C CA . ALA B 1 29 ? 12.898 -8.719 8.898 1 95.62 29 ALA B CA 1
ATOM 5853 C C . ALA B 1 29 ? 13.812 -8.406 10.086 1 95.62 29 ALA B C 1
ATOM 5855 O O . ALA B 1 29 ? 15.039 -8.438 9.961 1 95.62 29 ALA B O 1
ATOM 5856 N N . LEU B 1 30 ? 13.203 -8.078 11.219 1 96.62 30 LEU B N 1
ATOM 5857 C CA . LEU B 1 30 ? 13.992 -7.805 12.414 1 96.62 30 LEU B CA 1
ATOM 5858 C C . LEU B 1 30 ? 14.758 -9.047 12.859 1 96.62 30 LEU B C 1
ATOM 5860 O O . LEU B 1 30 ? 15.961 -8.969 13.141 1 96.62 30 LEU B O 1
ATOM 5864 N N . VAL B 1 31 ? 14.094 -10.164 12.93 1 96.06 31 VAL B N 1
ATOM 5865 C CA . VAL B 1 31 ? 14.727 -11.398 13.359 1 96.06 31 VAL B CA 1
ATOM 5866 C C . VAL B 1 31 ? 15.875 -11.75 12.414 1 96.06 31 VAL B C 1
ATOM 5868 O O . VAL B 1 31 ? 16.953 -12.133 12.859 1 96.06 31 VAL B O 1
ATOM 5871 N N . ASP B 1 32 ? 15.609 -11.625 11.125 1 96.5 32 ASP B N 1
ATOM 5872 C CA . ASP B 1 32 ? 16.656 -11.891 10.141 1 96.5 32 ASP B CA 1
ATOM 5873 C C . ASP B 1 32 ? 17.828 -10.938 10.32 1 96.5 32 ASP B C 1
ATOM 5875 O O . ASP B 1 32 ? 18.984 -11.32 10.109 1 96.5 32 ASP B O 1
ATOM 5879 N N . LEU B 1 33 ? 17.531 -9.711 10.648 1 97.5 33 LEU B N 1
ATOM 5880 C CA . LEU B 1 33 ? 18.578 -8.727 10.906 1 97.5 33 LEU B CA 1
ATOM 5881 C C . LEU B 1 33 ? 19.422 -9.141 12.109 1 97.5 33 LEU B C 1
ATOM 5883 O O . LEU B 1 33 ? 20.656 -9.07 12.062 1 97.5 33 LEU B O 1
ATOM 5887 N N . LEU B 1 34 ? 18.766 -9.578 13.195 1 97 34 LEU B N 1
ATOM 5888 C CA . LEU B 1 34 ? 19.453 -10.008 14.398 1 97 34 LEU B CA 1
ATOM 5889 C C . LEU B 1 34 ? 20.375 -11.188 14.102 1 97 34 LEU B C 1
ATOM 5891 O O . LEU B 1 34 ? 21.547 -11.188 14.508 1 97 34 LEU B O 1
ATOM 5895 N N . LYS B 1 35 ? 19.891 -12.141 13.367 1 95.44 35 LYS B N 1
ATOM 5896 C CA . LYS B 1 35 ? 20.672 -13.312 13 1 95.44 35 LYS B CA 1
ATOM 5897 C C . LYS B 1 35 ? 21.859 -12.922 12.117 1 95.44 35 LYS B C 1
ATOM 5899 O O . LYS B 1 35 ? 22.953 -13.484 12.25 1 95.44 35 LYS B O 1
ATOM 5904 N N . MET B 1 36 ? 21.625 -12.023 11.188 1 95.81 36 MET B N 1
ATOM 5905 C CA . MET B 1 36 ? 22.672 -11.555 10.297 1 95.81 36 MET B CA 1
ATOM 5906 C C . MET B 1 36 ? 23.797 -10.883 11.078 1 95.81 36 MET B C 1
ATOM 5908 O O . MET B 1 36 ? 24.969 -11.164 10.852 1 95.81 36 MET B O 1
ATOM 5912 N N . ILE B 1 37 ? 23.438 -10.016 12.039 1 94.44 37 ILE B N 1
ATOM 5913 C CA . ILE B 1 37 ? 24.422 -9.305 12.836 1 94.44 37 ILE B CA 1
ATOM 5914 C C . ILE B 1 37 ? 25.203 -10.305 13.703 1 94.44 37 ILE B C 1
ATOM 5916 O O . ILE B 1 37 ? 26.422 -10.211 13.812 1 94.44 37 ILE B O 1
ATOM 5920 N N . ASN B 1 38 ? 24.547 -11.25 14.328 1 93.56 38 ASN B N 1
ATOM 5921 C CA . ASN B 1 38 ? 25.219 -12.281 15.109 1 93.56 38 ASN B CA 1
ATOM 5922 C C . ASN B 1 38 ? 26.234 -13.039 14.273 1 93.56 38 ASN B C 1
ATOM 5924 O O . ASN B 1 38 ? 27.344 -13.312 14.742 1 93.56 38 ASN B O 1
ATOM 5928 N N . LEU B 1 39 ? 25.812 -13.359 13.125 1 93.12 39 LEU B N 1
ATOM 5929 C CA . LEU B 1 39 ? 26.734 -14.086 12.242 1 93.12 39 LEU B CA 1
ATOM 5930 C C . LEU B 1 39 ? 27.922 -13.211 11.852 1 93.12 39 LEU B C 1
ATOM 5932 O O . LEU B 1 39 ? 29.047 -13.695 11.781 1 93.12 39 LEU B O 1
ATOM 5936 N N . MET B 1 40 ? 27.719 -11.969 11.602 1 90.56 40 MET B N 1
ATOM 5937 C CA . MET B 1 40 ? 28.766 -11.023 11.211 1 90.56 40 MET B CA 1
ATOM 5938 C C . MET B 1 40 ? 29.797 -10.852 12.32 1 90.56 40 MET B C 1
ATOM 5940 O O . MET B 1 40 ? 31 -10.766 12.062 1 90.56 40 MET B O 1
ATOM 5944 N N . VAL B 1 41 ? 29.25 -10.82 13.531 1 87.75 41 VAL B N 1
ATOM 5945 C CA . VAL B 1 41 ? 30.141 -10.562 14.656 1 87.75 41 VAL B CA 1
ATOM 5946 C C . VAL B 1 41 ? 30.734 -11.883 15.156 1 87.75 41 VAL B C 1
ATOM 5948 O O . VAL B 1 41 ? 31.734 -11.883 15.875 1 87.75 41 VAL B O 1
ATOM 5951 N N . GLY B 1 42 ? 30.172 -13.008 14.758 1 86.06 42 GLY B N 1
ATOM 5952 C CA . GLY B 1 42 ? 30.719 -14.312 15.102 1 86.06 42 GLY B CA 1
ATOM 5953 C C . GLY B 1 42 ? 30.328 -14.781 16.484 1 86.06 42 GLY B C 1
ATOM 5954 O O . GLY B 1 42 ? 30.938 -15.688 17.047 1 86.06 42 GLY B O 1
ATOM 5955 N N . SER B 1 43 ? 29.438 -14.039 17.094 1 86.12 43 SER B N 1
ATOM 5956 C CA . SER B 1 43 ? 28.953 -14.375 18.438 1 86.12 43 SER B CA 1
ATOM 5957 C C . SER B 1 43 ? 27.469 -14.047 18.594 1 86.12 43 SER B C 1
ATOM 5959 O O . SER B 1 43 ? 26.953 -13.148 17.906 1 86.12 43 SER B O 1
ATOM 5961 N N . LYS B 1 44 ? 26.797 -14.727 19.422 1 89.12 44 LYS B N 1
ATOM 5962 C CA . LYS B 1 44 ? 25.375 -14.5 19.672 1 89.12 44 LYS B CA 1
ATOM 5963 C C . LYS B 1 44 ? 25.156 -13.43 20.734 1 89.12 44 LYS B C 1
ATOM 5965 O O . LYS B 1 44 ? 24.703 -13.727 21.844 1 89.12 44 LYS B O 1
ATOM 5970 N N . ILE B 1 45 ? 25.422 -12.242 20.375 1 89.19 45 ILE B N 1
ATOM 5971 C CA . ILE B 1 45 ? 25.266 -11.125 21.312 1 89.19 45 ILE B CA 1
ATOM 5972 C C . ILE B 1 45 ? 23.812 -10.664 21.344 1 89.19 45 ILE B C 1
ATOM 5974 O O . ILE B 1 45 ? 23.391 -9.984 22.281 1 89.19 45 ILE B O 1
ATOM 5978 N N . LEU B 1 46 ? 23.094 -10.977 20.266 1 94.75 46 LEU B N 1
ATOM 5979 C CA . LEU B 1 46 ? 21.703 -10.547 20.141 1 94.75 46 LEU B CA 1
ATOM 5980 C C . LEU B 1 46 ? 20.766 -11.75 20.188 1 94.75 46 LEU B C 1
ATOM 5982 O O . LEU B 1 46 ? 21.125 -12.844 19.734 1 94.75 46 LEU B O 1
ATOM 5986 N N . PRO B 1 47 ? 19.578 -11.492 20.703 1 94.56 47 PRO B N 1
ATOM 5987 C CA . PRO B 1 47 ? 18.609 -12.586 20.688 1 94.56 47 PRO B CA 1
ATOM 5988 C C . PRO B 1 47 ? 18.125 -12.93 19.281 1 94.56 47 PRO B C 1
ATOM 5990 O O . PRO B 1 47 ? 18.016 -12.039 18.438 1 94.56 47 PRO B O 1
ATOM 5993 N N . GLU B 1 48 ? 17.797 -14.141 19.047 1 91.31 48 GLU B N 1
ATOM 5994 C CA . GLU B 1 48 ? 17.406 -14.562 17.703 1 91.31 48 GLU B CA 1
ATOM 5995 C C . GLU B 1 48 ? 15.906 -14.797 17.609 1 91.31 48 GLU B C 1
ATOM 5997 O O . GLU B 1 48 ? 15.445 -15.578 16.766 1 91.31 48 GLU B O 1
ATOM 6002 N N . CYS B 1 49 ? 15.148 -14.273 18.453 1 92.69 49 CYS B N 1
ATOM 6003 C CA . CYS B 1 49 ? 13.695 -14.258 18.359 1 92.69 49 CYS B CA 1
ATOM 6004 C C . CYS B 1 49 ? 13.141 -12.898 18.75 1 92.69 49 CYS B C 1
ATOM 6006 O O . CYS B 1 49 ? 13.773 -12.156 19.5 1 92.69 49 CYS B O 1
ATOM 6008 N N . PHE B 1 50 ? 12.023 -12.57 18.266 1 92.88 50 PHE B N 1
ATOM 6009 C CA . PHE B 1 50 ? 11.438 -11.242 18.406 1 92.88 50 PHE B CA 1
ATOM 6010 C C . PHE B 1 50 ? 11.055 -10.969 19.859 1 92.88 50 PHE B C 1
ATOM 6012 O O . PHE B 1 50 ? 11.32 -9.883 20.375 1 92.88 50 PHE B O 1
ATOM 6019 N N . GLU B 1 51 ? 10.5 -11.977 20.562 1 92.19 51 GLU B N 1
ATOM 6020 C CA . GLU B 1 51 ? 10.031 -11.812 21.938 1 92.19 51 GLU B CA 1
ATOM 6021 C C . GLU B 1 51 ? 11.18 -11.523 22.891 1 92.19 51 GLU B C 1
ATOM 6023 O O . GLU B 1 51 ? 11.062 -10.688 23.781 1 92.19 51 GLU B O 1
ATOM 6028 N N . ALA B 1 52 ? 12.227 -12.227 22.625 1 95.25 52 ALA B N 1
ATOM 6029 C CA . ALA B 1 52 ? 13.406 -12 23.469 1 95.25 52 ALA B CA 1
ATOM 6030 C C . ALA B 1 52 ? 13.977 -10.602 23.25 1 95.25 52 ALA B C 1
ATOM 6032 O O . ALA B 1 52 ? 14.43 -9.953 24.188 1 95.25 52 ALA B O 1
ATOM 6033 N N . PHE B 1 53 ? 14.008 -10.18 22.016 1 96.5 53 PHE B N 1
ATOM 6034 C CA . PHE B 1 53 ? 14.492 -8.836 21.703 1 96.5 53 PHE B CA 1
ATOM 6035 C C . PHE B 1 53 ? 13.602 -7.777 22.344 1 96.5 53 PHE B C 1
ATOM 6037 O O . PHE B 1 53 ? 14.094 -6.832 22.953 1 96.5 53 PHE B O 1
ATOM 6044 N N . LYS B 1 54 ? 12.312 -7.914 22.219 1 93.75 54 LYS B N 1
ATOM 6045 C CA . LYS B 1 54 ? 11.328 -6.973 22.75 1 93.75 54 LYS B CA 1
ATOM 6046 C C . LYS B 1 54 ? 11.406 -6.883 24.281 1 93.75 54 LYS B C 1
ATOM 6048 O O . LYS B 1 54 ? 11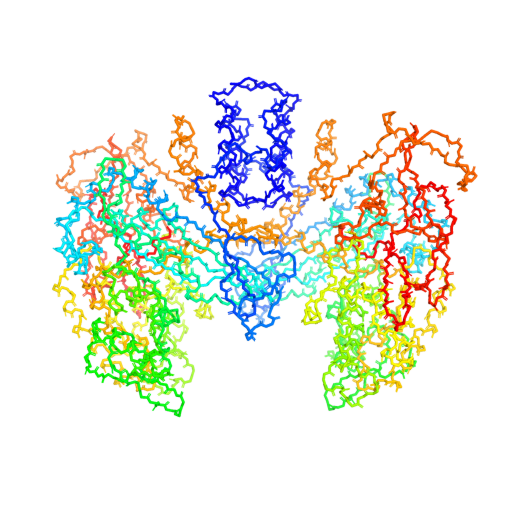.156 -5.828 24.859 1 93.75 54 LYS B O 1
ATOM 6053 N N . ALA B 1 55 ? 11.781 -7.984 24.906 1 94.69 55 ALA B N 1
ATOM 6054 C CA . ALA B 1 55 ? 11.836 -8.07 26.359 1 94.69 55 ALA B CA 1
ATOM 6055 C C . ALA B 1 55 ? 12.859 -7.086 26.938 1 94.69 55 ALA B C 1
ATOM 6057 O O . ALA B 1 55 ? 12.758 -6.68 28.094 1 94.69 55 ALA B O 1
ATOM 6058 N N . TYR B 1 56 ? 13.812 -6.66 26.172 1 94.94 56 TYR B N 1
ATOM 6059 C CA . TYR B 1 56 ? 14.82 -5.707 26.609 1 94.94 56 TYR B CA 1
ATOM 6060 C C . TYR B 1 56 ? 14.242 -4.301 26.703 1 94.94 56 TYR B C 1
ATOM 6062 O O . TYR B 1 56 ? 14.844 -3.404 27.297 1 94.94 56 TYR B O 1
ATOM 6070 N N . PHE B 1 57 ? 13.078 -4.066 26.094 1 94.81 57 PHE B N 1
ATOM 6071 C CA . PHE B 1 57 ? 12.438 -2.758 26.078 1 94.81 57 PHE B CA 1
ATOM 6072 C C . PHE B 1 57 ? 11.039 -2.832 26.688 1 94.81 57 PHE B C 1
ATOM 6074 O O . PHE B 1 57 ? 10.039 -2.854 25.969 1 94.81 57 PHE B O 1
ATOM 6081 N N . PRO B 1 58 ? 11.023 -2.779 27.891 1 90.75 58 PRO B N 1
ATOM 6082 C CA . PRO B 1 58 ? 9.719 -2.871 28.547 1 90.75 58 PRO B CA 1
ATOM 6083 C C . PRO B 1 58 ? 8.773 -1.746 28.141 1 90.75 58 PRO B C 1
ATOM 6085 O O . PRO B 1 58 ? 9.203 -0.606 27.953 1 90.75 58 PRO B O 1
ATOM 6088 N N . GLU B 1 59 ? 7.52 -2.068 28.078 1 89.06 59 GLU B N 1
ATOM 6089 C CA . GLU B 1 59 ? 6.5 -1.095 27.688 1 89.06 59 GLU B CA 1
ATOM 6090 C C . GLU B 1 59 ? 6.395 0.028 28.719 1 89.06 59 GLU B C 1
ATOM 6092 O O . GLU B 1 59 ? 6.246 -0.231 29.922 1 89.06 59 GLU B O 1
ATOM 6097 N N . PRO B 1 60 ? 6.453 1.187 28.219 1 91.69 60 PRO B N 1
ATOM 6098 C CA . PRO B 1 60 ? 6.473 2.324 29.141 1 91.69 60 PRO B CA 1
ATOM 6099 C C . PRO B 1 60 ? 5.102 2.621 29.75 1 91.69 60 PRO B C 1
ATOM 6101 O O . PRO B 1 60 ? 5.012 3.268 30.797 1 91.69 60 PRO B O 1
ATOM 6104 N N . TYR B 1 61 ? 4.066 2.201 29.109 1 94.38 61 TYR B N 1
ATOM 6105 C CA . TYR B 1 61 ? 2.715 2.51 29.562 1 94.38 61 TYR B CA 1
ATOM 6106 C C . TYR B 1 61 ? 1.898 1.235 29.75 1 94.38 61 TYR B C 1
ATOM 6108 O O . TYR B 1 61 ? 2.164 0.221 29.109 1 94.38 61 TYR B O 1
ATOM 6116 N N . GLU B 1 62 ? 0.954 1.294 30.609 1 92.56 62 GLU B N 1
ATOM 6117 C CA . GLU B 1 62 ? 0.04 0.175 30.828 1 92.56 62 GLU B CA 1
ATOM 6118 C C . GLU B 1 62 ? -1.147 0.244 29.875 1 92.56 62 GLU B C 1
ATOM 6120 O O . GLU B 1 62 ? -2.092 1.004 30.094 1 92.56 62 GLU B O 1
ATOM 6125 N N . ILE B 1 63 ? -1.172 -0.574 28.922 1 93.12 63 ILE B N 1
ATOM 6126 C CA . ILE B 1 63 ? -2.266 -0.551 27.953 1 93.12 63 ILE B CA 1
ATOM 6127 C C . ILE B 1 63 ? -3.41 -1.432 28.453 1 93.12 63 ILE B C 1
ATOM 6129 O O . ILE B 1 63 ? -3.191 -2.373 29.219 1 93.12 63 ILE B O 1
ATOM 6133 N N . SER B 1 64 ? -4.578 -1.054 28.141 1 95.5 64 SER B N 1
ATOM 6134 C CA . SER B 1 64 ? -5.762 -1.821 28.5 1 95.5 64 SER B CA 1
ATOM 6135 C C . SER B 1 64 ? -6.617 -2.141 27.281 1 95.5 64 SER B C 1
ATOM 6137 O O . SER B 1 64 ? -6.746 -1.317 26.375 1 95.5 64 SER B O 1
ATOM 6139 N N . ARG B 1 65 ? -7.164 -3.355 27.297 1 95.75 65 ARG B N 1
ATOM 6140 C CA . ARG B 1 65 ? -8.156 -3.742 26.297 1 95.75 65 ARG B CA 1
ATOM 6141 C C . ARG B 1 65 ? -9.57 -3.49 26.797 1 95.75 65 ARG B C 1
ATOM 6143 O O . ARG B 1 65 ? -9.906 -3.848 27.938 1 95.75 65 ARG B O 1
ATOM 6150 N N . ILE B 1 66 ? -10.289 -2.803 26.031 1 96.62 66 ILE B N 1
ATOM 6151 C CA . ILE B 1 66 ? -11.695 -2.602 26.344 1 96.62 66 ILE B CA 1
ATOM 6152 C C . ILE B 1 66 ? -12.562 -3.441 25.406 1 96.62 66 ILE B C 1
ATOM 6154 O O . ILE B 1 66 ? -12.641 -3.16 24.203 1 96.62 66 ILE B O 1
ATOM 6158 N N . TYR B 1 67 ? -13.273 -4.387 26 1 95.06 67 TYR B N 1
ATOM 6159 C CA . TYR B 1 67 ? -14.094 -5.297 25.203 1 95.06 67 TYR B CA 1
ATOM 6160 C C . TYR B 1 67 ? -15.508 -4.746 25.016 1 95.06 67 TYR B C 1
ATOM 6162 O O . TYR B 1 67 ? -16.031 -4.074 25.906 1 95.06 67 TYR B O 1
ATOM 6170 N N . TYR B 1 68 ? -16.047 -4.988 23.828 1 93.88 68 TYR B N 1
ATOM 6171 C CA . TYR B 1 68 ? -17.406 -4.543 23.516 1 93.88 68 TYR B CA 1
ATOM 6172 C C . TYR B 1 68 ? -18.125 -5.562 22.641 1 93.88 68 TYR B C 1
ATOM 6174 O O . TYR B 1 68 ? -17.484 -6.426 22.031 1 93.88 68 TYR B O 1
ATOM 6182 N N . CYS B 1 69 ? -19.422 -5.453 22.641 1 92.56 69 CYS B N 1
ATOM 6183 C CA . CYS B 1 69 ? -20.234 -6.297 21.781 1 92.56 69 CYS B CA 1
ATOM 6184 C C . CYS B 1 69 ? -20.188 -5.824 20.328 1 92.56 69 CYS B C 1
ATOM 6186 O O . CYS B 1 69 ? -20.406 -4.645 20.047 1 92.56 69 CYS B O 1
ATOM 6188 N N . THR B 1 70 ? -19.906 -6.652 19.406 1 87.88 70 THR B N 1
ATOM 6189 C CA . THR B 1 70 ? -19.703 -6.266 18.016 1 87.88 70 THR B CA 1
ATOM 6190 C C . THR B 1 70 ? -21.047 -5.859 17.375 1 87.88 70 THR B C 1
ATOM 6192 O O . THR B 1 70 ? -21.062 -5.129 16.391 1 87.88 70 THR B O 1
ATOM 6195 N N . GLU B 1 71 ? -22.109 -6.277 17.953 1 86.19 71 GLU B N 1
ATOM 6196 C CA . GLU B 1 71 ? -23.422 -5.992 17.391 1 86.19 71 GLU B CA 1
ATOM 6197 C C . GLU B 1 71 ? -23.938 -4.637 17.859 1 86.19 71 GLU B C 1
ATOM 6199 O O . GLU B 1 71 ? -24.328 -3.797 17.047 1 86.19 71 GLU B O 1
ATOM 6204 N N . CYS B 1 72 ? -23.938 -4.422 19.094 1 88.31 72 CYS B N 1
ATOM 6205 C CA . CYS B 1 72 ? -24.516 -3.191 19.625 1 88.31 72 CYS B CA 1
ATOM 6206 C C . CYS B 1 72 ? -23.438 -2.248 20.141 1 88.31 72 CYS B C 1
ATOM 6208 O O . CYS B 1 72 ? -23.719 -1.1 20.484 1 88.31 72 CYS B O 1
ATOM 6210 N N . GLN B 1 73 ? -22.203 -2.641 20.312 1 90.56 73 GLN B N 1
ATOM 6211 C CA . GLN B 1 73 ? -21.062 -1.877 20.781 1 90.56 73 GLN B CA 1
ATOM 6212 C C . GLN B 1 73 ? -21.234 -1.455 22.234 1 90.56 73 GLN B C 1
ATOM 6214 O O . GLN B 1 73 ? -20.797 -0.371 22.641 1 90.56 73 GLN B O 1
ATOM 6219 N N . CYS B 1 74 ? -21.969 -2.33 22.906 1 90.88 74 CYS B N 1
ATOM 6220 C CA . CYS B 1 74 ? -22.062 -2.123 24.344 1 90.88 74 CYS B CA 1
ATOM 6221 C C . CYS B 1 74 ? -20.766 -2.508 25.047 1 90.88 74 CYS B C 1
ATOM 6223 O O . CYS B 1 74 ? -20.109 -3.488 24.656 1 90.88 74 CYS B O 1
ATOM 6225 N N . ARG B 1 75 ? -20.469 -1.75 26.125 1 92.62 75 ARG B N 1
ATOM 6226 C CA . ARG B 1 75 ? -19.234 -1.985 26.859 1 92.62 75 ARG B CA 1
ATOM 6227 C C . ARG B 1 75 ? -19.312 -3.264 27.688 1 92.62 75 ARG B C 1
ATOM 6229 O O . ARG B 1 75 ? -20.266 -3.445 28.469 1 92.62 75 ARG B O 1
ATOM 6236 N N . MET B 1 76 ? -18.297 -4.145 27.547 1 91.06 76 MET B N 1
ATOM 6237 C CA . MET B 1 76 ? -18.25 -5.402 28.297 1 91.06 76 MET B CA 1
ATOM 6238 C C . MET B 1 76 ? -17.188 -5.355 29.375 1 91.06 76 MET B C 1
ATOM 6240 O O . MET B 1 76 ? -17.125 -6.246 30.234 1 91.06 76 MET B O 1
ATOM 6244 N N . GLY B 1 77 ? -16.297 -4.359 29.312 1 90.44 77 GLY B N 1
ATOM 6245 C CA . GLY B 1 77 ? -15.32 -4.195 30.375 1 90.44 77 GLY B CA 1
ATOM 6246 C C . GLY B 1 77 ? -13.898 -4.484 29.922 1 90.44 77 GLY B C 1
ATOM 6247 O O . GLY B 1 77 ? -13.625 -4.547 28.734 1 90.44 77 GLY B O 1
ATOM 6248 N N . LYS B 1 78 ? -12.992 -4.586 30.906 1 93.12 78 LYS B N 1
ATOM 6249 C CA . LYS B 1 78 ? -11.57 -4.719 30.641 1 93.12 78 LYS B CA 1
ATOM 6250 C C . LYS B 1 78 ? -11.133 -6.18 30.688 1 93.12 78 LYS B C 1
ATOM 6252 O O . LYS B 1 78 ? -10.047 -6.527 30.219 1 93.12 78 LYS B O 1
ATOM 6257 N N . SER B 1 79 ? -11.977 -6.977 31.125 1 90.5 79 SER B N 1
ATOM 6258 C CA . SER B 1 79 ? -11.633 -8.391 31.234 1 90.5 79 SER B CA 1
ATOM 6259 C C . SER B 1 79 ? -12.078 -9.164 30 1 90.5 79 SER B C 1
ATOM 6261 O O . SER B 1 79 ? -13.133 -8.875 29.422 1 90.5 79 SER B O 1
ATOM 6263 N N . THR B 1 80 ? -11.281 -10.086 29.578 1 89.44 80 THR B N 1
ATOM 6264 C CA . THR B 1 80 ? -11.633 -10.922 28.438 1 89.44 80 THR B CA 1
ATOM 6265 C C . THR B 1 80 ? -12.953 -11.648 28.688 1 89.44 80 THR B C 1
ATOM 6267 O O . THR B 1 80 ? -13.117 -12.312 29.719 1 89.44 80 THR B O 1
ATOM 6270 N N . PRO B 1 81 ? -13.766 -11.445 27.719 1 87.5 81 PRO B N 1
ATOM 6271 C CA . PRO B 1 81 ? -15.039 -12.148 27.891 1 87.5 81 PRO B CA 1
ATOM 6272 C C . PRO B 1 81 ? -14.875 -13.664 27.922 1 87.5 81 PRO B C 1
ATOM 6274 O O . PRO B 1 81 ? -14.07 -14.219 27.156 1 87.5 81 PRO B O 1
ATOM 6277 N N . VAL B 1 82 ? -15.648 -14.328 28.734 1 81.38 82 VAL B N 1
ATOM 6278 C CA . VAL B 1 82 ? -15.609 -15.781 28.875 1 81.38 82 VAL B CA 1
ATOM 6279 C C . VAL B 1 82 ? -16.25 -16.422 27.656 1 81.38 82 VAL B C 1
ATOM 6281 O O . VAL B 1 82 ? -17.078 -15.812 26.984 1 81.38 82 VAL B O 1
ATOM 6284 N N . LYS B 1 83 ? -15.75 -17.656 27.406 1 77.25 83 LYS B N 1
ATOM 6285 C CA . LYS B 1 83 ? -16.328 -18.406 26.297 1 77.25 83 LYS B CA 1
ATOM 6286 C C . LYS B 1 83 ? -17.828 -18.594 26.484 1 77.25 83 LYS B C 1
ATOM 6288 O O . LYS B 1 83 ? -18.281 -18.984 27.562 1 77.25 83 LYS B O 1
ATOM 6293 N N . GLY B 1 84 ? -18.656 -18.188 25.531 1 76 84 GLY B N 1
ATOM 6294 C CA . GLY B 1 84 ? -20.109 -18.297 25.609 1 76 84 GLY B CA 1
ATOM 6295 C C . GLY B 1 84 ? -20.781 -17.078 26.219 1 76 84 GLY B C 1
ATOM 6296 O O . GLY B 1 84 ? -21.984 -17.094 26.469 1 76 84 GLY B O 1
ATOM 6297 N N . ALA B 1 85 ? -20 -16.109 26.5 1 82.19 85 ALA B N 1
ATOM 6298 C CA . ALA B 1 85 ? -20.562 -14.891 27.078 1 82.19 85 ALA B CA 1
ATOM 6299 C C . ALA B 1 85 ? -21.578 -14.25 26.125 1 82.19 85 ALA B C 1
ATOM 6301 O O . ALA B 1 85 ? -21.484 -14.414 24.906 1 82.19 85 ALA B O 1
ATOM 6302 N N . VAL B 1 86 ? -22.688 -13.711 26.719 1 84.5 86 VAL B N 1
ATOM 6303 C CA . VAL B 1 86 ? -23.703 -13.008 25.938 1 84.5 86 VAL B CA 1
ATOM 6304 C C . VAL B 1 86 ? -23.672 -11.523 26.281 1 84.5 86 VAL B C 1
ATOM 6306 O O . VAL B 1 86 ? -23.203 -11.133 27.344 1 84.5 86 VAL B O 1
ATOM 6309 N N . CYS B 1 87 ? -24.062 -10.766 25.359 1 88.5 87 CYS B N 1
ATOM 6310 C CA . CYS B 1 87 ? -24.109 -9.32 25.531 1 88.5 87 CYS B CA 1
ATOM 6311 C C . CYS B 1 87 ? -24.953 -8.938 26.75 1 88.5 87 CYS B C 1
ATOM 6313 O O . CYS B 1 87 ? -25.953 -9.586 27.047 1 88.5 87 CYS B O 1
ATOM 6315 N N . SER B 1 88 ? -24.562 -7.965 27.5 1 79.56 88 SER B N 1
ATOM 6316 C CA . SER B 1 88 ? -25.219 -7.531 28.734 1 79.56 88 SER B CA 1
ATOM 6317 C C . SER B 1 88 ? -26.531 -6.82 28.453 1 79.56 88 SER B C 1
ATOM 6319 O O . SER B 1 88 ? -27.375 -6.688 29.344 1 79.56 88 SER B O 1
ATOM 6321 N N . ILE B 1 89 ? -26.672 -6.363 27.203 1 83.31 89 ILE B N 1
ATOM 6322 C CA . ILE B 1 89 ? -27.906 -5.688 26.828 1 83.31 89 ILE B CA 1
ATOM 6323 C C . ILE B 1 89 ? -28.969 -6.715 26.469 1 83.31 89 ILE B C 1
ATOM 6325 O O . ILE B 1 89 ? -28.766 -7.523 25.547 1 83.31 89 ILE B O 1
ATOM 6329 N N . PRO B 1 90 ? -30 -6.789 27.094 1 79.12 90 PRO B N 1
ATOM 6330 C CA . PRO B 1 90 ? -31.031 -7.812 26.891 1 79.12 90 PRO B CA 1
ATOM 6331 C C . PRO B 1 90 ? -31.547 -7.844 25.453 1 79.12 90 PRO B C 1
ATOM 6333 O O . PRO B 1 90 ? -31.844 -8.914 24.922 1 79.12 90 PRO B O 1
ATOM 6336 N N . GLU B 1 91 ? -31.562 -6.699 24.844 1 81.06 91 GLU B N 1
ATOM 6337 C CA . GLU B 1 91 ? -32.125 -6.621 23.484 1 81.06 91 GLU B CA 1
ATOM 6338 C C . GLU B 1 91 ? -31.109 -7.102 22.453 1 81.06 91 GLU B C 1
ATOM 6340 O O . GLU B 1 91 ? -31.469 -7.293 21.281 1 81.06 91 GLU B O 1
ATOM 6345 N N . CYS B 1 92 ? -29.938 -7.281 23 1 83.5 92 CYS B N 1
ATOM 6346 C CA . CYS B 1 92 ? -28.891 -7.664 22.047 1 83.5 92 CYS B CA 1
ATOM 6347 C C . CYS B 1 92 ? -28.531 -9.141 22.203 1 83.5 92 CYS B C 1
ATOM 6349 O O . CYS B 1 92 ? -28.297 -9.609 23.312 1 83.5 92 CYS B O 1
ATOM 6351 N N . SER B 1 93 ? -28.734 -9.898 21.172 1 76.88 93 SER B N 1
ATOM 6352 C CA . SER B 1 93 ? -28.406 -11.312 21.203 1 76.88 93 SER B CA 1
ATOM 6353 C C . SER B 1 93 ? -27 -11.562 20.656 1 76.88 93 SER B C 1
ATOM 6355 O O . SER B 1 93 ? -26.688 -12.656 20.203 1 76.88 93 SER B O 1
ATOM 6357 N N . GLY B 1 94 ? -26.281 -10.445 20.828 1 77.56 94 GLY B N 1
ATOM 6358 C CA . GLY B 1 94 ? -24.938 -10.609 20.297 1 77.56 94 GLY B CA 1
ATOM 6359 C C . GLY B 1 94 ? -24.062 -11.516 21.141 1 77.56 94 GLY B C 1
ATOM 6360 O O . GLY B 1 94 ? -24.156 -11.5 22.375 1 77.56 94 GLY B O 1
ATOM 6361 N N . ASN B 1 95 ? -23.188 -12.391 20.484 1 81.12 95 ASN B N 1
ATOM 6362 C CA . ASN B 1 95 ? -22.281 -13.305 21.188 1 81.12 95 ASN B CA 1
ATOM 6363 C C . ASN B 1 95 ? -20.844 -13.164 20.688 1 81.12 95 ASN B C 1
ATOM 6365 O O . ASN B 1 95 ? -19.984 -13.992 21.016 1 81.12 95 ASN B O 1
ATOM 6369 N N . LYS B 1 96 ? -20.609 -12.18 19.938 1 85.25 96 LYS B N 1
ATOM 6370 C CA . LYS B 1 96 ? -19.25 -11.906 19.453 1 85.25 96 LYS B CA 1
ATOM 6371 C C . LYS B 1 96 ? -18.719 -10.609 20.047 1 85.25 96 LYS B C 1
ATOM 6373 O O . LYS B 1 96 ? -19.438 -9.609 20.141 1 85.25 96 LYS B O 1
ATOM 6378 N N . PHE B 1 97 ? -17.469 -10.695 20.516 1 89.75 97 PHE B N 1
ATOM 6379 C CA . PHE B 1 97 ? -16.859 -9.547 21.188 1 89.75 97 PHE B CA 1
ATOM 6380 C C . PHE B 1 97 ? -15.531 -9.18 20.547 1 89.75 97 PHE B C 1
ATOM 6382 O O . PHE B 1 97 ? -14.828 -10.047 20.016 1 89.75 97 PHE B O 1
ATOM 6389 N N . ASP B 1 98 ? -15.312 -7.941 20.484 1 91.62 98 ASP B N 1
ATOM 6390 C CA . ASP B 1 98 ? -14.039 -7.383 20.031 1 91.62 98 ASP B CA 1
ATOM 6391 C C . ASP B 1 98 ? -13.508 -6.348 21.016 1 91.62 98 ASP B C 1
ATOM 6393 O O . ASP B 1 98 ? -14.125 -6.105 22.062 1 91.62 98 ASP B O 1
ATOM 6397 N N . PHE B 1 99 ? -12.383 -5.844 20.766 1 94.75 99 PHE B N 1
ATOM 6398 C CA . PHE B 1 99 ? -11.82 -4.898 21.734 1 94.75 99 PHE B CA 1
ATOM 6399 C C . PHE B 1 99 ? -11.078 -3.779 21.016 1 94.75 99 PHE B C 1
ATOM 6401 O O . PHE B 1 99 ? -10.758 -3.895 19.828 1 94.75 99 PHE B O 1
ATOM 6408 N N . PHE B 1 100 ? -10.961 -2.656 21.641 1 96.06 100 PHE B N 1
ATOM 6409 C CA . PHE B 1 100 ? -10.031 -1.593 21.266 1 96.06 100 PHE B CA 1
ATOM 6410 C C . PHE B 1 100 ? -9.062 -1.299 22.406 1 96.06 100 PHE B C 1
ATOM 6412 O O . PHE B 1 100 ? -9.211 -1.836 23.516 1 96.06 100 PHE B O 1
ATOM 6419 N N . ILE B 1 101 ? -8.016 -0.536 22.125 1 97.38 101 ILE B N 1
ATOM 6420 C CA . ILE B 1 101 ? -6.945 -0.374 23.109 1 97.38 101 ILE B CA 1
ATOM 6421 C C . ILE B 1 101 ? -6.938 1.062 23.625 1 97.38 101 ILE B C 1
ATOM 6423 O O . ILE B 1 101 ? -7.109 2.01 22.859 1 97.38 101 ILE B O 1
ATOM 6427 N N . THR B 1 102 ? -6.77 1.211 24.906 1 97.62 102 THR B N 1
ATOM 6428 C CA . THR B 1 102 ? -6.586 2.514 25.531 1 97.62 102 THR B CA 1
ATOM 6429 C C . THR B 1 102 ? -5.191 2.625 26.156 1 97.62 102 THR B C 1
ATOM 6431 O O . THR B 1 102 ? -4.656 1.642 26.672 1 97.62 102 THR B O 1
ATOM 6434 N N . ILE B 1 103 ? -4.602 3.711 26.062 1 97.5 103 ILE B N 1
ATOM 6435 C CA . ILE B 1 103 ? -3.301 4.043 26.641 1 97.5 103 ILE B CA 1
ATOM 6436 C C . ILE B 1 103 ? -3.441 5.227 27.594 1 97.5 103 ILE B C 1
ATOM 6438 O O . ILE B 1 103 ? -3.947 6.285 27.203 1 97.5 103 ILE B O 1
ATOM 6442 N N . PRO B 1 104 ? -3.004 5.09 28.781 1 97.19 104 PRO B N 1
ATOM 6443 C CA . PRO B 1 104 ? -3.188 6.172 29.75 1 97.19 104 PRO B CA 1
ATOM 6444 C C . PRO B 1 104 ? -2.461 7.453 29.344 1 97.19 104 PRO B C 1
ATOM 6446 O O . PRO B 1 104 ? -1.241 7.449 29.172 1 97.19 104 PRO B O 1
ATOM 6449 N N . VAL B 1 105 ? -3.168 8.508 29.297 1 97.75 105 VAL B N 1
ATOM 6450 C CA . VAL B 1 105 ? -2.621 9.812 28.922 1 97.75 105 VAL B CA 1
ATOM 6451 C C . VAL B 1 105 ? -1.75 10.359 30.047 1 97.75 105 VAL B C 1
ATOM 6453 O O . VAL B 1 105 ? -0.736 11.008 29.797 1 97.75 105 VAL B O 1
ATOM 6456 N N . ALA B 1 106 ? -2.102 10.062 31.281 1 97.44 106 ALA B N 1
ATOM 6457 C CA . ALA B 1 106 ? -1.401 10.562 32.469 1 97.44 106 ALA B CA 1
ATOM 6458 C C . ALA B 1 106 ? 0.077 10.188 32.406 1 97.44 106 ALA B C 1
ATOM 6460 O O . ALA B 1 106 ? 0.944 11.023 32.688 1 97.44 106 ALA B O 1
ATOM 6461 N N . GLN B 1 107 ? 0.307 8.984 32.125 1 96.12 107 GLN B N 1
ATOM 6462 C CA . GLN B 1 107 ? 1.685 8.5 32.062 1 96.12 107 GLN B CA 1
ATOM 6463 C C . GLN B 1 107 ? 2.471 9.188 30.953 1 96.12 107 GLN B C 1
ATOM 6465 O O . GLN B 1 107 ? 3.623 9.578 31.156 1 96.12 107 GLN B O 1
ATOM 6470 N N . GLN B 1 108 ? 1.869 9.328 29.828 1 96.94 108 GLN B N 1
ATOM 6471 C CA . GLN B 1 108 ? 2.504 9.984 28.688 1 96.94 108 GLN B CA 1
ATOM 6472 C C . GLN B 1 108 ? 2.777 11.453 28.984 1 96.94 108 GLN B C 1
ATOM 6474 O O . GLN B 1 108 ? 3.842 11.977 28.641 1 96.94 108 GLN B O 1
ATOM 6479 N N . LEU B 1 109 ? 1.807 12.055 29.594 1 97.12 109 LEU B N 1
ATOM 6480 C CA . LEU B 1 109 ? 1.896 13.469 29.938 1 97.12 109 LEU B CA 1
ATOM 6481 C C . LEU B 1 109 ? 3.043 13.719 30.906 1 97.12 109 LEU B C 1
ATOM 6483 O O . LEU B 1 109 ? 3.803 14.672 30.75 1 97.12 109 LEU B O 1
ATOM 6487 N N . ARG B 1 110 ? 3.172 12.898 31.906 1 95.94 110 ARG B N 1
ATOM 6488 C CA . ARG B 1 110 ? 4.262 13.016 32.875 1 95.94 110 ARG B CA 1
ATOM 6489 C C . ARG B 1 110 ? 5.617 12.938 32.188 1 95.94 110 ARG B C 1
ATOM 6491 O O . ARG B 1 110 ? 6.496 13.766 32.438 1 95.94 110 ARG B O 1
ATOM 6498 N N . GLU B 1 111 ? 5.715 12 31.344 1 94.44 111 GLU B N 1
ATOM 6499 C CA . GLU B 1 111 ? 6.969 11.812 30.609 1 94.44 111 GLU B CA 1
ATOM 6500 C C . GLU B 1 111 ? 7.289 13.039 29.75 1 94.44 111 GLU B C 1
ATOM 6502 O O . GLU B 1 111 ? 8.43 13.516 29.75 1 94.44 111 GLU B O 1
ATOM 6507 N N . THR B 1 112 ? 6.344 13.555 29.062 1 95.88 112 THR B N 1
ATOM 6508 C CA . THR B 1 112 ? 6.52 14.688 28.156 1 95.88 112 THR B CA 1
ATOM 6509 C C . THR B 1 112 ? 6.875 15.953 28.922 1 95.88 112 THR B C 1
ATOM 6511 O O . THR B 1 112 ? 7.781 16.688 28.531 1 95.88 112 THR B O 1
ATOM 6514 N N . MET B 1 113 ? 6.219 16.172 30.047 1 96.06 113 MET B N 1
ATOM 6515 C CA . MET B 1 113 ? 6.438 17.359 30.859 1 96.06 113 MET B CA 1
ATOM 6516 C C . MET B 1 113 ? 7.832 17.359 31.469 1 96.06 113 MET B C 1
ATOM 6518 O O . MET B 1 113 ? 8.461 18.406 31.594 1 96.06 113 MET B O 1
ATOM 6522 N N . ILE B 1 114 ? 8.25 16.219 31.812 1 94.69 114 ILE B N 1
ATOM 6523 C CA . ILE B 1 114 ? 9.578 16.094 32.406 1 94.69 114 ILE B CA 1
ATOM 6524 C C . ILE B 1 114 ? 10.641 16.297 31.312 1 94.69 114 ILE B C 1
ATOM 6526 O O . ILE B 1 114 ? 11.602 17.047 31.5 1 94.69 114 ILE B O 1
ATOM 6530 N N . LYS B 1 115 ? 10.469 15.734 30.203 1 93.88 115 LYS B N 1
ATOM 6531 C CA . LYS B 1 115 ? 11.43 15.758 29.109 1 93.88 115 LYS B CA 1
ATOM 6532 C C . LYS B 1 115 ? 11.656 17.188 28.609 1 93.88 115 LYS B C 1
ATOM 6534 O O . LYS B 1 115 ? 12.789 17.578 28.312 1 93.88 115 LYS B O 1
ATOM 6539 N N . TYR B 1 116 ? 10.578 17.938 28.516 1 95.44 116 TYR B N 1
ATOM 6540 C CA . TYR B 1 116 ? 10.672 19.25 27.891 1 95.44 116 TYR B CA 1
ATOM 6541 C C . TYR B 1 116 ? 10.516 20.375 28.906 1 95.44 116 TYR B C 1
ATOM 6543 O O . TYR B 1 116 ? 10.039 21.453 28.578 1 95.44 116 TYR B O 1
ATOM 6551 N N . ARG B 1 117 ? 10.859 20.156 30.094 1 94.44 117 ARG B N 1
ATOM 6552 C CA . ARG B 1 117 ? 10.68 21.125 31.172 1 94.44 117 ARG B CA 1
ATOM 6553 C C . ARG B 1 117 ? 11.359 22.438 30.859 1 94.44 117 ARG B C 1
ATOM 6555 O O . ARG B 1 117 ? 10.758 23.516 31.016 1 94.44 117 ARG B O 1
ATOM 6562 N N . LYS B 1 118 ? 12.523 22.391 30.391 1 94.12 118 LYS B N 1
ATOM 6563 C CA . LYS B 1 118 ? 13.281 23.594 30.078 1 94.12 118 LYS B CA 1
ATOM 6564 C C . LYS B 1 118 ? 12.664 24.359 28.906 1 94.12 118 LYS B C 1
ATOM 6566 O O . LYS B 1 118 ? 12.516 25.578 28.969 1 94.12 118 LYS B O 1
ATOM 6571 N N . GLN B 1 119 ? 12.305 23.656 27.906 1 93.31 119 GLN B N 1
ATOM 6572 C CA . GLN B 1 119 ? 11.711 24.266 26.734 1 93.31 119 GLN B CA 1
ATOM 6573 C C . GLN B 1 119 ? 10.367 24.922 27.062 1 93.31 119 GLN B C 1
ATOM 6575 O O . GLN B 1 119 ? 10.016 25.953 26.5 1 93.31 119 GLN B O 1
ATOM 6580 N N . ILE B 1 120 ? 9.625 24.266 27.938 1 95.06 120 ILE B N 1
ATOM 6581 C CA . ILE B 1 120 ? 8.32 24.797 28.344 1 95.06 120 ILE B CA 1
ATOM 6582 C C . ILE B 1 120 ? 8.508 26.109 29.109 1 95.06 120 ILE B C 1
ATOM 6584 O O . ILE B 1 120 ? 7.82 27.094 28.828 1 95.06 120 ILE B O 1
ATOM 6588 N N . ALA B 1 121 ? 9.484 26.156 29.953 1 93.12 121 ALA B N 1
ATOM 6589 C CA . ALA B 1 121 ? 9.758 27.359 30.734 1 93.12 121 ALA B CA 1
ATOM 6590 C C . ALA B 1 121 ? 10.203 28.5 29.828 1 93.12 121 ALA B C 1
ATOM 6592 O O . ALA B 1 121 ? 9.719 29.625 29.953 1 93.12 121 ALA B O 1
ATOM 6593 N N . ASP B 1 122 ? 11.031 28.172 28.938 1 92.25 122 ASP B N 1
ATOM 6594 C CA . ASP B 1 122 ? 11.523 29.172 28 1 92.25 122 ASP B CA 1
ATOM 6595 C C . ASP B 1 122 ? 10.398 29.703 27.109 1 92.25 122 ASP B C 1
ATOM 6597 O O . ASP B 1 122 ? 10.336 30.891 26.828 1 92.25 122 ASP B O 1
ATOM 6601 N N . TYR B 1 123 ? 9.586 28.875 26.766 1 91.31 123 TYR B N 1
ATOM 6602 C CA . TYR B 1 123 ? 8.508 29.25 25.859 1 91.31 123 TYR B CA 1
ATOM 6603 C C . TYR B 1 123 ? 7.445 30.062 26.578 1 91.31 123 TYR B C 1
ATOM 6605 O O . TYR B 1 123 ? 6.855 30.984 26 1 91.31 123 TYR B O 1
ATOM 6613 N N . GLU B 1 124 ? 7.172 29.75 27.75 1 90.06 124 GLU B N 1
ATOM 6614 C CA . GLU B 1 124 ? 6.23 30.516 28.562 1 90.06 124 GLU B CA 1
ATOM 6615 C C . GLU B 1 124 ? 6.676 31.969 28.672 1 90.06 124 GLU B C 1
ATOM 6617 O O . GLU B 1 124 ? 5.852 32.875 28.609 1 90.06 124 GLU B O 1
ATOM 6622 N N . ASP B 1 125 ? 7.879 32.156 28.766 1 88.5 125 ASP B N 1
ATOM 6623 C CA . ASP B 1 125 ? 8.43 33.5 28.844 1 88.5 125 ASP B CA 1
ATOM 6624 C C . ASP B 1 125 ? 8.289 34.25 27.516 1 88.5 125 ASP B C 1
ATOM 6626 O O . ASP B 1 125 ? 7.984 35.438 27.484 1 88.5 125 ASP B O 1
ATOM 6630 N N . LEU B 1 126 ? 8.445 33.5 26.578 1 83.94 126 LEU B N 1
ATOM 6631 C CA . LEU B 1 126 ? 8.352 34.062 25.234 1 83.94 126 LEU B CA 1
ATOM 6632 C C . LEU B 1 126 ? 6.918 34.469 24.922 1 83.94 126 LEU B C 1
ATOM 6634 O O . LEU B 1 126 ? 6.676 35.562 24.375 1 83.94 126 LEU B O 1
ATOM 6638 N N . VAL B 1 127 ? 6.012 33.656 25.156 1 85 127 VAL B N 1
ATOM 6639 C CA . VAL B 1 127 ? 4.602 33.844 24.844 1 85 127 VAL B CA 1
ATOM 6640 C C . VAL B 1 127 ? 4.059 35.031 25.625 1 85 127 VAL B C 1
ATOM 6642 O O . VAL B 1 127 ? 3.199 35.781 25.141 1 85 127 VAL B O 1
ATOM 6645 N N . ARG B 1 128 ? 4.52 35.312 26.781 1 81.56 128 ARG B N 1
ATOM 6646 C CA . ARG B 1 128 ? 4.062 36.438 27.609 1 81.56 128 ARG B CA 1
ATOM 6647 C C . ARG B 1 128 ? 4.328 37.781 26.922 1 81.56 128 ARG B C 1
ATOM 6649 O O . ARG B 1 128 ? 3.562 38.719 27.078 1 81.56 128 ARG B O 1
ATOM 6656 N N . SER B 1 129 ? 5.254 37.781 26.031 1 77.88 129 SER B N 1
ATOM 6657 C CA . SER B 1 129 ? 5.664 39.031 25.406 1 77.88 129 SER B CA 1
ATOM 6658 C C . SER B 1 129 ? 5.113 39.156 23.984 1 77.88 129 SER B C 1
ATOM 6660 O O . SER B 1 129 ? 5.191 40.219 23.375 1 77.88 129 SER B O 1
ATOM 6662 N N . GLU B 1 130 ? 4.516 38.156 23.531 1 76.12 130 GLU B N 1
ATOM 6663 C CA . GLU B 1 130 ? 4.105 38.125 22.125 1 76.12 130 GLU B CA 1
ATOM 6664 C C . GLU B 1 130 ? 2.604 38.375 21.984 1 76.12 130 GLU B C 1
ATOM 6666 O O . GLU B 1 130 ? 1.908 38.594 22.984 1 76.12 130 GLU B O 1
ATOM 6671 N N . GLY B 1 131 ? 2.166 38.438 20.781 1 80.94 131 GLY B N 1
ATOM 6672 C CA . GLY B 1 131 ? 0.768 38.625 20.438 1 80.94 131 GLY B CA 1
ATOM 6673 C C . GLY B 1 131 ? -0.113 37.438 20.812 1 80.94 131 GLY B C 1
ATOM 6674 O O . GLY B 1 131 ? 0.262 36.625 21.641 1 80.94 131 GLY B O 1
ATOM 6675 N N . ILE B 1 132 ? -1.329 37.344 20.375 1 91.75 132 ILE B N 1
ATOM 6676 C CA . ILE B 1 132 ? -2.334 36.375 20.797 1 91.75 132 ILE B CA 1
ATOM 6677 C C . ILE B 1 132 ? -2.326 35.188 19.844 1 91.75 132 ILE B C 1
ATOM 6679 O O . ILE B 1 132 ? -3.35 34.5 19.672 1 91.75 132 ILE B O 1
ATOM 6683 N N . SER B 1 133 ? -1.214 34.875 19.203 1 91.75 133 SER B N 1
ATOM 6684 C CA . SER B 1 133 ? -1.158 33.844 18.172 1 91.75 133 SER B CA 1
ATOM 6685 C C . SER B 1 133 ? -1.182 32.469 18.797 1 91.75 133 SER B C 1
ATOM 6687 O O . SER B 1 133 ? -1.74 31.516 18.219 1 91.75 133 SER B O 1
ATOM 6689 N N . ASP B 1 134 ? -0.62 32.312 19.922 1 93.56 134 ASP B N 1
ATOM 6690 C CA . ASP B 1 134 ? -0.543 31 20.547 1 93.56 134 ASP B CA 1
ATOM 6691 C C . ASP B 1 134 ? -1.816 30.688 21.328 1 93.56 134 ASP B C 1
ATOM 6693 O O . ASP B 1 134 ? -2.477 31.594 21.844 1 93.56 134 ASP B O 1
ATOM 6697 N N . ILE B 1 135 ? -2.117 29.469 21.453 1 95.12 135 ILE B N 1
ATOM 6698 C CA . ILE B 1 135 ? -3.35 29.016 22.094 1 95.12 135 ILE B CA 1
ATOM 6699 C C . ILE B 1 135 ? -3.365 29.438 23.562 1 95.12 135 ILE B C 1
ATOM 6701 O O . ILE B 1 135 ? -4.426 29.719 24.125 1 95.12 135 ILE B O 1
ATOM 6705 N N . ASN B 1 136 ? -2.266 29.531 24.203 1 92.75 136 ASN B N 1
ATOM 6706 C CA . ASN B 1 136 ? -2.18 29.891 25.609 1 92.75 136 ASN B CA 1
ATOM 6707 C C . ASN B 1 136 ? -2.537 31.359 25.844 1 92.75 136 ASN B C 1
ATOM 6709 O O . ASN B 1 136 ? -2.797 31.766 26.969 1 92.75 136 ASN B O 1
ATOM 6713 N N . LYS B 1 137 ? -2.609 32.062 24.828 1 93.31 137 LYS B N 1
ATOM 6714 C CA . LYS B 1 137 ? -2.988 33.469 24.922 1 93.31 137 LYS B CA 1
ATOM 6715 C C . LYS B 1 137 ? -4.414 33.688 24.422 1 93.31 137 LYS B C 1
ATOM 6717 O O . LYS B 1 137 ? -4.91 34.812 24.422 1 93.31 137 LYS B O 1
ATOM 6722 N N . GLY B 1 138 ? -4.984 32.625 24 1 93.62 138 GLY B N 1
ATOM 6723 C CA . GLY B 1 138 ? -6.367 32.719 23.562 1 93.62 138 GLY B CA 1
ATOM 6724 C C . GLY B 1 138 ? -7.328 33.062 24.688 1 93.62 138 GLY B C 1
ATOM 6725 O O . GLY B 1 138 ? -7 32.875 25.859 1 93.62 138 GLY B O 1
ATOM 6726 N N . ALA B 1 139 ? -8.453 33.438 24.312 1 94.88 139 ALA B N 1
ATOM 6727 C CA . ALA B 1 139 ? -9.445 33.906 25.281 1 94.88 139 ALA B CA 1
ATOM 6728 C C . ALA B 1 139 ? -9.867 32.781 26.203 1 94.88 139 ALA B C 1
ATOM 6730 O O . ALA B 1 139 ? -10.062 32.969 27.406 1 94.88 139 ALA B O 1
ATOM 6731 N N . ILE B 1 140 ? -10.008 31.625 25.719 1 95.25 140 ILE B N 1
ATOM 6732 C CA . ILE B 1 140 ? -10.492 30.484 26.5 1 95.25 140 ILE B CA 1
ATOM 6733 C C . ILE B 1 140 ? -9.484 30.156 27.594 1 95.25 140 ILE B C 1
ATOM 6735 O O . ILE B 1 140 ? -9.859 30 28.766 1 95.25 140 ILE B O 1
ATOM 6739 N N . VAL B 1 141 ? -8.273 30.031 27.219 1 94.69 141 VAL B N 1
ATOM 6740 C CA . VAL B 1 141 ? -7.242 29.688 28.188 1 94.69 141 VAL B CA 1
ATOM 6741 C C . VAL B 1 141 ? -7.09 30.812 29.203 1 94.69 141 VAL B C 1
ATOM 6743 O O . VAL B 1 141 ? -6.879 30.547 30.391 1 94.69 141 VAL B O 1
ATOM 6746 N N . GLN B 1 142 ? -7.211 32.031 28.781 1 92.81 142 GLN B N 1
ATOM 6747 C CA . GLN B 1 142 ? -7.113 33.156 29.688 1 92.81 142 GLN B CA 1
ATOM 6748 C C . GLN B 1 142 ? -8.258 33.156 30.688 1 92.81 142 GLN B C 1
ATOM 6750 O O . GLN B 1 142 ? -8.055 33.469 31.875 1 92.81 142 GLN B O 1
ATOM 6755 N N . GLU B 1 143 ? -9.398 32.844 30.219 1 94.31 143 GLU B N 1
ATOM 6756 C CA . GLU B 1 143 ? -10.555 32.719 31.109 1 94.31 143 GLU B CA 1
ATOM 6757 C C . GLU B 1 143 ? -10.359 31.625 32.125 1 94.31 143 GLU B C 1
ATOM 6759 O O . GLU B 1 143 ? -10.695 31.781 33.312 1 94.31 143 GLU B O 1
ATOM 6764 N N . LEU B 1 144 ? -9.844 30.594 31.719 1 93.25 144 LEU B N 1
ATOM 6765 C CA . LEU B 1 144 ? -9.625 29.438 32.594 1 93.25 144 LEU B CA 1
ATOM 6766 C C . LEU B 1 144 ? -8.547 29.734 33.625 1 93.25 144 LEU B C 1
ATOM 6768 O O . LEU B 1 144 ? -8.625 29.266 34.75 1 93.25 144 LEU B O 1
ATOM 6772 N N . SER B 1 145 ? -7.527 30.484 33.188 1 89.44 145 SER B N 1
ATOM 6773 C CA . SER B 1 145 ? -6.438 30.828 34.094 1 89.44 145 SER B CA 1
ATOM 6774 C C . SER B 1 145 ? -6.934 31.656 35.281 1 89.44 145 SER B C 1
ATOM 6776 O O . SER B 1 145 ? -6.355 31.609 36.375 1 89.44 145 SER B O 1
ATOM 6778 N N . THR B 1 146 ? -7.969 32.312 35.094 1 90.38 146 THR B N 1
ATOM 6779 C CA . THR B 1 146 ? -8.547 33.125 36.156 1 90.38 146 THR B CA 1
ATOM 6780 C C . THR B 1 146 ? -9.43 32.281 37.062 1 90.38 146 THR B C 1
ATOM 6782 O O . THR B 1 146 ? -9.555 32.562 38.25 1 90.38 146 THR B O 1
ATOM 6785 N N . LYS B 1 147 ? -9.914 31.297 36.531 1 89.88 147 LYS B N 1
ATOM 6786 C CA . LYS B 1 147 ? -10.867 30.469 37.25 1 89.88 147 LYS B CA 1
ATOM 6787 C C . LYS B 1 147 ? -10.148 29.375 38.031 1 89.88 147 LYS B C 1
ATOM 6789 O O . LYS B 1 147 ? -10.688 28.859 39.031 1 89.88 147 LYS B O 1
ATOM 6794 N N . ILE B 1 148 ? -9.125 28.953 37.469 1 91.19 148 ILE B N 1
ATOM 6795 C CA . ILE B 1 148 ? -8.422 27.828 38.062 1 91.19 148 ILE B CA 1
ATOM 6796 C C . ILE B 1 148 ? -7.156 28.312 38.781 1 91.19 148 ILE B C 1
ATOM 6798 O O . ILE B 1 148 ? -6.328 29 38.156 1 91.19 148 ILE B O 1
ATOM 6802 N N . ASP B 1 149 ? -7.031 27.922 40.031 1 87.88 149 ASP B N 1
ATOM 6803 C CA . ASP B 1 149 ? -5.852 28.312 40.812 1 87.88 149 ASP B CA 1
ATOM 6804 C C . ASP B 1 149 ? -4.703 27.328 40.562 1 87.88 149 ASP B C 1
ATOM 6806 O O . ASP B 1 149 ? -4.922 26.125 40.438 1 87.88 149 ASP B O 1
ATOM 6810 N N . GLY B 1 150 ? -3.557 27.875 40.344 1 88.31 150 GLY B N 1
ATOM 6811 C CA . GLY B 1 150 ? -2.385 27.016 40.219 1 88.31 150 GLY B CA 1
ATOM 6812 C C . GLY B 1 150 ? -1.902 26.859 38.812 1 88.31 150 GLY B C 1
ATOM 6813 O O . GLY B 1 150 ? -2.445 27.484 37.875 1 88.31 150 GLY B O 1
ATOM 6814 N N . LYS B 1 151 ? -0.897 25.938 38.625 1 91.75 151 LYS B N 1
ATOM 6815 C CA . LYS B 1 151 ? -0.344 25.672 37.281 1 91.75 151 LYS B CA 1
ATOM 6816 C C . LYS B 1 151 ? -1.294 24.797 36.469 1 91.75 151 LYS B C 1
ATOM 6818 O O . LYS B 1 151 ? -1.956 23.906 37 1 91.75 151 LYS B O 1
ATOM 6823 N N . THR B 1 152 ? -1.366 25.125 35.25 1 94.44 152 THR B N 1
ATOM 6824 C CA . THR B 1 152 ? -2.312 24.422 34.375 1 94.44 152 THR B CA 1
ATOM 6825 C C . THR B 1 152 ? -1.605 23.828 33.156 1 94.44 152 THR B C 1
ATOM 6827 O O . THR B 1 152 ? -0.705 24.438 32.594 1 94.44 152 THR B O 1
ATOM 6830 N N . ILE B 1 153 ? -1.944 22.609 32.844 1 96.12 153 ILE B N 1
ATOM 6831 C CA . ILE B 1 153 ? -1.586 21.984 31.562 1 96.12 153 ILE B CA 1
ATOM 6832 C C . ILE B 1 153 ? -2.801 21.938 30.641 1 96.12 153 ILE B C 1
ATOM 6834 O O . ILE B 1 153 ? -3.838 21.375 31 1 96.12 153 ILE B O 1
ATOM 6838 N N . THR B 1 154 ? -2.676 22.594 29.531 1 97 154 THR B N 1
ATOM 6839 C CA . THR B 1 154 ? -3.795 22.625 28.594 1 97 154 THR B CA 1
ATOM 6840 C C . THR B 1 154 ? -3.59 21.594 27.469 1 97 154 THR B C 1
ATOM 6842 O O . THR B 1 154 ? -2.469 21.406 27 1 97 154 THR B O 1
ATOM 6845 N N . LEU B 1 155 ? -4.707 20.906 27.062 1 98.06 155 LEU B N 1
ATOM 6846 C CA . LEU B 1 155 ? -4.637 19.844 26.078 1 98.06 155 LEU B CA 1
ATOM 6847 C C . LEU B 1 155 ? -5.598 20.109 24.922 1 98.06 155 LEU B C 1
ATOM 6849 O O . LEU B 1 155 ? -6.664 20.703 25.125 1 98.06 155 LEU B O 1
ATOM 6853 N N . SER B 1 156 ? -5.199 19.734 23.766 1 97.94 156 SER B N 1
ATOM 6854 C CA . SER B 1 156 ? -6.07 19.625 22.594 1 97.94 156 SER B CA 1
ATOM 6855 C C . SER B 1 156 ? -6.242 18.156 22.188 1 97.94 156 SER B C 1
ATOM 6857 O O . SER B 1 156 ? -5.305 17.375 22.281 1 97.94 156 SER B O 1
ATOM 6859 N N . VAL B 1 157 ? -7.426 17.812 21.719 1 98 157 VAL B N 1
ATOM 6860 C CA . VAL B 1 157 ? -7.742 16.422 21.422 1 98 157 VAL B CA 1
ATOM 6861 C C . VAL B 1 157 ? -8.25 16.312 19.984 1 98 157 VAL B C 1
ATOM 6863 O O . VAL B 1 157 ? -8.766 17.281 19.422 1 98 157 VAL B O 1
ATOM 6866 N N . ASN B 1 158 ? -8.031 15.18 19.391 1 97 158 ASN B N 1
ATOM 6867 C CA . ASN B 1 158 ? -8.484 14.922 18.031 1 97 158 ASN B CA 1
ATOM 6868 C C . ASN B 1 158 ? -8.766 13.438 17.797 1 97 158 ASN B C 1
ATOM 6870 O O . ASN B 1 158 ? -8.109 12.578 18.391 1 97 158 ASN B O 1
ATOM 6874 N N . THR B 1 159 ? -9.789 13.148 16.969 1 95.88 159 THR B N 1
ATOM 6875 C CA . THR B 1 159 ? -10.016 11.797 16.469 1 95.88 159 THR B CA 1
ATOM 6876 C C . THR B 1 159 ? -10.5 11.844 15.016 1 95.88 159 THR B C 1
ATOM 6878 O O . THR B 1 159 ? -11.289 12.719 14.648 1 95.88 159 THR B O 1
ATOM 6881 N N . ASP B 1 160 ? -9.875 11.07 14.266 1 90.38 160 ASP B N 1
ATOM 6882 C CA . ASP B 1 160 ? -10.266 10.969 12.867 1 90.38 160 ASP B CA 1
ATOM 6883 C C . ASP B 1 160 ? -9.992 9.57 12.312 1 90.38 160 ASP B C 1
ATOM 6885 O O . ASP B 1 160 ? -9.016 8.922 12.711 1 90.38 160 ASP B O 1
ATOM 6889 N N . GLY B 1 161 ? -10.938 9.18 11.414 1 86.06 161 GLY B N 1
ATOM 6890 C CA . GLY B 1 161 ? -10.789 7.863 10.82 1 86.06 161 GLY B CA 1
ATOM 6891 C C . GLY B 1 161 ? -9.781 7.832 9.688 1 86.06 161 GLY B C 1
ATOM 6892 O O . GLY B 1 161 ? -9.711 8.766 8.883 1 86.06 161 GLY B O 1
ATOM 6893 N N . ALA B 1 162 ? -8.953 6.84 9.711 1 84.56 162 ALA B N 1
ATOM 6894 C CA . ALA B 1 162 ? -8.016 6.609 8.617 1 84.56 162 ALA B CA 1
ATOM 6895 C C . ALA B 1 162 ? -8.203 5.223 8.016 1 84.56 162 ALA B C 1
ATOM 6897 O O . ALA B 1 162 ? -8.453 4.254 8.734 1 84.56 162 ALA B O 1
ATOM 6898 N N . ALA B 1 163 ? -8.195 5.191 6.68 1 74.25 163 ALA B N 1
ATOM 6899 C CA . ALA B 1 163 ? -8.328 3.908 6 1 74.25 163 ALA B CA 1
ATOM 6900 C C . ALA B 1 163 ? -7.094 3.039 6.219 1 74.25 163 ALA B C 1
ATOM 6902 O O . ALA B 1 163 ? -5.992 3.393 5.789 1 74.25 163 ALA B O 1
ATOM 6903 N N . ALA B 1 164 ? -7.27 2.004 6.879 1 70.31 164 ALA B N 1
ATOM 6904 C CA . ALA B 1 164 ? -6.148 1.115 7.18 1 70.31 164 ALA B CA 1
ATOM 6905 C C . ALA B 1 164 ? -5.898 0.142 6.031 1 70.31 164 ALA B C 1
ATOM 6907 O O . ALA B 1 164 ? -4.777 -0.341 5.852 1 70.31 164 ALA B O 1
ATOM 6908 N N . TYR B 1 165 ? -6.961 -0.192 5.328 1 57.84 165 TYR B N 1
ATOM 6909 C CA . TYR B 1 165 ? -6.832 -1.176 4.262 1 57.84 165 TYR B CA 1
ATOM 6910 C C . TYR B 1 165 ? -7.277 -0.592 2.926 1 57.84 165 TYR B C 1
ATOM 6912 O O . TYR B 1 165 ? -8.117 0.314 2.885 1 57.84 165 TYR B O 1
ATOM 6920 N N . ARG B 1 166 ? -6.48 -0.789 1.956 1 53.56 166 ARG B N 1
ATOM 6921 C CA . ARG B 1 166 ? -6.773 -0.272 0.623 1 53.56 166 ARG B CA 1
ATOM 6922 C C . ARG B 1 166 ? -8.164 -0.684 0.167 1 53.56 166 ARG B C 1
ATOM 6924 O O . ARG B 1 166 ? -8.875 0.099 -0.472 1 53.56 166 ARG B O 1
ATOM 6931 N N . TRP B 1 167 ? -8.359 -1.901 0.121 1 49.41 167 TRP B N 1
ATOM 6932 C CA . TRP B 1 167 ? -9.531 -2.377 -0.605 1 49.41 167 TRP B CA 1
ATOM 6933 C C . TRP B 1 167 ? -10.711 -2.596 0.342 1 49.41 167 TRP B C 1
ATOM 6935 O O . TRP B 1 167 ? -10.695 -2.117 1.479 1 49.41 167 TRP B O 1
ATOM 6945 N N . SER B 1 168 ? -11.258 -3.713 0.337 1 50.47 168 SER B N 1
ATOM 6946 C CA . SER B 1 168 ? -12.57 -4.332 0.497 1 50.47 168 SER B CA 1
ATOM 6947 C C . SER B 1 168 ? -12.992 -4.371 1.964 1 50.47 168 SER B C 1
ATOM 6949 O O . SER B 1 168 ? -14.148 -4.641 2.277 1 50.47 168 SER B O 1
ATOM 6951 N N . ILE B 1 169 ? -11.984 -4.188 2.875 1 58.31 169 ILE B N 1
ATOM 6952 C CA . ILE B 1 169 ? -12.469 -4.461 4.223 1 58.31 169 ILE B CA 1
ATOM 6953 C C . ILE B 1 169 ? -12.688 -3.148 4.969 1 58.31 169 ILE B C 1
ATOM 6955 O O . ILE B 1 169 ? -11.789 -2.305 5.031 1 58.31 169 ILE B O 1
ATOM 6959 N N . ASN B 1 170 ? -13.773 -2.691 5.117 1 66.94 170 ASN B N 1
ATOM 6960 C CA . ASN B 1 170 ? -14.148 -1.479 5.836 1 66.94 170 ASN B CA 1
ATOM 6961 C C . ASN B 1 170 ? -13.727 -1.551 7.305 1 66.94 170 ASN B C 1
ATOM 6963 O O . ASN B 1 170 ? -14.578 -1.644 8.188 1 66.94 170 ASN B O 1
ATOM 6967 N N . LYS B 1 171 ? -12.445 -1.55 7.59 1 81.44 171 LYS B N 1
ATOM 6968 C CA . LYS B 1 171 ? -11.898 -1.5 8.945 1 81.44 171 LYS B CA 1
ATOM 6969 C C . LYS B 1 171 ? -11.086 -0.229 9.164 1 81.44 171 LYS B C 1
ATOM 6971 O O . LYS B 1 171 ? -9.852 -0.26 9.133 1 81.44 171 LYS B O 1
ATOM 6976 N N . PRO B 1 172 ? -11.828 0.86 9.492 1 87.94 172 PRO B N 1
ATOM 6977 C CA . PRO B 1 172 ? -11.117 2.121 9.719 1 87.94 172 PRO B CA 1
ATOM 6978 C C . PRO B 1 172 ? -10.344 2.135 11.031 1 87.94 172 PRO B C 1
ATOM 6980 O O . PRO B 1 172 ? -10.711 1.432 11.977 1 87.94 172 PRO B O 1
ATOM 6983 N N . CYS B 1 173 ? -9.289 2.902 11.078 1 92.88 173 CYS B N 1
ATOM 6984 C CA . CYS B 1 173 ? -8.484 3.129 12.266 1 92.88 173 CYS B CA 1
ATOM 6985 C C . CYS B 1 173 ? -8.773 4.496 12.875 1 92.88 173 CYS B C 1
ATOM 6987 O O . CYS B 1 173 ? -8.664 5.52 12.195 1 92.88 173 CYS B O 1
ATOM 6989 N N . TYR B 1 174 ? -9.227 4.496 14.117 1 94.69 174 TYR B N 1
ATOM 6990 C CA . TYR B 1 174 ? -9.516 5.734 14.836 1 94.69 174 TYR B CA 1
ATOM 6991 C C . TYR B 1 174 ? -8.602 5.887 16.047 1 94.69 174 TYR B C 1
ATOM 6993 O O . TYR B 1 174 ? -8.758 5.18 17.047 1 94.69 174 TYR B O 1
ATOM 7001 N N . PRO B 1 175 ? -7.684 6.801 15.977 1 96.69 175 PRO B N 1
ATOM 7002 C CA . PRO B 1 175 ? -6.934 7.152 17.188 1 96.69 175 PRO B CA 1
ATOM 7003 C C . PRO B 1 175 ? -7.527 8.352 17.922 1 96.69 175 PRO B C 1
ATOM 7005 O O . PRO B 1 175 ? -8.266 9.141 17.328 1 96.69 175 PRO B O 1
ATOM 7008 N N . ILE B 1 176 ? -7.344 8.406 19.188 1 98 176 ILE B N 1
ATOM 7009 C CA . ILE B 1 176 ? -7.527 9.633 19.953 1 98 176 ILE B CA 1
ATOM 7010 C C . ILE B 1 176 ? -6.168 10.258 20.266 1 98 176 ILE B C 1
ATOM 7012 O O . ILE B 1 176 ? -5.434 9.766 21.125 1 98 176 ILE B O 1
ATOM 7016 N N . PHE B 1 177 ? -5.914 11.328 19.578 1 97.88 177 PHE B N 1
ATOM 7017 C CA . PHE B 1 177 ? -4.648 12.016 19.781 1 97.88 177 PHE B CA 1
ATOM 7018 C C . PHE B 1 177 ? -4.812 13.156 20.781 1 97.88 177 PHE B C 1
ATOM 7020 O O . PHE B 1 177 ? -5.879 13.766 20.859 1 97.88 177 PHE B O 1
ATOM 7027 N N . VAL B 1 178 ? -3.775 13.375 21.484 1 98.38 178 VAL B N 1
ATOM 7028 C CA . VAL B 1 178 ? -3.74 14.461 22.469 1 98.38 178 VAL B CA 1
ATOM 7029 C C . VAL B 1 178 ? -2.457 15.273 22.297 1 98.38 178 VAL B C 1
ATOM 7031 O O . VAL B 1 178 ? -1.375 14.703 22.125 1 98.38 178 VAL B O 1
ATOM 7034 N N . VAL B 1 179 ? -2.625 16.531 22.281 1 97.5 179 VAL B N 1
ATOM 7035 C CA . VAL B 1 179 ? -1.492 17.453 22.141 1 97.5 179 VAL B CA 1
ATOM 7036 C C . VAL B 1 179 ? -1.365 18.312 23.406 1 97.5 179 VAL B C 1
ATOM 7038 O O . VAL B 1 179 ? -2.369 18.75 23.953 1 97.5 179 VAL B O 1
ATOM 7041 N N . VAL B 1 180 ? -0.121 18.5 23.812 1 98 180 VAL B N 1
ATOM 7042 C CA . VAL B 1 180 ? 0.159 19.328 24.969 1 98 180 VAL B CA 1
ATOM 7043 C C . VAL B 1 180 ? 0.451 20.766 24.516 1 98 180 VAL B C 1
ATOM 7045 O O . VAL B 1 180 ? 1.512 21.031 23.953 1 98 180 VAL B O 1
ATOM 7048 N N . ASN B 1 181 ? -0.37 21.672 24.922 1 96.81 181 ASN B N 1
ATOM 7049 C CA . ASN B 1 181 ? -0.32 23.031 24.375 1 96.81 181 ASN B CA 1
ATOM 7050 C C . ASN B 1 181 ? 0.772 23.859 25.047 1 96.81 181 ASN B C 1
ATOM 7052 O O . ASN B 1 181 ? 1.14 24.922 24.547 1 96.81 181 ASN B O 1
ATOM 7056 N N . ASN B 1 182 ? 1.293 23.391 26.156 1 95.69 182 ASN B N 1
ATOM 7057 C CA . ASN B 1 182 ? 2.355 24.109 26.844 1 95.69 182 ASN B CA 1
ATOM 7058 C C . ASN B 1 182 ? 3.668 24.047 26.078 1 95.69 182 ASN B C 1
ATOM 7060 O O . ASN B 1 182 ? 4.566 24.859 26.312 1 95.69 182 ASN B O 1
ATOM 7064 N N . LEU B 1 183 ? 3.744 23.125 25.188 1 95.81 183 LEU B N 1
ATOM 7065 C CA . LEU B 1 183 ? 4.949 22.969 24.375 1 95.81 183 LEU B CA 1
ATOM 7066 C C . LEU B 1 183 ? 4.977 24 23.234 1 95.81 183 LEU B C 1
ATOM 7068 O O . LEU B 1 183 ? 3.922 24.438 22.766 1 95.81 183 LEU B O 1
ATOM 7072 N N . PRO B 1 184 ? 6.207 24.391 22.844 1 92.19 184 PRO B N 1
ATOM 7073 C CA . PRO B 1 184 ? 6.281 25.203 21.641 1 92.19 184 PRO B CA 1
ATOM 7074 C C . PRO B 1 184 ? 5.68 24.516 20.422 1 92.19 184 PRO B C 1
ATOM 7076 O O . PRO B 1 184 ? 5.754 23.297 20.297 1 92.19 184 PRO B O 1
ATOM 7079 N N . PRO B 1 185 ? 5.141 25.281 19.516 1 89.75 185 PRO B N 1
ATOM 7080 C CA . PRO B 1 185 ? 4.395 24.703 18.391 1 89.75 185 PRO B CA 1
ATOM 7081 C C . PRO B 1 185 ? 5.219 23.688 17.594 1 89.75 185 PRO B C 1
ATOM 7083 O O . PRO B 1 185 ? 4.707 22.641 17.219 1 89.75 185 PRO B O 1
ATOM 7086 N N . ARG B 1 186 ? 6.453 23.953 17.359 1 83.94 186 ARG B N 1
ATOM 7087 C CA . ARG B 1 186 ? 7.297 23.047 16.578 1 83.94 186 ARG B CA 1
ATOM 7088 C C . ARG B 1 186 ? 7.445 21.703 17.266 1 83.94 186 ARG B C 1
ATOM 7090 O O . ARG B 1 186 ? 7.535 20.672 16.594 1 83.94 186 ARG B O 1
ATOM 7097 N N . ILE B 1 187 ? 7.461 21.719 18.609 1 91.19 187 ILE B N 1
ATOM 7098 C CA . ILE B 1 187 ? 7.637 20.5 19.391 1 91.19 187 ILE B CA 1
ATOM 7099 C C . ILE B 1 187 ? 6.281 19.844 19.609 1 91.19 187 ILE B C 1
ATOM 7101 O O . ILE B 1 187 ? 6.156 18.609 19.484 1 91.19 187 ILE B O 1
ATOM 7105 N N . ARG B 1 188 ? 5.312 20.672 19.891 1 93.19 188 ARG B N 1
ATOM 7106 C CA . ARG B 1 188 ? 4.012 20.141 20.281 1 93.19 188 ARG B CA 1
ATOM 7107 C C . ARG B 1 188 ? 3.377 19.344 19.156 1 93.19 188 ARG B C 1
ATOM 7109 O O . ARG B 1 188 ? 2.697 18.344 19.406 1 93.19 188 ARG B O 1
ATOM 7116 N N . PHE B 1 189 ? 3.619 19.797 17.875 1 92.62 189 PHE B N 1
ATOM 7117 C CA . PHE B 1 189 ? 2.908 19.188 16.75 1 92.62 189 PHE B CA 1
ATOM 7118 C C . PHE B 1 189 ? 3.775 18.141 16.062 1 92.62 189 PHE B C 1
ATOM 7120 O O . PHE B 1 189 ? 3.348 17.516 15.094 1 92.62 189 PHE B O 1
ATOM 7127 N N . ASP B 1 190 ? 4.922 17.906 16.609 1 90.75 190 ASP B N 1
ATOM 7128 C CA . ASP B 1 190 ? 5.758 16.844 16.078 1 90.75 190 ASP B CA 1
ATOM 7129 C C . ASP B 1 190 ? 5.113 15.477 16.312 1 90.75 190 ASP B C 1
ATOM 7131 O O . ASP B 1 190 ? 4.562 15.219 17.391 1 90.75 190 ASP B O 1
ATOM 7135 N N . LYS B 1 191 ? 5.258 14.633 15.414 1 90.88 191 LYS B N 1
ATOM 7136 C CA . LYS B 1 191 ? 4.629 13.312 15.477 1 90.88 191 LYS B CA 1
ATOM 7137 C C . LYS B 1 191 ? 5.102 12.539 16.703 1 90.88 191 LYS B C 1
ATOM 7139 O O . LYS B 1 191 ? 4.336 11.773 17.297 1 90.88 191 LYS B O 1
ATOM 7144 N N . LYS B 1 192 ? 6.332 12.742 17.078 1 91.69 192 LYS B N 1
ATOM 7145 C CA . LYS B 1 192 ? 6.898 11.969 18.172 1 91.69 192 LYS B CA 1
ATOM 7146 C C . LYS B 1 192 ? 6.344 12.438 19.516 1 91.69 192 LYS B C 1
ATOM 7148 O O . LYS B 1 192 ? 6.473 11.742 20.531 1 91.69 192 LYS B O 1
ATOM 7153 N N . ASN B 1 193 ? 5.711 13.586 19.5 1 94.75 193 ASN B N 1
ATOM 7154 C CA . ASN B 1 193 ? 5.227 14.133 20.766 1 94.75 193 ASN B CA 1
ATOM 7155 C C . ASN B 1 193 ? 3.703 14.078 20.859 1 94.75 193 ASN B C 1
ATOM 7157 O O . ASN B 1 193 ? 3.117 14.555 21.828 1 94.75 193 ASN B O 1
ATOM 7161 N N . LEU B 1 194 ? 3.068 13.539 19.844 1 96.44 194 LEU B N 1
ATOM 7162 C CA . LEU B 1 194 ? 1.633 13.289 19.922 1 96.44 194 LEU B CA 1
ATOM 7163 C C . LEU B 1 194 ? 1.33 12.18 20.922 1 96.44 194 LEU B C 1
ATOM 7165 O O . LEU B 1 194 ? 1.935 11.102 20.859 1 96.44 194 LEU B O 1
ATOM 7169 N N . LEU B 1 195 ? 0.486 12.492 21.812 1 98.12 195 LEU B N 1
ATOM 7170 C CA . LEU B 1 195 ? 0.019 11.453 22.719 1 98.12 195 LEU B CA 1
ATOM 7171 C C . LEU B 1 195 ? -1.155 10.688 22.109 1 98.12 195 LEU B C 1
ATOM 7173 O O . LEU B 1 195 ? -1.832 11.195 21.219 1 98.12 195 LEU B O 1
ATOM 7177 N N . MET B 1 196 ? -1.312 9.492 22.531 1 97.81 196 MET B N 1
ATOM 7178 C CA . MET B 1 196 ? -2.432 8.672 22.062 1 97.81 196 MET B CA 1
ATOM 7179 C C . MET B 1 196 ? -3.205 8.094 23.25 1 97.81 196 MET B C 1
ATOM 7181 O O . MET B 1 196 ? -2.635 7.395 24.078 1 97.81 196 MET B O 1
ATOM 7185 N N . ALA B 1 197 ? -4.449 8.336 23.266 1 98.38 197 ALA B N 1
ATOM 7186 C CA . ALA B 1 197 ? -5.273 7.898 24.391 1 98.38 197 ALA B CA 1
ATOM 7187 C C . ALA B 1 197 ? -5.934 6.555 24.094 1 98.38 197 ALA B C 1
ATOM 7189 O O . ALA B 1 197 ? -6.207 5.773 25.016 1 98.38 197 ALA B O 1
ATOM 7190 N N . ALA B 1 198 ? -6.238 6.363 22.844 1 98 198 ALA B N 1
ATOM 7191 C CA . ALA B 1 198 ? -6.91 5.133 22.438 1 98 198 ALA B CA 1
ATOM 7192 C C . ALA B 1 198 ? -6.734 4.879 20.953 1 98 198 ALA B C 1
ATOM 7194 O O . ALA B 1 198 ? -6.363 5.785 20.188 1 98 198 ALA B O 1
ATOM 7195 N N . ILE B 1 199 ? -6.977 3.66 20.562 1 96.81 199 ILE B N 1
ATOM 7196 C CA . ILE B 1 199 ? -6.922 3.312 19.141 1 96.81 199 ILE B CA 1
ATOM 7197 C C . ILE B 1 199 ? -7.969 2.246 18.828 1 96.81 199 ILE B C 1
ATOM 7199 O O . ILE B 1 199 ? -8.055 1.23 19.531 1 96.81 199 ILE B O 1
ATOM 7203 N N . TRP B 1 200 ? -8.781 2.559 17.859 1 95.5 200 TRP B N 1
ATOM 7204 C CA . TRP B 1 200 ? -9.828 1.68 17.344 1 95.5 200 TRP B CA 1
ATOM 7205 C C . TRP B 1 200 ? -9.469 1.169 15.945 1 95.5 200 TRP B C 1
ATOM 7207 O O . TRP B 1 200 ? -9.062 1.947 15.078 1 95.5 200 TRP B O 1
ATOM 7217 N N . LEU B 1 201 ? -9.508 -0.092 15.75 1 91.56 201 LEU B N 1
ATOM 7218 C CA . LEU B 1 201 ? -9.328 -0.688 14.43 1 91.56 201 LEU B CA 1
ATOM 7219 C C . LEU B 1 201 ? -10.25 -1.892 14.25 1 91.56 201 LEU B C 1
ATOM 7221 O O . LEU B 1 201 ? -9.836 -3.031 14.477 1 91.56 201 LEU B O 1
ATOM 7225 N N . ASN B 1 202 ? -11.344 -1.683 13.797 1 87.38 202 ASN B N 1
ATOM 7226 C CA . ASN B 1 202 ? -12.352 -2.727 13.609 1 87.38 202 ASN B CA 1
ATOM 7227 C C . ASN B 1 202 ? -13.344 -2.359 12.508 1 87.38 202 ASN B C 1
ATOM 7229 O O . ASN B 1 202 ? -13.227 -1.301 11.891 1 87.38 202 ASN B O 1
ATOM 7233 N N . LYS B 1 203 ? -14.266 -3.297 12.367 1 81.5 203 LYS B N 1
ATOM 7234 C CA . LYS B 1 203 ? -15.273 -3.055 11.336 1 81.5 203 LYS B CA 1
ATOM 7235 C C . LYS B 1 203 ? -16.203 -1.912 11.727 1 81.5 203 LYS B C 1
ATOM 7237 O O . LYS B 1 203 ? -16.734 -1.898 12.836 1 81.5 203 LYS B O 1
ATOM 7242 N N . GLY B 1 204 ? -16.297 -0.981 10.906 1 83.81 204 GLY B N 1
ATOM 7243 C CA . GLY B 1 204 ? -17.203 0.13 11.125 1 83.81 204 GLY B CA 1
ATOM 7244 C C . GLY B 1 204 ? -16.625 1.196 12.039 1 83.81 204 GLY B C 1
ATOM 7245 O O . GLY B 1 204 ? -15.555 1.018 12.609 1 83.81 204 GLY B O 1
ATOM 7246 N N . GLU B 1 205 ? -17.359 2.23 12.281 1 88.88 205 GLU B N 1
ATOM 7247 C CA . GLU B 1 205 ? -16.969 3.346 13.133 1 88.88 205 GLU B CA 1
ATOM 7248 C C . GLU B 1 205 ? -17.281 3.057 14.594 1 88.88 205 GLU B C 1
ATOM 7250 O O . GLU B 1 205 ? -18.266 2.391 14.906 1 88.88 205 GLU B O 1
ATOM 7255 N N . PRO B 1 206 ? -16.453 3.543 15.438 1 92.25 206 PRO B N 1
ATOM 7256 C CA . PRO B 1 206 ? -16.719 3.332 16.859 1 92.25 206 PRO B CA 1
ATOM 7257 C C . PRO B 1 206 ? -17.875 4.188 17.375 1 92.25 206 PRO B C 1
ATOM 7259 O O . PRO B 1 206 ? -18.062 5.312 16.922 1 92.25 206 PRO B O 1
ATOM 7262 N N . ASN B 1 207 ? -18.547 3.555 18.328 1 92.5 207 ASN B N 1
ATOM 7263 C CA . ASN B 1 207 ? -19.469 4.352 19.125 1 92.5 207 ASN B CA 1
ATOM 7264 C C . ASN B 1 207 ? -18.734 5.387 19.969 1 92.5 207 ASN B C 1
ATOM 7266 O O . ASN B 1 207 ? -17.891 5.031 20.797 1 92.5 207 ASN B O 1
ATOM 7270 N N . ILE B 1 208 ? -19.094 6.645 19.828 1 92.81 208 ILE B N 1
ATOM 7271 C CA . ILE B 1 208 ? -18.328 7.754 20.375 1 92.81 208 ILE B CA 1
ATOM 7272 C C . ILE B 1 208 ? -18.359 7.707 21.891 1 92.81 208 ILE B C 1
ATOM 7274 O O . ILE B 1 208 ? -17.312 7.805 22.547 1 92.81 208 ILE B O 1
ATOM 7278 N N . PRO B 1 209 ? -19.5 7.5 22.5 1 92.12 209 PRO B N 1
ATOM 7279 C CA . PRO B 1 209 ? -19.516 7.441 23.953 1 92.12 209 PRO B CA 1
ATOM 7280 C C . PRO B 1 209 ? -18.672 6.293 24.516 1 92.12 209 PRO B C 1
ATOM 7282 O O . PRO B 1 209 ? -17.984 6.461 25.516 1 92.12 209 PRO B O 1
ATOM 7285 N N . LEU B 1 210 ? -18.719 5.215 23.797 1 94 210 LEU B N 1
ATOM 7286 C CA . LEU B 1 210 ? -17.906 4.074 24.219 1 94 210 LEU B CA 1
ATOM 7287 C C . LEU B 1 210 ? -16.422 4.375 24.031 1 94 210 LEU B C 1
ATOM 7289 O O . LEU B 1 210 ? -15.617 4.133 24.938 1 94 210 LEU B O 1
ATOM 7293 N N . PHE B 1 211 ? -16.109 4.898 22.969 1 96.06 211 PHE B N 1
ATOM 7294 C CA . PHE B 1 211 ? -14.727 5.082 22.547 1 96.06 211 PHE B CA 1
ATOM 7295 C C . PHE B 1 211 ? -14.031 6.133 23.406 1 96.06 211 PHE B C 1
ATOM 7297 O O . PHE B 1 211 ? -12.836 6.027 23.688 1 96.06 211 PHE B O 1
ATOM 7304 N N . PHE B 1 212 ? -14.781 7.141 23.953 1 97.12 212 PHE B N 1
ATOM 7305 C CA . PHE B 1 212 ? -14.188 8.266 24.672 1 97.12 212 PHE B CA 1
ATOM 7306 C C . PHE B 1 212 ? -14.391 8.109 26.172 1 97.12 212 PHE B C 1
ATOM 7308 O O . PHE B 1 212 ? -13.906 8.93 26.953 1 97.12 212 PHE B O 1
ATOM 7315 N N . GLN B 1 213 ? -15 7.109 26.562 1 95.19 213 GLN B N 1
ATOM 7316 C CA . GLN B 1 213 ? -15.367 6.973 27.969 1 95.19 213 GLN B CA 1
ATOM 7317 C C . GLN B 1 213 ? -14.133 6.965 28.859 1 95.19 213 GLN B C 1
ATOM 7319 O O . GLN B 1 213 ? -14.047 7.738 29.812 1 95.19 213 GLN B O 1
ATOM 7324 N N . GLU B 1 214 ? -13.227 6.109 28.531 1 95.5 214 GLU B N 1
ATOM 7325 C CA . GLU B 1 214 ? -12.016 6.004 29.344 1 95.5 214 GLU B CA 1
ATOM 7326 C C . GLU B 1 214 ? -11.234 7.316 29.344 1 95.5 214 GLU B C 1
ATOM 7328 O O . GLU B 1 214 ? -10.648 7.695 30.359 1 95.5 214 GLU B O 1
ATOM 7333 N N . PHE B 1 215 ? -11.156 7.945 28.234 1 97.12 215 PHE B N 1
ATOM 7334 C CA . PHE B 1 215 ? -10.453 9.211 28.109 1 97.12 215 PHE B CA 1
ATOM 7335 C C . PHE B 1 215 ? -11.086 10.281 28.984 1 97.12 215 PHE B C 1
ATOM 7337 O O . PHE B 1 215 ? -10.391 10.984 29.719 1 97.12 215 PHE B O 1
ATOM 7344 N N . CYS B 1 216 ? -12.422 10.398 28.953 1 97.25 216 CYS B N 1
ATOM 7345 C CA . CYS B 1 216 ? -13.141 11.414 29.719 1 97.25 216 CYS B CA 1
ATOM 7346 C C . CYS B 1 216 ? -12.992 11.18 31.219 1 97.25 216 CYS B C 1
ATOM 7348 O O . CYS B 1 216 ? -12.805 12.125 31.984 1 97.25 216 CYS B O 1
ATOM 7350 N N . GLU B 1 217 ? -13.031 9.938 31.609 1 96 217 GLU B N 1
ATOM 7351 C CA . GLU B 1 217 ? -12.852 9.594 33 1 96 217 GLU B CA 1
ATOM 7352 C C . GLU B 1 217 ? -11.445 9.961 33.5 1 96 217 GLU B C 1
ATOM 7354 O O . GLU B 1 217 ? -11.273 10.469 34.594 1 96 217 GLU B O 1
ATOM 7359 N N . GLU B 1 218 ? -10.539 9.695 32.688 1 96.88 218 GLU B N 1
ATOM 7360 C CA . GLU B 1 218 ? -9.164 10.031 33.031 1 96.88 218 GLU B CA 1
ATOM 7361 C C . GLU B 1 218 ? -8.977 11.539 33.125 1 96.88 218 GLU B C 1
ATOM 7363 O O . GLU B 1 218 ? -8.305 12.023 34.062 1 96.88 218 GLU B O 1
ATOM 7368 N N . MET B 1 219 ? -9.555 12.281 32.219 1 97.31 219 MET B N 1
ATOM 7369 C CA . MET B 1 219 ? -9.43 13.734 32.25 1 97.31 219 MET B CA 1
ATOM 7370 C C . MET B 1 219 ? -10.109 14.32 33.5 1 97.31 219 MET B C 1
ATOM 7372 O O . MET B 1 219 ? -9.641 15.32 34.031 1 97.31 219 MET B O 1
ATOM 7376 N N . MET B 1 220 ? -11.172 13.703 33.875 1 96.75 220 MET B N 1
ATOM 7377 C CA . MET B 1 220 ? -11.852 14.133 35.094 1 96.75 220 MET B CA 1
ATOM 7378 C C . MET B 1 220 ? -10.945 13.945 36.312 1 96.75 220 MET B C 1
ATOM 7380 O O . MET B 1 220 ? -10.844 14.836 37.156 1 96.75 220 MET B O 1
ATOM 7384 N N . ARG B 1 221 ? -10.258 12.891 36.344 1 95.75 221 ARG B N 1
ATOM 7385 C CA . ARG B 1 221 ? -9.352 12.594 37.438 1 95.75 221 ARG B CA 1
ATOM 7386 C C . ARG B 1 221 ? -8.156 13.531 37.438 1 95.75 221 ARG B C 1
ATOM 7388 O O . ARG B 1 221 ? -7.691 13.953 38.5 1 95.75 221 ARG B O 1
ATOM 7395 N N . LEU B 1 222 ? -7.684 13.906 36.312 1 96.69 222 LEU B N 1
ATOM 7396 C CA . LEU B 1 222 ? -6.465 14.695 36.156 1 96.69 222 LEU B CA 1
ATOM 7397 C C . LEU B 1 222 ? -6.762 16.188 36.312 1 96.69 222 LEU B C 1
ATOM 7399 O O . LEU B 1 222 ? -5.84 17 36.375 1 96.69 222 LEU B O 1
ATOM 7403 N N . SER B 1 223 ? -8.016 16.562 36.438 1 95.12 223 SER B N 1
ATOM 7404 C CA . SER B 1 223 ? -8.414 17.969 36.438 1 95.12 223 SER B CA 1
ATOM 7405 C C . SER B 1 223 ? -7.93 18.672 37.688 1 95.12 223 SER B C 1
ATOM 7407 O O . SER B 1 223 ? -7.836 19.906 37.719 1 95.12 223 SER B O 1
ATOM 7409 N N . LYS B 1 224 ? -7.625 17.844 38.688 1 92.31 224 LYS B N 1
ATOM 7410 C CA . LYS B 1 224 ? -7.121 18.422 39.938 1 92.31 224 LYS B CA 1
ATOM 7411 C C . LYS B 1 224 ? -5.973 17.594 40.5 1 92.31 224 LYS B C 1
ATOM 7413 O O . LYS B 1 224 ? -5.984 16.375 40.406 1 92.31 224 LYS B O 1
ATOM 7418 N N . ASP B 1 225 ? -4.965 18.281 41 1 90.5 225 ASP B N 1
ATOM 7419 C CA . ASP B 1 225 ? -3.891 17.734 41.812 1 90.5 225 ASP B CA 1
ATOM 7420 C C . ASP B 1 225 ? -3.102 16.672 41.031 1 90.5 225 ASP B C 1
ATOM 7422 O O . ASP B 1 225 ? -2.865 15.57 41.531 1 90.5 225 ASP B O 1
ATOM 7426 N N . PHE B 1 226 ? -2.828 16.938 39.781 1 95.69 226 PHE B N 1
ATOM 7427 C CA . PHE B 1 226 ? -1.938 16.094 39.031 1 95.69 226 PHE B CA 1
ATOM 7428 C C . PHE B 1 226 ? -0.481 16.375 39.375 1 95.69 226 PHE B C 1
ATOM 7430 O O . PHE B 1 226 ? 0.037 17.453 39.062 1 95.69 226 PHE B O 1
ATOM 7437 N N . ILE B 1 227 ? 0.133 15.383 39.969 1 94.94 227 ILE B N 1
ATOM 7438 C CA . ILE B 1 227 ? 1.467 15.617 40.5 1 94.94 227 ILE B CA 1
ATOM 7439 C C . ILE B 1 227 ? 2.521 15.125 39.5 1 94.94 227 ILE B C 1
ATOM 7441 O O . ILE B 1 227 ? 2.49 13.977 39.094 1 94.94 227 ILE B O 1
ATOM 7445 N N . ILE B 1 228 ? 3.385 15.961 39.156 1 94.81 228 ILE B N 1
ATOM 7446 C CA . ILE B 1 228 ? 4.57 15.633 38.375 1 94.81 228 ILE B CA 1
ATOM 7447 C C . ILE B 1 228 ? 5.824 16.062 39.125 1 94.81 228 ILE B C 1
ATOM 7449 O O . ILE B 1 228 ? 6.121 17.25 39.25 1 94.81 228 ILE B O 1
ATOM 7453 N N . GLN B 1 229 ? 6.504 15.055 39.594 1 91.69 229 GLN B N 1
ATOM 7454 C CA . GLN B 1 229 ? 7.652 15.297 40.469 1 91.69 229 GLN B CA 1
ATOM 7455 C C . GLN B 1 229 ? 7.262 16.141 41.688 1 91.69 229 GLN B C 1
ATOM 7457 O O . GLN B 1 229 ? 6.445 15.711 42.5 1 91.69 229 GLN B O 1
ATOM 7462 N N . SER B 1 230 ? 7.664 17.453 41.719 1 89.62 230 SER B N 1
ATOM 7463 C CA . SER B 1 230 ? 7.383 18.281 42.875 1 89.62 230 SER B CA 1
ATOM 7464 C C . SER B 1 230 ? 6.297 19.312 42.594 1 89.62 230 SER B C 1
ATOM 7466 O O . SER B 1 230 ? 5.824 19.984 43.5 1 89.62 230 SER B O 1
ATOM 7468 N N . ASP B 1 231 ? 5.832 19.297 41.438 1 92.94 231 ASP B N 1
ATOM 7469 C CA . ASP B 1 231 ? 4.859 20.312 41.062 1 92.94 231 ASP B CA 1
ATOM 7470 C C . ASP B 1 231 ? 3.455 19.703 40.938 1 92.94 231 ASP B C 1
ATOM 7472 O O . ASP B 1 231 ? 3.299 18.531 40.656 1 92.94 231 ASP B O 1
ATOM 7476 N N . VAL B 1 232 ? 2.502 20.547 41.281 1 94.94 232 VAL B N 1
ATOM 7477 C CA . VAL B 1 232 ? 1.1 20.156 41.156 1 94.94 232 VAL B CA 1
ATOM 7478 C C . VAL B 1 232 ? 0.443 20.922 40 1 94.94 232 VAL B C 1
ATOM 7480 O O . VAL B 1 232 ? 0.534 22.156 39.938 1 94.94 232 VAL B O 1
ATOM 7483 N N . TYR B 1 233 ? -0.242 20.188 39.188 1 95.62 233 TYR B N 1
ATOM 7484 C CA . TYR B 1 233 ? -0.856 20.797 38 1 95.62 233 TYR B CA 1
ATOM 7485 C C . TYR B 1 233 ? -2.346 20.469 37.938 1 95.62 233 TYR B C 1
ATOM 7487 O O . TYR B 1 233 ? -2.801 19.484 38.531 1 95.62 233 TYR B O 1
ATOM 7495 N N . ASN B 1 234 ? -3.092 21.359 37.281 1 95.81 234 ASN B N 1
ATOM 7496 C CA . ASN B 1 234 ? -4.441 21.094 36.812 1 95.81 234 ASN B CA 1
ATOM 7497 C C . ASN B 1 234 ? -4.457 20.828 35.312 1 95.81 234 ASN B C 1
ATOM 7499 O O . ASN B 1 234 ? -4.004 21.672 34.531 1 95.81 234 ASN B O 1
ATOM 7503 N N . VAL B 1 235 ? -4.957 19.703 34.906 1 97.44 235 VAL B N 1
ATOM 7504 C CA . VAL B 1 235 ? -5.012 19.359 33.5 1 97.44 235 VAL B CA 1
ATOM 7505 C C . VAL B 1 235 ? -6.371 19.75 32.938 1 97.44 235 VAL B C 1
ATOM 7507 O O . VAL B 1 235 ? -7.414 19.359 33.469 1 97.44 235 VAL B O 1
ATOM 7510 N N . VAL B 1 236 ? -6.367 20.531 31.844 1 96.94 236 VAL B N 1
ATOM 7511 C CA . VAL B 1 236 ? -7.609 21.031 31.266 1 96.94 236 VAL B CA 1
ATOM 7512 C C . VAL B 1 236 ? -7.621 20.781 29.766 1 96.94 236 VAL B C 1
ATOM 7514 O O . VAL B 1 236 ? -6.656 21.109 29.062 1 96.94 236 VAL B O 1
ATOM 7517 N N . VAL B 1 237 ? -8.703 20.203 29.266 1 97.62 237 VAL B N 1
ATOM 7518 C CA . VAL B 1 237 ? -8.922 20.078 27.828 1 97.62 237 VAL B CA 1
ATOM 7519 C C . VAL B 1 237 ? -9.594 21.344 27.297 1 97.62 237 VAL B C 1
ATOM 7521 O O . VAL B 1 237 ? -10.68 21.719 27.75 1 97.62 237 VAL B O 1
ATOM 7524 N N . VAL B 1 238 ? -8.969 21.953 26.297 1 97.31 238 VAL B N 1
ATOM 7525 C CA . VAL B 1 238 ? -9.477 23.25 25.891 1 97.31 238 VAL B CA 1
ATOM 7526 C C . VAL B 1 238 ? -10.188 23.156 24.547 1 97.31 238 VAL B C 1
ATOM 7528 O O . VAL B 1 238 ? -11.086 23.938 24.25 1 97.31 238 VAL B O 1
ATOM 7531 N N . GLN B 1 239 ? -9.719 22.234 23.766 1 97.31 239 GLN B N 1
ATOM 7532 C CA . GLN B 1 239 ? -10.367 22.156 22.453 1 97.31 239 GLN B CA 1
ATOM 7533 C C . GLN B 1 239 ? -10.289 20.734 21.906 1 97.31 239 GLN B C 1
ATOM 7535 O O . GLN B 1 239 ? -9.414 19.953 22.281 1 97.31 239 GLN B O 1
ATOM 7540 N N . ASN B 1 240 ? -11.219 20.406 21.062 1 97.31 240 ASN B N 1
ATOM 7541 C CA . ASN B 1 240 ? -11.266 19.203 20.234 1 97.31 240 ASN B CA 1
ATOM 7542 C C . ASN B 1 240 ? -11.289 19.547 18.75 1 97.31 240 ASN B C 1
ATOM 7544 O O . ASN B 1 240 ? -12.273 20.094 18.25 1 97.31 240 ASN B O 1
ATOM 7548 N N . CYS B 1 241 ? -10.203 19.281 18.094 1 96.44 241 CYS B N 1
ATOM 7549 C CA . CYS B 1 241 ? -10.031 19.625 16.688 1 96.44 241 CYS B CA 1
ATOM 7550 C C . CYS B 1 241 ? -10.594 18.547 15.773 1 96.44 241 CYS B C 1
ATOM 7552 O O . CYS B 1 241 ? -10 17.469 15.656 1 96.44 241 CYS B O 1
ATOM 7554 N N . LEU B 1 242 ? -11.656 18.875 15.086 1 95.88 242 LEU B N 1
ATOM 7555 C CA . LEU B 1 242 ? -12.344 17.891 14.258 1 95.88 242 LEU B CA 1
ATOM 7556 C C . LEU B 1 242 ? -12.781 18.5 12.93 1 95.88 242 LEU B C 1
ATOM 7558 O O . LEU B 1 242 ? -12.914 19.719 12.82 1 95.88 242 LEU B O 1
ATOM 7562 N N . ASP B 1 243 ? -12.977 17.625 12 1 92.12 243 ASP B N 1
ATOM 7563 C CA . ASP B 1 243 ? -13.578 18.094 10.75 1 92.12 243 ASP B CA 1
ATOM 7564 C C . ASP B 1 243 ? -15.094 18.234 10.891 1 92.12 243 ASP B C 1
ATOM 7566 O O . ASP B 1 243 ? -15.656 17.938 11.945 1 92.12 243 ASP B O 1
ATOM 7570 N N . SER B 1 244 ? -15.742 18.625 9.891 1 91.44 244 SER B N 1
ATOM 7571 C CA . SER B 1 244 ? -17.156 18.938 9.961 1 91.44 244 SER B CA 1
ATOM 7572 C C . SER B 1 244 ? -18.016 17.672 10.016 1 91.44 244 SER B C 1
ATOM 7574 O O . SER B 1 244 ? -19.172 17.719 10.406 1 91.44 244 SER B O 1
ATOM 7576 N N . VAL B 1 245 ? -17.484 16.594 9.641 1 88.75 245 VAL B N 1
ATOM 7577 C CA . VAL B 1 245 ? -18.219 15.336 9.656 1 88.75 245 VAL B CA 1
ATOM 7578 C C . VAL B 1 245 ? -18.125 14.703 11.047 1 88.75 245 VAL B C 1
ATOM 7580 O O . VAL B 1 245 ? -19.109 14.164 11.547 1 88.75 245 VAL B O 1
ATOM 7583 N N . ALA B 1 246 ? -17.016 14.836 11.672 1 90.56 246 ALA B N 1
ATOM 7584 C CA . ALA B 1 246 ? -16.766 14.203 12.969 1 90.56 246 ALA B CA 1
ATOM 7585 C C . ALA B 1 246 ? -17.312 15.062 14.109 1 90.56 246 ALA B C 1
ATOM 7587 O O . ALA B 1 246 ? -17.734 14.547 15.141 1 90.56 246 ALA B O 1
ATOM 7588 N N . ARG B 1 247 ? -17.312 16.312 13.961 1 92.94 247 ARG B N 1
ATOM 7589 C CA . ARG B 1 247 ? -17.641 17.266 15.008 1 92.94 247 ARG B CA 1
ATOM 7590 C C . ARG B 1 247 ? -19.062 17.031 15.539 1 92.94 247 ARG B C 1
ATOM 7592 O O . ARG B 1 247 ? -19.25 16.875 16.75 1 92.94 247 ARG B O 1
ATOM 7599 N N . PRO B 1 248 ? -20.031 16.875 14.656 1 92.5 248 PRO B N 1
ATOM 7600 C CA . PRO B 1 248 ? -21.391 16.672 15.156 1 92.5 248 PRO B CA 1
ATOM 7601 C C . PRO B 1 248 ? -21.547 15.344 15.906 1 92.5 248 PRO B C 1
ATOM 7603 O O . PRO B 1 248 ? -22.391 15.234 16.797 1 92.5 248 PRO B O 1
ATOM 7606 N N . LYS B 1 249 ? -20.781 14.414 15.57 1 91.75 249 LYS B N 1
ATOM 7607 C CA . LYS B 1 249 ? -20.844 13.125 16.25 1 91.75 249 LYS B CA 1
ATOM 7608 C C . LYS B 1 249 ? -20.406 13.25 17.703 1 91.75 249 LYS B C 1
ATOM 7610 O O . LYS B 1 249 ? -21 12.648 18.609 1 91.75 249 LYS B O 1
ATOM 7615 N N . LEU B 1 250 ? -19.406 14.023 17.922 1 93.81 250 LEU B N 1
ATOM 7616 C CA . LEU B 1 250 ? -18.891 14.195 19.266 1 93.81 250 LEU B CA 1
ATOM 7617 C C . LEU B 1 250 ? -19.766 15.141 20.078 1 93.81 250 LEU B C 1
ATOM 7619 O O . LEU B 1 250 ? -19.891 15 21.297 1 93.81 250 LEU B O 1
ATOM 7623 N N . GLN B 1 251 ? -20.359 16.031 19.359 1 93.94 251 GLN B N 1
ATOM 7624 C CA . GLN B 1 251 ? -21.25 16.984 20.016 1 93.94 251 GLN B CA 1
ATOM 7625 C C . GLN B 1 251 ? -22.656 16.406 20.141 1 93.94 251 GLN B C 1
ATOM 7627 O O . GLN B 1 251 ? -23.5 16.984 20.828 1 93.94 251 GLN B O 1
ATOM 7632 N N . ASN B 1 252 ? -22.875 15.297 19.484 1 93.88 252 ASN B N 1
ATOM 7633 C CA . ASN B 1 252 ? -24.203 14.688 19.406 1 93.88 252 ASN B CA 1
ATOM 7634 C C . ASN B 1 252 ? -25.25 15.656 18.859 1 93.88 252 ASN B C 1
ATOM 7636 O O . ASN B 1 252 ? -26.266 15.906 19.484 1 93.88 252 ASN B O 1
ATOM 7640 N N . SER B 1 253 ? -24.906 16.234 17.703 1 93.88 253 SER B N 1
ATOM 7641 C CA . SER B 1 253 ? -25.75 17.203 17.016 1 93.88 253 SER B CA 1
ATOM 7642 C C . SER B 1 253 ? -25.984 16.797 15.562 1 93.88 253 SER B C 1
ATOM 7644 O O . SER B 1 253 ? -25.453 15.781 15.109 1 93.88 253 SER B O 1
ATOM 7646 N N . THR B 1 254 ? -26.766 17.609 14.906 1 91.56 254 THR B N 1
ATOM 7647 C CA . THR B 1 254 ? -27.078 17.344 13.508 1 91.56 254 THR B CA 1
ATOM 7648 C C . THR B 1 254 ? -25.906 17.734 12.609 1 91.56 254 THR B C 1
ATOM 7650 O O . THR B 1 254 ? -25.219 18.719 12.883 1 91.56 254 THR B O 1
ATOM 7653 N N . GLN B 1 255 ? -25.812 17 11.578 1 87.69 255 GLN B N 1
ATOM 7654 C CA . GLN B 1 255 ? -24.75 17.25 10.617 1 87.69 255 GLN B CA 1
ATOM 7655 C C . GLN B 1 255 ? -25.062 18.453 9.75 1 87.69 255 GLN B C 1
ATOM 7657 O O . GLN B 1 255 ? -26.156 19 9.805 1 87.69 255 GLN B O 1
ATOM 7662 N N . PHE B 1 256 ? -24.141 18.906 8.977 1 79.81 256 PHE B N 1
ATOM 7663 C CA . PHE B 1 256 ? -24.188 20.141 8.195 1 79.81 256 PHE B CA 1
ATOM 7664 C C . PHE B 1 256 ? -25.328 20.078 7.184 1 79.81 256 PHE B C 1
ATOM 7666 O O . PHE B 1 256 ? -25.766 21.125 6.676 1 79.81 256 PHE B O 1
ATOM 7673 N N . ASN B 1 257 ? -25.875 18.922 6.926 1 79.19 257 ASN B N 1
ATOM 7674 C CA . ASN B 1 257 ? -26.984 18.797 5.977 1 79.19 257 ASN B CA 1
ATOM 7675 C C . ASN B 1 257 ? -28.328 18.984 6.66 1 79.19 257 ASN B C 1
ATOM 7677 O O . ASN B 1 257 ? -29.375 18.922 6.004 1 79.19 257 ASN B O 1
ATOM 7681 N N . GLY B 1 258 ? -28.312 19.312 7.926 1 81.56 258 GLY B N 1
ATOM 7682 C CA . GLY B 1 258 ? -29.547 19.594 8.648 1 81.56 258 GLY B CA 1
ATOM 7683 C C . GLY B 1 258 ? -29.859 21.078 8.742 1 81.56 258 GLY B C 1
ATOM 7684 O O . GLY B 1 258 ? -29.031 21.922 8.398 1 81.56 258 GLY B O 1
ATOM 7685 N N . ARG B 1 259 ? -31.031 21.391 9.203 1 86.25 259 ARG B N 1
ATOM 7686 C CA . ARG B 1 259 ? -31.5 22.766 9.297 1 86.25 259 ARG B CA 1
ATOM 7687 C C . ARG B 1 259 ? -30.656 23.562 10.281 1 86.25 259 ARG B C 1
ATOM 7689 O O . ARG B 1 259 ? -30.281 24.719 10.008 1 86.25 259 ARG B O 1
ATOM 7696 N N . PHE B 1 260 ? -30.328 22.984 11.375 1 92.19 260 PHE B N 1
ATOM 7697 C CA . PHE B 1 260 ? -29.438 23.609 12.352 1 92.19 260 PHE B CA 1
ATOM 7698 C C . PHE B 1 260 ? -28.109 22.859 12.43 1 92.19 260 PHE B C 1
ATOM 7700 O O . PHE B 1 260 ? -27.719 22.375 13.5 1 92.19 260 PHE B O 1
ATOM 7707 N N . GLY B 1 261 ? -27.422 22.938 11.328 1 91.44 261 GLY B N 1
ATOM 7708 C CA . GLY B 1 261 ? -26.219 22.125 11.188 1 91.44 261 GLY B CA 1
ATOM 7709 C C . GLY B 1 261 ? -24.984 22.812 11.727 1 91.44 261 GLY B C 1
ATOM 7710 O O . GLY B 1 261 ? -23.969 22.156 11.961 1 91.44 261 GLY B O 1
ATOM 7711 N N . CYS B 1 262 ? -25.016 24.078 11.992 1 93.19 262 CYS B N 1
ATOM 7712 C CA . CYS B 1 262 ? -23.844 24.781 12.508 1 93.19 262 CYS B CA 1
ATOM 7713 C C . CYS B 1 262 ? -23.75 24.641 14.023 1 93.19 262 CYS B C 1
ATOM 7715 O O . CYS B 1 262 ? -24.703 24.938 14.734 1 93.19 262 CYS B O 1
ATOM 7717 N N . SER B 1 263 ? -22.641 24.234 14.492 1 91.31 263 SER B N 1
ATOM 7718 C CA . SER B 1 263 ? -22.438 24.016 15.922 1 91.31 263 SER B CA 1
ATOM 7719 C C . SER B 1 263 ? -22.062 25.312 16.625 1 91.31 263 SER B C 1
ATOM 7721 O O . SER B 1 263 ? -22.078 25.375 17.859 1 91.31 263 SER B O 1
ATOM 7723 N N . VAL B 1 264 ? -21.812 26.406 15.914 1 93.75 264 VAL B N 1
ATOM 7724 C CA . VAL B 1 264 ? -21.312 27.641 16.5 1 93.75 264 VAL B CA 1
ATOM 7725 C C . VAL B 1 264 ? -22.453 28.641 16.672 1 93.75 264 VAL B C 1
ATOM 7727 O O . VAL B 1 264 ? -22.469 29.422 17.625 1 93.75 264 VAL B O 1
ATOM 7730 N N . CYS B 1 265 ? -23.359 28.594 15.734 1 94.69 265 CYS B N 1
ATOM 7731 C CA . CYS B 1 265 ? -24.422 29.578 15.797 1 94.69 265 CYS B CA 1
ATOM 7732 C C . CYS B 1 265 ? -25.781 28.938 15.539 1 94.69 265 CYS B C 1
ATOM 7734 O O . CYS B 1 265 ? -25.859 27.734 15.273 1 94.69 265 CYS B O 1
ATOM 7736 N N . ASN B 1 266 ? -26.828 29.797 15.609 1 93.75 266 ASN B N 1
ATOM 7737 C CA . ASN B 1 266 ? -28.203 29.297 15.469 1 93.75 266 ASN B CA 1
ATOM 7738 C C . ASN B 1 266 ? -28.734 29.547 14.07 1 93.75 266 ASN B C 1
ATOM 7740 O O . ASN B 1 266 ? -29.953 29.594 13.867 1 93.75 266 ASN B O 1
ATOM 7744 N N . HIS B 1 267 ? -27.875 29.719 13.133 1 93.69 267 HIS B N 1
ATOM 7745 C CA . HIS B 1 267 ? -28.297 29.969 11.758 1 93.69 267 HIS B CA 1
ATOM 7746 C C . HIS B 1 267 ? -29.047 28.766 11.18 1 93.69 267 HIS B C 1
ATOM 7748 O O . HIS B 1 267 ? -28.469 27.688 11.031 1 93.69 267 HIS B O 1
ATOM 7754 N N . GLU B 1 268 ? -30.281 28.953 10.797 1 92.44 268 GLU B N 1
ATOM 7755 C CA . GLU B 1 268 ? -31.078 27.891 10.188 1 92.44 268 GLU B CA 1
ATOM 7756 C C . GLU B 1 268 ? -30.828 27.812 8.68 1 92.44 268 GLU B C 1
ATOM 7758 O O . GLU B 1 268 ? -30.984 28.797 7.961 1 92.44 268 GLU B O 1
ATOM 7763 N N . GLY B 1 269 ? -30.453 26.672 8.281 1 91.19 269 GLY B N 1
ATOM 7764 C CA . GLY B 1 269 ? -30.234 26.453 6.863 1 91.19 269 GLY B CA 1
ATOM 7765 C C . GLY B 1 269 ? -31.516 26.5 6.055 1 91.19 269 GLY B C 1
ATOM 7766 O O . GLY B 1 269 ? -32.594 26.156 6.559 1 91.19 269 GLY B O 1
ATOM 7767 N N . LYS B 1 270 ? -31.391 26.938 4.828 1 91.31 270 LYS B N 1
ATOM 7768 C CA . LYS B 1 270 ? -32.531 27.016 3.904 1 91.31 270 LYS B CA 1
ATOM 7769 C C . LYS B 1 270 ? -32.438 25.906 2.855 1 91.31 270 LYS B C 1
ATOM 7771 O O . LYS B 1 270 ? -31.375 25.594 2.352 1 91.31 270 LYS B O 1
ATOM 7776 N N . VAL B 1 271 ? -33.562 25.359 2.586 1 91.06 271 VAL B N 1
ATOM 7777 C CA . VAL B 1 271 ? -33.625 24.344 1.529 1 91.06 271 VAL B CA 1
ATOM 7778 C C . VAL B 1 271 ? -33.656 25.031 0.164 1 91.06 271 VAL B C 1
ATOM 7780 O O . VAL B 1 271 ? -34.5 25.891 -0.103 1 91.06 271 VAL B O 1
ATOM 7783 N N . VAL B 1 272 ? -32.656 24.719 -0.45 1 86.31 272 VAL B N 1
ATOM 7784 C CA . VAL B 1 272 ? -32.562 25.25 -1.807 1 86.31 272 VAL B CA 1
ATOM 7785 C C . VAL B 1 272 ? -32.594 24.109 -2.812 1 86.31 272 VAL B C 1
ATOM 7787 O O . VAL B 1 272 ? -32.031 23.031 -2.561 1 86.31 272 VAL B O 1
ATOM 7790 N N . ASN B 1 273 ? -33.156 24.281 -4.051 1 79.75 273 ASN B N 1
ATOM 7791 C CA . ASN B 1 273 ? -33.219 23.344 -5.168 1 79.75 273 ASN B CA 1
ATOM 7792 C C . ASN B 1 273 ? -33.719 21.969 -4.719 1 79.75 273 ASN B C 1
ATOM 7794 O O . ASN B 1 273 ? -33.094 20.953 -5.02 1 79.75 273 ASN B O 1
ATOM 7798 N N . GLY B 1 274 ? -34.75 21.906 -3.771 1 69.62 274 GLY B N 1
ATOM 7799 C CA . GLY B 1 274 ? -35.5 20.703 -3.428 1 69.62 274 GLY B CA 1
ATOM 7800 C C . GLY B 1 274 ? -34.938 19.984 -2.207 1 69.62 274 GLY B C 1
ATOM 7801 O O . GLY B 1 274 ? -35.656 19.781 -1.222 1 69.62 274 GLY B O 1
ATOM 7802 N N . ASN B 1 275 ? -33.656 19.547 -2.262 1 80.62 275 ASN B N 1
ATOM 7803 C CA . ASN B 1 275 ? -33.281 18.688 -1.142 1 80.62 275 ASN B CA 1
ATOM 7804 C C . ASN B 1 275 ? -31.922 19.094 -0.566 1 80.62 275 ASN B C 1
ATOM 7806 O O . ASN B 1 275 ? -31.344 18.391 0.266 1 80.62 275 ASN B O 1
ATOM 7810 N N . GLN B 1 276 ? -31.453 20.297 -0.941 1 87.69 276 GLN B N 1
ATOM 7811 C CA . GLN B 1 276 ? -30.125 20.672 -0.459 1 87.69 276 GLN B CA 1
ATOM 7812 C C . GLN B 1 276 ? -30.203 21.844 0.511 1 87.69 276 GLN B C 1
ATOM 7814 O O . GLN B 1 276 ? -30.922 22.812 0.262 1 87.69 276 GLN B O 1
ATOM 7819 N N . ILE B 1 277 ? -29.5 21.781 1.618 1 92.38 277 ILE B N 1
ATOM 7820 C CA . ILE B 1 277 ? -29.484 22.828 2.623 1 92.38 277 ILE B CA 1
ATOM 7821 C C . ILE B 1 277 ? -28.328 23.797 2.34 1 92.38 277 ILE B C 1
ATOM 7823 O O . ILE B 1 277 ? -27.188 23.359 2.121 1 92.38 277 ILE B O 1
ATOM 7827 N N . ARG B 1 278 ? -28.656 25.062 2.236 1 94.56 278 ARG B N 1
ATOM 7828 C CA . ARG B 1 278 ? -27.672 26.125 2.062 1 94.56 278 ARG B CA 1
ATOM 7829 C C . ARG B 1 278 ? -27.766 27.141 3.197 1 94.56 278 ARG B C 1
ATOM 7831 O O . ARG B 1 278 ? -28.75 27.156 3.945 1 94.56 278 ARG B O 1
ATOM 7838 N N . TYR B 1 279 ? -26.75 27.953 3.393 1 94.62 279 TYR B N 1
ATOM 7839 C CA . TYR B 1 279 ? -26.688 28.938 4.461 1 94.62 279 TYR B CA 1
ATOM 7840 C C . TYR B 1 279 ? -26.516 30.344 3.896 1 94.62 279 TYR B C 1
ATOM 7842 O O . TYR B 1 279 ? -25.406 30.891 3.91 1 94.62 279 TYR B O 1
ATOM 7850 N N . PRO B 1 280 ? -27.578 30.906 3.498 1 94.56 280 PRO B N 1
ATOM 7851 C CA . PRO B 1 280 ? -27.484 32.281 3.025 1 94.56 280 PRO B CA 1
ATOM 7852 C C . PRO B 1 280 ? -26.969 33.25 4.098 1 94.56 280 PRO B C 1
ATOM 7854 O O . PRO B 1 280 ? -27.172 33 5.293 1 94.56 280 PRO B O 1
ATOM 7857 N N . PHE B 1 281 ? -26.375 34.344 3.598 1 94.31 281 PHE B N 1
ATOM 7858 C CA . PHE B 1 281 ? -25.75 35.25 4.539 1 94.31 281 PHE B CA 1
ATOM 7859 C C . PHE B 1 281 ? -26.781 35.906 5.449 1 94.31 281 PHE B C 1
ATOM 7861 O O . PHE B 1 281 ? -27.766 36.469 4.969 1 94.31 281 PHE B O 1
ATOM 7868 N N . LYS B 1 282 ? -26.531 35.625 6.73 1 90.38 282 LYS B N 1
ATOM 7869 C CA . LYS B 1 282 ? -27.359 36.188 7.777 1 90.38 282 LYS B CA 1
ATOM 7870 C C . LYS B 1 282 ? -26.578 36.344 9.086 1 90.38 282 LYS B C 1
ATOM 7872 O O . LYS B 1 282 ? -25.75 35.5 9.414 1 90.38 282 LYS B O 1
ATOM 7877 N N . THR B 1 283 ? -26.781 37.406 9.703 1 85.88 283 THR B N 1
ATOM 7878 C CA . THR B 1 283 ? -26.188 37.562 11.016 1 85.88 283 THR B CA 1
ATOM 7879 C C . THR B 1 283 ? -27.062 36.938 12.094 1 85.88 283 THR B C 1
ATOM 7881 O O . THR B 1 283 ? -28.25 37.25 12.203 1 85.88 283 THR B O 1
ATOM 7884 N N . THR B 1 284 ? -26.562 35.969 12.648 1 87.75 284 THR B N 1
ATOM 7885 C CA . THR B 1 284 ? -27.312 35.281 13.695 1 87.75 284 THR B CA 1
ATOM 7886 C C . THR B 1 284 ? -26.484 35.188 14.984 1 87.75 284 THR B C 1
ATOM 7888 O O . THR B 1 284 ? -25.266 35.375 14.961 1 87.75 284 THR B O 1
ATOM 7891 N N . ASP B 1 285 ? -27.234 34.906 16.062 1 91 285 ASP B N 1
ATOM 7892 C CA . ASP B 1 285 ? -26.578 34.781 17.359 1 91 285 ASP B CA 1
ATOM 7893 C C . ASP B 1 285 ? -25.812 33.469 17.484 1 91 285 ASP B C 1
ATOM 7895 O O . ASP B 1 285 ? -26.266 32.438 17 1 91 285 ASP B O 1
ATOM 7899 N N . ASN B 1 286 ? -24.75 33.625 18.25 1 93.56 286 ASN B N 1
ATOM 7900 C CA . ASN B 1 286 ? -23.953 32.438 18.516 1 93.56 286 ASN B CA 1
ATOM 7901 C C . ASN B 1 286 ? -24.578 31.578 19.609 1 93.56 286 ASN B C 1
ATOM 7903 O O . ASN B 1 286 ? -25.328 32.062 20.453 1 93.56 286 ASN B O 1
ATOM 7907 N N . ARG B 1 287 ? -24.281 30.391 19.516 1 94.94 287 ARG B N 1
ATOM 7908 C CA . ARG B 1 287 ? -24.672 29.5 20.594 1 94.94 287 ARG B CA 1
ATOM 7909 C C . ARG B 1 287 ? -23.844 29.75 21.844 1 94.94 287 ARG B C 1
ATOM 7911 O O . ARG B 1 287 ? -22.719 30.25 21.75 1 94.94 287 ARG B O 1
ATOM 7918 N N . ASP B 1 288 ? -24.516 29.438 22.938 1 94.38 288 ASP B N 1
ATOM 7919 C CA . ASP B 1 288 ? -23.859 29.578 24.234 1 94.38 288 ASP B CA 1
ATOM 7920 C C . ASP B 1 288 ? -23.75 28.234 24.953 1 94.38 288 ASP B C 1
ATOM 7922 O O . ASP B 1 288 ? -24.641 27.391 24.828 1 94.38 288 ASP B O 1
ATOM 7926 N N . HIS B 1 289 ? -22.641 28.141 25.75 1 95.25 289 HIS B N 1
ATOM 7927 C CA . HIS B 1 289 ? -22.375 26.891 26.438 1 95.25 289 HIS B CA 1
ATOM 7928 C C . HIS B 1 289 ? -23.531 26.5 27.359 1 95.25 289 HIS B C 1
ATOM 7930 O O . HIS B 1 289 ? -24.016 25.375 27.297 1 95.25 289 HIS B O 1
ATOM 7936 N N . SER B 1 290 ? -23.984 27.422 28.172 1 95.31 290 SER B N 1
ATOM 7937 C CA . SER B 1 290 ? -25.016 27.141 29.172 1 95.31 290 SER B CA 1
ATOM 7938 C C . SER B 1 290 ? -26.344 26.812 28.5 1 95.31 290 SER B C 1
ATOM 7940 O O . SER B 1 290 ? -27.031 25.859 28.906 1 95.31 290 SER B O 1
ATOM 7942 N N . GLU B 1 291 ? -26.641 27.547 27.531 1 95.25 291 GLU B N 1
ATOM 7943 C CA . GLU B 1 291 ? -27.875 27.312 26.812 1 95.25 291 GLU B CA 1
ATOM 7944 C C . GLU B 1 291 ? -27.828 25.969 26.078 1 95.25 291 GLU B C 1
ATOM 7946 O O . GLU B 1 291 ? -28.812 25.234 26.062 1 95.25 291 GLU B O 1
ATOM 7951 N N . THR B 1 292 ? -26.766 25.734 25.469 1 95.88 292 THR B N 1
ATOM 7952 C CA . THR B 1 292 ? -26.609 24.484 24.719 1 95.88 292 THR B CA 1
ATOM 7953 C C . THR B 1 292 ? -26.688 23.281 25.656 1 95.88 292 THR B C 1
ATOM 7955 O O . THR B 1 292 ? -27.266 22.25 25.297 1 95.88 292 THR B O 1
ATOM 7958 N N . ARG B 1 293 ? -26.078 23.406 26.797 1 95.88 293 ARG B N 1
ATOM 7959 C CA . ARG B 1 293 ? -26.141 22.344 27.797 1 95.88 293 ARG B CA 1
ATOM 7960 C C . ARG B 1 293 ? -27.594 22.062 28.188 1 95.88 293 ARG B C 1
ATOM 7962 O O . ARG B 1 293 ? -27.984 20.891 28.312 1 95.88 293 ARG B O 1
ATOM 7969 N N . GLN B 1 294 ? -28.344 23.062 28.344 1 96.06 294 GLN B N 1
ATOM 7970 C CA . GLN B 1 294 ? -29.766 22.922 28.703 1 96.06 294 GLN B CA 1
ATOM 7971 C C . GLN B 1 294 ? -30.531 22.234 27.562 1 96.06 294 GLN B C 1
ATOM 7973 O O . GLN B 1 294 ? -31.391 21.391 27.812 1 96.06 294 GLN B O 1
ATOM 7978 N N . LEU B 1 295 ? -30.219 22.656 26.422 1 96.06 295 LEU B N 1
ATOM 7979 C CA . LEU B 1 295 ? -30.875 22.047 25.266 1 96.06 295 LEU B CA 1
ATOM 7980 C C . LEU B 1 295 ? -30.516 20.578 25.156 1 96.06 295 LEU B C 1
ATOM 7982 O O . LEU B 1 295 ? -31.359 19.75 24.766 1 96.06 295 LEU B O 1
ATOM 7986 N N . MET B 1 296 ? -29.312 20.219 25.469 1 96.56 296 MET B N 1
ATOM 7987 C CA . MET B 1 296 ? -28.859 18.828 25.438 1 96.56 296 MET B CA 1
ATOM 7988 C C . MET B 1 296 ? -29.641 17.984 26.438 1 96.56 296 MET B C 1
ATOM 7990 O O . MET B 1 296 ? -30.062 16.859 26.109 1 96.56 296 MET B O 1
ATOM 7994 N N . ILE B 1 297 ? -29.797 18.531 27.625 1 95.75 297 ILE B N 1
ATOM 7995 C CA . ILE B 1 297 ? -30.547 17.828 28.672 1 95.75 297 ILE B CA 1
ATOM 7996 C C . ILE B 1 297 ? -31.984 17.641 28.234 1 95.75 297 ILE B C 1
ATOM 7998 O O . ILE B 1 297 ? -32.562 16.547 28.375 1 95.75 297 ILE B O 1
ATOM 8002 N N . GLU B 1 298 ? -32.531 18.656 27.688 1 96.12 298 GLU B N 1
ATOM 8003 C CA . GLU B 1 298 ? -33.938 18.609 27.219 1 96.12 298 GLU B CA 1
ATOM 8004 C C . GLU B 1 298 ? -34.094 17.594 26.094 1 96.12 298 GLU B C 1
ATOM 8006 O O . GLU B 1 298 ? -35.062 16.812 26.094 1 96.12 298 GLU B O 1
ATOM 8011 N N . ALA B 1 299 ? -33.25 17.656 25.156 1 96.44 299 ALA B N 1
ATOM 8012 C CA . ALA B 1 299 ? -33.281 16.734 24.031 1 96.44 299 ALA B CA 1
ATOM 8013 C C . ALA B 1 299 ? -33.125 15.289 24.5 1 96.44 299 ALA B C 1
ATOM 8015 O O . ALA B 1 299 ? -33.781 14.383 23.969 1 96.44 299 ALA B O 1
ATOM 8016 N N . HIS B 1 300 ? -32.219 15.102 25.391 1 94.5 300 HIS B N 1
ATOM 8017 C CA . HIS B 1 300 ? -31.984 13.773 25.953 1 94.5 300 HIS B CA 1
ATOM 8018 C C . HIS B 1 300 ? -33.25 13.25 26.641 1 94.5 300 HIS B C 1
ATOM 8020 O O . HIS B 1 300 ? -33.594 12.078 26.5 1 94.5 300 HIS B O 1
ATOM 8026 N N . ASN B 1 301 ? -33.938 14.094 27.328 1 94.62 301 ASN B N 1
ATOM 8027 C CA . ASN B 1 301 ? -35.125 13.711 28.094 1 94.62 301 ASN B CA 1
ATOM 8028 C C . ASN B 1 301 ? -36.312 13.484 27.188 1 94.62 301 ASN B C 1
ATOM 8030 O O . ASN B 1 301 ? -37.125 12.586 27.438 1 94.62 301 ASN B O 1
ATOM 8034 N N . THR B 1 302 ? -36.438 14.234 26.172 1 94.06 302 THR B N 1
ATOM 8035 C CA . THR B 1 302 ? -37.594 14.164 25.297 1 94.06 302 THR B CA 1
ATOM 8036 C C . THR B 1 302 ? -37.375 13.141 24.188 1 94.06 302 THR B C 1
ATOM 8038 O O . THR B 1 302 ? -38.344 12.656 23.562 1 94.06 302 THR B O 1
ATOM 8041 N N . GLY B 1 303 ? -36.156 12.914 23.859 1 91.44 303 GLY B N 1
ATOM 8042 C CA . GLY B 1 303 ? -35.844 11.977 22.797 1 91.44 303 GLY B CA 1
ATOM 8043 C C . GLY B 1 303 ? -35.969 12.586 21.406 1 91.44 303 GLY B C 1
ATOM 8044 O O . GLY B 1 303 ? -35.969 11.859 20.406 1 91.44 303 GLY B O 1
ATOM 8045 N N . THR B 1 304 ? -36.125 13.875 21.344 1 92.69 304 THR B N 1
ATOM 8046 C CA . THR B 1 304 ? -36.281 14.57 20.078 1 92.69 304 THR B CA 1
ATOM 8047 C C . THR B 1 304 ? -35.188 15.641 19.922 1 92.69 304 THR B C 1
ATOM 8049 O O . THR B 1 304 ? -34.781 16.25 20.906 1 92.69 304 THR B O 1
ATOM 8052 N N . SER B 1 305 ? -34.812 15.82 18.766 1 92.81 305 SER B N 1
ATOM 8053 C CA . SER B 1 305 ? -33.812 16.828 18.484 1 92.81 305 SER B CA 1
ATOM 8054 C C . SER B 1 305 ? -34.375 18.234 18.641 1 92.81 305 SER B C 1
ATOM 8056 O O . SER B 1 305 ? -35.5 18.5 18.234 1 92.81 305 SER B O 1
ATOM 8058 N N . ILE B 1 306 ? -33.625 19.125 19.266 1 94.44 306 ILE B N 1
ATOM 8059 C CA . ILE B 1 306 ? -34.031 20.516 19.453 1 94.44 306 ILE B CA 1
ATOM 8060 C C . ILE B 1 306 ? -32.969 21.438 18.891 1 94.44 306 ILE B C 1
ATOM 8062 O O . ILE B 1 306 ? -31.828 21.484 19.406 1 94.44 306 ILE B O 1
ATOM 8066 N N . LYS B 1 307 ? -33.25 22.219 17.922 1 93.12 307 LYS B N 1
ATOM 8067 C CA . LYS B 1 307 ? -32.344 23.156 17.266 1 93.12 307 LYS B CA 1
ATOM 8068 C C . LYS B 1 307 ? -31.062 22.453 16.828 1 93.12 307 LYS B C 1
ATOM 8070 O O . LYS B 1 307 ? -29.953 22.953 17.062 1 93.12 307 LYS B O 1
ATOM 8075 N N . GLY B 1 308 ? -31.234 21.25 16.422 1 93.56 308 GLY B N 1
ATOM 8076 C CA . GLY B 1 308 ? -30.125 20.484 15.883 1 93.56 308 GLY B CA 1
ATOM 8077 C C . GLY B 1 308 ? -29.391 19.656 16.922 1 93.56 308 GLY B C 1
ATOM 8078 O O . GLY B 1 308 ? -28.5 18.875 16.594 1 93.56 308 GLY B O 1
ATOM 8079 N N . ILE B 1 309 ? -29.703 19.797 18.188 1 95.38 309 ILE B N 1
ATOM 8080 C CA . ILE B 1 309 ? -29.094 19.047 19.281 1 95.38 309 ILE B CA 1
ATOM 8081 C C . ILE B 1 309 ? -29.859 17.75 19.516 1 95.38 309 ILE B C 1
ATOM 8083 O O . ILE B 1 309 ? -31.078 17.781 19.734 1 95.38 309 ILE B O 1
ATOM 8087 N N . LYS B 1 310 ? -29.188 16.641 19.609 1 94.38 310 LYS B N 1
ATOM 8088 C CA . LYS B 1 310 ? -29.859 15.344 19.656 1 94.38 310 LYS B CA 1
ATOM 8089 C C . LYS B 1 310 ? -29.828 14.766 21.062 1 94.38 310 LYS B C 1
ATOM 8091 O O . LYS B 1 310 ? -30.641 13.891 21.391 1 94.38 310 LYS B O 1
ATOM 8096 N N . GLY B 1 311 ? -28.844 15.188 21.859 1 95.19 311 GLY B N 1
ATOM 8097 C CA . GLY B 1 311 ? -28.703 14.656 23.203 1 95.19 311 GLY B CA 1
ATOM 8098 C C . GLY B 1 311 ? -27.422 15.07 23.875 1 95.19 311 GLY B C 1
ATOM 8099 O O . GLY B 1 311 ? -26.828 16.094 23.516 1 95.19 311 GLY B O 1
ATOM 8100 N N . LEU B 1 312 ? -27.047 14.273 24.859 1 95 312 LEU B N 1
ATOM 8101 C CA . LEU B 1 312 ? -25.875 14.617 25.672 1 95 312 LEU B CA 1
ATOM 8102 C C . LEU B 1 312 ? -24.594 14.25 24.953 1 95 312 LEU B C 1
ATOM 8104 O O . LEU B 1 312 ? -24.516 13.195 24.312 1 95 312 LEU B O 1
ATOM 8108 N N . SER B 1 313 ? -23.656 15.133 25.016 1 95.12 313 SER B N 1
ATOM 8109 C CA . SER B 1 313 ? -22.312 14.852 24.547 1 95.12 313 SER B CA 1
ATOM 8110 C C . SER B 1 313 ? -21.453 14.211 25.641 1 95.12 313 SER B C 1
ATOM 8112 O O . SER B 1 313 ? -21.609 14.539 26.812 1 95.12 313 SER B O 1
ATOM 8114 N N . VAL B 1 314 ? -20.562 13.328 25.25 1 93.62 314 VAL B N 1
ATOM 8115 C CA . VAL B 1 314 ? -19.656 12.68 26.188 1 93.62 314 VAL B CA 1
ATOM 8116 C C . VAL B 1 314 ? -18.688 13.711 26.781 1 93.62 314 VAL B C 1
ATOM 8118 O O . VAL B 1 314 ? -18.203 13.539 27.891 1 93.62 314 VAL B O 1
ATOM 8121 N N . PHE B 1 315 ? -18.516 14.867 26.203 1 95.5 315 PHE B N 1
ATOM 8122 C CA . PHE B 1 315 ? -17.547 15.875 26.609 1 95.5 315 PHE B CA 1
ATOM 8123 C C . PHE B 1 315 ? -18.109 16.734 27.734 1 95.5 315 PHE B C 1
ATOM 8125 O O . PHE B 1 315 ? -17.391 17.516 28.344 1 95.5 315 PHE B O 1
ATOM 8132 N N . LEU B 1 316 ? -19.375 16.547 28 1 94.56 316 LEU B N 1
ATOM 8133 C CA . LEU B 1 316 ? -19.969 17.297 29.109 1 94.56 316 LEU B CA 1
ATOM 8134 C C . LEU B 1 316 ? -19.359 16.859 30.438 1 94.56 316 LEU B C 1
ATOM 8136 O O . LEU B 1 316 ? -19.406 17.594 31.422 1 94.56 316 LEU B O 1
ATOM 8140 N N . SER B 1 317 ? -18.766 15.695 30.406 1 93 317 SER B N 1
ATOM 8141 C CA . SER B 1 317 ? -18.203 15.148 31.625 1 93 317 SER B CA 1
ATOM 8142 C C . SER B 1 317 ? -16.828 15.75 31.906 1 93 317 SER B C 1
ATOM 8144 O O . SER B 1 317 ? -16.297 15.641 33.031 1 93 317 SER B O 1
ATOM 8146 N N . ILE B 1 318 ? -16.219 16.391 30.984 1 95.38 318 ILE B N 1
ATOM 8147 C CA . ILE B 1 318 ? -14.891 16.984 31.156 1 95.38 318 ILE B CA 1
ATOM 8148 C C . ILE B 1 318 ? -15.008 18.344 31.828 1 95.38 318 ILE B C 1
ATOM 8150 O O . ILE B 1 318 ? -15.664 19.25 31.328 1 95.38 318 ILE B O 1
ATOM 8154 N N . PRO B 1 319 ? -14.312 18.5 32.906 1 94.38 319 PRO B N 1
ATOM 8155 C CA . PRO B 1 319 ? -14.422 19.766 33.625 1 94.38 319 PRO B CA 1
ATOM 8156 C C . PRO B 1 319 ? -13.938 20.969 32.812 1 94.38 319 PRO B C 1
ATOM 8158 O O . PRO B 1 319 ? -12.938 20.859 32.094 1 94.38 319 PRO B O 1
ATOM 8161 N N . HIS B 1 320 ? -14.695 22.047 32.875 1 93.69 320 HIS B N 1
ATOM 8162 C CA . HIS B 1 320 ? -14.328 23.359 32.344 1 93.69 320 HIS B CA 1
ATOM 8163 C C . HIS B 1 320 ? -14.375 23.359 30.812 1 93.69 320 HIS B C 1
ATOM 8165 O O . HIS B 1 320 ? -14 24.359 30.188 1 93.69 320 HIS B O 1
ATOM 8171 N N . PHE B 1 321 ? -14.805 22.281 30.219 1 96.44 321 PHE B N 1
ATOM 8172 C CA . PHE B 1 321 ? -14.844 22.219 28.75 1 96.44 321 PHE B CA 1
ATOM 8173 C C . PHE B 1 321 ? -16.078 22.938 28.219 1 96.44 321 PHE B C 1
ATOM 8175 O O . PHE B 1 321 ? -17.203 22.688 28.688 1 96.44 321 PHE B O 1
ATOM 8182 N N . ASP B 1 322 ? -15.875 23.844 27.281 1 96.5 322 ASP B N 1
ATOM 8183 C CA . ASP B 1 322 ? -16.984 24.531 26.625 1 96.5 322 ASP B CA 1
ATOM 8184 C C . ASP B 1 322 ? -17.5 23.719 25.453 1 96.5 322 ASP B C 1
ATOM 8186 O O . ASP B 1 322 ? -16.797 23.516 24.453 1 96.5 322 ASP B O 1
ATOM 8190 N N . ILE B 1 323 ? -18.734 23.359 25.422 1 96.12 323 ILE B N 1
ATOM 8191 C CA . ILE B 1 323 ? -19.281 22.406 24.469 1 96.12 323 ILE B CA 1
ATOM 8192 C C . ILE B 1 323 ? -19.516 23.094 23.125 1 96.12 323 ILE B C 1
ATOM 8194 O O . ILE B 1 323 ? -19.719 22.438 22.109 1 96.12 323 ILE B O 1
ATOM 8198 N N . VAL B 1 324 ? -19.5 24.406 23.078 1 96 324 VAL B N 1
ATOM 8199 C CA . VAL B 1 324 ? -19.703 25.156 21.844 1 96 324 VAL B CA 1
ATOM 8200 C C . VAL B 1 324 ? -18.359 25.641 21.297 1 96 324 VAL B C 1
ATOM 8202 O O . VAL B 1 324 ? -17.875 25.156 20.266 1 96 324 VAL B O 1
ATOM 8205 N N . ARG B 1 325 ? -17.641 26.406 22.125 1 96.19 325 ARG B N 1
ATOM 8206 C CA . ARG B 1 325 ? -16.391 27.016 21.688 1 96.19 325 ARG B CA 1
ATOM 8207 C C . ARG B 1 325 ? -15.266 25.984 21.625 1 96.19 325 ARG B C 1
ATOM 8209 O O . ARG B 1 325 ? -14.289 26.156 20.891 1 96.19 325 ARG B O 1
ATOM 8216 N N . GLY B 1 326 ? -15.414 24.922 22.297 1 96.81 326 GLY B N 1
ATOM 8217 C CA . GLY B 1 326 ? -14.367 23.922 22.375 1 96.81 326 GLY B CA 1
ATOM 8218 C C . GLY B 1 326 ? -14.234 23.094 21.109 1 96.81 326 GLY B C 1
ATOM 8219 O O . GLY B 1 326 ? -13.328 22.266 21 1 96.81 326 GLY B O 1
ATOM 8220 N N . PHE B 1 327 ? -15.102 23.297 20.172 1 96.62 327 PHE B N 1
ATOM 8221 C CA . PHE B 1 327 ? -15.07 22.609 18.875 1 96.62 327 PHE B CA 1
ATOM 8222 C C . PHE B 1 327 ? -14.891 23.609 17.75 1 96.62 327 PHE B C 1
ATOM 8224 O O . PHE B 1 327 ? -15.828 23.859 16.969 1 96.62 327 PHE B O 1
ATOM 8231 N N . PRO B 1 328 ? -13.672 24.078 17.562 1 96.31 328 PRO B N 1
ATOM 8232 C CA . PRO B 1 328 ? -13.438 25.094 16.547 1 96.31 328 PRO B CA 1
ATOM 8233 C C . PRO B 1 328 ? -13.516 24.531 15.125 1 96.31 328 PRO B C 1
ATOM 8235 O O . PRO B 1 328 ? -13.219 23.359 14.906 1 96.31 328 PRO B O 1
ATOM 8238 N N . PRO B 1 329 ? -13.938 25.375 14.18 1 94.69 329 PRO B N 1
ATOM 8239 C CA . PRO B 1 329 ? -13.82 24.953 12.781 1 94.69 329 PRO B CA 1
ATOM 8240 C C . PRO B 1 329 ? -12.375 24.844 12.312 1 94.69 329 PRO B C 1
ATOM 8242 O O . PRO B 1 329 ? -11.531 25.656 12.711 1 94.69 329 PRO B O 1
ATOM 8245 N N . ASP B 1 330 ? -12.07 23.953 11.516 1 92.56 330 ASP B N 1
ATOM 8246 C CA . ASP B 1 330 ? -10.711 23.75 11.016 1 92.56 330 ASP B CA 1
ATOM 8247 C C . ASP B 1 330 ? -10.531 24.391 9.648 1 92.56 330 ASP B C 1
ATOM 8249 O O . ASP B 1 330 ? -11.43 24.328 8.805 1 92.56 330 ASP B O 1
ATOM 8253 N N . TYR B 1 331 ? -9.484 25.016 9.477 1 92.62 331 TYR B N 1
ATOM 8254 C CA . TYR B 1 331 ? -9.281 25.734 8.234 1 92.62 331 TYR B CA 1
ATOM 8255 C C . TYR B 1 331 ? -8.914 24.797 7.098 1 92.62 331 TYR B C 1
ATOM 8257 O O . TYR B 1 331 ? -9.227 25.062 5.934 1 92.62 331 TYR B O 1
ATOM 8265 N N . MET B 1 332 ? -8.258 23.672 7.426 1 93.81 332 MET B N 1
ATOM 8266 C CA . MET B 1 332 ? -7.844 22.719 6.391 1 93.81 332 MET B CA 1
ATOM 8267 C C . MET B 1 332 ? -9.039 22.234 5.59 1 93.81 332 MET B C 1
ATOM 8269 O O . MET B 1 332 ? -9.031 22.266 4.359 1 93.81 332 MET B O 1
ATOM 8273 N N . HIS B 1 333 ? -10.086 21.844 6.23 1 94.31 333 HIS B N 1
ATOM 8274 C CA . HIS B 1 333 ? -11.242 21.25 5.551 1 94.31 333 HIS B CA 1
ATOM 8275 C C . HIS B 1 333 ? -12.242 22.328 5.145 1 94.31 333 HIS B C 1
ATOM 8277 O O . HIS B 1 333 ? -12.914 22.203 4.121 1 94.31 333 HIS B O 1
ATOM 8283 N N . SER B 1 334 ? -12.359 23.359 5.891 1 95.56 334 SER B N 1
ATOM 8284 C CA . SER B 1 334 ? -13.375 24.375 5.609 1 95.56 334 SER B CA 1
ATOM 8285 C C . SER B 1 334 ? -12.906 25.344 4.523 1 95.56 334 SER B C 1
ATOM 8287 O O . SER B 1 334 ? -13.695 25.75 3.662 1 95.56 334 SER B O 1
ATOM 8289 N N . VAL B 1 335 ? -11.625 25.609 4.559 1 97.44 335 VAL B N 1
ATOM 8290 C CA . VAL B 1 335 ? -11.125 26.609 3.627 1 97.44 335 VAL B CA 1
ATOM 8291 C C . VAL B 1 335 ? -10.453 25.922 2.438 1 97.44 335 VAL B C 1
ATOM 8293 O O . VAL B 1 335 ? -10.914 26.062 1.3 1 97.44 335 VAL B O 1
ATOM 8296 N N . LEU B 1 336 ? -9.477 25.141 2.73 1 96.69 336 LEU B N 1
ATOM 8297 C CA . LEU B 1 336 ? -8.625 24.594 1.676 1 96.69 336 LEU B CA 1
ATOM 8298 C C . LEU B 1 336 ? -9.367 23.531 0.867 1 96.69 336 LEU B C 1
ATOM 8300 O O . LEU B 1 336 ? -9.523 23.672 -0.348 1 96.69 336 LEU B O 1
ATOM 8304 N N . LEU B 1 337 ? -9.906 22.594 1.532 1 96.06 337 LEU B N 1
ATOM 8305 C CA . LEU B 1 337 ? -10.633 21.531 0.848 1 96.06 337 LEU B CA 1
ATOM 8306 C C . LEU B 1 337 ? -12.102 21.891 0.676 1 96.06 337 LEU B C 1
ATOM 8308 O O . LEU B 1 337 ? -12.859 21.141 0.052 1 96.06 337 LEU B O 1
ATOM 8312 N N . GLY B 1 338 ? -12.453 23.031 1.176 1 96.56 338 GLY B N 1
ATOM 8313 C CA . GLY B 1 338 ? -13.828 23.516 1.106 1 96.56 338 GLY B CA 1
ATOM 8314 C C . GLY B 1 338 ? -14.023 24.625 0.102 1 96.56 338 GLY B C 1
ATOM 8315 O O . GLY B 1 338 ? -14.211 24.375 -1.089 1 96.56 338 GLY B O 1
ATOM 8316 N N . VAL B 1 339 ? -13.836 25.812 0.563 1 98.19 339 VAL B N 1
ATOM 8317 C CA . VAL B 1 339 ? -14.219 27 -0.207 1 98.19 339 VAL B CA 1
ATOM 8318 C C . VAL B 1 339 ? -13.266 27.172 -1.384 1 98.19 339 VAL B C 1
ATOM 8320 O O . VAL B 1 339 ? -13.688 27.5 -2.496 1 98.19 339 VAL B O 1
ATOM 8323 N N . VAL B 1 340 ? -11.992 27.031 -1.195 1 98.12 340 VAL B N 1
ATOM 8324 C CA . VAL B 1 340 ? -11.016 27.219 -2.264 1 98.12 340 VAL B CA 1
ATOM 8325 C C . VAL B 1 340 ? -11.289 26.234 -3.395 1 98.12 340 VAL B C 1
ATOM 8327 O O . VAL B 1 340 ? -11.328 26.609 -4.566 1 98.12 340 VAL B O 1
ATOM 8330 N N . LYS B 1 341 ? -11.406 25.031 -3.029 1 97.31 341 LYS B N 1
ATOM 8331 C CA . LYS B 1 341 ? -11.727 24 -4.016 1 97.31 341 LYS B CA 1
ATOM 8332 C C . LYS B 1 341 ? -13.047 24.312 -4.719 1 97.31 341 LYS B C 1
ATOM 8334 O O . LYS B 1 341 ? -13.156 24.156 -5.938 1 97.31 341 LYS B O 1
ATOM 8339 N N . GLN B 1 342 ? -14.039 24.734 -3.969 1 97.44 342 GLN B N 1
ATOM 8340 C CA . GLN B 1 342 ? -15.336 25.094 -4.531 1 97.44 342 GLN B CA 1
ATOM 8341 C C . GLN B 1 342 ? -15.203 26.203 -5.562 1 97.44 342 GLN B C 1
ATOM 8343 O O . GLN B 1 342 ? -15.812 26.141 -6.633 1 97.44 342 GLN B O 1
ATOM 8348 N N . LEU B 1 343 ? -14.469 27.172 -5.219 1 98.19 343 LEU B N 1
ATOM 8349 C CA . LEU B 1 343 ? -14.273 28.297 -6.125 1 98.19 343 LEU B CA 1
ATOM 8350 C C . LEU B 1 343 ? -13.586 27.859 -7.41 1 98.19 343 LEU B C 1
ATOM 8352 O O . LEU B 1 343 ? -13.984 28.266 -8.508 1 98.19 343 LEU B O 1
ATOM 8356 N N . TRP B 1 344 ? -12.602 27.047 -7.262 1 97.06 344 TRP B N 1
ATOM 8357 C CA . TRP B 1 344 ? -11.938 26.516 -8.445 1 97.06 344 TRP B CA 1
ATOM 8358 C C . TRP B 1 344 ? -12.93 25.781 -9.344 1 97.06 344 TRP B C 1
ATOM 8360 O O . TRP B 1 344 ? -12.914 25.969 -10.562 1 97.06 344 TRP B O 1
ATOM 8370 N N . GLU B 1 345 ? -13.742 25.047 -8.75 1 96.38 345 GLU B N 1
ATOM 8371 C CA . GLU B 1 345 ? -14.742 24.297 -9.508 1 96.38 345 GLU B CA 1
ATOM 8372 C C . GLU B 1 345 ? -15.742 25.234 -10.188 1 96.38 345 GLU B C 1
ATOM 8374 O O . GLU B 1 345 ? -16.141 24.984 -11.32 1 96.38 345 GLU B O 1
ATOM 8379 N N . LEU B 1 346 ? -16.141 26.219 -9.492 1 97.31 346 LEU B N 1
ATOM 8380 C CA . LEU B 1 346 ? -17.047 27.203 -10.07 1 97.31 346 LEU B CA 1
ATOM 8381 C C . LEU B 1 346 ? -16.438 27.844 -11.32 1 97.31 346 LEU B C 1
ATOM 8383 O O . LEU B 1 346 ? -17.109 28 -12.336 1 97.31 346 LEU B O 1
ATOM 8387 N N . PHE B 1 347 ? -15.172 28.094 -11.281 1 97.12 347 PHE B N 1
ATOM 8388 C CA . PHE B 1 347 ? -14.484 28.797 -12.352 1 97.12 347 PHE B CA 1
ATOM 8389 C C . PHE B 1 347 ? -14.234 27.875 -13.539 1 97.12 347 PHE B C 1
ATOM 8391 O O . PHE B 1 347 ? -14.07 28.344 -14.664 1 97.12 347 PHE B O 1
ATOM 8398 N N . THR B 1 348 ? -14.188 26.531 -13.328 1 95.06 348 THR B N 1
ATOM 8399 C CA . THR B 1 348 ? -13.617 25.703 -14.375 1 95.06 348 THR B CA 1
ATOM 8400 C C . THR B 1 348 ? -14.617 24.641 -14.836 1 95.06 348 THR B C 1
ATOM 8402 O O . THR B 1 348 ? -14.461 24.062 -15.906 1 95.06 348 THR B O 1
ATOM 8405 N N . ALA B 1 349 ? -15.594 24.438 -14.031 1 93.75 349 ALA B N 1
ATOM 8406 C CA . ALA B 1 349 ? -16.547 23.375 -14.391 1 93.75 349 ALA B CA 1
ATOM 8407 C C . ALA B 1 349 ? -17.344 23.766 -15.625 1 93.75 349 ALA B C 1
ATOM 8409 O O . ALA B 1 349 ? -17.844 24.891 -15.727 1 93.75 349 ALA B O 1
ATOM 8410 N N . SER B 1 350 ? -17.594 22.797 -16.438 1 92.69 350 SER B N 1
ATOM 8411 C CA . SER B 1 350 ? -18.281 23.047 -17.703 1 92.69 350 SER B CA 1
ATOM 8412 C C . SER B 1 350 ? -19.75 23.406 -17.484 1 92.69 350 SER B C 1
ATOM 8414 O O . SER B 1 350 ? -20.344 24.109 -18.281 1 92.69 350 SER B O 1
ATOM 8416 N N . SER B 1 351 ? -20.266 22.969 -16.438 1 92.38 351 SER B N 1
ATOM 8417 C CA . SER B 1 351 ? -21.656 23.266 -16.094 1 92.38 351 SER B CA 1
ATOM 8418 C C . SER B 1 351 ? -21.859 24.766 -15.914 1 92.38 351 SER B C 1
ATOM 8420 O O . SER B 1 351 ? -22.984 25.266 -16.016 1 92.38 351 SER B O 1
ATOM 8422 N N . ASN B 1 352 ? -20.797 25.516 -15.711 1 94.69 352 ASN B N 1
ATOM 8423 C CA . ASN B 1 352 ? -20.891 26.953 -15.477 1 94.69 352 ASN B CA 1
ATOM 8424 C C . ASN B 1 352 ? -20.422 27.75 -16.688 1 94.69 352 ASN B C 1
ATOM 8426 O O . ASN B 1 352 ? -20.031 28.906 -16.562 1 94.69 352 ASN B O 1
ATOM 8430 N N . HIS B 1 353 ? -20.516 27.203 -17.812 1 94.06 353 HIS B N 1
ATOM 8431 C CA . HIS B 1 353 ? -19.969 27.797 -19.031 1 94.06 353 HIS B CA 1
ATOM 8432 C C . HIS B 1 353 ? -20.703 29.094 -19.375 1 94.06 353 HIS B C 1
ATOM 8434 O O . HIS B 1 353 ? -20.156 29.938 -20.094 1 94.06 353 HIS B O 1
ATOM 8440 N N . THR B 1 354 ? -21.906 29.297 -18.812 1 94.31 354 THR B N 1
ATOM 8441 C CA . THR B 1 354 ? -22.672 30.484 -19.141 1 94.31 354 THR B CA 1
ATOM 8442 C C . THR B 1 354 ? -22.469 31.562 -18.078 1 94.31 354 THR B C 1
ATOM 8444 O O . THR B 1 354 ? -22.938 32.688 -18.234 1 94.31 354 THR B O 1
ATOM 8447 N N . LYS B 1 355 ? -21.781 31.234 -17.047 1 96.12 355 LYS B N 1
ATOM 8448 C CA . LYS B 1 355 ? -21.594 32.188 -15.938 1 96.12 355 LYS B CA 1
ATOM 8449 C C . LYS B 1 355 ? -20.438 33.125 -16.219 1 96.12 355 LYS B C 1
ATOM 8451 O O . LYS B 1 355 ? -19.484 32.781 -16.906 1 96.12 355 LYS B O 1
ATOM 8456 N N . PRO B 1 356 ? -20.5 34.312 -15.672 1 95.19 356 PRO B N 1
ATOM 8457 C CA . PRO B 1 356 ? -19.469 35.312 -15.961 1 95.19 356 PRO B CA 1
ATOM 8458 C C . PRO B 1 356 ? -18.109 34.969 -15.359 1 95.19 356 PRO B C 1
ATOM 8460 O O . PRO B 1 356 ? -17.094 35.469 -15.82 1 95.19 356 PRO B O 1
ATOM 8463 N N . TYR B 1 357 ? -18.156 34.125 -14.484 1 96.69 357 TYR B N 1
ATOM 8464 C CA . TYR B 1 357 ? -16.906 33.812 -13.812 1 96.69 357 TYR B CA 1
ATOM 8465 C C . TYR B 1 357 ? -16.234 32.562 -14.438 1 96.69 357 TYR B C 1
ATOM 8467 O O . TYR B 1 357 ? -15.164 32.156 -14.008 1 96.69 357 TYR B O 1
ATOM 8475 N N . TYR B 1 358 ? -16.812 32.062 -15.445 1 96.69 358 TYR B N 1
ATOM 8476 C CA . TYR B 1 358 ? -16.297 30.844 -16.062 1 96.69 358 TYR B CA 1
ATOM 8477 C C . TYR B 1 358 ? -15.047 31.141 -16.891 1 96.69 358 TYR B C 1
ATOM 8479 O O . TYR B 1 358 ? -15.07 31.984 -17.781 1 96.69 358 TYR B O 1
ATOM 8487 N N . ILE B 1 359 ? -13.984 30.344 -16.656 1 95.56 359 ILE B N 1
ATOM 8488 C CA . ILE B 1 359 ? -12.75 30.594 -17.391 1 95.56 359 ILE B CA 1
ATOM 8489 C C . ILE B 1 359 ? -12.312 29.328 -18.125 1 95.56 359 ILE B C 1
ATOM 8491 O O . ILE B 1 359 ? -11.164 29.219 -18.531 1 95.56 359 ILE B O 1
ATOM 8495 N N . GLY B 1 360 ? -13.117 28.359 -18.234 1 92 360 GLY B N 1
ATOM 8496 C CA . GLY B 1 360 ? -12.805 27.078 -18.859 1 92 360 GLY B CA 1
ATOM 8497 C C . GLY B 1 360 ? -12.281 27.203 -20.266 1 92 360 GLY B C 1
ATOM 8498 O O . GLY B 1 360 ? -11.516 26.359 -20.734 1 92 360 GLY B O 1
ATOM 8499 N N . THR B 1 361 ? -12.602 28.234 -20.891 1 91.06 361 THR B N 1
ATOM 8500 C CA . THR B 1 361 ? -12.219 28.438 -22.297 1 91.06 361 THR B CA 1
ATOM 8501 C C . THR B 1 361 ? -10.75 28.859 -22.391 1 91.06 361 THR B C 1
ATOM 8503 O O . THR B 1 361 ? -10.141 28.75 -23.453 1 91.06 361 THR B O 1
ATOM 8506 N N . GLN B 1 362 ? -10.195 29.359 -21.391 1 93.5 362 GLN B N 1
ATOM 8507 C CA . GLN B 1 362 ? -8.812 29.828 -21.406 1 93.5 362 GLN B CA 1
ATOM 8508 C C . GLN B 1 362 ? -7.926 28.969 -20.5 1 93.5 362 GLN B C 1
ATOM 8510 O O . GLN B 1 362 ? -6.945 29.469 -19.938 1 93.5 362 GLN B O 1
ATOM 8515 N N . MET B 1 363 ? -8.305 27.781 -20.406 1 92.75 363 MET B N 1
ATOM 8516 C CA . MET B 1 363 ? -7.625 26.891 -19.469 1 92.75 363 MET B CA 1
ATOM 8517 C C . MET B 1 363 ? -6.227 26.547 -19.969 1 92.75 363 MET B C 1
ATOM 8519 O O . MET B 1 363 ? -5.332 26.266 -19.172 1 92.75 363 MET B O 1
ATOM 8523 N N . SER B 1 364 ? -6.004 26.609 -21.219 1 92 364 SER B N 1
ATOM 8524 C CA . SER B 1 364 ? -4.68 26.328 -21.766 1 92 364 SER B CA 1
ATOM 8525 C C . SER B 1 364 ? -3.652 27.344 -21.266 1 92 364 SER B C 1
ATOM 8527 O O . SER B 1 364 ? -2.525 26.984 -20.938 1 92 364 SER B O 1
ATOM 8529 N N . GLU B 1 365 ? -4.055 28.562 -21.234 1 92.81 365 GLU B N 1
ATOM 8530 C CA . GLU B 1 365 ? -3.172 29.609 -20.734 1 92.81 365 GLU B CA 1
ATOM 8531 C C . GLU B 1 365 ? -2.918 29.453 -19.234 1 92.81 365 GLU B C 1
ATOM 8533 O O . GLU B 1 365 ? -1.785 29.594 -18.766 1 92.81 365 GLU B O 1
ATOM 8538 N N . VAL B 1 366 ? -3.938 29.156 -18.547 1 94.81 366 VAL B N 1
ATOM 8539 C CA . VAL B 1 366 ? -3.828 28.938 -17.109 1 94.81 366 VAL B CA 1
ATOM 8540 C C . VAL B 1 366 ? -2.867 27.797 -16.828 1 94.81 366 VAL B C 1
ATOM 8542 O O . VAL B 1 366 ? -2.02 27.891 -15.93 1 94.81 366 VAL B O 1
ATOM 8545 N N . GLU B 1 367 ? -3.029 26.75 -17.516 1 93.62 367 GLU B N 1
ATOM 8546 C CA . GLU B 1 367 ? -2.178 25.578 -17.328 1 93.62 367 GLU B CA 1
ATOM 8547 C C . GLU B 1 367 ? -0.719 25.906 -17.641 1 93.62 367 GLU B C 1
ATOM 8549 O O . GLU B 1 367 ? 0.186 25.453 -16.938 1 93.62 367 GLU B O 1
ATOM 8554 N N . THR B 1 368 ? -0.508 26.625 -18.703 1 91.06 368 THR B N 1
ATOM 8555 C CA . THR B 1 368 ? 0.848 27.016 -19.078 1 91.06 368 THR B CA 1
ATOM 8556 C C . THR B 1 368 ? 1.496 27.828 -17.953 1 91.06 368 THR B C 1
ATOM 8558 O O . THR B 1 368 ? 2.654 27.594 -17.609 1 91.06 368 THR B O 1
ATOM 8561 N N . ARG B 1 369 ? 0.784 28.719 -17.391 1 93.44 369 ARG B N 1
ATOM 8562 C CA . ARG B 1 369 ? 1.292 29.516 -16.266 1 93.44 369 ARG B CA 1
ATOM 8563 C C . ARG B 1 369 ? 1.604 28.641 -15.062 1 93.44 369 ARG B C 1
ATOM 8565 O O . ARG B 1 369 ? 2.633 28.828 -14.406 1 93.44 369 ARG B O 1
ATOM 8572 N N . MET B 1 370 ? 0.713 27.781 -14.828 1 93.25 370 MET B N 1
ATOM 8573 C CA . MET B 1 370 ? 0.854 26.891 -13.672 1 93.25 370 MET B CA 1
ATOM 8574 C C . MET B 1 370 ? 2.09 26.016 -13.812 1 93.25 370 MET B C 1
ATOM 8576 O O . MET B 1 370 ? 2.836 25.828 -12.844 1 93.25 370 MET B O 1
ATOM 8580 N N . LEU B 1 371 ? 2.316 25.469 -14.969 1 89.12 371 LEU B N 1
ATOM 8581 C CA . LEU B 1 371 ? 3.414 24.531 -15.211 1 89.12 371 LEU B CA 1
ATOM 8582 C C . LEU B 1 371 ? 4.758 25.25 -15.164 1 89.12 371 LEU B C 1
ATOM 8584 O O . LEU B 1 371 ? 5.797 24.625 -14.969 1 89.12 371 LEU B O 1
ATOM 8588 N N . ASN B 1 372 ? 4.742 26.547 -15.266 1 88.5 372 ASN B N 1
ATOM 8589 C CA . ASN B 1 372 ? 5.977 27.328 -15.266 1 88.5 372 ASN B CA 1
ATOM 8590 C C . ASN B 1 372 ? 6.348 27.781 -13.852 1 88.5 372 ASN B C 1
ATOM 8592 O O . ASN B 1 372 ? 7.391 28.406 -13.656 1 88.5 372 ASN B O 1
ATOM 8596 N N . ILE B 1 373 ? 5.582 27.469 -12.922 1 92.12 373 ILE B N 1
ATOM 8597 C CA . ILE B 1 373 ? 5.852 27.875 -11.547 1 92.12 373 ILE B CA 1
ATOM 8598 C C . ILE B 1 373 ? 6.941 26.984 -10.953 1 92.12 373 ILE B C 1
ATOM 8600 O O . ILE B 1 373 ? 6.852 25.766 -11.008 1 92.12 373 ILE B O 1
ATOM 8604 N N . ARG B 1 374 ? 7.965 27.609 -10.398 1 89.75 374 ARG B N 1
ATOM 8605 C CA . ARG B 1 374 ? 8.984 26.906 -9.617 1 89.75 374 ARG B CA 1
ATOM 8606 C C . ARG B 1 374 ? 8.789 27.156 -8.125 1 89.75 374 ARG B C 1
ATOM 8608 O O . ARG B 1 374 ? 8.875 28.297 -7.66 1 89.75 374 ARG B O 1
ATOM 8615 N N . THR B 1 375 ? 8.516 26.156 -7.41 1 91.25 375 THR B N 1
ATOM 8616 C CA . THR B 1 375 ? 8.219 26.281 -5.984 1 91.25 375 THR B CA 1
ATOM 8617 C C . THR B 1 375 ? 9.469 26.031 -5.148 1 91.25 375 THR B C 1
ATOM 8619 O O . THR B 1 375 ? 10.43 25.422 -5.625 1 91.25 375 THR B O 1
ATOM 8622 N N . PRO B 1 376 ? 9.453 26.547 -3.959 1 90.31 376 PRO B N 1
ATOM 8623 C CA . PRO B 1 376 ? 10.523 26.156 -3.041 1 90.31 376 PRO B CA 1
ATOM 8624 C C . PRO B 1 376 ? 10.508 24.656 -2.725 1 90.31 376 PRO B C 1
ATOM 8626 O O . PRO B 1 376 ? 9.453 24.016 -2.805 1 90.31 376 PRO B O 1
ATOM 8629 N N . SER B 1 377 ? 11.688 24.141 -2.357 1 86.44 377 SER B N 1
ATOM 8630 C CA . SER B 1 377 ? 11.82 22.719 -2.037 1 86.44 377 SER B CA 1
ATOM 8631 C C . SER B 1 377 ? 11.047 22.359 -0.771 1 86.44 377 SER B C 1
ATOM 8633 O O . SER B 1 377 ? 10.812 21.188 -0.488 1 86.44 377 SER B O 1
ATOM 8635 N N . LEU B 1 378 ? 10.625 23.391 -0.11 1 82.81 378 LEU B N 1
ATOM 8636 C CA . LEU B 1 378 ? 9.812 23.219 1.089 1 82.81 378 LEU B CA 1
ATOM 8637 C C . LEU B 1 378 ? 8.484 22.547 0.757 1 82.81 378 LEU B C 1
ATOM 8639 O O . LEU B 1 378 ? 7.914 21.844 1.596 1 82.81 378 LEU B O 1
ATOM 8643 N N . PHE B 1 379 ? 8.016 22.812 -0.49 1 86.25 379 PHE B N 1
ATOM 8644 C CA . PHE B 1 379 ? 6.742 22.234 -0.908 1 86.25 379 PHE B CA 1
ATOM 8645 C C . PHE B 1 379 ? 6.91 20.781 -1.297 1 86.25 379 PHE B C 1
ATOM 8647 O O . PHE B 1 379 ? 7.91 20.406 -1.913 1 86.25 379 PHE B O 1
ATOM 8654 N N . SER B 1 380 ? 5.965 20 -0.935 1 76.12 380 SER B N 1
ATOM 8655 C CA . SER B 1 380 ? 6.055 18.562 -1.171 1 76.12 380 SER B CA 1
ATOM 8656 C C . SER B 1 380 ? 5.738 18.219 -2.623 1 76.12 380 SER B C 1
ATOM 8658 O O . SER B 1 380 ? 6.207 17.203 -3.143 1 76.12 380 SER B O 1
ATOM 8660 N N . ARG B 1 381 ? 4.934 19 -3.279 1 79.56 381 ARG B N 1
ATOM 8661 C CA . ARG B 1 381 ? 4.516 18.703 -4.645 1 79.56 381 ARG B CA 1
ATOM 8662 C C . ARG B 1 381 ? 4.602 19.938 -5.531 1 79.56 381 ARG B C 1
ATOM 8664 O O . ARG B 1 381 ? 4.379 21.062 -5.07 1 79.56 381 ARG B O 1
ATOM 8671 N N . TYR B 1 382 ? 4.836 19.672 -6.727 1 83.88 382 TYR B N 1
ATOM 8672 C CA . TYR B 1 382 ? 4.84 20.719 -7.742 1 83.88 382 TYR B CA 1
ATOM 8673 C C . TYR B 1 382 ? 3.467 20.844 -8.391 1 83.88 382 TYR B C 1
ATOM 8675 O O . TYR B 1 382 ? 2.688 19.891 -8.414 1 83.88 382 TYR B O 1
ATOM 8683 N N . PRO B 1 383 ? 3.301 22.094 -8.797 1 86.44 383 PRO B N 1
ATOM 8684 C CA . PRO B 1 383 ? 2.045 22.234 -9.547 1 86.44 383 PRO B CA 1
ATOM 8685 C C . PRO B 1 383 ? 1.995 21.344 -10.781 1 86.44 383 PRO B C 1
ATOM 8687 O O . PRO B 1 383 ? 3.006 21.172 -11.461 1 86.44 383 PRO B O 1
ATOM 8690 N N . GLY B 1 384 ? 0.937 20.688 -11 1 78.19 384 GLY B N 1
ATOM 8691 C CA . GLY B 1 384 ? 0.795 19.766 -12.117 1 78.19 384 GLY B CA 1
ATOM 8692 C C . GLY B 1 384 ? -0.248 20.203 -13.125 1 78.19 384 GLY B C 1
ATOM 8693 O O . GLY B 1 384 ? -0.616 21.375 -13.172 1 78.19 384 GLY B O 1
ATOM 8694 N N . LYS B 1 385 ? -0.638 19.25 -13.906 1 83.75 385 LYS B N 1
ATOM 8695 C CA . LYS B 1 385 ? -1.646 19.484 -14.93 1 83.75 385 LYS B CA 1
ATOM 8696 C C . LYS B 1 385 ? -3.021 19.719 -14.312 1 83.75 385 LYS B C 1
ATOM 8698 O O . LYS B 1 385 ? -3.299 19.234 -13.211 1 83.75 385 LYS B O 1
ATOM 8703 N N . ILE B 1 386 ? -3.76 20.484 -15.008 1 87 386 ILE B N 1
ATOM 8704 C CA . ILE B 1 386 ? -5.094 20.844 -14.531 1 87 386 ILE B CA 1
ATOM 8705 C C . ILE B 1 386 ? -5.93 19.578 -14.367 1 87 386 ILE B C 1
ATOM 8707 O O . ILE B 1 386 ? -6.746 19.484 -13.445 1 87 386 ILE B O 1
ATOM 8711 N N . GLU B 1 387 ? -5.688 18.594 -15.188 1 80.88 387 GLU B N 1
ATOM 8712 C CA . GLU B 1 387 ? -6.43 17.344 -15.133 1 80.88 387 GLU B CA 1
ATOM 8713 C C . GLU B 1 387 ? -6.203 16.625 -13.805 1 80.88 387 GLU B C 1
ATOM 8715 O O . GLU B 1 387 ? -7.066 15.867 -13.344 1 80.88 387 GLU B O 1
ATOM 8720 N N . ASP B 1 388 ? -5.125 16.938 -13.172 1 81.25 388 ASP B N 1
ATOM 8721 C CA . ASP B 1 388 ? -4.746 16.25 -11.953 1 81.25 388 ASP B CA 1
ATOM 8722 C C . ASP B 1 388 ? -5.191 17.016 -10.711 1 81.25 388 ASP B C 1
ATOM 8724 O O . ASP B 1 388 ? -5.008 16.547 -9.586 1 81.25 388 ASP B O 1
ATOM 8728 N N . MET B 1 389 ? -5.836 18.078 -10.883 1 87.31 389 MET B N 1
ATOM 8729 C CA . MET B 1 389 ? -6.199 18.953 -9.766 1 87.31 389 MET B CA 1
ATOM 8730 C C . MET B 1 389 ? -7.207 18.266 -8.852 1 87.31 389 MET B C 1
ATOM 8732 O O . MET B 1 389 ? -7.289 18.594 -7.664 1 87.31 389 MET B O 1
ATOM 8736 N N . LYS B 1 390 ? -7.941 17.344 -9.469 1 83 390 LYS B N 1
ATOM 8737 C CA . LYS B 1 390 ? -8.922 16.625 -8.672 1 83 390 LYS B CA 1
ATOM 8738 C C . LYS B 1 390 ? -8.25 15.797 -7.582 1 83 390 LYS B C 1
ATOM 8740 O O . LYS B 1 390 ? -8.859 15.484 -6.559 1 83 390 LYS B O 1
ATOM 8745 N N . LYS B 1 391 ? -7.035 15.602 -7.691 1 83.69 391 LYS B N 1
ATOM 8746 C CA . LYS B 1 391 ? -6.289 14.766 -6.758 1 83.69 391 LYS B CA 1
ATOM 8747 C C . LYS B 1 391 ? -5.5 15.617 -5.766 1 83.69 391 LYS B C 1
ATOM 8749 O O . LYS B 1 391 ? -4.809 15.078 -4.898 1 83.69 391 LYS B O 1
ATOM 8754 N N . ASN B 1 392 ? -5.664 16.859 -5.797 1 89.94 392 ASN B N 1
ATOM 8755 C CA . ASN B 1 392 ? -4.906 17.75 -4.93 1 89.94 392 ASN B CA 1
ATOM 8756 C C . ASN B 1 392 ? -5.246 17.531 -3.457 1 89.94 392 ASN B C 1
ATOM 8758 O O . ASN B 1 392 ? -6.402 17.281 -3.115 1 89.94 392 ASN B O 1
ATOM 8762 N N . LYS B 1 393 ? -4.238 17.609 -2.682 1 89.56 393 LYS B N 1
ATOM 8763 C CA . LYS B 1 393 ? -4.395 17.562 -1.23 1 89.56 393 LYS B CA 1
ATOM 8764 C C . LYS B 1 393 ? -4.559 18.953 -0.64 1 89.56 393 LYS B C 1
ATOM 8766 O O . LYS B 1 393 ? -4.547 19.953 -1.37 1 89.56 393 LYS B O 1
ATOM 8771 N N . ALA B 1 394 ? -4.789 19 0.624 1 92.81 394 ALA B N 1
ATOM 8772 C CA . ALA B 1 394 ? -5 20.281 1.304 1 92.81 394 ALA B CA 1
ATOM 8773 C C . ALA B 1 394 ? -3.789 21.203 1.139 1 92.81 394 ALA B C 1
ATOM 8775 O O . ALA B 1 394 ? -3.941 22.406 0.926 1 92.81 394 ALA B O 1
ATOM 8776 N N . SER B 1 395 ? -2.625 20.625 1.166 1 91.69 395 SER B N 1
ATOM 8777 C CA . SER B 1 395 ? -1.406 21.422 1.039 1 91.69 395 SER B CA 1
ATOM 8778 C C . SER B 1 395 ? -1.306 22.062 -0.34 1 91.69 395 SER B C 1
ATOM 8780 O O . SER B 1 395 ? -0.812 23.188 -0.473 1 91.69 395 SER B O 1
ATOM 8782 N N . ASP B 1 396 ? -1.784 21.391 -1.359 1 92.25 396 ASP B N 1
ATOM 8783 C CA . ASP B 1 396 ? -1.796 21.953 -2.711 1 92.25 396 ASP B CA 1
ATOM 8784 C C . ASP B 1 396 ? -2.752 23.141 -2.811 1 92.25 396 ASP B C 1
ATOM 8786 O O . ASP B 1 396 ? -2.43 24.141 -3.438 1 92.25 396 ASP B O 1
ATOM 8790 N N . TRP B 1 397 ? -3.812 22.969 -2.139 1 95 397 TRP B N 1
ATOM 8791 C CA . TRP B 1 397 ? -4.809 24.031 -2.182 1 95 397 TRP B CA 1
ATOM 8792 C C . TRP B 1 397 ? -4.348 25.234 -1.371 1 95 397 TRP B C 1
ATOM 8794 O O . TRP B 1 397 ? -4.711 26.375 -1.678 1 95 397 TRP B O 1
ATOM 8804 N N . GLU B 1 398 ? -3.59 24.953 -0.381 1 95.06 398 GLU B N 1
ATOM 8805 C CA . GLU B 1 398 ? -3.008 26.062 0.368 1 95.06 398 GLU B CA 1
ATOM 8806 C C . GLU B 1 398 ? -2.068 26.891 -0.508 1 95.06 398 GLU B C 1
ATOM 8808 O O . GLU B 1 398 ? -2.115 28.125 -0.49 1 95.06 398 GLU B O 1
ATOM 8813 N N . ASN B 1 399 ? -1.282 26.188 -1.231 1 93.88 399 ASN B N 1
ATOM 8814 C CA . ASN B 1 399 ? -0.385 26.875 -2.15 1 93.88 399 ASN B CA 1
ATOM 8815 C C . ASN B 1 399 ? -1.159 27.641 -3.223 1 93.88 399 ASN B C 1
ATOM 8817 O O . ASN B 1 399 ? -0.761 28.734 -3.621 1 93.88 399 ASN B O 1
ATOM 8821 N N . MET B 1 400 ? -2.209 27.062 -3.627 1 95.06 400 MET B N 1
ATOM 8822 C CA . MET B 1 400 ? -3.082 27.719 -4.59 1 95.06 400 MET B CA 1
ATOM 8823 C C . MET B 1 400 ? -3.664 29 -4 1 95.06 400 MET B C 1
ATOM 8825 O O . MET B 1 400 ? -3.658 30.047 -4.652 1 95.06 400 MET B O 1
ATOM 8829 N N . LEU B 1 401 ? -4.055 28.922 -2.822 1 96.81 401 LEU B N 1
ATOM 8830 C CA . LEU B 1 401 ? -4.719 30.031 -2.15 1 96.81 401 LEU B CA 1
ATOM 8831 C C . LEU B 1 401 ? -3.76 31.203 -1.967 1 96.81 401 LEU B C 1
ATOM 8833 O O . LEU B 1 401 ? -4.102 32.344 -2.281 1 96.81 401 LEU B O 1
ATOM 8837 N N . PHE B 1 402 ? -2.6 30.906 -1.617 1 95.94 402 PHE B N 1
ATOM 8838 C CA . PHE B 1 402 ? -1.735 31.984 -1.137 1 95.94 402 PHE B CA 1
ATOM 8839 C C . PHE B 1 402 ? -0.788 32.438 -2.236 1 95.94 402 PHE B C 1
ATOM 8841 O O . PHE B 1 402 ? -0.373 33.594 -2.256 1 95.94 402 PHE B O 1
ATOM 8848 N N . HIS B 1 403 ? -0.449 31.5 -3.143 1 95.44 403 HIS B N 1
ATOM 8849 C CA . HIS B 1 403 ? 0.708 31.828 -3.969 1 95.44 403 HIS B CA 1
ATOM 8850 C C . HIS B 1 403 ? 0.365 31.75 -5.453 1 95.44 403 HIS B C 1
ATOM 8852 O O . HIS B 1 403 ? 0.83 32.562 -6.246 1 95.44 403 HIS B O 1
ATOM 8858 N N . TYR B 1 404 ? -0.4 30.844 -5.871 1 96 404 TYR B N 1
ATOM 8859 C CA . TYR B 1 404 ? -0.508 30.516 -7.289 1 96 404 TYR B CA 1
ATOM 8860 C C . TYR B 1 404 ? -1.668 31.266 -7.934 1 96 404 TYR B C 1
ATOM 8862 O O . TYR B 1 404 ? -1.568 31.703 -9.078 1 96 404 TYR B O 1
ATOM 8870 N N . PHE B 1 405 ? -2.736 31.422 -7.211 1 96.94 405 PHE B N 1
ATOM 8871 C CA . PHE B 1 405 ? -4.012 31.734 -7.84 1 96.94 405 PHE B CA 1
ATOM 8872 C C . PHE B 1 405 ? -3.939 33.062 -8.578 1 96.94 405 PHE B C 1
ATOM 8874 O O . PHE B 1 405 ? -4.277 33.156 -9.766 1 96.94 405 PHE B O 1
ATOM 8881 N N . TYR B 1 406 ? -3.5 34.094 -7.992 1 97.25 406 TYR B N 1
ATOM 8882 C CA . TYR B 1 406 ? -3.5 35.438 -8.578 1 97.25 406 TYR B CA 1
ATOM 8883 C C . TYR B 1 406 ? -2.668 35.469 -9.852 1 97.25 406 TYR B C 1
ATOM 8885 O O . TYR B 1 406 ? -3.164 35.844 -10.914 1 97.25 406 TYR B O 1
ATOM 8893 N N . PRO B 1 407 ? -1.456 34.969 -9.781 1 96.38 407 PRO B N 1
ATOM 8894 C CA . PRO B 1 407 ? -0.629 35.031 -10.992 1 96.38 407 PRO B CA 1
ATOM 8895 C C . PRO B 1 407 ? -1.188 34.219 -12.141 1 96.38 407 PRO B C 1
ATOM 8897 O O . PRO B 1 407 ? -1.024 34.562 -13.312 1 96.38 407 PRO B O 1
ATOM 8900 N N . ILE B 1 408 ? -1.871 33.219 -11.898 1 95.75 408 ILE B N 1
ATOM 8901 C CA . ILE B 1 408 ? -2.236 32.312 -12.984 1 95.75 408 ILE B CA 1
ATOM 8902 C C . ILE B 1 408 ? -3.535 32.781 -13.633 1 95.75 408 ILE B C 1
ATOM 8904 O O . ILE B 1 408 ? -3.832 32.406 -14.773 1 95.75 408 ILE B O 1
ATOM 8908 N N . VAL B 1 409 ? -4.328 33.656 -12.906 1 96.44 409 VAL B N 1
ATOM 8909 C CA . VAL B 1 409 ? -5.645 33.938 -13.461 1 96.44 409 VAL B CA 1
ATOM 8910 C C . VAL B 1 409 ? -5.734 35.438 -13.781 1 96.44 409 VAL B C 1
ATOM 8912 O O . VAL B 1 409 ? -6.734 35.906 -14.328 1 96.44 409 VAL B O 1
ATOM 8915 N N . ILE B 1 410 ? -4.75 36.188 -13.406 1 95.62 410 ILE B N 1
ATOM 8916 C CA . ILE B 1 410 ? -4.789 37.625 -13.68 1 95.62 410 ILE B CA 1
ATOM 8917 C C . ILE B 1 410 ? -4.957 37.875 -15.18 1 95.62 410 ILE B C 1
ATOM 8919 O O . ILE B 1 410 ? -4.289 37.219 -15.992 1 95.62 410 ILE B O 1
ATOM 8923 N N . GLY B 1 411 ? -5.895 38.719 -15.555 1 92.94 411 GLY B N 1
ATOM 8924 C CA . GLY B 1 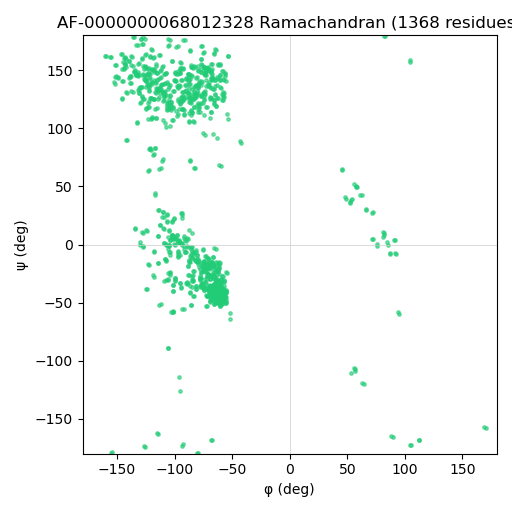411 ? -6.172 39 -16.953 1 92.94 411 GLY B CA 1
ATOM 8925 C C . GLY B 1 411 ? -7.156 38.031 -17.578 1 92.94 411 GLY B C 1
ATOM 8926 O O . GLY B 1 411 ? -7.625 38.25 -18.688 1 92.94 411 GLY B O 1
ATOM 8927 N N . ILE B 1 412 ? -7.488 37.031 -16.875 1 95.5 412 ILE B N 1
ATOM 8928 C CA . ILE B 1 412 ? -8.398 36 -17.391 1 95.5 412 ILE B CA 1
ATOM 8929 C C . ILE B 1 412 ? -9.703 36.031 -16.609 1 95.5 412 ILE B C 1
ATOM 8931 O O . ILE B 1 412 ? -10.781 36.156 -17.188 1 95.5 412 ILE B O 1
ATOM 8935 N N . LEU B 1 413 ? -9.586 35.969 -15.312 1 97.19 413 LEU B N 1
ATOM 8936 C CA . LEU B 1 413 ? -10.75 36.094 -14.438 1 97.19 413 LEU B CA 1
ATOM 8937 C C . LEU B 1 413 ? -11.148 37.562 -14.227 1 97.19 413 LEU B C 1
ATOM 8939 O O . LEU B 1 413 ? -10.297 38.375 -13.93 1 97.19 413 LEU B O 1
ATOM 8943 N N . PRO B 1 414 ? -12.422 37.812 -14.383 1 97.12 414 PRO B N 1
ATOM 8944 C CA . PRO B 1 414 ? -12.852 39.188 -14.156 1 97.12 414 PRO B CA 1
ATOM 8945 C C . PRO B 1 414 ? -12.469 39.719 -12.766 1 97.12 414 PRO B C 1
ATOM 8947 O O . PRO B 1 414 ? -12.516 38.969 -11.789 1 97.12 414 PRO B O 1
ATOM 8950 N N . LYS B 1 415 ? -12.195 40.938 -12.68 1 96.94 415 LYS B N 1
ATOM 8951 C CA . LYS B 1 415 ? -11.625 41.594 -11.5 1 96.94 415 LYS B CA 1
ATOM 8952 C C . LYS B 1 415 ? -12.523 41.406 -10.281 1 96.94 415 LYS B C 1
ATOM 8954 O O . LYS B 1 415 ? -12.031 41.188 -9.164 1 96.94 415 LYS B O 1
ATOM 8959 N N . THR B 1 416 ? -13.766 41.5 -10.5 1 97.38 416 THR B N 1
ATOM 8960 C CA . THR B 1 416 ? -14.703 41.375 -9.391 1 97.38 416 THR B CA 1
ATOM 8961 C C . THR B 1 416 ? -14.555 40.031 -8.68 1 97.38 416 THR B C 1
ATOM 8963 O O . THR B 1 416 ? -14.57 39.969 -7.445 1 97.38 416 THR B O 1
ATOM 8966 N N . TYR B 1 417 ? -14.406 39 -9.453 1 98.12 417 TYR B N 1
ATOM 8967 C CA . TYR B 1 417 ? -14.273 37.656 -8.898 1 98.12 417 TYR B CA 1
ATOM 8968 C C . TYR B 1 417 ? -12.875 37.438 -8.344 1 98.12 417 TYR B C 1
ATOM 8970 O O . TYR B 1 417 ? -12.711 36.781 -7.309 1 98.12 417 TYR B O 1
ATOM 8978 N N . LEU B 1 418 ? -11.922 38 -9 1 97.88 418 LEU B N 1
ATOM 8979 C CA . LEU B 1 418 ? -10.547 37.906 -8.531 1 97.88 418 LEU B CA 1
ATOM 8980 C C . LEU B 1 418 ? -10.391 38.625 -7.184 1 97.88 418 LEU B C 1
ATOM 8982 O O . LEU B 1 418 ? -9.742 38.094 -6.277 1 97.88 418 LEU B O 1
ATOM 8986 N N . ASP B 1 419 ? -10.969 39.719 -7.082 1 97.56 419 ASP B N 1
ATOM 8987 C CA . ASP B 1 419 ? -10.898 40.469 -5.84 1 97.56 419 ASP B CA 1
ATOM 8988 C C . ASP B 1 419 ? -11.57 39.719 -4.691 1 97.56 419 ASP B C 1
ATOM 8990 O O . ASP B 1 419 ? -11.102 39.75 -3.555 1 97.56 419 ASP B O 1
ATOM 8994 N N . ASN B 1 420 ? -12.625 39.125 -5.031 1 98.25 420 ASN B N 1
ATOM 8995 C CA . ASN B 1 420 ? -13.305 38.344 -4.008 1 98.25 420 ASN B CA 1
ATOM 8996 C C . ASN B 1 420 ? -12.438 37.188 -3.516 1 98.25 420 ASN B C 1
ATOM 8998 O O . ASN B 1 420 ? -12.336 36.969 -2.311 1 98.25 420 ASN B O 1
ATOM 9002 N N . PHE B 1 421 ? -11.859 36.531 -4.453 1 98.44 421 PHE B N 1
ATOM 9003 C CA . PHE B 1 421 ? -10.969 35.406 -4.094 1 98.44 421 PHE B CA 1
ATOM 9004 C C . PHE B 1 421 ? -9.797 35.906 -3.254 1 98.44 421 PHE B C 1
ATOM 9006 O O . PHE B 1 421 ? -9.445 35.312 -2.248 1 98.44 421 PHE B O 1
ATOM 9013 N N . MET B 1 422 ? -9.234 36.969 -3.627 1 98.12 422 MET B N 1
ATOM 9014 C CA . MET B 1 422 ? -8.047 37.469 -2.955 1 98.12 422 MET B CA 1
ATOM 9015 C C . MET B 1 422 ? -8.398 38.031 -1.58 1 98.12 422 MET B C 1
ATOM 9017 O O . MET B 1 422 ? -7.555 38.062 -0.682 1 98.12 422 MET B O 1
ATOM 9021 N N . LEU B 1 423 ? -9.609 38.469 -1.46 1 98.12 423 LEU B N 1
ATOM 9022 C CA . LEU B 1 423 ? -10.062 38.844 -0.129 1 98.12 423 LEU B CA 1
ATOM 9023 C C . LEU B 1 423 ? -10.008 37.688 0.836 1 98.12 423 LEU B C 1
ATOM 9025 O O . LEU B 1 423 ? -9.523 37.812 1.962 1 98.12 423 LEU B O 1
ATOM 9029 N N . LEU B 1 424 ? -10.523 36.594 0.379 1 98.44 424 LEU B N 1
ATOM 9030 C CA . LEU B 1 424 ? -10.43 35.375 1.175 1 98.44 424 LEU B CA 1
ATOM 9031 C C . LEU B 1 424 ? -8.969 35.031 1.466 1 98.44 424 LEU B C 1
ATOM 9033 O O . LEU B 1 424 ? -8.609 34.75 2.611 1 98.44 424 LEU B O 1
ATOM 9037 N N . SER B 1 425 ? -8.164 35.062 0.443 1 97.81 425 SER B N 1
ATOM 9038 C CA . SER B 1 425 ? -6.75 34.719 0.538 1 97.81 425 SER B CA 1
ATOM 9039 C C . SER B 1 425 ? -6.047 35.562 1.584 1 97.81 425 SER B C 1
ATOM 9041 O O . SER B 1 425 ? -5.336 35.062 2.447 1 97.81 425 SER B O 1
ATOM 9043 N N . THR B 1 426 ? -6.301 36.812 1.574 1 96.94 426 THR B N 1
ATOM 9044 C CA . THR B 1 426 ? -5.652 37.75 2.473 1 96.94 426 THR B CA 1
ATOM 9045 C C . THR B 1 426 ? -6.133 37.562 3.908 1 96.94 426 THR B C 1
ATOM 9047 O O . THR B 1 426 ? -5.336 37.625 4.848 1 96.94 426 THR B O 1
ATOM 9050 N N . CYS B 1 427 ? -7.371 37.312 4.055 1 97.75 427 CYS B N 1
ATOM 9051 C CA . CYS B 1 427 ? -7.938 37.125 5.383 1 97.75 427 CYS B CA 1
ATOM 9052 C C . CYS B 1 427 ? -7.344 35.906 6.059 1 97.75 427 CYS B C 1
ATOM 9054 O O . CYS B 1 427 ? -6.895 35.969 7.203 1 97.75 427 CYS B O 1
ATOM 9056 N N . ILE B 1 428 ? -7.352 34.844 5.34 1 97.06 428 ILE B N 1
ATOM 9057 C CA . ILE B 1 428 ? -6.844 33.594 5.918 1 97.06 428 ILE B CA 1
ATOM 9058 C C . ILE B 1 428 ? -5.348 33.719 6.18 1 97.06 428 ILE B C 1
ATOM 9060 O O . ILE B 1 428 ? -4.848 33.219 7.199 1 97.06 428 ILE B O 1
ATOM 9064 N N . PHE B 1 429 ? -4.691 34.375 5.297 1 95.81 429 PHE B N 1
ATOM 9065 C CA . PHE B 1 429 ? -3.26 34.594 5.449 1 95.81 429 PHE B CA 1
ATOM 9066 C C . PHE B 1 429 ? -2.971 35.344 6.754 1 95.81 429 PHE B C 1
ATOM 9068 O O . PHE B 1 429 ? -2.025 35 7.469 1 95.81 429 PHE B O 1
ATOM 9075 N N . GLN B 1 430 ? -3.732 36.25 7.078 1 94.88 430 GLN B N 1
ATOM 9076 C CA . GLN B 1 430 ? -3.551 37.031 8.281 1 94.88 430 GLN B CA 1
ATOM 9077 C C . GLN B 1 430 ? -3.895 36.219 9.531 1 94.88 430 GLN B C 1
ATOM 9079 O O . GLN B 1 430 ? -3.225 36.344 10.562 1 94.88 430 GLN B O 1
ATOM 9084 N N . LEU B 1 431 ? -4.852 35.438 9.43 1 95.81 431 LEU B N 1
ATOM 9085 C CA . LEU B 1 431 ? -5.285 34.656 10.586 1 95.81 431 LEU B CA 1
ATOM 9086 C C . LEU B 1 431 ? -4.277 33.531 10.898 1 95.81 431 LEU B C 1
ATOM 9088 O O . LEU B 1 431 ? -4.344 32.938 11.961 1 95.81 431 LEU B O 1
ATOM 9092 N N . LEU B 1 432 ? -3.357 33.344 10 1 93.81 432 LEU B N 1
ATOM 9093 C CA . LEU B 1 432 ? -2.338 32.312 10.203 1 93.81 432 LEU B CA 1
ATOM 9094 C C . LEU B 1 432 ? -1.021 32.938 10.648 1 93.81 432 LEU B C 1
ATOM 9096 O O . LEU B 1 432 ? -0.013 32.25 10.781 1 93.81 432 LEU B O 1
ATOM 9100 N N . ASP B 1 433 ? -1.022 34.125 10.922 1 89.81 433 ASP B N 1
ATOM 9101 C CA . ASP B 1 433 ? 0.201 34.875 11.25 1 89.81 433 ASP B CA 1
ATOM 9102 C C . ASP B 1 433 ? 0.711 34.469 12.641 1 89.81 433 ASP B C 1
ATOM 9104 O O . ASP B 1 433 ? -0.081 34.25 13.562 1 89.81 433 ASP B O 1
ATOM 9108 N N . THR B 1 434 ? 1.998 34.531 12.844 1 85.69 434 THR B N 1
ATOM 9109 C CA . THR B 1 434 ? 2.615 34.219 14.125 1 85.69 434 THR B CA 1
ATOM 9110 C C . THR B 1 434 ? 2.541 35.406 15.07 1 85.69 434 THR B C 1
ATOM 9112 O O . THR B 1 434 ? 2.752 35.25 16.281 1 85.69 434 THR B O 1
ATOM 9115 N N . ASN B 1 435 ? 2.209 36.5 14.492 1 85.44 435 ASN B N 1
ATOM 9116 C CA . ASN B 1 435 ? 2.039 37.719 15.297 1 85.44 435 ASN B CA 1
ATOM 9117 C C . ASN B 1 435 ? 0.647 38.312 15.125 1 85.44 435 ASN B C 1
ATOM 9119 O O . ASN B 1 435 ? 0.512 39.469 14.758 1 85.44 435 ASN B O 1
ATOM 9123 N N . LEU B 1 436 ? -0.238 37.594 15.516 1 91.81 436 LEU B N 1
ATOM 9124 C CA . LEU B 1 436 ? -1.639 38 15.406 1 91.81 436 LEU B CA 1
ATOM 9125 C C . LEU B 1 436 ? -2.031 38.938 16.531 1 91.81 436 LEU B C 1
ATOM 9127 O O . LEU B 1 436 ? -1.639 38.75 17.688 1 91.81 436 LEU B O 1
ATOM 9131 N N . THR B 1 437 ? -2.766 39.969 16.156 1 93 437 THR B N 1
ATOM 9132 C CA . THR B 1 437 ? -3.279 40.906 17.141 1 93 437 THR B CA 1
ATOM 9133 C C . THR B 1 437 ? -4.805 40.938 17.141 1 93 437 THR B C 1
ATOM 9135 O O . THR B 1 437 ? -5.43 40.531 16.156 1 93 437 THR B O 1
ATOM 9138 N N . GLU B 1 438 ? -5.371 41.406 18.188 1 94.12 438 GLU B N 1
ATOM 9139 C CA . GLU B 1 438 ? -6.824 41.5 18.281 1 94.12 438 GLU B CA 1
ATOM 9140 C C . GLU B 1 438 ? -7.379 42.438 17.219 1 94.12 438 GLU B C 1
ATOM 9142 O O . GLU B 1 438 ? -8.453 42.219 16.672 1 94.12 438 GLU B O 1
ATOM 9147 N N . LYS B 1 439 ? -6.648 43.406 16.984 1 95.12 439 LYS B N 1
ATOM 9148 C CA . LYS B 1 439 ? -7.062 44.375 15.969 1 95.12 439 LYS B CA 1
ATOM 9149 C C . LYS B 1 439 ? -7.16 43.719 14.594 1 95.12 439 LYS B C 1
ATOM 9151 O O . LYS B 1 439 ? -8.117 43.969 13.852 1 95.12 439 LYS B O 1
ATOM 9156 N N . THR B 1 440 ? -6.137 43.031 14.336 1 95.69 440 THR B N 1
ATOM 9157 C CA . THR B 1 440 ? -6.137 42.312 13.055 1 95.69 440 THR B CA 1
ATOM 9158 C C . THR B 1 440 ? -7.324 41.375 12.953 1 95.69 440 THR B C 1
ATOM 9160 O O . THR B 1 440 ? -7.957 41.25 11.898 1 95.69 440 THR B O 1
ATOM 9163 N N . ILE B 1 441 ? -7.652 40.719 14.016 1 97.69 441 ILE B N 1
ATOM 9164 C CA . ILE B 1 441 ? -8.75 39.75 14.031 1 97.69 441 ILE B CA 1
ATOM 9165 C C . ILE B 1 441 ? -10.07 40.469 13.797 1 97.69 441 ILE B C 1
ATOM 9167 O O . ILE B 1 441 ? -10.914 40 13.016 1 97.69 441 ILE B O 1
ATOM 9171 N N . ASP B 1 442 ? -10.211 41.562 14.406 1 97.31 442 ASP B N 1
ATOM 9172 C CA . ASP B 1 442 ? -11.438 42.344 14.25 1 97.31 442 ASP B CA 1
ATOM 9173 C C . ASP B 1 442 ? -11.609 42.844 12.812 1 97.31 442 ASP B C 1
ATOM 9175 O O . ASP B 1 442 ? -12.711 42.812 12.266 1 97.31 442 ASP B O 1
ATOM 9179 N N . MET B 1 443 ? -10.547 43.25 12.312 1 97.62 443 MET B N 1
ATOM 9180 C CA . MET B 1 443 ? -10.578 43.688 10.93 1 97.62 443 MET B CA 1
ATOM 9181 C C . MET B 1 443 ? -10.938 42.562 9.984 1 97.62 443 MET B C 1
ATOM 9183 O O . MET B 1 443 ? -11.75 42.719 9.078 1 97.62 443 MET B O 1
ATOM 9187 N N . VAL B 1 444 ? -10.328 41.469 10.195 1 98.06 444 VAL B N 1
ATOM 9188 C CA . VAL B 1 444 ? -10.562 40.312 9.352 1 98.06 444 VAL B CA 1
ATOM 9189 C C . VAL B 1 444 ? -12.008 39.812 9.516 1 98.06 444 VAL B C 1
ATOM 9191 O O . VAL B 1 444 ? -12.625 39.344 8.562 1 98.06 444 VAL B O 1
ATOM 9194 N N . ASP B 1 445 ? -12.555 39.938 10.695 1 97.88 445 ASP B N 1
ATOM 9195 C CA . ASP B 1 445 ? -13.945 39.562 10.945 1 97.88 445 ASP B CA 1
ATOM 9196 C C . ASP B 1 445 ? -14.883 40.344 10.016 1 97.88 445 ASP B C 1
ATOM 9198 O O . ASP B 1 445 ? -15.773 39.75 9.398 1 97.88 445 ASP B O 1
ATOM 9202 N N . ILE B 1 446 ? -14.594 41.594 9.883 1 97.62 446 ILE B N 1
ATOM 9203 C CA . ILE B 1 446 ? -15.398 42.438 9.008 1 97.62 446 ILE B CA 1
ATOM 9204 C C . ILE B 1 446 ? -15.18 42.031 7.551 1 97.62 446 ILE B C 1
ATOM 9206 O O . ILE B 1 446 ? -16.141 41.906 6.785 1 97.62 446 ILE B O 1
ATOM 9210 N N . GLN B 1 447 ? -14.016 41.812 7.258 1 98.06 447 GLN B N 1
ATOM 9211 C CA . GLN B 1 447 ? -13.656 41.5 5.875 1 98.06 447 GLN B CA 1
ATOM 9212 C C . GLN B 1 447 ? -14.242 40.156 5.449 1 98.06 447 GLN B C 1
ATOM 9214 O O . GLN B 1 447 ? -14.711 40 4.32 1 98.06 447 GLN B O 1
ATOM 9219 N N . LEU B 1 448 ? -14.188 39.156 6.316 1 97.69 448 LEU B N 1
ATOM 9220 C CA . LEU B 1 448 ? -14.711 37.844 5.969 1 97.69 448 LEU B CA 1
ATOM 9221 C C . LEU B 1 448 ? -16.234 37.875 5.844 1 97.69 448 LEU B C 1
ATOM 9223 O O . LEU B 1 448 ? -16.797 37.188 5.008 1 97.69 448 LEU B O 1
ATOM 9227 N N . LYS B 1 449 ? -16.859 38.625 6.641 1 97.19 449 LYS B N 1
ATOM 9228 C CA . LYS B 1 449 ? -18.312 38.812 6.496 1 97.19 449 LYS B CA 1
ATOM 9229 C C . LYS B 1 449 ? -18.641 39.469 5.168 1 97.19 449 LYS B C 1
ATOM 9231 O O . LYS B 1 449 ? -19.609 39.094 4.5 1 97.19 449 LYS B O 1
ATOM 9236 N N . ASN B 1 450 ? -17.844 40.438 4.832 1 97.44 450 ASN B N 1
ATOM 9237 C CA . ASN B 1 450 ? -18.016 41.062 3.525 1 97.44 450 ASN B CA 1
ATOM 9238 C C . ASN B 1 450 ? -17.766 40.062 2.389 1 97.44 450 ASN B C 1
ATOM 9240 O O . ASN B 1 450 ? -18.469 40.094 1.373 1 97.44 450 ASN B O 1
ATOM 9244 N N . PHE B 1 451 ? -16.781 39.281 2.551 1 98.12 451 PHE B N 1
ATOM 9245 C CA . PHE B 1 451 ? -16.516 38.25 1.558 1 98.12 451 PHE B CA 1
ATOM 9246 C C . PHE B 1 451 ? -17.734 37.375 1.35 1 98.12 451 PHE B C 1
ATOM 9248 O O . PHE B 1 451 ? -18.141 37.125 0.212 1 98.12 451 PHE B O 1
ATOM 9255 N N . VAL B 1 452 ? -18.312 36.875 2.422 1 98.25 452 VAL B N 1
ATOM 9256 C CA . VAL B 1 452 ? -19.422 35.938 2.357 1 98.25 452 VAL B CA 1
ATOM 9257 C C . VAL B 1 452 ? -20.641 36.594 1.741 1 98.25 452 VAL B C 1
ATOM 9259 O O . VAL B 1 452 ? -21.344 36 0.924 1 98.25 452 VAL B O 1
ATOM 9262 N N . ARG B 1 453 ? -20.812 37.812 2.121 1 97.5 453 ARG B N 1
ATOM 9263 C CA . ARG B 1 453 ? -21.922 38.594 1.547 1 97.5 453 ARG B CA 1
ATOM 9264 C C . ARG B 1 453 ? -21.75 38.75 0.04 1 97.5 453 ARG B C 1
ATOM 9266 O O . ARG B 1 453 ? -22.688 38.531 -0.723 1 97.5 453 ARG B O 1
ATOM 9273 N N . LYS B 1 454 ? -20.625 39.156 -0.353 1 98.06 454 LYS B N 1
ATOM 9274 C CA . LYS B 1 454 ? -20.328 39.344 -1.772 1 98.06 454 LYS B CA 1
ATOM 9275 C C . LYS B 1 454 ? -20.375 38 -2.516 1 98.06 454 LYS B C 1
ATOM 9277 O O . LYS B 1 454 ? -20.766 37.938 -3.684 1 98.06 454 LYS B O 1
ATOM 9282 N N . PHE B 1 455 ? -19.922 36.969 -1.853 1 98.56 455 PHE B N 1
ATOM 9283 C CA . PHE B 1 455 ? -19.953 35.625 -2.439 1 98.56 455 PHE B CA 1
ATOM 9284 C C . PHE B 1 455 ? -21.359 35.281 -2.867 1 98.56 455 PHE B C 1
ATOM 9286 O O . PHE B 1 455 ? -21.578 34.781 -3.98 1 98.56 455 PHE B O 1
ATOM 9293 N N . GLN B 1 456 ? -22.281 35.469 -2.012 1 97.44 456 GLN B N 1
ATOM 9294 C CA . GLN B 1 456 ? -23.672 35.188 -2.314 1 97.44 456 GLN B CA 1
ATOM 9295 C C . GLN B 1 456 ? -24.156 35.969 -3.533 1 97.44 456 GLN B C 1
ATOM 9297 O O . GLN B 1 456 ? -24.859 35.406 -4.387 1 97.44 456 GLN B O 1
ATOM 9302 N N . LYS B 1 457 ? -23.766 37.188 -3.607 1 97.44 457 LYS B N 1
ATOM 9303 C CA . LYS B 1 457 ? -24.156 38.062 -4.719 1 97.44 457 LYS B CA 1
ATOM 9304 C C . LYS B 1 457 ? -23.516 37.594 -6.023 1 97.44 457 LYS B C 1
ATOM 9306 O O . LYS B 1 457 ? -24.156 37.594 -7.074 1 97.44 457 LYS B O 1
ATOM 9311 N N . LEU B 1 458 ? -22.344 37.219 -5.926 1 98.06 458 LEU B N 1
ATOM 9312 C CA . LEU B 1 458 ? -21.547 36.938 -7.113 1 98.06 458 LEU B CA 1
ATOM 9313 C C . LEU B 1 458 ? -21.844 35.531 -7.648 1 98.06 458 LEU B C 1
ATOM 9315 O O . LEU B 1 458 ? -21.875 35.344 -8.859 1 98.06 458 LEU B O 1
ATOM 9319 N N . TYR B 1 459 ? -22.031 34.594 -6.773 1 97.69 459 TYR B N 1
ATOM 9320 C CA . TYR B 1 459 ? -22.047 33.188 -7.223 1 97.69 459 TYR B CA 1
ATOM 9321 C C . TYR B 1 459 ? -23.422 32.594 -7.012 1 97.69 459 TYR B C 1
ATOM 9323 O O . TYR B 1 459 ? -23.688 31.469 -7.469 1 97.69 459 TYR B O 1
ATOM 9331 N N . GLY B 1 460 ? -24.266 33.188 -6.238 1 95.06 460 GLY B N 1
ATOM 9332 C CA . GLY B 1 460 ? -25.625 32.719 -6.086 1 95.06 460 GLY B CA 1
ATOM 9333 C C . GLY B 1 460 ? -25.859 32 -4.77 1 95.06 460 GLY B C 1
ATOM 9334 O O . GLY B 1 460 ? -24.953 31.391 -4.215 1 95.06 460 GLY B O 1
ATOM 9335 N N . GLU B 1 461 ? -27.047 31.969 -4.371 1 94.06 461 GLU B N 1
ATOM 9336 C CA . GLU B 1 461 ? -27.453 31.344 -3.109 1 94.06 461 GLU B CA 1
ATOM 9337 C C . GLU B 1 461 ? -27.281 29.828 -3.148 1 94.06 461 GLU B C 1
ATOM 9339 O O . GLU B 1 461 ? -27.062 29.203 -2.113 1 94.06 461 GLU B O 1
ATOM 9344 N N . GLU B 1 462 ? -27.359 29.281 -4.266 1 93.12 462 GLU B N 1
ATOM 9345 C CA . GLU B 1 462 ? -27.25 27.844 -4.426 1 93.12 462 GLU B CA 1
ATOM 9346 C C . GLU B 1 462 ? -25.844 27.359 -4.086 1 93.12 462 GLU B C 1
ATOM 9348 O O . GLU B 1 462 ? -25.641 26.172 -3.805 1 93.12 462 GLU B O 1
ATOM 9353 N N . ASN B 1 463 ? -24.906 28.297 -4.078 1 95.94 463 ASN B N 1
ATOM 9354 C CA . ASN B 1 463 ? -23.516 27.922 -3.844 1 95.94 463 ASN B CA 1
ATOM 9355 C C . ASN B 1 463 ? -23.078 28.234 -2.418 1 95.94 463 ASN B C 1
ATOM 9357 O O . ASN B 1 463 ? -21.906 28.109 -2.078 1 95.94 463 ASN B O 1
ATOM 9361 N N . MET B 1 464 ? -24.062 28.641 -1.585 1 96.19 464 MET B N 1
ATOM 9362 C CA . MET B 1 464 ? -23.766 28.984 -0.197 1 96.19 464 MET B CA 1
ATOM 9363 C C . MET B 1 464 ? -23.719 27.734 0.673 1 96.19 464 MET B C 1
ATOM 9365 O O . MET B 1 464 ? -24.5 27.594 1.616 1 96.19 464 MET B O 1
ATOM 9369 N N . TYR B 1 465 ? -22.703 26.922 0.356 1 94.81 465 TYR B N 1
ATOM 9370 C CA . TYR B 1 465 ? -22.484 25.703 1.114 1 94.81 465 TYR B CA 1
ATOM 9371 C C . TYR B 1 465 ? -22.125 26 2.561 1 94.81 465 TYR B C 1
ATOM 9373 O O . TYR B 1 465 ? -21.766 27.141 2.891 1 94.81 465 TYR B O 1
ATOM 9381 N N . PHE B 1 466 ? -22.156 25.016 3.383 1 95.12 466 PHE B N 1
ATOM 9382 C CA . PHE B 1 466 ? -21.844 25.109 4.805 1 95.12 466 PHE B CA 1
ATOM 9383 C C . PHE B 1 466 ? -20.453 25.703 5.02 1 95.12 466 PHE B C 1
ATOM 9385 O O . PHE B 1 466 ? -20.266 26.547 5.902 1 95.12 466 PHE B O 1
ATOM 9392 N N . ASN B 1 467 ? -19.516 25.359 4.23 1 96.12 467 ASN B N 1
ATOM 9393 C CA . ASN B 1 467 ? -18.141 25.812 4.387 1 96.12 467 ASN B CA 1
ATOM 9394 C C . ASN B 1 467 ? -18.016 27.312 4.164 1 96.12 467 ASN B C 1
ATOM 9396 O O . ASN B 1 467 ? -17.156 27.969 4.762 1 96.12 467 ASN B O 1
ATOM 9400 N N . VAL B 1 468 ? -18.859 27.859 3.357 1 97.44 468 VAL B N 1
ATOM 9401 C CA . VAL B 1 468 ? -18.859 29.312 3.146 1 97.44 468 VAL B CA 1
ATOM 9402 C C . VAL B 1 468 ? -19.344 30.016 4.41 1 97.44 468 VAL B C 1
ATOM 9404 O O . VAL B 1 468 ? -18.75 31 4.844 1 97.44 468 VAL B O 1
ATOM 9407 N N . HIS B 1 469 ? -20.328 29.438 4.949 1 95.56 469 HIS B N 1
ATOM 9408 C CA . HIS B 1 469 ? -20.891 29.984 6.18 1 95.56 469 HIS B CA 1
ATOM 9409 C C . HIS B 1 469 ? -19.875 29.953 7.312 1 95.56 469 HIS B C 1
ATOM 9411 O O . HIS B 1 469 ? -19.734 30.938 8.055 1 95.56 469 HIS B O 1
ATOM 9417 N N . VAL B 1 470 ? -19.172 28.891 7.406 1 95.56 470 VAL B N 1
ATOM 9418 C CA . VAL B 1 470 ? -18.25 28.625 8.508 1 95.56 470 VAL B CA 1
ATOM 9419 C C . VAL B 1 470 ? -17.141 29.688 8.508 1 95.56 470 VAL B C 1
ATOM 9421 O O . VAL B 1 470 ? -16.531 29.953 9.555 1 95.56 470 VAL B O 1
ATOM 9424 N N . LEU B 1 471 ? -16.875 30.344 7.41 1 97.25 471 LEU B N 1
ATOM 9425 C CA . LEU B 1 471 ? -15.836 31.359 7.312 1 97.25 471 LEU B CA 1
ATOM 9426 C C . LEU B 1 471 ? -16.094 32.5 8.297 1 97.25 471 LEU B C 1
ATOM 9428 O O . LEU B 1 471 ? -15.148 33.094 8.812 1 97.25 471 LEU B O 1
ATOM 9432 N N . THR B 1 472 ? -17.297 32.719 8.562 1 96.5 472 THR B N 1
ATOM 9433 C CA . THR B 1 472 ? -17.656 33.844 9.43 1 96.5 472 THR B CA 1
ATOM 9434 C C . THR B 1 472 ? -17.312 33.562 10.883 1 96.5 472 THR B C 1
ATOM 9436 O O . THR B 1 472 ? -17.297 34.438 11.719 1 96.5 472 THR B O 1
ATOM 9439 N N . HIS B 1 473 ? -16.969 32.344 11.133 1 96.44 473 HIS B N 1
ATOM 9440 C CA . HIS B 1 473 ? -16.688 31.938 12.516 1 96.44 473 HIS B CA 1
ATOM 9441 C C . HIS B 1 473 ? -15.188 31.812 12.75 1 96.44 473 HIS B C 1
ATOM 9443 O O . HIS B 1 473 ? -14.75 31.641 13.883 1 96.44 473 HIS B O 1
ATOM 9449 N N . LEU B 1 474 ? -14.367 31.891 11.734 1 97.44 474 LEU B N 1
ATOM 9450 C CA . LEU B 1 474 ? -12.93 31.688 11.859 1 97.44 474 LEU B CA 1
ATOM 9451 C C . LEU B 1 474 ? -12.297 32.75 12.727 1 97.44 474 LEU B C 1
ATOM 9453 O O . LEU B 1 474 ? -11.43 32.469 13.562 1 97.44 474 LEU B O 1
ATOM 9457 N N . PRO B 1 475 ? -12.695 34.031 12.578 1 97.38 475 PRO B N 1
ATOM 9458 C CA . PRO B 1 475 ? -12.094 35.062 13.43 1 97.38 475 PRO B CA 1
ATOM 9459 C C . PRO B 1 475 ? -12.375 34.812 14.914 1 97.38 475 PRO B C 1
ATOM 9461 O O . PRO B 1 475 ? -11.492 35 15.75 1 97.38 475 PRO B O 1
ATOM 9464 N N . SER B 1 476 ? -13.594 34.406 15.18 1 95.94 476 SER B N 1
ATOM 9465 C CA . SER B 1 476 ? -13.922 34.125 16.578 1 95.94 476 SER B CA 1
ATOM 9466 C C . SER B 1 476 ? -13.094 32.938 17.094 1 95.94 476 SER B C 1
ATOM 9468 O O . SER B 1 476 ? -12.695 32.938 18.266 1 95.94 476 SER B O 1
ATOM 9470 N N . SER B 1 477 ? -12.938 32.031 16.312 1 96.06 477 SER B N 1
ATOM 9471 C CA . SER B 1 477 ? -12.086 30.891 16.688 1 96.06 477 SER B CA 1
ATOM 9472 C C . SER B 1 477 ? -10.656 31.344 16.953 1 96.06 477 SER B C 1
ATOM 9474 O O . SER B 1 477 ? -10.023 30.891 17.906 1 96.06 477 SER B O 1
ATOM 9476 N N . ALA B 1 478 ? -10.164 32.219 16.141 1 96.88 478 ALA B N 1
ATOM 9477 C CA . ALA B 1 478 ? -8.82 32.75 16.328 1 96.88 478 ALA B CA 1
ATOM 9478 C C . ALA B 1 478 ? -8.727 33.531 17.641 1 96.88 478 ALA B C 1
ATOM 9480 O O . ALA B 1 478 ? -7.691 33.531 18.312 1 96.88 478 ALA B O 1
ATOM 9481 N N . LYS B 1 479 ? -9.742 34.219 17.938 1 96.44 479 LYS B N 1
ATOM 9482 C CA . LYS B 1 479 ? -9.773 34.938 19.203 1 96.44 479 LYS B CA 1
ATOM 9483 C C . LYS B 1 479 ? -9.719 33.969 20.391 1 96.44 479 LYS B C 1
ATOM 9485 O O . LYS B 1 479 ? -9.055 34.25 21.391 1 96.44 479 LYS B O 1
ATOM 9490 N N . ASN B 1 480 ? -10.367 32.938 20.234 1 96.69 480 ASN B N 1
ATOM 9491 C CA . ASN B 1 480 ? -10.492 31.969 21.312 1 96.69 480 ASN B CA 1
ATOM 9492 C C . ASN B 1 480 ? -9.219 31.141 21.469 1 96.69 480 ASN B C 1
ATOM 9494 O O . ASN B 1 480 ? -8.828 30.797 22.578 1 96.69 480 ASN B O 1
ATOM 9498 N N . PHE B 1 481 ? -8.531 30.812 20.391 1 96.69 481 PHE B N 1
ATOM 9499 C CA . PHE B 1 481 ? -7.492 29.797 20.469 1 96.69 481 PHE B CA 1
ATOM 9500 C C . PHE B 1 481 ? -6.191 30.297 19.844 1 96.69 481 PHE B C 1
ATOM 9502 O O . PHE B 1 481 ? -5.203 29.562 19.797 1 96.69 481 PHE B O 1
ATOM 9509 N N . GLY B 1 482 ? -6.168 31.484 19.391 1 94.94 482 GLY B N 1
ATOM 9510 C CA . GLY B 1 482 ? -5.008 31.984 18.656 1 94.94 482 GLY B CA 1
ATOM 9511 C C . GLY B 1 482 ? -5.066 31.703 17.172 1 94.94 482 GLY B C 1
ATOM 9512 O O . GLY B 1 482 ? -6.129 31.359 16.641 1 94.94 482 GLY B O 1
ATOM 9513 N N . ALA B 1 483 ? -3.955 31.844 16.516 1 94.38 483 ALA B N 1
ATOM 9514 C CA . ALA B 1 483 ? -3.91 31.688 15.062 1 94.38 483 ALA B CA 1
ATOM 9515 C C . ALA B 1 483 ? -4.508 30.344 14.633 1 94.38 483 ALA B C 1
ATOM 9517 O O . ALA B 1 483 ? -4.539 29.391 15.422 1 94.38 483 ALA B O 1
ATOM 9518 N N . LEU B 1 484 ? -4.855 30.219 13.383 1 95.19 484 LEU B N 1
ATOM 9519 C CA . LEU B 1 484 ? -5.641 29.078 12.898 1 95.19 484 LEU B CA 1
ATOM 9520 C C . LEU B 1 484 ? -4.809 27.797 12.898 1 95.19 484 LEU B C 1
ATOM 9522 O O . LEU B 1 484 ? -5.355 26.703 12.867 1 95.19 484 LEU B O 1
ATOM 9526 N N . TRP B 1 485 ? -3.521 27.922 12.93 1 92.56 485 TRP B N 1
ATOM 9527 C CA . TRP B 1 485 ? -2.695 26.719 12.906 1 92.56 485 TRP B CA 1
ATOM 9528 C C . TRP B 1 485 ? -2.801 25.953 14.219 1 92.56 485 TRP B C 1
ATOM 9530 O O . TRP B 1 485 ? -2.459 24.766 14.297 1 92.56 485 TRP B O 1
ATOM 9540 N N . ASN B 1 486 ? -3.311 26.562 15.289 1 94.31 486 ASN B N 1
ATOM 9541 C CA . ASN B 1 486 ? -3.5 25.891 16.562 1 94.31 486 ASN B CA 1
ATOM 9542 C C . ASN B 1 486 ? -4.594 24.828 16.484 1 94.31 486 ASN B C 1
ATOM 9544 O O . ASN B 1 486 ? -4.586 23.859 17.25 1 94.31 486 ASN B O 1
ATOM 9548 N N . SER B 1 487 ? -5.527 25.031 15.57 1 93.94 487 SER B N 1
ATOM 9549 C CA . SER B 1 487 ? -6.652 24.109 15.438 1 93.94 487 SER B CA 1
ATOM 9550 C C . SER B 1 487 ? -6.59 23.359 14.117 1 93.94 487 SER B C 1
ATOM 9552 O O . SER B 1 487 ? -7.59 22.797 13.672 1 93.94 487 SER B O 1
ATOM 9554 N N . SER B 1 488 ? -5.434 23.422 13.562 1 91.44 488 SER B N 1
ATOM 9555 C CA . SER B 1 488 ? -5.258 22.766 12.273 1 91.44 488 SER B CA 1
ATOM 9556 C C . SER B 1 488 ? -5.234 21.25 12.438 1 91.44 488 SER B C 1
ATOM 9558 O O . SER B 1 488 ? -4.742 20.734 13.445 1 91.44 488 SER B O 1
ATOM 9560 N N . LEU B 1 489 ? -5.672 20.547 11.43 1 94.56 489 LEU B N 1
ATOM 9561 C CA . LEU B 1 489 ? -5.738 19.094 11.516 1 94.56 489 LEU B CA 1
ATOM 9562 C C . LEU B 1 489 ? -4.512 18.453 10.883 1 94.56 489 LEU B C 1
ATOM 9564 O O . LEU B 1 489 ? -4.359 17.234 10.914 1 94.56 489 LEU B O 1
ATOM 9568 N N . TYR B 1 490 ? -3.539 19.203 10.383 1 92.25 490 TYR B N 1
ATOM 9569 C CA . TYR B 1 490 ? -2.344 18.688 9.727 1 92.25 490 TYR B CA 1
ATOM 9570 C C . TYR B 1 490 ? -1.558 17.781 10.656 1 92.25 490 TYR B C 1
ATOM 9572 O O . TYR B 1 490 ? -1.187 16.656 10.273 1 92.25 490 TYR B O 1
ATOM 9580 N N . PRO B 1 491 ? -1.361 18.234 11.93 1 92.69 491 PRO B N 1
ATOM 9581 C CA . PRO B 1 491 ? -0.58 17.375 12.828 1 92.69 491 PRO B CA 1
ATOM 9582 C C . PRO B 1 491 ? -1.225 16.016 13.062 1 92.69 491 PRO B C 1
ATOM 9584 O O . PRO B 1 491 ? -0.524 15 13.141 1 92.69 491 PRO B O 1
ATOM 9587 N N . TYR B 1 492 ? -2.506 16.031 13.102 1 94.62 492 TYR B N 1
ATOM 9588 C CA . TYR B 1 492 ? -3.217 14.789 13.414 1 94.62 492 TYR B CA 1
ATOM 9589 C C . TYR B 1 492 ? -3.254 13.867 12.195 1 94.62 492 TYR B C 1
ATOM 9591 O O . TYR B 1 492 ? -3.207 12.641 12.344 1 94.62 492 TYR B O 1
ATOM 9599 N N . GLU B 1 493 ? -3.34 14.477 11.023 1 91.69 493 GLU B N 1
ATOM 9600 C CA . GLU B 1 493 ? -3.217 13.672 9.812 1 91.69 493 GLU B CA 1
ATOM 9601 C C . GLU B 1 493 ? -1.839 13.031 9.711 1 91.69 493 GLU B C 1
ATOM 9603 O O . GLU B 1 493 ? -1.714 11.883 9.266 1 91.69 493 GLU B O 1
ATOM 9608 N N . ASN B 1 494 ? -0.882 13.789 10.094 1 91.19 494 ASN B N 1
ATOM 9609 C CA . ASN B 1 494 ? 0.465 13.234 10.156 1 91.19 494 ASN B CA 1
ATOM 9610 C C . ASN B 1 494 ? 0.556 12.094 11.172 1 91.19 494 ASN B C 1
ATOM 9612 O O . ASN B 1 494 ? 1.243 11.102 10.93 1 91.19 494 ASN B O 1
ATOM 9616 N N . GLY B 1 495 ? -0.059 12.297 12.266 1 93.81 495 GLY B N 1
ATOM 9617 C CA . GLY B 1 495 ? -0.122 11.242 13.258 1 93.81 495 GLY B CA 1
ATOM 9618 C C . GLY B 1 495 ? -0.761 9.969 12.734 1 93.81 495 GLY B C 1
ATOM 9619 O O . GLY B 1 495 ? -0.283 8.867 13.008 1 93.81 495 GLY B O 1
ATOM 9620 N N . ASN B 1 496 ? -1.823 10.18 11.945 1 93.88 496 ASN B N 1
ATOM 9621 C CA . ASN B 1 496 ? -2.477 9.039 11.312 1 93.88 496 ASN B CA 1
ATOM 9622 C C . ASN B 1 496 ? -1.528 8.297 10.375 1 93.88 496 ASN B C 1
ATOM 9624 O O . ASN B 1 496 ? -1.486 7.066 10.375 1 93.88 496 ASN B O 1
ATOM 9628 N N . GLY B 1 497 ? -0.823 9.078 9.594 1 91.44 497 GLY B N 1
ATOM 9629 C CA . GLY B 1 497 ? 0.165 8.469 8.727 1 91.44 497 GLY B CA 1
ATOM 9630 C C . GLY B 1 497 ? 1.197 7.648 9.477 1 91.44 497 GLY B C 1
ATOM 9631 O O . GLY B 1 497 ? 1.564 6.555 9.039 1 91.44 497 GLY B O 1
ATOM 9632 N N . MET B 1 498 ? 1.58 8.125 10.57 1 92.38 498 MET B N 1
ATOM 9633 C CA . MET B 1 498 ? 2.574 7.449 11.391 1 92.38 498 MET B CA 1
ATOM 9634 C C . MET B 1 498 ? 2.031 6.129 11.922 1 92.38 498 MET B C 1
ATOM 9636 O O . MET B 1 498 ? 2.672 5.086 11.781 1 92.38 498 MET B O 1
ATOM 9640 N N . ILE B 1 499 ? 0.874 6.172 12.516 1 93.62 499 ILE B N 1
ATOM 9641 C CA . ILE B 1 499 ? 0.356 4.984 13.188 1 93.62 499 ILE B CA 1
ATOM 9642 C C . ILE B 1 499 ? -0 3.92 12.148 1 93.62 499 ILE B C 1
ATOM 9644 O O . ILE B 1 499 ? 0.138 2.723 12.414 1 93.62 499 ILE B O 1
ATOM 9648 N N . LEU B 1 500 ? -0.486 4.34 11.016 1 91.25 500 LEU B N 1
ATOM 9649 C CA . LEU B 1 500 ? -0.777 3.373 9.961 1 91.25 500 LEU B CA 1
ATOM 9650 C C . LEU B 1 500 ? 0.498 2.684 9.484 1 91.25 500 LEU B C 1
ATOM 9652 O O . LEU B 1 500 ? 0.461 1.53 9.055 1 91.25 500 LEU B O 1
ATOM 9656 N N . GLY B 1 501 ? 1.58 3.385 9.547 1 90.56 501 GLY B N 1
ATOM 9657 C CA . GLY B 1 501 ? 2.865 2.807 9.195 1 90.56 501 GLY B CA 1
ATOM 9658 C C . GLY B 1 501 ? 3.326 1.732 10.156 1 90.56 501 GLY B C 1
ATOM 9659 O O . GLY B 1 501 ? 4.223 0.946 9.844 1 90.56 501 GLY B O 1
ATOM 9660 N N . PHE B 1 502 ? 2.684 1.687 11.289 1 92.75 502 PHE B N 1
ATOM 9661 C CA . PHE B 1 502 ? 3.07 0.727 12.312 1 92.75 502 PHE B CA 1
ATOM 9662 C C . PHE B 1 502 ? 2.396 -0.62 12.078 1 92.75 502 PHE B C 1
ATOM 9664 O O . PHE B 1 502 ? 2.715 -1.604 12.75 1 92.75 502 PHE B O 1
ATOM 9671 N N . ARG B 1 503 ? 1.584 -0.688 11.086 1 88.38 503 ARG B N 1
ATOM 9672 C CA . ARG B 1 503 ? 0.905 -1.938 10.758 1 88.38 503 ARG B CA 1
ATOM 9673 C C . ARG B 1 503 ? 1.683 -2.723 9.703 1 88.38 503 ARG B C 1
ATOM 9675 O O . ARG B 1 503 ? 1.953 -2.213 8.617 1 88.38 503 ARG B O 1
ATOM 9682 N N . ASN B 1 504 ? 2.072 -3.922 9.922 1 80.69 504 ASN B N 1
ATOM 9683 C CA . ASN B 1 504 ? 2.775 -4.746 8.945 1 80.69 504 ASN B CA 1
ATOM 9684 C C . ASN B 1 504 ? 1.979 -6 8.594 1 80.69 504 ASN B C 1
ATOM 9686 O O . ASN B 1 504 ? 2.221 -6.621 7.555 1 80.69 504 ASN B O 1
ATOM 9690 N N . GLY B 1 505 ? 1.134 -6.469 9.508 1 73.88 505 GLY B N 1
ATOM 9691 C CA . GLY B 1 505 ? 0.408 -7.703 9.25 1 73.88 505 GLY B CA 1
ATOM 9692 C C . GLY B 1 505 ? -1.071 -7.602 9.57 1 73.88 505 GLY B C 1
ATOM 9693 O O . GLY B 1 505 ? -1.533 -6.586 10.086 1 73.88 505 GLY B O 1
ATOM 9694 N N . ASN B 1 506 ? -1.682 -8.617 9.188 1 69.56 506 ASN B N 1
ATOM 9695 C CA . ASN B 1 506 ? -3.131 -8.625 9.352 1 69.56 506 ASN B CA 1
ATOM 9696 C C . ASN B 1 506 ? -3.539 -9.227 10.695 1 69.56 506 ASN B C 1
ATOM 9698 O O . ASN B 1 506 ? -4.691 -9.094 11.117 1 69.56 506 ASN B O 1
ATOM 9702 N N . ASN B 1 507 ? -2.475 -9.742 11.344 1 73.44 507 ASN B N 1
ATOM 9703 C CA . ASN B 1 507 ? -2.799 -10.359 12.625 1 73.44 507 ASN B CA 1
ATOM 9704 C C . ASN B 1 507 ? -2.82 -9.336 13.75 1 73.44 507 ASN B C 1
ATOM 9706 O O . ASN B 1 507 ? -1.782 -8.773 14.102 1 73.44 507 ASN B O 1
ATOM 9710 N N . HIS B 1 508 ? -3.932 -9.148 14.32 1 82.25 508 HIS B N 1
ATOM 9711 C CA . HIS B 1 508 ? -4.145 -8.219 15.422 1 82.25 508 HIS B CA 1
ATOM 9712 C C . HIS B 1 508 ? -3.471 -6.879 15.156 1 82.25 508 HIS B C 1
ATOM 9714 O O . HIS B 1 508 ? -2.615 -6.445 15.93 1 82.25 508 HIS B O 1
ATOM 9720 N N . PRO B 1 509 ? -3.906 -6.262 14.211 1 87.69 509 PRO B N 1
ATOM 9721 C CA . PRO B 1 509 ? -3.242 -5.031 13.781 1 87.69 509 PRO B CA 1
ATOM 9722 C C . PRO B 1 509 ? -3.303 -3.93 14.844 1 87.69 509 PRO B C 1
ATOM 9724 O O . PRO B 1 509 ? -2.365 -3.137 14.969 1 87.69 509 PRO B O 1
ATOM 9727 N N . VAL B 1 510 ? -4.355 -3.887 15.656 1 92.94 510 VAL B N 1
ATOM 9728 C CA . VAL B 1 510 ? -4.508 -2.832 16.656 1 92.94 510 VAL B CA 1
ATOM 9729 C C . VAL B 1 510 ? -3.439 -2.986 17.734 1 92.94 510 VAL B C 1
ATOM 9731 O O . VAL B 1 510 ? -2.889 -1.995 18.219 1 92.94 510 VAL B O 1
ATOM 9734 N N . VAL B 1 511 ? -3.162 -4.18 18.094 1 92.56 511 VAL B N 1
ATOM 9735 C CA . VAL B 1 511 ? -2.15 -4.473 19.109 1 92.56 511 VAL B CA 1
ATOM 9736 C C . VAL B 1 511 ? -0.765 -4.125 18.562 1 92.56 511 VAL B C 1
ATOM 9738 O O . VAL B 1 511 ? 0.066 -3.564 19.281 1 92.56 511 VAL B O 1
ATOM 9741 N N . GLN B 1 512 ? -0.554 -4.449 17.312 1 91.5 512 GLN B N 1
ATOM 9742 C CA . GLN B 1 512 ? 0.712 -4.117 16.672 1 91.5 512 GLN B CA 1
ATOM 9743 C C . GLN B 1 512 ? 0.962 -2.609 16.688 1 91.5 512 GLN B C 1
ATOM 9745 O O . GLN B 1 512 ? 2.062 -2.164 17.016 1 91.5 512 GLN B O 1
ATOM 9750 N N . ILE B 1 513 ? -0.062 -1.866 16.391 1 94.19 513 ILE B N 1
ATOM 9751 C CA . ILE B 1 513 ? 0.05 -0.413 16.328 1 94.19 513 ILE B CA 1
ATOM 9752 C C . ILE B 1 513 ? 0.345 0.139 17.719 1 94.19 513 ILE B C 1
ATOM 9754 O O . ILE B 1 513 ? 1.248 0.961 17.891 1 94.19 513 ILE B O 1
ATOM 9758 N N . ALA B 1 514 ? -0.374 -0.368 18.672 1 94.94 514 ALA B N 1
ATOM 9759 C CA . ALA B 1 514 ? -0.179 0.098 20.047 1 94.94 514 ALA B CA 1
ATOM 9760 C C . ALA B 1 514 ? 1.235 -0.205 20.531 1 94.94 514 ALA B C 1
ATOM 9762 O O . ALA B 1 514 ? 1.893 0.655 21.125 1 94.94 514 ALA B O 1
ATOM 9763 N N . HIS B 1 515 ? 1.686 -1.331 20.25 1 93.38 515 HIS B N 1
ATOM 9764 C CA . HIS B 1 515 ? 3.018 -1.738 20.672 1 93.38 515 HIS B CA 1
ATOM 9765 C C . HIS B 1 515 ? 4.098 -0.919 19.969 1 93.38 515 HIS B C 1
ATOM 9767 O O . HIS B 1 515 ? 5.055 -0.476 20.609 1 93.38 515 HIS B O 1
ATOM 9773 N N . LYS B 1 516 ? 3.967 -0.786 18.703 1 94.56 516 LYS B N 1
ATOM 9774 C CA . LYS B 1 516 ? 4.961 -0.017 17.969 1 94.56 516 LYS B CA 1
ATOM 9775 C C . LYS B 1 516 ? 4.934 1.455 18.375 1 94.56 516 LYS B C 1
ATOM 9777 O O . LYS B 1 516 ? 5.965 2.127 18.359 1 94.56 516 LYS B O 1
ATOM 9782 N N . PHE B 1 517 ? 3.736 1.955 18.688 1 95.69 517 PHE B N 1
ATOM 9783 C CA . PHE B 1 517 ? 3.643 3.311 19.219 1 95.69 517 PHE B CA 1
ATOM 9784 C C . PHE B 1 517 ? 4.484 3.457 20.484 1 95.69 517 PHE B C 1
ATOM 9786 O O . PHE B 1 517 ? 5.227 4.43 20.625 1 95.69 517 PHE B O 1
ATOM 9793 N N . MET B 1 518 ? 4.426 2.48 21.375 1 95.12 518 MET B N 1
ATOM 9794 C CA . MET B 1 518 ? 5.191 2.498 22.625 1 95.12 518 MET B CA 1
ATOM 9795 C C . MET B 1 518 ? 6.684 2.379 22.344 1 95.12 518 MET B C 1
ATOM 9797 O O . MET B 1 518 ? 7.492 3.072 22.969 1 95.12 518 MET B O 1
ATOM 9801 N N . LEU B 1 519 ? 7.004 1.513 21.422 1 95.69 519 LEU B N 1
ATOM 9802 C CA . LEU B 1 519 ? 8.406 1.373 21.047 1 95.69 519 LEU B CA 1
ATOM 9803 C C . LEU B 1 519 ? 8.945 2.67 20.453 1 95.69 519 LEU B C 1
ATOM 9805 O O . LEU B 1 519 ? 10.102 3.031 20.672 1 95.69 519 LEU B O 1
ATOM 9809 N N . ASN B 1 520 ? 8.117 3.314 19.656 1 95.88 520 ASN B N 1
ATOM 9810 C CA . ASN B 1 520 ? 8.5 4.602 19.094 1 95.88 520 ASN B CA 1
ATOM 9811 C C . ASN B 1 520 ? 8.805 5.629 20.172 1 95.88 520 ASN B C 1
ATOM 9813 O O . ASN B 1 520 ? 9.711 6.445 20.031 1 95.88 520 ASN B O 1
ATOM 9817 N N . ARG B 1 521 ? 8.039 5.578 21.219 1 94.38 521 ARG B N 1
ATOM 9818 C CA . ARG B 1 521 ? 8.289 6.469 22.359 1 94.38 521 ARG B CA 1
ATOM 9819 C C . ARG B 1 521 ? 9.641 6.176 23 1 94.38 521 ARG B C 1
ATOM 9821 O O . ARG B 1 521 ? 10.352 7.094 23.406 1 94.38 521 ARG B O 1
ATOM 9828 N N . ILE B 1 522 ? 9.984 4.953 23.062 1 94.75 522 ILE B N 1
ATOM 9829 C CA . ILE B 1 522 ? 11.266 4.543 23.641 1 94.75 522 ILE B CA 1
ATOM 9830 C C . ILE B 1 522 ? 12.406 5.035 22.766 1 94.75 522 ILE B C 1
ATOM 9832 O O . ILE B 1 522 ? 13.445 5.477 23.266 1 94.75 522 ILE B O 1
ATOM 9836 N N . CYS B 1 523 ? 12.219 4.992 21.453 1 95.44 523 CYS B N 1
ATOM 9837 C CA . CYS B 1 523 ? 13.242 5.438 20.516 1 95.44 523 CYS B CA 1
ATOM 9838 C C . CYS B 1 523 ? 13.625 6.891 20.766 1 95.44 523 CYS B C 1
ATOM 9840 O O . CYS B 1 523 ? 14.773 7.285 20.547 1 95.44 523 CYS B O 1
ATOM 9842 N N . HIS B 1 524 ? 12.719 7.621 21.297 1 92.62 524 HIS B N 1
ATOM 9843 C CA . HIS B 1 524 ? 12.969 9.047 21.453 1 92.62 524 HIS B CA 1
ATOM 9844 C C . HIS B 1 524 ? 13.141 9.422 22.922 1 92.62 524 HIS B C 1
ATOM 9846 O O . HIS B 1 524 ? 13.023 10.594 23.281 1 92.62 524 HIS B O 1
ATOM 9852 N N . ASN B 1 525 ? 13.328 8.43 23.719 1 90.12 525 ASN B N 1
ATOM 9853 C CA . ASN B 1 525 ? 13.617 8.641 25.125 1 90.12 525 ASN B CA 1
ATOM 9854 C C . ASN B 1 525 ? 15.094 8.969 25.359 1 90.12 525 ASN B C 1
ATOM 9856 O O . ASN B 1 525 ? 15.977 8.18 25 1 90.12 525 ASN B O 1
ATOM 9860 N N . ASP B 1 526 ? 15.391 9.953 26.031 1 87.5 526 ASP B N 1
ATOM 9861 C CA . ASP B 1 526 ? 16.75 10.469 26.234 1 87.5 526 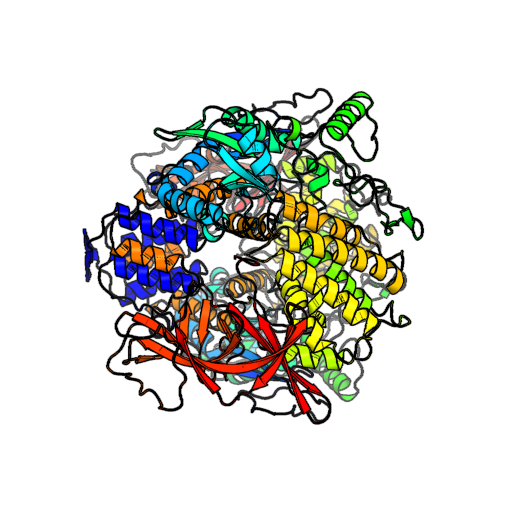ASP B CA 1
ATOM 9862 C C . ASP B 1 526 ? 17.547 9.547 27.156 1 87.5 526 ASP B C 1
ATOM 9864 O O . ASP B 1 526 ? 18.781 9.594 27.156 1 87.5 526 ASP B O 1
ATOM 9868 N N . ALA B 1 527 ? 16.859 8.766 27.875 1 84.5 527 ALA B N 1
ATOM 9869 C CA . ALA B 1 527 ? 17.531 7.871 28.812 1 84.5 527 ALA B CA 1
ATOM 9870 C C . ALA B 1 527 ? 18.453 6.898 28.094 1 84.5 527 ALA B C 1
ATOM 9872 O O . ALA B 1 527 ? 19.422 6.406 28.656 1 84.5 527 ALA B O 1
ATOM 9873 N N . TYR B 1 528 ? 18.203 6.719 26.812 1 86.44 528 TYR B N 1
ATOM 9874 C CA . TYR B 1 528 ? 18.984 5.758 26.031 1 86.44 528 TYR B CA 1
ATOM 9875 C C . TYR B 1 528 ? 20.078 6.453 25.219 1 86.44 528 TYR B C 1
ATOM 9877 O O . TYR B 1 528 ? 20.859 5.801 24.531 1 86.44 528 TYR B O 1
ATOM 9885 N N . LEU B 1 529 ? 20.156 7.723 25.328 1 87.88 529 LEU B N 1
ATOM 9886 C CA . LEU B 1 529 ? 21.062 8.508 24.5 1 87.88 529 LEU B CA 1
ATOM 9887 C C . LEU B 1 529 ? 22.203 9.086 25.328 1 87.88 529 LEU B C 1
ATOM 9889 O O . LEU B 1 529 ? 22.281 10.305 25.516 1 87.88 529 LEU B O 1
ATOM 9893 N N . ASN B 1 530 ? 23.109 8.312 25.75 1 84.31 530 ASN B N 1
ATOM 9894 C CA . ASN B 1 530 ? 24.203 8.734 26.625 1 84.31 530 ASN B CA 1
ATOM 9895 C C . ASN B 1 530 ? 25.516 8.836 25.859 1 84.31 530 ASN B C 1
ATOM 9897 O O . ASN B 1 530 ? 26.375 9.641 26.219 1 84.31 530 ASN B O 1
ATOM 9901 N N . ASN B 1 531 ? 25.703 8.039 24.828 1 89.25 531 ASN B N 1
ATOM 9902 C CA . ASN B 1 531 ? 26.906 7.992 24 1 89.25 531 ASN B CA 1
ATOM 9903 C C . ASN B 1 531 ? 26.844 8.992 22.844 1 89.25 531 ASN B C 1
ATOM 9905 O O . ASN B 1 531 ? 25.844 9.031 22.125 1 89.25 531 ASN B O 1
ATOM 9909 N N . SER B 1 532 ? 27.859 9.828 22.734 1 88.81 532 SER B N 1
ATOM 9910 C CA . SER B 1 532 ? 27.875 10.906 21.75 1 88.81 532 SER B CA 1
ATOM 9911 C C . SER B 1 532 ? 27.734 10.359 20.328 1 88.81 532 SER B C 1
ATOM 9913 O O . SER B 1 532 ? 27.062 10.953 19.484 1 88.81 532 SER B O 1
ATOM 9915 N N . SER B 1 533 ? 28.391 9.297 20.047 1 88.62 533 SER B N 1
ATOM 9916 C CA . SER B 1 533 ? 28.297 8.688 18.734 1 88.62 533 SER B CA 1
ATOM 9917 C C . SER B 1 533 ? 26.875 8.234 18.422 1 88.62 533 SER B C 1
ATOM 9919 O O . SER B 1 533 ? 26.406 8.359 17.281 1 88.62 533 SER B O 1
ATOM 9921 N N . ILE B 1 534 ? 26.234 7.789 19.422 1 91.81 534 ILE B N 1
ATOM 9922 C CA . ILE B 1 534 ? 24.875 7.289 19.266 1 91.81 534 ILE B CA 1
ATOM 9923 C C . ILE B 1 534 ? 23.906 8.461 19.078 1 91.81 534 ILE B C 1
ATOM 9925 O O . ILE B 1 534 ? 22.953 8.375 18.297 1 91.81 534 ILE B O 1
ATOM 9929 N N . ILE B 1 535 ? 24.203 9.484 19.828 1 92.5 535 ILE B N 1
ATOM 9930 C CA . ILE B 1 535 ? 23.359 10.672 19.719 1 92.5 535 ILE B CA 1
ATOM 9931 C C . ILE B 1 535 ? 23.422 11.227 18.297 1 92.5 535 ILE B C 1
ATOM 9933 O O . ILE B 1 535 ? 22.375 11.547 17.719 1 92.5 535 ILE B O 1
ATOM 9937 N N . THR B 1 536 ? 24.562 11.312 17.75 1 88.38 536 THR B N 1
ATOM 9938 C CA . THR B 1 536 ? 24.734 11.812 16.391 1 88.38 536 THR B CA 1
ATOM 9939 C C . THR B 1 536 ? 24.062 10.883 15.383 1 88.38 536 THR B C 1
ATOM 9941 O O . THR B 1 536 ? 23.375 11.344 14.469 1 88.38 536 THR B O 1
ATOM 9944 N N . TRP B 1 537 ? 24.281 9.648 15.57 1 92.38 537 TRP B N 1
ATOM 9945 C CA . TRP B 1 537 ? 23.688 8.656 14.688 1 92.38 537 TRP B CA 1
ATOM 9946 C C . TRP B 1 537 ? 22.156 8.727 14.742 1 92.38 537 TRP B C 1
ATOM 9948 O O . TRP B 1 537 ? 21.5 8.688 13.703 1 92.38 537 TRP B O 1
ATOM 9958 N N . HIS B 1 538 ? 21.672 8.82 15.953 1 94.06 538 HIS B N 1
ATOM 9959 C CA . HIS B 1 538 ? 20.234 8.883 16.188 1 94.06 538 HIS B CA 1
ATOM 9960 C C . HIS B 1 538 ? 19.625 10.094 15.484 1 94.06 538 HIS B C 1
ATOM 9962 O O . HIS B 1 538 ? 18.578 9.977 14.828 1 94.06 538 HIS B O 1
ATOM 9968 N N . SER B 1 539 ? 20.234 11.18 15.602 1 88.44 539 SER B N 1
ATOM 9969 C CA . SER B 1 539 ? 19.75 12.406 14.984 1 88.44 539 SER B CA 1
ATOM 9970 C C . SER B 1 539 ? 19.734 12.289 13.461 1 88.44 539 SER B C 1
ATOM 9972 O O . SER B 1 539 ? 18.781 12.727 12.812 1 88.44 539 SER B O 1
ATOM 9974 N N . ASN B 1 540 ? 20.719 11.68 12.93 1 87.12 540 ASN B N 1
ATOM 9975 C CA . ASN B 1 540 ? 20.797 11.508 11.484 1 87.12 540 ASN B CA 1
ATOM 9976 C C . ASN B 1 540 ? 19.75 10.531 10.977 1 87.12 540 ASN B C 1
ATOM 9978 O O . ASN B 1 540 ? 19.219 10.688 9.867 1 87.12 540 ASN B O 1
ATOM 9982 N N . LEU B 1 541 ? 19.516 9.523 11.742 1 92.69 541 LEU B N 1
ATOM 9983 C CA . LEU B 1 541 ? 18.547 8.508 11.352 1 92.69 541 LEU B CA 1
ATOM 9984 C C . LEU B 1 541 ? 17.141 9.102 11.219 1 92.69 541 LEU B C 1
ATOM 9986 O O . LEU B 1 541 ? 16.438 8.812 10.25 1 92.69 541 LEU B O 1
ATOM 9990 N N . TRP B 1 542 ? 16.766 9.93 12.141 1 90.06 542 TRP B N 1
ATOM 9991 C CA . TRP B 1 542 ? 15.398 10.414 12.211 1 90.06 542 TRP B CA 1
ATOM 9992 C C . TRP B 1 542 ? 15.242 11.734 11.477 1 90.06 542 TRP B C 1
ATOM 9994 O O . TRP B 1 542 ? 14.125 12.242 11.328 1 90.06 542 TRP B O 1
ATOM 10004 N N . SER B 1 543 ? 16.312 12.172 10.914 1 81.75 543 SER B N 1
ATOM 10005 C CA . SER B 1 543 ? 16.219 13.406 10.141 1 81.75 543 SER B CA 1
ATOM 10006 C C . SER B 1 543 ? 15.812 13.117 8.695 1 81.75 543 SER B C 1
ATOM 10008 O O . SER B 1 543 ? 16.219 12.109 8.125 1 81.75 543 SER B O 1
ATOM 10010 N N . SER B 1 544 ? 14.82 13.789 8.117 1 67.56 544 SER B N 1
ATOM 10011 C CA . SER B 1 544 ? 14.375 13.602 6.742 1 67.56 544 SER B CA 1
ATOM 10012 C C . SER B 1 544 ? 15.422 14.086 5.75 1 67.56 544 SER B C 1
ATOM 10014 O O . SER B 1 544 ? 15.586 13.508 4.676 1 67.56 544 SER B O 1
ATOM 10016 N N . LYS B 1 545 ? 16 15.336 5.934 1 62.78 545 LYS B N 1
ATOM 10017 C CA . LYS B 1 545 ? 17 15.906 5.02 1 62.78 545 LYS B CA 1
ATOM 10018 C C . LYS B 1 545 ? 18.344 16.062 5.703 1 62.78 545 LYS B C 1
ATOM 10020 O O . LYS B 1 545 ? 18.422 16.344 6.902 1 62.78 545 LYS B O 1
ATOM 10025 N N . PRO B 1 546 ? 19.281 15.578 4.953 1 57.69 546 PRO B N 1
ATOM 10026 C CA . PRO B 1 546 ? 20.594 15.789 5.566 1 57.69 546 PRO B CA 1
ATOM 10027 C C . PRO B 1 546 ? 20.859 17.25 5.914 1 57.69 546 PRO B C 1
ATOM 10029 O O . PRO B 1 546 ? 20.594 18.141 5.098 1 57.69 546 PRO B O 1
ATOM 10032 N N . VAL B 1 547 ? 20.938 17.625 7.176 1 58.94 547 VAL B N 1
ATOM 10033 C CA . VAL B 1 547 ? 21.266 18.969 7.613 1 58.94 547 VAL B CA 1
ATOM 10034 C C . VAL B 1 547 ? 22.719 19.297 7.238 1 58.94 547 VAL B C 1
ATOM 10036 O O . VAL B 1 547 ? 23.641 18.625 7.691 1 58.94 547 VAL B O 1
ATOM 10039 N N . GLN B 1 548 ? 22.766 19.953 6.059 1 62.91 548 GLN B N 1
ATOM 10040 C CA . GLN B 1 548 ? 24.125 20.375 5.711 1 62.91 548 GLN B CA 1
ATOM 10041 C C . GLN B 1 548 ? 24.562 21.594 6.535 1 62.91 548 GLN B C 1
ATOM 10043 O O . GLN B 1 548 ? 24.062 22.688 6.332 1 62.91 548 GLN B O 1
ATOM 10048 N N . ARG B 1 549 ? 25.266 21.406 7.621 1 69.06 549 ARG B N 1
ATOM 10049 C CA . ARG B 1 549 ? 25.859 22.516 8.375 1 69.06 549 ARG B CA 1
ATOM 10050 C C . ARG B 1 549 ? 27.078 23.078 7.648 1 69.06 549 ARG B C 1
ATOM 10052 O O . ARG B 1 549 ? 27.984 22.328 7.27 1 69.06 549 ARG B O 1
ATOM 10059 N N . ILE B 1 550 ? 26.828 24.359 7.172 1 80.75 550 ILE B N 1
ATOM 10060 C CA . ILE B 1 550 ? 27.953 25 6.5 1 80.75 550 ILE B CA 1
ATOM 10061 C C . ILE B 1 550 ? 28.875 25.641 7.539 1 80.75 550 ILE B C 1
ATOM 10063 O O . ILE B 1 550 ? 28.422 26.172 8.547 1 80.75 550 ILE B O 1
ATOM 10067 N N . THR B 1 551 ? 30.156 25.328 7.391 1 88.12 551 THR B N 1
ATOM 10068 C CA . THR B 1 551 ? 31.188 25.891 8.258 1 88.12 551 THR B CA 1
ATOM 10069 C C . THR B 1 551 ? 32.156 26.766 7.461 1 88.12 551 THR B C 1
ATOM 10071 O O . THR B 1 551 ? 32.25 26.625 6.242 1 88.12 551 THR B O 1
ATOM 10074 N N . PHE B 1 552 ? 32.719 27.719 8.242 1 91.81 552 PHE B N 1
ATOM 10075 C CA . PHE B 1 552 ? 33.688 28.609 7.625 1 91.81 552 PHE B CA 1
ATOM 10076 C C . PHE B 1 552 ? 34.844 27.812 7.047 1 91.81 552 PHE B C 1
ATOM 10078 O O . PHE B 1 552 ? 35.406 26.922 7.707 1 91.81 552 PHE B O 1
ATOM 10085 N N . ASP B 1 553 ? 35.156 28.062 5.824 1 91.38 553 ASP B N 1
ATOM 10086 C CA . ASP B 1 553 ? 36.25 27.422 5.117 1 91.38 553 ASP B CA 1
ATOM 10087 C C . ASP B 1 553 ? 37.25 28.453 4.59 1 91.38 553 ASP B C 1
ATOM 10089 O O . ASP B 1 553 ? 36.906 29.234 3.686 1 91.38 553 ASP B O 1
ATOM 10093 N N . ARG B 1 554 ? 38.5 28.375 4.934 1 89.31 554 ARG B N 1
ATOM 10094 C CA . ARG B 1 554 ? 39.531 29.344 4.578 1 89.31 554 ARG B CA 1
ATOM 10095 C C . ARG B 1 554 ? 39.906 29.219 3.102 1 89.31 554 ARG B C 1
ATOM 10097 O O . ARG B 1 554 ? 40.406 30.172 2.508 1 89.31 554 ARG B O 1
ATOM 10104 N N . GLU B 1 555 ? 39.531 28.109 2.521 1 90.06 555 GLU B N 1
ATOM 10105 C CA . GLU B 1 555 ? 39.875 27.906 1.118 1 90.06 555 GLU B CA 1
ATOM 10106 C C . GLU B 1 555 ? 38.844 28.562 0.193 1 90.06 555 GLU B C 1
ATOM 10108 O O . GLU B 1 555 ? 39.125 28.766 -0.992 1 90.06 555 GLU B O 1
ATOM 10113 N N . LEU B 1 556 ? 37.781 28.953 0.708 1 92.62 556 LEU B N 1
ATOM 10114 C CA . LEU B 1 556 ? 36.688 29.531 -0.094 1 92.62 556 LEU B CA 1
ATOM 10115 C C . LEU B 1 556 ? 36.438 30.969 0.307 1 92.62 556 LEU B C 1
ATOM 10117 O O . LEU B 1 556 ? 35.281 31.375 0.478 1 92.62 556 LEU B O 1
ATOM 10121 N N . ILE B 1 557 ? 37.469 31.719 0.507 1 92.5 557 ILE B N 1
ATOM 10122 C CA . ILE B 1 557 ? 37.344 33.094 0.993 1 92.5 557 ILE B CA 1
ATOM 10123 C C . ILE B 1 557 ? 36.656 33.938 -0.071 1 92.5 557 ILE B C 1
ATOM 10125 O O . ILE B 1 557 ? 37 33.844 -1.255 1 92.5 557 ILE B O 1
ATOM 10129 N N . PHE B 1 558 ? 35.688 34.719 0.37 1 92.81 558 PHE B N 1
ATOM 10130 C CA . PHE B 1 558 ? 34.938 35.625 -0.496 1 92.81 558 PHE B CA 1
ATOM 10131 C C . PHE B 1 558 ? 35.375 37.062 -0.279 1 92.81 558 PHE B C 1
ATOM 10133 O O . PHE B 1 558 ? 35.438 37.531 0.86 1 92.81 558 PHE B O 1
ATOM 10140 N N . GLU B 1 559 ? 35.562 37.75 -1.35 1 88.81 559 GLU B N 1
ATOM 10141 C CA . GLU B 1 559 ? 35.938 39.156 -1.281 1 88.81 559 GLU B CA 1
ATOM 10142 C C . GLU B 1 559 ? 34.719 40.062 -1.396 1 88.81 559 GLU B C 1
ATOM 10144 O O . GLU B 1 559 ? 34 40.031 -2.395 1 88.81 559 GLU B O 1
ATOM 10149 N N . LEU B 1 560 ? 34.531 40.906 -0.356 1 89.06 560 LEU B N 1
ATOM 10150 C CA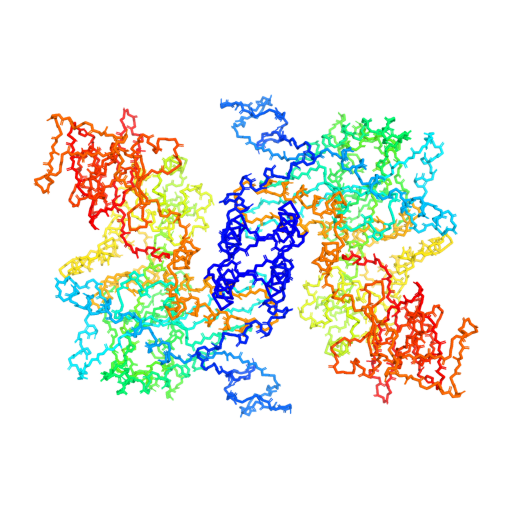 . LEU B 1 560 ? 33.375 41.812 -0.332 1 89.06 560 LEU B CA 1
ATOM 10151 C C . LEU B 1 560 ? 33.562 42.969 -1.313 1 89.06 560 LEU B C 1
ATOM 10153 O O . LEU B 1 560 ? 34.656 43.531 -1.404 1 89.06 560 LEU B O 1
ATOM 10157 N N . SER B 1 561 ? 32.562 43.188 -2.088 1 83 561 SER B N 1
ATOM 10158 C CA . SER B 1 561 ? 32.594 44.312 -3.002 1 83 561 SER B CA 1
ATOM 10159 C C . SER B 1 561 ? 32.344 45.625 -2.264 1 83 561 SER B C 1
ATOM 10161 O O . SER B 1 561 ? 31.609 45.656 -1.271 1 83 561 SER B O 1
ATOM 10163 N N . GLU B 1 562 ? 32.844 46.688 -2.83 1 75.56 562 GLU B N 1
ATOM 10164 C CA . GLU B 1 562 ? 32.688 48 -2.242 1 75.56 562 GLU B CA 1
ATOM 10165 C C . GLU B 1 562 ? 31.266 48.531 -2.42 1 75.56 562 GLU B C 1
ATOM 10167 O O . GLU B 1 562 ? 30.812 49.375 -1.655 1 75.56 562 GLU B O 1
ATOM 10172 N N . THR B 1 563 ? 30.547 48.031 -3.338 1 80.44 563 THR B N 1
ATOM 10173 C CA . THR B 1 563 ? 29.219 48.562 -3.656 1 80.44 563 THR B CA 1
ATOM 10174 C C . THR B 1 563 ? 28.141 47.844 -2.832 1 80.44 563 THR B C 1
ATOM 10176 O O . THR B 1 563 ? 26.969 48.188 -2.922 1 80.44 563 THR B O 1
ATOM 10179 N N . LEU B 1 564 ? 28.562 47 -1.992 1 88.31 564 LEU B N 1
ATOM 10180 C CA . LEU B 1 564 ? 27.641 46.188 -1.176 1 88.31 564 LEU B CA 1
ATOM 10181 C C . LEU B 1 564 ? 27.156 47 0.022 1 88.31 564 LEU B C 1
ATOM 10183 O O . LEU B 1 564 ? 27.938 47.688 0.685 1 88.31 564 LEU B O 1
ATOM 10187 N N . GLN B 1 565 ? 25.875 47.094 0.201 1 89.94 565 GLN B N 1
ATOM 10188 C CA . GLN B 1 565 ? 25.312 47.656 1.418 1 89.94 565 GLN B CA 1
ATOM 10189 C C . GLN B 1 565 ? 25.328 46.656 2.564 1 89.94 565 GLN B C 1
ATOM 10191 O O . GLN B 1 565 ? 24.703 45.594 2.479 1 89.94 565 GLN B O 1
ATOM 10196 N N . ILE B 1 566 ? 25.984 47 3.531 1 88.56 566 ILE B N 1
ATOM 10197 C CA . ILE B 1 566 ? 26.172 46.062 4.641 1 88.56 566 ILE B CA 1
ATOM 10198 C C . ILE B 1 566 ? 25.344 46.531 5.84 1 88.56 566 ILE B C 1
ATOM 10200 O O . ILE B 1 566 ? 25.375 47.688 6.219 1 88.56 566 ILE B O 1
ATOM 10204 N N . ASP B 1 567 ? 24.578 45.594 6.348 1 84.5 567 ASP B N 1
ATOM 10205 C CA . ASP B 1 567 ? 23.812 45.875 7.562 1 84.5 567 ASP B CA 1
ATOM 10206 C C . ASP B 1 567 ? 24.719 46.281 8.703 1 84.5 567 ASP B C 1
ATOM 10208 O O . ASP B 1 567 ? 25.812 45.75 8.883 1 84.5 567 ASP B O 1
ATOM 10212 N N . GLU B 1 568 ? 24.312 47.156 9.469 1 80.69 568 GLU B N 1
ATOM 10213 C CA . GLU B 1 568 ? 25.109 47.75 10.539 1 80.69 568 GLU B CA 1
ATOM 10214 C C . GLU B 1 568 ? 25.453 46.719 11.609 1 80.69 568 GLU B C 1
ATOM 10216 O O . GLU B 1 568 ? 26.453 46.844 12.32 1 80.69 568 GLU B O 1
ATOM 10221 N N . THR B 1 569 ? 24.688 45.719 11.711 1 83 569 THR B N 1
ATOM 10222 C CA . THR B 1 569 ? 24.875 44.75 12.773 1 83 569 THR B CA 1
ATOM 10223 C C . THR B 1 569 ? 25.984 43.75 12.414 1 83 569 THR B C 1
ATOM 10225 O O . THR B 1 569 ? 26.453 43 13.273 1 83 569 THR B O 1
ATOM 10228 N N . ILE B 1 570 ? 26.453 43.844 11.258 1 90.06 570 ILE B N 1
ATOM 10229 C CA . ILE B 1 570 ? 27.469 42.906 10.805 1 90.06 570 ILE B CA 1
ATOM 10230 C C . ILE B 1 570 ? 28.859 43.5 10.977 1 90.06 570 ILE B C 1
ATOM 10232 O O . ILE B 1 570 ? 29.219 44.469 10.289 1 90.06 570 ILE B O 1
ATOM 10236 N N . THR B 1 571 ? 29.672 42.906 11.797 1 86.06 571 THR B N 1
ATOM 10237 C CA . THR B 1 571 ? 31 43.406 12.094 1 86.06 571 THR B CA 1
ATOM 10238 C C . THR B 1 571 ? 32.062 42.594 11.367 1 86.06 571 THR B C 1
ATOM 10240 O O . THR B 1 571 ? 33.188 43.062 11.141 1 86.06 571 THR B O 1
ATOM 10243 N N . GLU B 1 572 ? 31.719 41.406 11.094 1 85.44 572 GLU B N 1
ATOM 10244 C CA . GLU B 1 572 ? 32.656 40.531 10.422 1 85.44 572 GLU B CA 1
ATOM 10245 C C . GLU B 1 572 ? 32.906 41 8.984 1 85.44 572 GLU B C 1
ATOM 10247 O O . GLU B 1 572 ? 32.031 41.5 8.328 1 85.44 572 GLU B O 1
ATOM 10252 N N . ARG B 1 573 ? 34.188 40.719 8.609 1 86.88 573 ARG B N 1
ATOM 10253 C CA . ARG B 1 573 ? 34.531 41.156 7.262 1 86.88 573 ARG B CA 1
ATOM 10254 C C . ARG B 1 573 ? 35.125 40.031 6.449 1 86.88 573 ARG B C 1
ATOM 10256 O O . ARG B 1 573 ? 35.406 40.188 5.262 1 86.88 573 ARG B O 1
ATOM 10263 N N . GLU B 1 574 ? 35.312 38.844 7.031 1 91.94 574 GLU B N 1
ATOM 10264 C CA . GLU B 1 574 ? 35.781 37.688 6.324 1 91.94 574 GLU B CA 1
ATOM 10265 C C . GLU B 1 574 ? 34.719 36.594 6.242 1 91.94 574 GLU B C 1
ATOM 10267 O O . GLU B 1 574 ? 34.188 36.188 7.266 1 91.94 574 GLU B O 1
ATOM 10272 N N . PHE B 1 575 ? 34.531 36.219 4.988 1 94.94 575 PHE B N 1
ATOM 10273 C CA . PHE B 1 575 ? 33.469 35.219 4.762 1 94.94 575 PHE B CA 1
ATOM 10274 C C . PHE B 1 575 ? 33.938 34.125 3.805 1 94.94 575 PHE B C 1
ATOM 10276 O O . PHE B 1 575 ? 34.844 34.375 3.006 1 94.94 575 PHE B O 1
ATOM 10283 N N . SER B 1 576 ? 33.438 32.969 4.012 1 95.69 576 SER B N 1
ATOM 10284 C CA . SER B 1 576 ? 33.594 31.922 3.016 1 95.69 576 SER B CA 1
ATOM 10285 C C . SER B 1 576 ? 32.344 31.781 2.17 1 95.69 576 SER B C 1
ATOM 10287 O O . SER B 1 576 ? 31.219 32 2.658 1 95.69 576 SER B O 1
ATOM 10289 N N . HIS B 1 577 ? 32.5 31.422 0.916 1 94.5 577 HIS B N 1
ATOM 10290 C CA . HIS B 1 577 ? 31.406 31.328 -0.032 1 94.5 577 HIS B CA 1
ATOM 10291 C C . HIS B 1 577 ? 30.875 29.906 -0.119 1 94.5 577 HIS B C 1
ATOM 10293 O O . HIS B 1 577 ? 31.641 28.953 -0.12 1 94.5 577 HIS B O 1
ATOM 10299 N N . HIS B 1 578 ? 29.5 29.828 -0.131 1 93.19 578 HIS B N 1
ATOM 10300 C CA . HIS B 1 578 ? 28.797 28.562 -0.302 1 93.19 578 HIS B CA 1
ATOM 10301 C C . HIS B 1 578 ? 27.609 28.719 -1.256 1 93.19 578 HIS B C 1
ATOM 10303 O O . HIS B 1 578 ? 27.188 29.828 -1.552 1 93.19 578 HIS B O 1
ATOM 10309 N N . ASN B 1 579 ? 27.094 27.578 -1.806 1 91.25 579 ASN B N 1
ATOM 10310 C CA . ASN B 1 579 ? 26.016 27.625 -2.777 1 91.25 579 ASN B CA 1
ATOM 10311 C C . ASN B 1 579 ? 24.672 27.328 -2.127 1 91.25 579 ASN B C 1
ATOM 10313 O O . ASN B 1 579 ? 23.625 27.719 -2.643 1 91.25 579 ASN B O 1
ATOM 10317 N N . LYS B 1 580 ? 24.734 26.516 -1.113 1 89.81 580 LYS B N 1
ATOM 10318 C CA . LYS B 1 580 ? 23.5 26.078 -0.456 1 89.81 580 LYS B CA 1
ATOM 10319 C C . LYS B 1 580 ? 23.703 25.938 1.05 1 89.81 580 LYS B C 1
ATOM 10321 O O . LYS B 1 580 ? 24.812 25.688 1.512 1 89.81 580 LYS B O 1
ATOM 10326 N N . PHE B 1 581 ? 22.641 26.141 1.794 1 87.56 581 PHE B N 1
ATOM 10327 C CA . PHE B 1 581 ? 22.672 25.906 3.232 1 87.56 581 PHE B CA 1
ATOM 10328 C C . PHE B 1 581 ? 21.281 25.625 3.779 1 87.56 581 PHE B C 1
ATOM 10330 O O . PHE B 1 581 ? 20.281 25.891 3.105 1 87.56 581 PHE B O 1
ATOM 10337 N N . THR B 1 582 ? 21.25 25.031 4.957 1 84.31 582 THR B N 1
ATOM 10338 C CA . THR B 1 582 ? 19.984 24.75 5.629 1 84.31 582 THR B CA 1
ATOM 10339 C C . THR B 1 582 ? 19.891 25.531 6.938 1 84.31 582 THR B C 1
ATOM 10341 O O . THR B 1 582 ? 20.859 25.609 7.691 1 84.31 582 THR B O 1
ATOM 10344 N N . TYR B 1 583 ? 18.812 26.156 7.074 1 81.69 583 TYR B N 1
ATOM 10345 C CA . TYR B 1 583 ? 18.531 26.875 8.312 1 81.69 583 TYR B CA 1
ATOM 10346 C C . TYR B 1 583 ? 17.156 26.5 8.852 1 81.69 583 TYR B C 1
ATOM 10348 O O . TYR B 1 583 ? 16.141 26.656 8.164 1 81.69 583 TYR B O 1
ATOM 10356 N N . ASP B 1 584 ? 17.094 26.016 10.062 1 74 584 ASP B N 1
ATOM 10357 C CA . ASP B 1 584 ? 15.852 25.609 10.727 1 74 584 ASP B CA 1
ATOM 10358 C C . ASP B 1 584 ? 15.07 24.625 9.867 1 74 584 ASP B C 1
ATOM 10360 O O . ASP B 1 584 ? 13.859 24.797 9.664 1 74 584 ASP B O 1
ATOM 10364 N N . GLY B 1 585 ? 15.758 23.797 9.242 1 73.56 585 GLY B N 1
ATOM 10365 C CA . GLY B 1 585 ? 15.141 22.719 8.484 1 73.56 585 GLY B CA 1
ATOM 10366 C C . GLY B 1 585 ? 14.734 23.141 7.082 1 73.56 585 GLY B C 1
ATOM 10367 O O . GLY B 1 585 ? 14.18 22.328 6.332 1 73.56 585 GLY B O 1
ATOM 10368 N N . VAL B 1 586 ? 15.031 24.375 6.73 1 81.69 586 VAL B N 1
ATOM 10369 C CA . VAL B 1 586 ? 14.672 24.875 5.406 1 81.69 586 VAL B CA 1
ATOM 10370 C C . VAL B 1 586 ? 15.93 25.094 4.57 1 81.69 586 VAL B C 1
ATOM 10372 O O . VAL B 1 586 ? 16.938 25.609 5.07 1 81.69 586 VAL B O 1
ATOM 10375 N N . GLN B 1 587 ? 15.805 24.703 3.363 1 86.19 587 GLN B N 1
ATOM 10376 C CA . GLN B 1 587 ? 16.938 24.844 2.447 1 86.19 587 GLN B CA 1
ATOM 10377 C C . GLN B 1 587 ? 16.891 26.172 1.709 1 86.19 587 GLN B C 1
ATOM 10379 O O . GLN B 1 587 ? 15.82 26.625 1.281 1 86.19 587 GLN B O 1
ATOM 10384 N N . TYR B 1 588 ? 18.031 26.797 1.605 1 90.56 588 TYR B N 1
ATOM 10385 C CA . TYR B 1 588 ? 18.234 28.016 0.822 1 90.56 588 TYR B CA 1
ATOM 10386 C C . TYR B 1 588 ? 19.406 27.859 -0.141 1 90.56 588 TYR B C 1
ATOM 10388 O O . TYR B 1 588 ? 20.359 27.125 0.142 1 90.56 588 TYR B O 1
ATOM 10396 N N . CYS B 1 589 ? 19.297 28.484 -1.276 1 93.5 589 CYS B N 1
ATOM 10397 C CA . CYS B 1 589 ? 20.359 28.375 -2.266 1 93.5 589 CYS B CA 1
ATOM 10398 C C . CYS B 1 589 ? 20.516 29.656 -3.061 1 93.5 589 CYS B C 1
ATOM 10400 O O . CYS B 1 589 ? 19.641 30.531 -3.002 1 93.5 589 CYS B O 1
ATOM 10402 N N . THR B 1 590 ? 21.641 29.766 -3.732 1 95.56 590 THR B N 1
ATOM 10403 C CA . THR B 1 590 ? 21.891 30.938 -4.566 1 95.56 590 THR B CA 1
ATOM 10404 C C . THR B 1 590 ? 21.109 30.844 -5.871 1 95.56 590 THR B C 1
ATOM 10406 O O . THR B 1 590 ? 20.703 29.766 -6.285 1 95.56 590 THR B O 1
ATOM 10409 N N . ARG B 1 591 ? 20.953 31.969 -6.445 1 95 591 ARG B N 1
ATOM 10410 C CA . ARG B 1 591 ? 20.266 32.062 -7.734 1 95 591 ARG B CA 1
ATOM 10411 C C . ARG B 1 591 ? 20.938 31.156 -8.766 1 95 591 ARG B C 1
ATOM 10413 O O . ARG B 1 591 ? 20.25 30.438 -9.5 1 95 591 ARG B O 1
ATOM 10420 N N . GLU B 1 592 ? 22.172 31.109 -8.797 1 93.12 592 GLU B N 1
ATOM 10421 C CA . GLU B 1 592 ? 22.922 30.344 -9.789 1 93.12 592 GLU B CA 1
ATOM 10422 C C . GLU B 1 592 ? 22.766 28.844 -9.562 1 93.12 592 GLU B C 1
ATOM 10424 O O . GLU B 1 592 ? 22.672 28.078 -10.523 1 93.12 592 GLU B O 1
ATOM 10429 N N . SER B 1 593 ? 22.781 28.562 -8.312 1 91.81 593 SER B N 1
ATOM 10430 C CA . SER B 1 593 ? 22.719 27.141 -7.996 1 91.81 593 SER B CA 1
ATOM 10431 C C . SER B 1 593 ? 21.328 26.562 -8.289 1 91.81 593 SER B C 1
ATOM 10433 O O . SER B 1 593 ? 21.188 25.359 -8.516 1 91.81 593 SER B O 1
ATOM 10435 N N . CYS B 1 594 ? 20.297 27.375 -8.266 1 91.62 594 CYS B N 1
ATOM 10436 C CA . CYS B 1 594 ? 18.922 26.906 -8.453 1 91.62 594 CYS B CA 1
ATOM 10437 C C . CYS B 1 594 ? 18.531 26.938 -9.922 1 91.62 594 CYS B C 1
ATOM 10439 O O . CYS B 1 594 ? 17.469 26.453 -10.297 1 91.62 594 CYS B O 1
ATOM 10441 N N . LYS B 1 595 ? 19.297 27.438 -10.742 1 87.38 595 LYS B N 1
ATOM 10442 C CA . LYS B 1 595 ? 18.938 27.734 -12.125 1 87.38 595 LYS B CA 1
ATOM 10443 C C . LYS B 1 595 ? 18.516 26.469 -12.867 1 87.38 595 LYS B C 1
ATOM 10445 O O . LYS B 1 595 ? 17.562 26.5 -13.656 1 87.38 595 LYS B O 1
ATOM 10450 N N . GLU B 1 596 ? 19.141 25.375 -12.594 1 82.62 596 GLU B N 1
ATOM 10451 C CA . GLU B 1 596 ? 18.875 24.172 -13.375 1 82.62 596 GLU B CA 1
ATOM 10452 C C . GLU B 1 596 ? 18.016 23.188 -12.594 1 82.62 596 GLU B C 1
ATOM 10454 O O . GLU B 1 596 ? 17.781 22.062 -13.039 1 82.62 596 GLU B O 1
ATOM 10459 N N . LEU B 1 597 ? 17.484 23.734 -11.492 1 84.62 597 LEU B N 1
ATOM 10460 C CA . LEU B 1 597 ? 16.703 22.828 -10.664 1 84.62 597 LEU B CA 1
ATOM 10461 C C . LEU B 1 597 ? 15.203 23.062 -10.883 1 84.62 597 LEU B C 1
ATOM 10463 O O . LEU B 1 597 ? 14.797 24.094 -11.406 1 84.62 597 LEU B O 1
ATOM 10467 N N . GLY B 1 598 ? 14.367 22.062 -10.578 1 82.19 598 GLY B N 1
ATOM 10468 C CA . GLY B 1 598 ? 12.922 22.172 -10.672 1 82.19 598 GLY B CA 1
ATOM 10469 C C . GLY B 1 598 ? 12.32 23.031 -9.578 1 82.19 598 GLY B C 1
ATOM 10470 O O . GLY B 1 598 ? 11.18 23.484 -9.688 1 82.19 598 GLY B O 1
ATOM 10471 N N . TYR B 1 599 ? 13.117 23.266 -8.484 1 89.44 599 TYR B N 1
ATOM 10472 C CA . TYR B 1 599 ? 12.68 24.125 -7.398 1 89.44 599 TYR B CA 1
ATOM 10473 C C . TYR B 1 599 ? 13.539 25.391 -7.324 1 89.44 599 TYR B C 1
ATOM 10475 O O . TYR B 1 599 ? 14.578 25.469 -7.98 1 89.44 599 TYR B O 1
ATOM 10483 N N . ASP B 1 600 ? 13.047 26.391 -6.629 1 93.88 600 ASP B N 1
ATOM 10484 C CA . ASP B 1 600 ? 13.789 27.625 -6.465 1 93.88 600 ASP B CA 1
ATOM 10485 C C . ASP B 1 600 ? 13.789 28.078 -5.008 1 93.88 600 ASP B C 1
ATOM 10487 O O . ASP B 1 600 ? 12.805 28.656 -4.531 1 93.88 600 ASP B O 1
ATOM 10491 N N . ASP B 1 601 ? 14.867 27.922 -4.352 1 93.56 601 ASP B N 1
ATOM 10492 C CA . ASP B 1 601 ? 15.023 28.297 -2.947 1 93.56 601 ASP B CA 1
ATOM 10493 C C . ASP B 1 601 ? 15.797 29.609 -2.811 1 93.56 601 ASP B C 1
ATOM 10495 O O . ASP B 1 601 ? 16.344 29.906 -1.746 1 93.56 601 ASP B O 1
ATOM 10499 N N . SER B 1 602 ? 15.867 30.422 -3.865 1 96.31 602 SER B N 1
ATOM 10500 C CA . SER B 1 602 ? 16.766 31.562 -3.887 1 96.31 602 SER B CA 1
ATOM 10501 C C . SER B 1 602 ? 16.031 32.844 -3.488 1 96.31 602 SER B C 1
ATOM 10503 O O . SER B 1 602 ? 16.641 33.906 -3.342 1 96.31 602 SER B O 1
ATOM 10505 N N . PHE B 1 603 ? 14.734 32.812 -3.35 1 96.62 603 PHE B N 1
ATOM 10506 C CA . PHE B 1 603 ? 13.977 34 -2.971 1 96.62 603 PHE B CA 1
ATOM 10507 C C . PHE B 1 603 ? 13.602 33.969 -1.494 1 96.62 603 PHE B C 1
ATOM 10509 O O . PHE B 1 603 ? 13.078 32.969 -1.012 1 96.62 603 PHE B O 1
ATOM 10516 N N . ILE B 1 604 ? 13.867 35.125 -0.822 1 95.62 604 ILE B N 1
ATOM 10517 C CA . ILE B 1 604 ? 13.617 35.125 0.614 1 95.62 604 ILE B CA 1
ATOM 10518 C C . ILE B 1 604 ? 13.055 36.5 1.032 1 95.62 604 ILE B C 1
ATOM 10520 O O . ILE B 1 604 ? 13.125 37.469 0.271 1 95.62 604 ILE B O 1
ATOM 10524 N N . LYS B 1 605 ? 12.445 36.469 2.131 1 95.12 605 LYS B N 1
ATOM 10525 C CA . LYS B 1 605 ? 12.016 37.688 2.795 1 95.12 605 LYS B CA 1
ATOM 10526 C C . LYS B 1 605 ? 12.672 37.844 4.168 1 95.12 605 LYS B C 1
ATOM 10528 O O . LYS B 1 605 ? 12.664 36.875 4.961 1 95.12 605 LYS B O 1
ATOM 10533 N N . ILE B 1 606 ? 13.305 38.906 4.418 1 92.62 606 ILE B N 1
ATOM 10534 C CA . ILE B 1 606 ? 13.867 39.25 5.719 1 92.62 606 ILE B CA 1
ATOM 10535 C C . ILE B 1 606 ? 13.281 40.594 6.191 1 92.62 606 ILE B C 1
ATOM 10537 O O . ILE B 1 606 ? 13.469 41.625 5.547 1 92.62 606 ILE B O 1
ATOM 10541 N N . GLY B 1 607 ? 12.625 40.5 7.266 1 87.38 607 GLY B N 1
ATOM 10542 C CA . GLY B 1 607 ? 11.93 41.688 7.691 1 87.38 607 GLY B CA 1
ATOM 10543 C C . GLY B 1 607 ? 10.836 42.125 6.738 1 87.38 607 GLY B C 1
ATOM 10544 O O . GLY B 1 607 ? 9.938 41.344 6.418 1 87.38 607 GLY B O 1
ATOM 10545 N N . SER B 1 608 ? 11 43.344 6.227 1 89.38 608 SER B N 1
ATOM 10546 C CA . SER B 1 608 ? 9.961 43.875 5.352 1 89.38 608 SER B CA 1
ATOM 10547 C C . SER B 1 608 ? 10.391 43.812 3.889 1 89.38 608 SER B C 1
ATOM 10549 O O . SER B 1 608 ? 9.633 44.219 3.002 1 89.38 608 SER B O 1
ATOM 10551 N N . HIS B 1 609 ? 11.539 43.25 3.66 1 93.88 609 HIS B N 1
ATOM 10552 C CA . HIS B 1 609 ? 12.055 43.312 2.297 1 93.88 609 HIS B CA 1
ATOM 10553 C C . HIS B 1 609 ? 12.258 41.906 1.717 1 93.88 609 HIS B C 1
ATOM 10555 O O . HIS B 1 609 ? 12.5 40.969 2.457 1 93.88 609 HIS B O 1
ATOM 10561 N N . PHE B 1 610 ? 12.109 41.906 0.402 1 96.81 610 PHE B N 1
ATOM 10562 C CA . PHE B 1 610 ? 12.359 40.688 -0.349 1 96.81 610 PHE B CA 1
ATOM 10563 C C . PHE B 1 610 ? 13.734 40.719 -1.007 1 96.81 610 PHE B C 1
ATOM 10565 O O . PHE B 1 610 ? 14.188 41.781 -1.445 1 96.81 610 PHE B O 1
ATOM 10572 N N . TYR B 1 611 ? 14.391 39.562 -1.011 1 96.62 611 TYR B N 1
ATOM 10573 C CA . TYR B 1 611 ? 15.727 39.469 -1.599 1 96.62 611 TYR B CA 1
ATOM 10574 C C . TYR B 1 611 ? 15.836 38.25 -2.51 1 96.62 611 TYR B C 1
ATOM 10576 O O . TYR B 1 611 ? 15.172 37.25 -2.289 1 96.62 611 TYR B O 1
ATOM 10584 N N . HIS B 1 612 ? 16.594 38.438 -3.531 1 97.06 612 HIS B N 1
ATOM 10585 C CA . HIS B 1 612 ? 17.062 37.344 -4.371 1 97.06 612 HIS B CA 1
ATOM 10586 C C . HIS B 1 612 ? 18.5 36.969 -4.043 1 97.06 612 HIS B C 1
ATOM 10588 O O . HIS B 1 612 ? 19.422 37.781 -4.254 1 97.06 612 HIS B O 1
ATOM 10594 N N . ILE B 1 613 ? 18.766 35.781 -3.596 1 96.75 613 ILE B N 1
ATOM 10595 C CA . ILE B 1 613 ? 20.062 35.406 -3.051 1 96.75 613 ILE B CA 1
ATOM 10596 C C . ILE B 1 613 ? 21.078 35.25 -4.184 1 96.75 613 ILE B C 1
ATOM 10598 O O . ILE B 1 613 ? 20.906 34.375 -5.062 1 96.75 613 ILE B O 1
ATOM 10602 N N . GLU B 1 614 ? 22.141 35.969 -4.07 1 95.25 614 GLU B N 1
ATOM 10603 C CA . GLU B 1 614 ? 23.234 35.844 -5.039 1 95.25 614 GLU B CA 1
ATOM 10604 C C . GLU B 1 614 ? 24.375 35 -4.488 1 95.25 614 GLU B C 1
ATOM 10606 O O . GLU B 1 614 ? 25.016 34.25 -5.227 1 95.25 614 GLU B O 1
ATOM 10611 N N . HIS B 1 615 ? 24.625 35.25 -3.205 1 94.75 615 HIS B N 1
ATOM 10612 C CA . HIS B 1 615 ? 25.688 34.531 -2.545 1 94.75 615 HIS B CA 1
ATOM 10613 C C . HIS B 1 615 ? 25.281 34.094 -1.139 1 94.75 615 HIS B C 1
ATOM 10615 O O . HIS B 1 615 ? 24.547 34.812 -0.461 1 94.75 615 HIS B O 1
ATOM 10621 N N . VAL B 1 616 ? 25.766 32.969 -0.802 1 95 616 VAL B N 1
ATOM 10622 C CA . VAL B 1 616 ? 25.656 32.5 0.569 1 95 616 VAL B CA 1
ATOM 10623 C C . VAL B 1 616 ? 27.031 32.531 1.241 1 95 616 VAL B C 1
ATOM 10625 O O . VAL B 1 616 ? 28 31.969 0.726 1 95 616 VAL B O 1
ATOM 10628 N N . LEU B 1 617 ? 27.078 33.219 2.346 1 94.5 617 LEU B N 1
ATOM 10629 C CA . LEU B 1 617 ? 28.359 33.406 3.016 1 94.5 617 LEU B CA 1
ATOM 10630 C C . LEU B 1 617 ? 28.312 32.906 4.449 1 94.5 617 LEU B C 1
ATOM 10632 O O . LEU B 1 617 ? 27.25 32.844 5.062 1 94.5 617 LEU B O 1
ATOM 10636 N N . VAL B 1 618 ? 29.453 32.5 4.875 1 94.94 618 VAL B N 1
ATOM 10637 C CA . VAL B 1 618 ? 29.625 32.094 6.266 1 94.94 618 VAL B CA 1
ATOM 10638 C C . VAL B 1 618 ? 30.797 32.812 6.887 1 94.94 618 VAL B C 1
ATOM 10640 O O . VAL B 1 618 ? 31.859 32.938 6.273 1 94.94 618 VAL B O 1
ATOM 10643 N N . ASP B 1 619 ? 30.594 33.281 8.07 1 93.31 619 ASP B N 1
ATOM 10644 C CA . ASP B 1 619 ? 31.672 34 8.719 1 93.31 619 ASP B CA 1
ATOM 10645 C C . ASP B 1 619 ? 32.531 33.094 9.586 1 93.31 619 ASP B C 1
ATOM 10647 O O . ASP B 1 619 ? 32.312 31.875 9.594 1 93.31 619 ASP B O 1
ATOM 10651 N N . ARG B 1 620 ? 33.438 33.594 10.367 1 91.62 620 ARG B N 1
ATOM 10652 C CA . ARG B 1 620 ? 34.406 32.812 11.141 1 91.62 620 ARG B CA 1
ATOM 10653 C C . ARG B 1 620 ? 33.719 32.125 12.328 1 91.62 620 ARG B C 1
ATOM 10655 O O . ARG B 1 620 ? 34.219 31.141 12.852 1 91.62 620 ARG B O 1
ATOM 10662 N N . ASN B 1 621 ? 32.594 32.719 12.719 1 90.44 621 ASN B N 1
ATOM 10663 C CA . ASN B 1 621 ? 31.844 32.125 13.828 1 90.44 621 ASN B CA 1
ATOM 10664 C C . ASN B 1 621 ? 30.797 31.156 13.328 1 90.44 621 ASN B C 1
ATOM 10666 O O . ASN B 1 621 ? 29.875 30.781 14.07 1 90.44 621 ASN B O 1
ATOM 10670 N N . ASP B 1 622 ? 30.781 30.875 12.086 1 89.94 622 ASP B N 1
ATOM 10671 C CA . ASP B 1 622 ? 29.906 29.906 11.43 1 89.94 622 ASP B CA 1
ATOM 10672 C C . ASP B 1 622 ? 28.469 30.422 11.367 1 89.94 622 ASP B C 1
ATOM 10674 O O . ASP B 1 622 ? 27.516 29.641 11.469 1 89.94 622 ASP B O 1
ATOM 10678 N N . ARG B 1 623 ? 28.297 31.703 11.336 1 90.25 623 ARG B N 1
ATOM 10679 C CA . ARG B 1 623 ? 26.984 32.281 11.102 1 90.25 623 ARG B CA 1
ATOM 10680 C C . ARG B 1 623 ? 26.719 32.469 9.609 1 90.25 623 ARG B C 1
ATOM 10682 O O . ARG B 1 623 ? 27.609 32.906 8.867 1 90.25 623 ARG B O 1
ATOM 10689 N N . ALA B 1 624 ? 25.547 32.25 9.305 1 92.5 624 ALA B N 1
ATOM 10690 C CA . ALA B 1 624 ? 25.172 32.281 7.891 1 92.5 624 ALA B CA 1
ATOM 10691 C C . ALA B 1 624 ? 24.719 33.688 7.492 1 92.5 624 ALA B C 1
ATOM 10693 O O . ALA B 1 624 ? 24.016 34.375 8.242 1 92.5 624 ALA B O 1
ATOM 10694 N N . HIS B 1 625 ? 25.25 34.156 6.379 1 93.38 625 HIS B N 1
ATOM 10695 C CA . HIS B 1 625 ? 24.875 35.438 5.77 1 93.38 625 HIS B CA 1
ATOM 10696 C C . HIS B 1 625 ? 24.531 35.25 4.293 1 93.38 625 HIS B C 1
ATOM 10698 O O . HIS B 1 625 ? 24.875 34.25 3.688 1 93.38 625 HIS B O 1
ATOM 10704 N N . ILE B 1 626 ? 23.828 36.219 3.805 1 94.25 626 ILE B N 1
ATOM 10705 C CA . ILE B 1 626 ? 23.547 36.188 2.373 1 94.25 626 ILE B CA 1
ATOM 10706 C C . ILE B 1 626 ? 23.828 37.562 1.758 1 94.25 626 ILE B C 1
ATOM 10708 O O . ILE B 1 626 ? 23.703 38.594 2.428 1 94.25 626 ILE B O 1
ATOM 10712 N N . ILE B 1 627 ? 24.297 37.562 0.533 1 94.19 627 ILE B N 1
ATOM 10713 C CA . ILE B 1 627 ? 24.219 38.719 -0.334 1 94.19 627 ILE B CA 1
ATOM 10714 C C . ILE B 1 627 ? 23.016 38.594 -1.269 1 94.19 627 ILE B C 1
ATOM 10716 O O . ILE B 1 627 ? 22.969 37.688 -2.107 1 94.19 627 ILE B O 1
ATOM 10720 N N . GLY B 1 628 ? 22.078 39.469 -0.981 1 95.06 628 GLY B N 1
ATOM 10721 C CA . GLY B 1 628 ? 20.859 39.406 -1.779 1 95.06 628 GLY B CA 1
ATOM 10722 C C . GLY B 1 628 ? 20.578 40.688 -2.545 1 95.06 628 GLY B C 1
ATOM 10723 O O . GLY B 1 628 ? 20.844 41.781 -2.045 1 95.06 628 GLY B O 1
ATOM 10724 N N . ARG B 1 629 ? 20.156 40.5 -3.766 1 96 629 ARG B N 1
ATOM 10725 C CA . ARG B 1 629 ? 19.625 41.625 -4.516 1 96 629 ARG B CA 1
ATOM 10726 C C . ARG B 1 629 ? 18.266 42.031 -3.98 1 96 629 ARG B C 1
ATOM 10728 O O . ARG B 1 629 ? 17.312 41.25 -3.99 1 96 629 ARG B O 1
ATOM 10735 N N . LYS B 1 630 ? 18.203 43.219 -3.523 1 96.12 630 LYS B N 1
ATOM 10736 C CA . LYS B 1 630 ? 16.938 43.719 -3.004 1 96.12 630 LYS B CA 1
ATOM 10737 C C . LYS B 1 630 ? 15.906 43.906 -4.125 1 96.12 630 LYS B C 1
ATOM 10739 O O . LYS B 1 630 ? 16.219 44.469 -5.172 1 96.12 630 LYS B O 1
ATOM 10744 N N . LEU B 1 631 ? 14.711 43.469 -3.9 1 97.25 631 LEU B N 1
ATOM 10745 C CA . LEU B 1 631 ? 13.641 43.625 -4.887 1 97.25 631 LEU B CA 1
ATOM 10746 C C . LEU B 1 631 ? 12.789 44.844 -4.582 1 97.25 631 LEU B C 1
ATOM 10748 O O . LEU B 1 631 ? 12.492 45.125 -3.416 1 97.25 631 LEU B O 1
ATOM 10752 N N . ASN B 1 632 ? 12.508 45.594 -5.605 1 96.88 632 ASN B N 1
ATOM 10753 C CA . ASN B 1 632 ? 11.539 46.688 -5.473 1 96.88 632 ASN B CA 1
ATOM 10754 C C . ASN B 1 632 ? 10.109 46.156 -5.613 1 96.88 632 ASN B C 1
ATOM 10756 O O . ASN B 1 632 ? 9.633 45.938 -6.73 1 96.88 632 ASN B O 1
ATOM 10760 N N . THR B 1 633 ? 9.531 46.125 -4.461 1 96.44 633 THR B N 1
ATOM 10761 C CA . THR B 1 633 ? 8.234 45.469 -4.477 1 96.44 633 THR B CA 1
ATOM 10762 C C . THR B 1 633 ? 7.098 46.469 -4.32 1 96.44 633 THR B C 1
ATOM 10764 O O . THR B 1 633 ? 7.285 47.531 -3.736 1 96.44 633 THR B O 1
ATOM 10767 N N . THR B 1 634 ? 6.004 46.188 -4.938 1 96.44 634 THR B N 1
ATOM 10768 C CA . THR B 1 634 ? 4.727 46.875 -4.75 1 96.44 634 THR B CA 1
ATOM 10769 C C . THR B 1 634 ? 3.672 45.906 -4.223 1 96.44 634 THR B C 1
ATOM 10771 O O . THR B 1 634 ? 3.396 44.875 -4.844 1 96.44 634 THR B O 1
ATOM 10774 N N . GLN B 1 635 ? 3.111 46.312 -3.129 1 96.19 635 GLN B N 1
ATOM 10775 C CA . GLN B 1 635 ? 2.121 45.438 -2.504 1 96.19 635 GLN B CA 1
ATOM 10776 C C . GLN B 1 635 ? 0.789 45.5 -3.246 1 96.19 635 GLN B C 1
ATOM 10778 O O . GLN B 1 635 ? 0.224 46.594 -3.434 1 96.19 635 GLN B O 1
ATOM 10783 N N . ILE B 1 636 ? 0.305 44.406 -3.725 1 95.94 636 ILE B N 1
ATOM 10784 C CA . ILE B 1 636 ? -1.014 44.281 -4.34 1 95.94 636 ILE B CA 1
ATOM 10785 C C . ILE B 1 636 ? -2.039 43.875 -3.291 1 95.94 636 ILE B C 1
ATOM 10787 O O . ILE B 1 636 ? -3.062 44.531 -3.111 1 95.94 636 ILE B O 1
ATOM 10791 N N . PHE B 1 637 ? -1.747 42.812 -2.652 1 95.31 637 PHE B N 1
ATOM 10792 C CA . PHE B 1 637 ? -2.48 42.312 -1.504 1 95.31 637 PHE B CA 1
ATOM 10793 C C . PHE B 1 637 ? -1.537 42.031 -0.342 1 95.31 637 PHE B C 1
ATOM 10795 O O . PHE B 1 637 ? -0.316 42.062 -0.499 1 95.31 637 PHE B O 1
ATOM 10802 N N . ASN B 1 638 ? -2.039 41.719 0.811 1 89.62 638 ASN B N 1
ATOM 10803 C CA . ASN B 1 638 ? -1.212 41.438 1.985 1 89.62 638 ASN B CA 1
ATOM 10804 C C . ASN B 1 638 ? -0.238 40.312 1.747 1 89.62 638 ASN B C 1
ATOM 10806 O O . ASN B 1 638 ? 0.86 40.281 2.305 1 89.62 638 ASN B O 1
ATOM 10810 N N . ASN B 1 639 ? -0.63 39.406 0.921 1 92.44 639 ASN B N 1
ATOM 10811 C CA . ASN B 1 639 ? 0.206 38.219 0.72 1 92.44 639 ASN B CA 1
ATOM 10812 C C . ASN B 1 639 ? 0.763 38.156 -0.7 1 92.44 639 ASN B C 1
ATOM 10814 O O . ASN B 1 639 ? 1.336 37.156 -1.107 1 92.44 639 ASN B O 1
ATOM 10818 N N . MET B 1 640 ? 0.565 39.188 -1.474 1 95.62 640 MET B N 1
ATOM 10819 C CA . MET B 1 640 ? 0.993 39.188 -2.869 1 95.62 640 MET B CA 1
ATOM 10820 C C . MET B 1 640 ? 1.618 40.531 -3.258 1 95.62 640 MET B C 1
ATOM 10822 O O . MET B 1 640 ? 1.031 41.594 -3.02 1 95.62 640 MET B O 1
ATOM 10826 N N . PHE B 1 641 ? 2.812 40.406 -3.912 1 97.25 641 PHE B N 1
ATOM 10827 C CA . PHE B 1 641 ? 3.553 41.562 -4.344 1 97.25 641 PHE B CA 1
ATOM 10828 C C . PHE B 1 641 ? 3.998 41.438 -5.797 1 97.25 641 PHE B C 1
ATOM 10830 O O . PHE B 1 641 ? 4.219 40.312 -6.277 1 97.25 641 PHE B O 1
ATOM 10837 N N . SER B 1 642 ? 4.02 42.5 -6.449 1 96.75 642 SER B N 1
ATOM 10838 C CA . SER B 1 642 ? 4.77 42.562 -7.699 1 96.75 642 SER B CA 1
ATOM 10839 C C . SER B 1 642 ? 6.164 43.125 -7.477 1 96.75 642 SER B C 1
ATOM 10841 O O . SER B 1 642 ? 6.395 43.875 -6.504 1 96.75 642 SER B O 1
ATOM 10843 N N . TYR B 1 643 ? 7.105 42.688 -8.305 1 96.88 643 TYR B N 1
ATOM 10844 C CA . TYR B 1 643 ? 8.43 43.25 -8.031 1 96.88 643 TYR B CA 1
ATOM 10845 C C . TYR B 1 643 ? 9.195 43.469 -9.32 1 96.88 643 TYR B C 1
ATOM 10847 O O . TYR B 1 643 ? 8.844 42.938 -10.375 1 96.88 643 TYR B O 1
ATOM 10855 N N . LYS B 1 644 ? 10.156 44.375 -9.234 1 95.62 644 LYS B N 1
ATOM 10856 C CA . LYS B 1 644 ? 11.195 44.625 -10.219 1 95.62 644 LYS B CA 1
ATOM 10857 C C . LYS B 1 644 ? 12.586 44.5 -9.602 1 95.62 644 LYS B C 1
ATOM 10859 O O . LYS B 1 644 ? 12.766 44.719 -8.406 1 95.62 644 LYS B O 1
ATOM 10864 N N . ASN B 1 645 ? 13.438 44.062 -10.391 1 92.12 645 ASN B N 1
ATOM 10865 C CA . ASN B 1 645 ? 14.805 43.906 -9.906 1 92.12 645 ASN B CA 1
ATOM 10866 C C . ASN B 1 645 ? 15.477 45.25 -9.672 1 92.12 645 ASN B C 1
ATOM 10868 O O . ASN B 1 645 ? 15.266 46.188 -10.438 1 92.12 645 ASN B O 1
ATOM 10872 N N . SER B 1 646 ? 16.156 45.25 -8.555 1 92.62 646 SER B N 1
ATOM 10873 C CA . SER B 1 646 ? 16.953 46.438 -8.289 1 92.62 646 SER B CA 1
ATOM 10874 C C . SER B 1 646 ? 18.438 46.156 -8.531 1 92.62 646 SER B C 1
ATOM 10876 O O . SER B 1 646 ? 18.844 45.031 -8.75 1 92.62 646 SER B O 1
ATOM 10878 N N . SER B 1 647 ? 19.234 47.312 -8.477 1 90.56 647 SER B N 1
ATOM 10879 C CA . SER B 1 647 ? 20.688 47.188 -8.602 1 90.56 647 SER B CA 1
ATOM 10880 C C . SER B 1 647 ? 21.359 47.188 -7.238 1 90.56 647 SER B C 1
ATOM 10882 O O . SER B 1 647 ? 22.594 47.156 -7.148 1 90.56 647 SER B O 1
ATOM 10884 N N . GLU B 1 648 ? 20.531 47.125 -6.23 1 93 648 GLU B N 1
ATOM 10885 C CA . GLU B 1 648 ? 21.078 47.156 -4.875 1 93 648 GLU B CA 1
ATOM 10886 C C . GLU B 1 648 ? 21.312 45.75 -4.324 1 93 648 GLU B C 1
ATOM 10888 O O . GLU B 1 648 ? 20.422 44.906 -4.398 1 93 648 GLU B O 1
ATOM 10893 N N . TYR B 1 649 ? 22.484 45.656 -3.818 1 94.62 649 TYR B N 1
ATOM 10894 C CA . TYR B 1 649 ? 22.859 44.406 -3.156 1 94.62 649 TYR B CA 1
ATOM 10895 C C . TYR B 1 649 ? 23.109 44.625 -1.669 1 94.62 649 TYR B C 1
ATOM 10897 O O . TYR B 1 649 ? 23.75 45.594 -1.281 1 94.62 649 TYR B O 1
ATOM 10905 N N . HIS B 1 650 ? 22.531 43.75 -0.859 1 95.12 650 HIS B N 1
ATOM 10906 C CA . HIS B 1 650 ? 22.641 43.875 0.589 1 95.12 650 HIS B CA 1
ATOM 10907 C C . HIS B 1 650 ? 23.266 42.656 1.211 1 95.12 650 HIS B C 1
ATOM 10909 O O . HIS B 1 650 ? 22.984 41.531 0.788 1 95.12 650 HIS B O 1
ATOM 10915 N N . LEU B 1 651 ? 24.109 42.875 2.121 1 94.94 651 LEU B N 1
ATOM 10916 C CA . LEU B 1 651 ? 24.594 41.781 2.98 1 94.94 651 LEU B CA 1
ATOM 10917 C C . LEU B 1 651 ? 23.75 41.688 4.25 1 94.94 651 LEU B C 1
ATOM 10919 O O . LEU B 1 651 ? 23.688 42.656 5.027 1 94.94 651 LEU B O 1
ATOM 10923 N N . LYS B 1 652 ? 23.094 40.594 4.379 1 93.31 652 LYS B N 1
ATOM 10924 C CA . LYS B 1 652 ? 22.203 40.375 5.52 1 93.31 652 LYS B CA 1
ATOM 10925 C C . LYS B 1 652 ? 22.562 39.094 6.273 1 93.31 652 LYS B C 1
ATOM 10927 O O . LYS B 1 652 ? 22.906 38.094 5.66 1 93.31 652 LYS B O 1
ATOM 10932 N N . GLN B 1 653 ? 22.469 39.188 7.527 1 92.69 653 GLN B N 1
ATOM 10933 C CA . GLN B 1 653 ? 22.609 38 8.336 1 92.69 653 GLN B CA 1
ATOM 10934 C C . GLN B 1 653 ? 21.297 37.219 8.406 1 92.69 653 GLN B C 1
ATOM 10936 O O . GLN B 1 653 ? 20.234 37.812 8.523 1 92.69 653 GLN B O 1
ATOM 10941 N N . ILE B 1 654 ? 21.406 35.969 8.273 1 90.62 654 ILE B N 1
ATOM 10942 C CA . ILE B 1 654 ? 20.219 35.125 8.367 1 90.62 654 ILE B CA 1
ATOM 10943 C C . ILE B 1 654 ? 19.859 34.906 9.836 1 90.62 654 ILE B C 1
ATOM 10945 O O . ILE B 1 654 ? 20.688 34.469 10.633 1 90.62 654 ILE B O 1
ATOM 10949 N N . THR B 1 655 ? 18.688 35.281 10.164 1 84.06 655 THR B N 1
ATOM 10950 C CA . THR B 1 655 ? 18.141 35.094 11.5 1 84.06 655 THR B CA 1
ATOM 10951 C C . THR B 1 655 ? 16.797 34.344 11.43 1 84.06 655 THR B C 1
ATOM 10953 O O . THR B 1 655 ? 16.375 33.938 10.352 1 84.06 655 THR B O 1
ATOM 10956 N N . HIS B 1 656 ? 16.172 34.25 12.602 1 76.69 656 HIS B N 1
ATOM 10957 C CA . HIS B 1 656 ? 14.922 33.5 12.727 1 76.69 656 HIS B CA 1
ATOM 10958 C C . HIS B 1 656 ? 13.797 34.156 11.93 1 76.69 656 HIS B C 1
ATOM 10960 O O . HIS B 1 656 ? 12.781 33.5 11.641 1 76.69 656 HIS B O 1
ATOM 10966 N N . ASN B 1 657 ? 14.078 35.219 11.367 1 79.25 657 ASN B N 1
ATOM 10967 C CA . ASN B 1 657 ? 13.016 35.969 10.68 1 79.25 657 ASN B CA 1
ATOM 10968 C C . ASN B 1 657 ? 13.047 35.719 9.172 1 79.25 657 ASN B C 1
ATOM 10970 O O . ASN B 1 657 ? 12.234 36.281 8.43 1 79.25 657 ASN B O 1
ATOM 10974 N N . VAL B 1 658 ? 13.883 34.844 8.758 1 89.31 658 VAL B N 1
ATOM 10975 C CA . VAL B 1 658 ? 13.977 34.594 7.324 1 89.31 658 VAL B CA 1
ATOM 10976 C C . VAL B 1 658 ? 12.82 33.688 6.883 1 89.31 658 VAL B C 1
ATOM 10978 O O . VAL B 1 658 ? 12.438 32.781 7.602 1 89.31 658 VAL B O 1
ATOM 10981 N N . ARG B 1 659 ? 12.211 34.031 5.707 1 90.5 659 ARG B N 1
ATOM 10982 C CA . ARG B 1 659 ? 11.133 33.219 5.141 1 90.5 659 ARG B CA 1
ATOM 10983 C C . ARG B 1 659 ? 11.391 32.906 3.668 1 90.5 659 ARG B C 1
ATOM 10985 O O . ARG B 1 659 ? 11.82 33.781 2.916 1 90.5 659 ARG B O 1
ATOM 10992 N N . PRO B 1 660 ? 11.156 31.672 3.35 1 92.5 660 PRO B N 1
ATOM 10993 C CA . PRO B 1 660 ? 11.219 31.375 1.915 1 92.5 660 PRO B CA 1
ATOM 10994 C C . PRO B 1 660 ? 10.07 32.031 1.134 1 92.5 660 PRO B C 1
ATOM 10996 O O . PRO B 1 660 ? 9.016 32.312 1.703 1 92.5 660 PRO B O 1
ATOM 10999 N N . CYS B 1 661 ? 10.297 32.25 -0.146 1 95.12 661 CYS B N 1
ATOM 11000 C CA . CYS B 1 661 ? 9.297 32.938 -0.961 1 95.12 661 CYS B CA 1
ATOM 11001 C C . CYS B 1 661 ? 9.039 32.188 -2.256 1 95.12 661 CYS B C 1
ATOM 11003 O O . CYS B 1 661 ? 9.859 31.359 -2.67 1 95.12 661 CYS B O 1
ATOM 11005 N N . VAL B 1 662 ? 7.895 32.375 -2.807 1 95.06 662 VAL B N 1
ATOM 11006 C CA . VAL B 1 662 ? 7.527 31.875 -4.125 1 95.06 662 VAL B CA 1
ATOM 11007 C C . VAL B 1 662 ? 7.531 33.031 -5.137 1 95.06 662 VAL B C 1
ATOM 11009 O O . VAL B 1 662 ? 6.855 34.031 -4.941 1 95.06 662 VAL B O 1
ATOM 11012 N N . SER B 1 663 ? 8.32 32.875 -6.125 1 95.44 663 SER B N 1
ATOM 11013 C CA . SER B 1 663 ? 8.352 33.844 -7.223 1 95.44 663 SER B CA 1
ATOM 11014 C C . SER B 1 663 ? 7.742 33.25 -8.492 1 95.44 663 SER B C 1
ATOM 11016 O O . SER B 1 663 ? 8.102 32.156 -8.906 1 95.44 663 SER B O 1
ATOM 11018 N N . ILE B 1 664 ? 6.809 34 -9.086 1 95.56 664 ILE B N 1
ATOM 11019 C CA . ILE B 1 664 ? 6.152 33.562 -10.305 1 95.56 664 ILE B CA 1
ATOM 11020 C C . ILE B 1 664 ? 6.219 34.656 -11.367 1 95.56 664 ILE B C 1
ATOM 11022 O O . ILE B 1 664 ? 5.848 35.812 -11.102 1 95.56 664 ILE B O 1
ATOM 11026 N N . SER B 1 665 ? 6.695 34.281 -12.523 1 93.12 665 SER B N 1
ATOM 11027 C CA . SER B 1 665 ? 6.777 35.219 -13.641 1 93.12 665 SER B CA 1
ATOM 11028 C C . SER B 1 665 ? 5.766 34.875 -14.727 1 93.12 665 SER B C 1
ATOM 11030 O O . SER B 1 665 ? 5.645 33.688 -15.117 1 93.12 665 SER B O 1
ATOM 11032 N N . ILE B 1 666 ? 5.074 35.875 -15.125 1 91.69 666 ILE B N 1
ATOM 11033 C CA . ILE B 1 666 ? 4.09 35.688 -16.188 1 91.69 666 ILE B CA 1
ATOM 11034 C C . ILE B 1 666 ? 4.41 36.594 -17.359 1 91.69 666 ILE B C 1
ATOM 11036 O O . ILE B 1 666 ? 4.844 37.75 -17.172 1 91.69 666 ILE B O 1
ATOM 11040 N N . GLN B 1 667 ? 4.145 36.031 -18.594 1 86.06 667 GLN B N 1
ATOM 11041 C CA . GLN B 1 667 ? 4.336 36.844 -19.812 1 86.06 667 GLN B CA 1
ATOM 11042 C C . GLN B 1 667 ? 3.049 37.562 -20.203 1 86.06 667 GLN B C 1
ATOM 11044 O O . GLN B 1 667 ? 2.016 36.906 -20.406 1 86.06 667 GLN B O 1
ATOM 11049 N N . LYS B 1 668 ? 2.945 38.844 -20.125 1 78.69 668 LYS B N 1
ATOM 11050 C CA . LYS B 1 668 ? 1.815 39.656 -20.562 1 78.69 668 LYS B CA 1
ATOM 11051 C C . LYS B 1 668 ? 2.182 40.5 -21.797 1 78.69 668 LYS B C 1
ATOM 11053 O O . LYS B 1 668 ? 2.846 41.531 -21.688 1 78.69 668 LYS B O 1
ATOM 11058 N N . GLU B 1 669 ? 1.653 40.094 -22.922 1 73 669 GLU B N 1
ATOM 11059 C CA . GLU B 1 669 ? 1.941 40.781 -24.172 1 73 669 GLU B CA 1
ATOM 11060 C C . GLU B 1 669 ? 3.445 40.906 -24.391 1 73 669 GLU B C 1
ATOM 11062 O O . GLU B 1 669 ? 4.164 39.906 -24.438 1 73 669 GLU B O 1
ATOM 11067 N N . LYS B 1 670 ? 4.051 42.219 -24.312 1 72.69 670 LYS B N 1
ATOM 11068 C CA . LYS B 1 670 ? 5.449 42.438 -24.672 1 72.69 670 LYS B CA 1
ATOM 11069 C C . LYS B 1 670 ? 6.328 42.562 -23.422 1 72.69 670 LYS B C 1
ATOM 11071 O O . LYS B 1 670 ? 7.547 42.688 -23.531 1 72.69 670 LYS B O 1
ATOM 11076 N N . ASN B 1 671 ? 5.566 42.312 -22.125 1 85.06 671 ASN B N 1
ATOM 11077 C CA . ASN B 1 671 ? 6.379 42.469 -20.922 1 85.06 671 ASN B CA 1
ATOM 11078 C C . ASN B 1 671 ? 6.18 41.312 -19.953 1 85.06 671 ASN B C 1
ATOM 11080 O O . ASN B 1 671 ? 5.105 40.719 -19.906 1 85.06 671 ASN B O 1
ATOM 11084 N N . THR B 1 672 ? 7.27 41 -19.266 1 90.12 672 THR B N 1
ATOM 11085 C CA . THR B 1 672 ? 7.195 39.969 -18.203 1 90.12 672 THR B CA 1
ATOM 11086 C C . THR B 1 672 ? 6.91 40.625 -16.859 1 90.12 672 THR B C 1
ATOM 11088 O O . THR B 1 672 ? 7.578 41.594 -16.469 1 90.12 672 THR B O 1
ATOM 11091 N N . VAL B 1 673 ? 5.875 40.219 -16.188 1 93.5 673 VAL B N 1
ATOM 11092 C CA . VAL B 1 673 ? 5.543 40.719 -14.844 1 93.5 673 VAL B CA 1
ATOM 11093 C C . VAL B 1 673 ? 5.891 39.625 -13.812 1 93.5 673 VAL B C 1
ATOM 11095 O O . VAL B 1 673 ? 5.625 38.438 -14.016 1 93.5 673 VAL B O 1
ATOM 11098 N N . HIS B 1 674 ? 6.504 40.156 -12.68 1 96.19 674 HIS B N 1
ATOM 11099 C CA . HIS B 1 674 ? 6.941 39.25 -11.641 1 96.19 674 HIS B CA 1
ATOM 11100 C C . HIS B 1 674 ? 6.121 39.438 -10.367 1 96.19 674 HIS B C 1
ATOM 11102 O O . HIS B 1 674 ? 5.844 40.562 -9.961 1 96.19 674 HIS B O 1
ATOM 11108 N N . TYR B 1 675 ? 5.703 38.312 -9.836 1 97.06 675 TYR B N 1
ATOM 11109 C CA . TYR B 1 675 ? 4.988 38.312 -8.562 1 97.06 675 TYR B CA 1
ATOM 11110 C C . TYR B 1 675 ? 5.758 37.531 -7.512 1 97.06 675 TYR B C 1
ATOM 11112 O O . TYR B 1 675 ? 6.508 36.594 -7.844 1 97.06 675 TYR B O 1
ATOM 11120 N N . ILE B 1 676 ? 5.609 37.906 -6.203 1 97 676 ILE B N 1
ATOM 11121 C CA . ILE B 1 676 ? 6.32 37.219 -5.133 1 97 676 ILE B CA 1
ATOM 11122 C C . ILE B 1 676 ? 5.449 37.188 -3.879 1 97 676 ILE B C 1
ATOM 11124 O O . ILE B 1 676 ? 4.645 38.094 -3.646 1 97 676 ILE B O 1
ATOM 11128 N N . SER B 1 677 ? 5.484 36.125 -3.203 1 95.38 677 SER B N 1
ATOM 11129 C CA . SER B 1 677 ? 4.785 35.938 -1.938 1 95.38 677 SER B CA 1
ATOM 11130 C C . SER B 1 677 ? 5.652 35.188 -0.93 1 95.38 677 SER B C 1
ATOM 11132 O O . SER B 1 677 ? 6.438 34.312 -1.305 1 95.38 677 SER B O 1
ATOM 11134 N N . ALA B 1 678 ? 5.496 35.562 0.297 1 93.31 678 ALA B N 1
ATOM 11135 C CA . ALA B 1 678 ? 6.254 34.906 1.361 1 93.31 678 ALA B CA 1
ATOM 11136 C C . ALA B 1 678 ? 5.508 33.688 1.898 1 93.31 678 ALA B C 1
ATOM 11138 O O . ALA B 1 678 ? 4.285 33.719 2.053 1 93.31 678 ALA B O 1
ATOM 11139 N N . CYS B 1 679 ? 6.23 32.656 2.18 1 90 679 CYS B N 1
ATOM 11140 C CA . CYS B 1 679 ? 5.629 31.469 2.742 1 90 679 CYS B CA 1
ATOM 11141 C C . CYS B 1 679 ? 5.398 31.625 4.242 1 90 679 CYS B C 1
ATOM 11143 O O . CYS B 1 679 ? 6.145 32.344 4.918 1 90 679 CYS B O 1
ATOM 11145 N N . LYS B 1 680 ? 4.27 31.031 4.656 1 81.19 680 LYS B N 1
ATOM 11146 C CA . LYS B 1 680 ? 3.992 31.062 6.086 1 81.19 680 LYS B CA 1
ATOM 11147 C C . LYS B 1 680 ? 4.641 29.875 6.797 1 81.19 680 LYS B C 1
ATOM 11149 O O . LYS B 1 680 ? 4.641 28.75 6.277 1 81.19 680 LYS B O 1
ATOM 11154 N N . PRO B 1 681 ? 5.184 30.281 7.945 1 66.12 681 PRO B N 1
ATOM 11155 C CA . PRO B 1 681 ? 5.789 29.188 8.711 1 66.12 681 PRO B CA 1
ATOM 11156 C C . PRO B 1 681 ? 4.75 28.297 9.375 1 66.12 681 PRO B C 1
ATOM 11158 O O . PRO B 1 681 ? 3.629 28.734 9.648 1 66.12 681 PRO B O 1
ATOM 11161 N N . ASN B 1 682 ? 4.91 27.141 9.641 1 56.56 682 ASN B N 1
ATOM 11162 C CA . ASN B 1 682 ? 4.195 26.234 10.547 1 56.56 682 ASN B CA 1
ATOM 11163 C C . ASN B 1 682 ? 2.863 25.797 9.953 1 56.56 682 ASN B C 1
ATOM 11165 O O . ASN B 1 682 ? 2.041 25.188 10.648 1 56.56 682 ASN B O 1
ATOM 11169 N N . THR B 1 683 ? 2.602 26.344 8.672 1 58.31 683 THR B N 1
ATOM 11170 C CA . THR B 1 683 ? 1.248 26.031 8.227 1 58.31 683 THR B CA 1
ATOM 11171 C C . THR B 1 683 ? 1.107 24.531 7.938 1 58.31 683 THR B C 1
ATOM 11173 O O . THR B 1 683 ? 0.03 23.969 8.117 1 58.31 683 THR B O 1
ATOM 11176 N N . GLN B 1 684 ? 2.211 24.062 7.391 1 53.88 684 GLN B N 1
ATOM 11177 C CA . GLN B 1 684 ? 2.141 22.656 7.012 1 53.88 684 GLN B CA 1
ATOM 11178 C C . GLN B 1 684 ? 3.041 21.797 7.898 1 53.88 684 GLN B C 1
ATOM 11180 O O . GLN B 1 684 ? 3.684 20.875 7.418 1 53.88 684 GLN B O 1
ATOM 11185 N N . ILE B 1 685 ? 3.32 22.234 9.016 1 46.91 685 ILE B N 1
ATOM 11186 C CA . ILE B 1 685 ? 4.305 21.562 9.852 1 46.91 685 ILE B CA 1
ATOM 11187 C C . ILE B 1 685 ? 4.074 20.047 9.797 1 46.91 685 ILE B C 1
ATOM 11189 O O . ILE B 1 685 ? 3 19.562 10.156 1 46.91 685 ILE B O 1
ATOM 11193 N N . ASN B 1 686 ? 4.742 19.406 8.781 1 47.03 686 ASN B N 1
ATOM 11194 C CA . ASN B 1 686 ? 4.91 17.969 8.672 1 47.03 686 ASN B CA 1
ATOM 11195 C C . ASN B 1 686 ? 5.777 17.406 9.789 1 47.03 686 ASN B C 1
ATOM 11197 O O . ASN B 1 686 ? 6.758 18.031 10.195 1 47.03 686 ASN B O 1
#

pLDDT: mean 91.23, std 7.75, range [46.81, 98.56]

Solvent-accessible surface area (backbone atoms only — not comparable to full-atom values): 74347 Å² total; per-residue (Å²): 79,80,32,58,13,95,55,50,71,65,54,52,52,50,52,51,51,42,52,39,58,75,63,52,53,46,70,65,53,48,30,52,48,33,46,49,50,23,58,60,37,53,43,81,81,51,54,72,41,61,67,63,49,50,62,76,57,69,73,84,65,74,68,44,49,41,28,23,28,70,73,78,57,46,82,67,40,67,58,80,77,56,93,84,45,63,44,88,48,85,91,41,85,35,67,50,72,46,64,35,41,37,32,59,54,68,63,54,48,48,53,51,52,61,73,40,43,65,56,29,55,56,39,54,59,50,54,74,75,49,51,38,18,48,44,77,54,3,48,54,45,50,53,44,57,72,70,42,85,74,48,70,44,44,29,36,33,35,59,56,77,37,81,68,46,89,68,92,55,66,34,34,31,33,43,33,38,36,30,50,61,64,38,50,68,79,57,26,51,31,64,88,52,49,40,56,40,32,43,37,58,38,76,53,80,77,55,61,62,64,70,42,42,68,59,38,54,49,46,44,59,32,41,52,76,33,71,50,91,91,44,62,27,26,42,36,53,59,36,39,43,33,52,76,77,52,40,22,64,57,50,27,36,34,44,63,77,37,49,33,22,48,73,55,36,66,51,66,36,42,76,41,94,86,82,40,50,21,37,66,84,71,90,62,58,65,59,46,50,69,60,50,51,50,44,14,54,50,7,50,73,70,70,42,67,50,86,30,26,47,18,72,34,63,58,72,66,30,65,92,44,42,81,33,78,16,52,44,83,26,52,51,59,33,38,26,62,26,43,53,47,49,50,52,45,53,28,47,38,72,91,31,66,84,43,87,66,39,42,55,87,51,43,68,60,32,44,54,46,40,59,67,50,36,45,31,73,86,51,90,69,72,70,63,58,71,87,52,54,84,71,57,51,49,70,53,37,46,46,35,55,57,62,43,46,61,76,40,35,65,92,68,51,51,63,74,59,47,50,49,51,49,50,51,34,39,43,54,53,52,44,52,30,81,70,26,46,71,63,56,38,54,52,39,44,53,48,43,46,48,43,45,49,49,44,39,72,73,68,32,60,89,64,23,37,61,41,53,49,52,52,63,47,47,40,59,42,28,52,36,34,4,18,48,62,72,42,38,57,56,40,57,53,50,38,49,54,52,50,57,52,42,46,82,56,84,73,59,38,57,60,43,25,53,50,44,51,47,52,51,49,55,66,70,37,67,89,78,54,80,50,68,70,54,42,54,49,51,54,58,68,75,42,91,61,88,78,50,82,69,65,53,39,85,90,36,63,46,82,81,62,89,80,50,44,67,45,85,87,61,79,79,83,60,31,14,60,45,56,62,41,52,57,96,89,40,71,38,31,13,45,75,69,29,64,88,47,82,36,32,36,21,34,33,30,51,82,94,43,40,30,41,26,64,38,32,31,22,26,86,85,45,47,52,29,31,35,19,34,38,45,50,66,46,79,76,47,91,50,36,26,36,47,43,85,49,94,48,38,35,41,43,74,67,55,93,62,58,32,55,24,40,57,42,77,43,81,51,91,96,44,76,46,37,36,39,24,72,56,74,74,71,69,70,56,122,76,79,32,57,15,95,56,51,70,68,54,51,50,50,52,51,51,42,53,39,60,75,65,52,53,46,69,66,53,47,31,52,48,32,46,50,50,22,59,59,37,53,44,80,84,52,56,73,42,62,68,64,50,49,64,78,56,70,74,84,66,76,69,43,50,43,28,24,29,69,73,80,56,45,84,65,41,68,57,80,78,57,92,85,44,63,45,89,48,84,91,42,86,37,68,52,73,47,64,35,40,37,30,60,51,67,64,53,49,49,52,50,52,62,74,41,44,66,58,31,54,54,39,54,58,50,54,72,74,49,52,38,20,47,44,76,56,2,47,54,46,50,53,45,57,72,71,42,88,73,48,69,44,44,31,38,34,34,60,56,79,37,80,68,47,92,63,92,57,66,34,36,31,35,42,33,37,36,31,48,60,64,39,49,69,78,57,26,50,29,64,87,50,50,40,55,39,32,43,37,60,38,76,53,80,77,54,61,62,65,70,42,42,66,58,38,54,49,47,43,60,33,41,52,76,35,70,50,91,91,45,60,28,25,41,38,55,59,36,40,43,32,53,75,78,51,40,23,64,56,50,26,34,35,45,63,77,36,50,33,23,48,74,55,35,68,54,66,36,42,76,40,96,85,82,39,49,22,38,66,85,70,92,61,59,65,58,46,50,70,59,49,52,52,44,14,53,50,8,48,73,69,71,42,67,51,86,30,26,48,18,70,34,64,58,73,65,30,64,90,42,43,82,33,77,18,51,43,83,26,51,51,57,32,37,26,61,27,42,53,47,48,49,52,44,53,28,48,38,72,90,32,66,86,43,87,63,38,44,55,88,52,41,68,59,33,42,54,48,41,58,65,49,37,45,32,72,85,51,90,70,73,69,64,60,70,87,52,54,83,71,56,52,50,69,53,36,46,45,34,56,58,62,43,48,62,75,41,35,64,91,67,50,52,62,74,60,48,50,48,51,48,49,53,34,37,42,55,53,52,44,50,30,82,71,25,46,72,65,57,39,55,50,39,44,53,50,42,45,49,44,45,49,48,44,38,72,72,68,32,60,89,65,23,37,62,41,54,49,52,51,61,48,49,40,58,40,27,51,36,33,4,18,49,63,72,43,39,56,57,38,57,53,50,39,49,55,53,51,58,52,42,48,80,58,84,74,60,38,57,58,41,26,53,50,44,51,47,51,50,49,54,63,71,37,66,90,77,55,79,49,69,70,54,43,53,50,50,53,57,68,76,43,90,62,86,77,50,80,70,65,53,39,86,89,36,63,46,82,80,63,87,81,51,42,66,46,85,86,60,80,78,83,59,29,15,59,46,55,62,42,51,57,95,89,38,70,38,30,12,44,74,68,28,66,86,47,80,37,31,38,23,33,32,29,51,82,94,40,42,29,41,26,64,36,32,32,21,25,86,83,44,46,52,31,33,36,20,33,37,45,50,67,46,78,76,47,90,49,36,25,35,48,43,86,48,94,48,38,33,42,44,72,68,54,93,62,56,30,54,23,41,56,42,76,42,81,52,92,97,43,76,50,39,34,39,25,72,56,72,73,69,71,69,55,123